Protein 3MX3 (pdb70)

Secondary structure (P-SEA, 3-state):
cccaaaaaaaaaaaacccccccccaaaaaaaccccccccccccccccccccccccccccccccccccccaaaaaaaaaaaaaaaaaacccccccccaaaaaaaccccccccccccccaaaaaaaaaaaaaaacccccccccccccaaaaaaaaaaaaaaaccccccccccccaaaaaaaaaaacccccccccccccccccccccccccccccccccccccaaaaaaacccccccccccaaaaaacccccccccbbbbcccccaaaaaaaaaacccccccccccccccccccccccaaaaaaaaaaaaaaccccccaaaaaaaaaaacccccccccccccccccccccaaaaaaaaacccccccccaaaaaaaaaaaaaaaaccccaaaaaaaaaccccbbbbbcccccccccccccccccccccccaaaaaaaaaaccccccccccccccc/ccaaaaaaaaaaaabbbbccccccaaaaaaccccccccccccccccccccccccccccccccccccccaaaaaaaaaaaaaaaaaacccccccccaaaaaaaccccccccccccccaaaaaaaaaaaaaaacccccccccccccaaaaaaaaaaaaaaaccccccccccccaaaaaaaaaaacccccccccccccccccccccccccccccccccccccaaaaaaccccccccccccaaaaaacccccccccbbbbcccccaaaaaaaaaacccccccccccccccccccccccaaaaaaaaaaaaaaccccccaaaaaaaaaaacccccccccccccccccccccaaaaaaaaacccccccccaaaaaaaaaaaaaaaaccccaaaaaaaaaccccccccccccccccccccccccccccccccaaaaaaaaaaccccccccccccccc

Radius of gyration: 31.18 Å; Cα contacts (8 Å, |Δi|>4): 1545; chains: 2; bounding box: 98×64×68 Å

Structure (mmCIF, N/CA/C/O backbone):
data_3MX3
#
_entry.id   3MX3
#
_cell.length_a   153.350
_cell.length_b   87.876
_cell.length_c   78.253
_cell.angle_alpha   90.000
_cell.angle_beta   116.660
_cell.angle_gamma   90.000
#
_symmetry.space_group_name_H-M   'C 1 2 1'
#
loop_
_entity.id
_entity.type
_entity.pdbx_description
1 polymer 'SusD homolog'
2 non-polymer 'MAGNESIUM ION'
3 non-polymer '4-(2-HYDROXYETHYL)-1-PIPERAZINE ETHANESULFONIC ACID'
4 non-polymer 'CHLORIDE ION'
5 water water
#
loop_
_atom_site.group_PDB
_atom_site.id
_atom_site.type_symbol
_atom_site.label_atom_id
_atom_site.label_alt_id
_atom_site.label_comp_id
_atom_site.label_asym_id
_atom_site.label_entity_id
_atom_site.label_seq_id
_atom_site.pdbx_PDB_ins_code
_atom_site.Cartn_x
_atom_site.Cartn_y
_atom_site.Cartn_z
_atom_site.occupancy
_atom_site.B_iso_or_equiv
_atom_site.auth_seq_id
_atom_site.auth_comp_id
_atom_site.auth_asym_id
_atom_site.auth_atom_id
_atom_site.pdbx_PDB_model_num
ATOM 1 N N . LYS A 1 19 ? 38.456 57.668 27.346 1.00 49.13 35 LYS A N 1
ATOM 2 C CA . LYS A 1 19 ? 37.455 56.697 26.799 1.00 47.72 35 LYS A CA 1
ATOM 3 C C . LYS A 1 19 ? 38.012 55.868 25.616 1.00 45.75 35 LYS A C 1
ATOM 4 O O . LYS A 1 19 ? 38.660 54.812 25.802 1.00 46.04 35 LYS A O 1
ATOM 6 N N . VAL A 1 20 ? 37.760 56.373 24.402 1.00 41.88 36 VAL A N 1
ATOM 7 C CA . VAL A 1 20 ? 37.956 55.627 23.157 1.00 35.61 36 VAL A CA 1
ATOM 8 C C . VAL A 1 20 ? 38.623 56.560 22.124 1.00 31.16 36 VAL A C 1
ATOM 9 O O . VAL A 1 20 ? 38.088 57.596 21.760 1.00 32.22 36 VAL A O 1
ATOM 13 N N . THR A 1 21 ? 39.823 56.195 21.707 1.00 24.99 37 THR A N 1
ATOM 14 C CA . THR A 1 21 ? 40.632 56.975 20.790 1.00 21.57 37 THR A CA 1
ATOM 15 C C . THR A 1 21 ? 40.997 56.009 19.657 1.00 19.59 37 THR A C 1
ATOM 16 O O . THR A 1 21 ? 40.878 54.799 19.828 1.00 14.45 37 THR A O 1
ATOM 20 N N . SER A 1 22 ? 41.480 56.563 18.547 1.00 18.65 38 SER A N 1
ATOM 21 C CA . SER A 1 22 ? 41.918 55.788 17.390 1.00 17.87 38 SER A CA 1
ATOM 22 C C . SER A 1 22 ? 43.044 54.836 17.802 1.00 18.52 38 SER A C 1
ATOM 23 O O . SER A 1 22 ? 43.006 53.627 17.482 1.00 17.02 38 SER A O 1
ATOM 26 N N . SER A 1 23 ? 43.995 55.379 18.561 1.00 16.92 39 SER A N 1
ATOM 27 C CA . SER A 1 23 ? 45.113 54.610 19.104 1.00 16.52 39 SER A CA 1
ATOM 28 C C . SER A 1 23 ? 44.682 53.375 19.885 1.00 18.63 39 SER A C 1
ATOM 29 O O . SER A 1 23 ? 45.169 52.260 19.617 1.00 19.11 39 SER A O 1
ATOM 32 N N . LEU A 1 24 ? 43.799 53.565 20.863 1.00 19.04 40 LEU A N 1
ATOM 33 C CA . LEU A 1 24 ? 43.324 52.445 21.688 1.00 17.32 40 LEU A CA 1
ATOM 34 C C . LEU A 1 24 ? 42.598 51.394 20.850 1.00 16.54 40 LEU A C 1
ATOM 35 O O . LEU A 1 24 ? 42.798 50.193 21.038 1.00 14.60 40 LEU A O 1
ATOM 40 N N . LEU A 1 25 ? 41.779 51.826 19.898 1.00 15.10 41 LEU A N 1
ATOM 41 C CA . LEU A 1 25 ? 41.102 50.867 19.031 1.00 14.55 41 LEU A CA 1
ATOM 42 C C . LEU A 1 25 ? 42.066 50.082 18.147 1.00 16.41 41 LEU A C 1
ATOM 43 O O . LEU A 1 25 ? 41.825 48.903 17.874 1.00 13.81 41 LEU A O 1
ATOM 48 N N . ALA A 1 26 ? 43.116 50.759 17.667 1.00 14.60 42 ALA A N 1
ATOM 49 C CA . ALA A 1 26 ? 44.161 50.149 16.859 1.00 13.63 42 ALA A CA 1
ATOM 50 C C . ALA A 1 26 ? 44.802 48.997 17.634 1.00 13.55 42 ALA A C 1
ATOM 51 O O . ALA A 1 26 ? 44.982 47.876 17.132 1.00 14.17 42 ALA A O 1
ATOM 53 N N . THR A 1 27 ? 45.151 49.269 18.873 1.00 13.62 43 THR A N 1
ATOM 54 C CA . THR A 1 27 ? 45.694 48.226 19.738 1.00 14.05 43 THR A CA 1
ATOM 55 C C . THR A 1 27 ? 44.761 47.043 19.843 1.00 15.65 43 THR A C 1
ATOM 56 O O . THR A 1 27 ? 45.195 45.886 19.699 1.00 15.41 43 THR A O 1
ATOM 60 N N . GLY A 1 28 ? 43.485 47.318 20.087 1.00 16.45 44 GLY A N 1
ATOM 61 C CA . GLY A 1 28 ? 42.509 46.233 20.148 1.00 16.30 44 GLY A CA 1
ATOM 62 C C . GLY A 1 28 ? 42.508 45.346 18.921 1.00 15.23 44 GLY A C 1
ATOM 63 O O . GLY A 1 28 ? 42.554 44.117 19.029 1.00 16.72 44 GLY A O 1
ATOM 64 N N . LEU A 1 29 ? 42.460 45.965 17.745 1.00 14.66 45 LEU A N 1
ATOM 65 C CA . LEU A 1 29 ? 42.360 45.221 16.486 1.00 15.35 45 LEU A CA 1
ATOM 66 C C . LEU A 1 29 ? 43.645 44.415 16.289 1.00 16.08 45 LEU A C 1
ATOM 67 O O . LEU A 1 29 ? 43.619 43.233 15.906 1.00 18.95 45 LEU A O 1
ATOM 72 N N . LEU A 1 30 ? 44.769 45.042 16.590 1.00 15.25 46 LEU A N 1
ATOM 73 C CA . LEU A 1 30 ? 46.047 44.402 16.326 1.00 16.03 46 LEU A CA 1
ATOM 74 C C . LEU A 1 30 ? 46.245 43.205 17.257 1.00 15.35 46 LEU A C 1
ATOM 75 O O . LEU A 1 30 ? 46.658 42.143 16.782 1.00 16.22 46 LEU A O 1
ATOM 80 N N . LEU A 1 31 ? 45.853 43.314 18.524 1.00 16.52 47 LEU A N 1
ATOM 81 C CA . LEU A 1 31 ? 45.969 42.158 19.457 1.00 21.60 47 LEU A CA 1
ATOM 82 C C . LEU A 1 31 ? 45.110 40.973 19.001 1.00 23.31 47 LEU A C 1
ATOM 83 O O . LEU A 1 31 ? 45.477 39.800 19.146 1.00 24.23 47 LEU A O 1
ATOM 88 N N . ASP A 1 32 ? 43.965 41.296 18.431 1.00 25.74 48 ASP A N 1
ATOM 89 C CA . ASP A 1 32 ? 43.050 40.310 17.918 1.00 27.09 48 ASP A CA 1
ATOM 90 C C . ASP A 1 32 ? 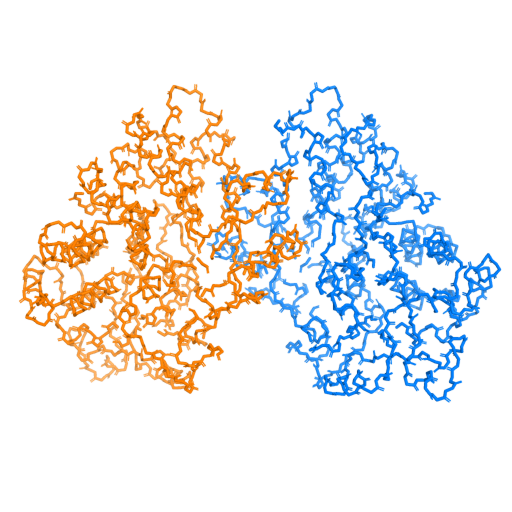43.639 39.416 16.840 1.00 24.63 48 ASP A C 1
ATOM 91 O O . ASP A 1 32 ? 43.401 38.197 16.815 1.00 22.51 48 ASP A O 1
ATOM 96 N N . ILE A 1 33 ? 44.338 40.063 15.906 1.00 21.66 49 ILE A N 1
ATOM 97 C CA . ILE A 1 33 ? 44.967 39.426 14.753 1.00 20.68 49 ILE A CA 1
ATOM 98 C C . ILE A 1 33 ? 46.219 38.654 15.109 1.00 16.34 49 ILE A C 1
ATOM 99 O O . ILE A 1 33 ? 46.614 37.753 14.373 1.00 17.99 49 ILE A O 1
ATOM 104 N N . THR A 1 34 ? 46.873 39.011 16.210 1.00 14.01 50 THR A N 1
ATOM 105 C CA . THR A 1 34 ? 48.161 38.391 16.555 1.00 12.35 50 THR A CA 1
ATOM 106 C C . THR A 1 34 ? 48.158 37.503 17.844 1.00 14.38 50 THR A C 1
ATOM 107 O O . THR A 1 34 ? 49.113 36.768 18.082 1.00 17.29 50 THR A O 1
ATOM 111 N N . SER A 1 35 ? 47.125 37.558 18.678 1.00 13.97 51 SER A N 1
ATOM 112 C CA . SER A 1 35 ? 47.119 36.777 19.911 1.00 14.46 51 SER A CA 1
ATOM 113 C C . SER A 1 35 ? 46.914 35.272 19.653 1.00 14.11 51 SER A C 1
ATOM 114 O O . SER A 1 35 ? 46.368 34.872 18.625 1.00 13.84 51 SER A O 1
ATOM 117 N N . SER A 1 36 ? 47.383 34.451 20.582 1.00 13.35 52 SER A N 1
ATOM 118 C CA . SER A 1 36 ? 47.136 33.004 20.563 1.00 12.49 52 SER A CA 1
ATOM 119 C C . SER A 1 36 ? 46.524 32.563 21.886 1.00 13.21 52 SER A C 1
ATOM 120 O O . SER A 1 36 ? 46.681 33.225 22.878 1.00 14.17 52 SER A O 1
ATOM 123 N N . SER A 1 37 ? 45.829 31.438 21.910 1.00 13.34 53 SER A N 1
ATOM 124 C CA . SER A 1 37 ? 45.283 30.946 23.155 1.00 13.00 53 SER A CA 1
ATOM 125 C C . SER A 1 37 ? 46.335 30.190 23.955 1.00 15.50 53 SER A C 1
ATOM 126 O O . SER A 1 37 ? 47.075 29.387 23.370 1.00 11.92 53 SER A O 1
ATOM 129 N N . ALA A 1 38 ? 46.371 30.412 25.279 1.00 13.09 54 ALA A N 1
ATOM 130 C CA . ALA A 1 38 ? 47.277 29.672 26.177 1.00 16.65 54 ALA A CA 1
ATOM 131 C C . ALA A 1 38 ? 46.654 28.333 26.587 1.00 17.79 54 ALA A C 1
ATOM 132 O O . ALA A 1 38 ? 46.573 27.992 27.750 1.00 18.40 54 ALA A O 1
ATOM 134 N N . SER A 1 39 ? 46.191 27.594 25.605 1.00 20.12 55 SER A N 1
ATOM 135 C CA . SER A 1 39 ? 45.434 26.398 25.805 1.00 18.77 55 SER A CA 1
ATOM 136 C C . SER A 1 39 ? 45.653 25.453 24.635 1.00 19.84 55 SER A C 1
ATOM 137 O O . SER A 1 39 ? 46.293 25.800 23.615 1.00 15.42 55 SER A O 1
ATOM 140 N N . LYS A 1 40 ? 45.078 24.268 24.763 1.00 19.75 56 LYS A N 1
ATOM 141 C CA A LYS A 1 40 ? 45.153 23.205 23.779 0.50 21.76 56 LYS A CA 1
ATOM 142 C CA B LYS A 1 40 ? 45.365 23.274 23.747 0.50 20.98 56 LYS A CA 1
ATOM 143 C C . LYS A 1 40 ? 44.869 23.678 22.358 1.00 19.92 56 LYS A C 1
ATOM 144 O O . LYS A 1 40 ? 45.439 23.196 21.388 1.00 16.99 56 LYS A O 1
ATOM 155 N N . SER A 1 41 ? 43.925 24.612 22.241 1.00 18.80 57 SER A N 1
ATOM 156 C CA . SER A 1 41 ? 43.534 25.122 20.917 1.00 17.59 57 SER A CA 1
ATOM 157 C C . SER A 1 41 ? 44.689 25.670 20.066 1.00 17.01 57 SER A C 1
ATOM 158 O O . SER A 1 41 ? 44.608 25.673 18.848 1.00 16.90 57 SER A O 1
ATOM 161 N N . PHE A 1 42 ? 45.749 26.151 20.714 1.00 14.67 58 PHE A N 1
ATOM 162 C CA . PHE A 1 42 ? 47.010 26.580 20.064 1.00 11.14 58 PHE A CA 1
ATOM 163 C C . PHE A 1 42 ? 47.558 25.544 19.084 1.00 9.57 58 PHE A C 1
ATOM 164 O O . PHE A 1 42 ? 48.116 25.879 18.026 1.00 6.92 58 PHE A O 1
ATOM 172 N N . ILE A 1 43 ? 47.368 24.265 19.410 1.00 11.22 59 ILE A N 1
ATOM 173 C CA . ILE A 1 43 ? 47.930 23.193 18.605 1.00 9.92 59 ILE A CA 1
ATOM 174 C C . ILE A 1 43 ? 46.905 22.440 17.749 1.00 10.55 59 ILE A C 1
ATOM 175 O O . ILE A 1 43 ? 47.267 21.463 17.076 1.00 10.38 59 ILE A O 1
ATOM 180 N N . TYR A 1 44 ? 45.642 22.891 17.756 1.00 8.74 60 TYR A N 1
ATOM 181 C CA . TYR A 1 44 ? 44.621 22.320 16.885 1.00 8.34 60 TYR A CA 1
ATOM 182 C C . TYR A 1 44 ? 45.048 22.321 15.406 1.00 9.93 60 TYR A C 1
ATOM 183 O O . TYR A 1 44 ? 44.847 21.337 14.686 1.00 10.20 60 TYR A O 1
ATOM 192 N N . ASP A 1 45 ? 45.649 23.411 14.952 1.00 9.70 61 ASP A N 1
ATOM 193 C CA . ASP A 1 45 ? 46.095 23.477 13.546 1.00 8.93 61 ASP A CA 1
ATOM 194 C C . ASP A 1 45 ? 47.313 22.584 13.239 1.00 8.22 61 ASP A C 1
ATOM 195 O O . ASP A 1 45 ? 47.416 22.062 12.140 1.00 9.76 61 ASP A O 1
ATOM 200 N N . GLU A 1 46 ? 48.200 22.396 14.217 1.00 9.47 62 GLU A N 1
ATOM 201 C CA . GLU A 1 46 ? 49.293 21.444 14.136 1.00 9.66 62 GLU A CA 1
ATOM 202 C C . GLU A 1 46 ? 48.716 20.050 14.085 1.00 10.19 62 GLU A C 1
ATOM 203 O O . GLU A 1 46 ? 49.194 19.234 13.323 1.00 11.44 62 GLU A O 1
ATOM 209 N N . LEU A 1 47 ? 47.659 19.774 14.865 1.00 10.17 63 LEU A N 1
ATOM 210 C CA . LEU A 1 47 ? 46.998 18.465 14.784 1.00 9.54 63 LEU A CA 1
ATOM 211 C C . LEU A 1 47 ? 46.325 18.230 13.413 1.00 8.26 63 LEU A C 1
ATOM 212 O O . LEU A 1 47 ? 46.411 17.144 12.832 1.00 9.00 63 LEU A O 1
ATOM 217 N N . LEU A 1 48 ? 45.638 19.244 12.905 1.00 9.44 64 LEU A N 1
ATOM 218 C CA . LEU A 1 48 ? 44.995 19.115 11.603 1.00 8.35 64 LEU A CA 1
ATOM 219 C C . LEU A 1 48 ? 46.064 18.823 10.500 1.00 9.74 64 LEU A C 1
ATOM 220 O O . LEU A 1 48 ? 45.910 17.877 9.690 1.00 8.78 64 LEU A O 1
ATOM 225 N N . ALA A 1 49 ? 47.164 19.588 10.517 1.00 7.27 65 ALA A N 1
ATOM 226 C CA . ALA A 1 49 ? 48.251 19.454 9.532 1.00 9.47 65 ALA A CA 1
ATOM 227 C C . ALA A 1 49 ? 49.135 18.183 9.772 1.00 9.60 65 ALA A C 1
ATOM 228 O O . ALA A 1 49 ? 50.097 17.912 9.041 1.00 10.08 65 ALA A O 1
ATOM 230 N N . LYS A 1 50 ? 48.816 17.431 10.822 1.00 9.61 66 LYS A N 1
ATOM 231 C CA . LYS A 1 50 ? 49.525 16.184 11.149 1.00 11.86 66 LYS A CA 1
ATOM 232 C C . LYS A 1 50 ? 50.997 16.377 11.533 1.00 11.36 66 LYS A C 1
ATOM 233 O O . LYS A 1 50 ? 51.836 15.537 11.249 1.00 11.84 66 LYS A O 1
ATOM 239 N N . GLN A 1 51 ? 51.299 17.483 12.206 1.00 10.38 67 GLN A N 1
ATOM 240 C CA . GLN A 1 51 ? 52.668 17.771 12.603 1.00 10.85 67 GLN A CA 1
ATOM 241 C C . GLN A 1 51 ? 52.941 17.235 14.003 1.00 10.77 67 GLN A C 1
ATOM 242 O O . GLN A 1 51 ? 54.085 17.181 14.464 1.00 9.57 67 GLN A O 1
ATOM 261 N N . ALA A 1 53 ? 50.878 14.448 17.193 1.00 12.45 69 ALA A N 1
ATOM 262 C CA . ALA A 1 53 ? 49.738 13.763 17.817 1.00 12.02 69 ALA A CA 1
ATOM 263 C C . ALA A 1 53 ? 49.572 14.298 19.230 1.00 12.05 69 ALA A C 1
ATOM 264 O O . ALA A 1 53 ? 50.425 15.020 19.733 1.00 12.60 69 ALA A O 1
ATOM 266 N N . TRP A 1 54 ? 48.494 13.886 19.885 1.00 13.12 70 TRP A N 1
ATOM 267 C CA . TRP A 1 54 ? 48.119 14.398 21.225 1.00 13.92 70 TRP A CA 1
ATOM 268 C C . TRP A 1 54 ? 47.778 13.213 22.120 1.00 13.48 70 TRP A C 1
ATOM 269 O O . TRP A 1 54 ? 46.867 12.441 21.816 1.00 14.21 70 TRP A O 1
ATOM 280 N N . GLY A 1 55 ? 48.510 13.068 23.215 1.00 15.19 71 GLY A N 1
ATOM 281 C CA . GLY A 1 55 ? 48.489 11.822 23.971 1.00 17.01 71 GLY A CA 1
ATOM 282 C C . GLY A 1 55 ? 47.405 11.794 25.041 1.00 18.81 71 GLY A C 1
ATOM 283 O O . GLY A 1 55 ? 47.176 10.743 25.639 1.00 17.29 71 GLY A O 1
ATOM 284 N N . GLU A 1 56 ? 46.770 12.943 25.299 1.00 17.09 72 GLU A N 1
ATOM 285 C CA . GLU A 1 56 ? 45.801 13.072 26.414 1.00 20.42 72 GLU A CA 1
ATOM 286 C C . GLU A 1 56 ? 44.502 12.353 26.133 1.00 22.71 72 GLU A C 1
ATOM 287 O O . GLU A 1 56 ? 43.915 11.749 27.023 1.00 25.35 72 GLU A O 1
ATOM 293 N N . SER A 1 57 ? 44.061 12.428 24.883 1.00 22.50 73 SER A N 1
ATOM 294 C CA . SER A 1 57 ? 42.739 11.986 24.487 1.00 23.32 73 SER A CA 1
ATOM 295 C C . SER A 1 57 ? 42.638 12.044 22.972 1.00 21.31 73 SER A C 1
ATOM 296 O O . SER A 1 57 ? 43.394 12.791 22.315 1.00 18.76 73 SER A O 1
ATOM 312 N N . GLU A 1 59 ? 41.553 13.467 19.819 1.00 16.23 75 GLU A N 1
ATOM 313 C CA . GLU A 1 59 ? 41.156 14.832 19.454 1.00 14.66 75 GLU A CA 1
ATOM 314 C C . GLU A 1 59 ? 40.578 14.868 18.049 1.00 15.65 75 GLU A C 1
ATOM 315 O O . GLU A 1 59 ? 41.117 14.238 17.111 1.00 14.66 75 GLU A O 1
ATOM 321 N N . ASP A 1 60 ? 39.483 15.609 17.918 1.00 12.71 76 ASP A N 1
ATOM 322 C CA . ASP A 1 60 ? 38.824 15.837 16.645 1.00 14.42 76 ASP A CA 1
ATOM 323 C C . ASP A 1 60 ? 39.765 16.318 15.527 1.00 12.92 76 ASP A C 1
ATOM 324 O O . ASP A 1 60 ? 39.650 15.837 14.392 1.00 10.47 76 ASP A O 1
ATOM 329 N N . TYR A 1 61 ? 40.638 17.288 15.819 1.00 10.49 77 TYR A N 1
ATOM 330 C CA . TYR A 1 61 ? 41.438 17.844 14.764 1.00 13.64 77 TYR A CA 1
ATOM 331 C C . TYR A 1 61 ? 42.560 16.873 14.355 1.00 11.70 77 TYR A C 1
ATOM 332 O O . TYR A 1 61 ? 43.064 16.954 13.237 1.00 14.55 77 TYR A O 1
ATOM 341 N N . GLN A 1 62 ? 42.907 15.937 15.223 1.00 11.23 78 GLN A N 1
ATOM 342 C CA . GLN A 1 62 ? 43.856 14.878 14.848 1.00 13.13 78 GLN A CA 1
ATOM 343 C C . GLN A 1 62 ? 43.203 13.899 13.894 1.00 12.49 78 GLN A C 1
ATOM 344 O O . GLN A 1 62 ? 43.826 13.529 12.902 1.00 11.81 78 GLN A O 1
ATOM 350 N N . TYR A 1 63 ? 41.965 13.468 14.209 1.00 10.63 79 TYR A N 1
ATOM 351 C CA . TYR A 1 63 ? 41.257 12.465 13.394 1.00 10.16 79 TYR A CA 1
ATOM 352 C C . TYR A 1 63 ? 40.233 13.050 12.416 1.00 11.79 79 TYR A C 1
ATOM 353 O O . TYR A 1 63 ? 39.416 12.315 11.838 1.00 9.69 79 TYR A O 1
ATOM 362 N N . ASN A 1 64 ? 40.350 14.358 12.165 1.00 10.49 80 ASN A N 1
ATOM 363 C CA . ASN A 1 64 ? 39.724 15.012 11.004 1.00 10.52 80 ASN A CA 1
ATOM 364 C C . ASN A 1 64 ? 38.222 15.228 11.054 1.00 12.16 80 ASN A C 1
ATOM 365 O O . ASN A 1 64 ? 37.541 15.025 10.044 1.00 14.46 80 ASN A O 1
ATOM 370 N N . VAL A 1 65 ? 37.725 15.634 12.228 1.00 11.56 81 VAL A N 1
ATOM 371 C CA . VAL A 1 65 ? 36.326 15.933 12.449 1.00 9.99 81 VAL A CA 1
ATOM 372 C C . VAL A 1 65 ? 36.171 17.449 12.512 1.00 11.24 81 VAL A C 1
ATOM 373 O O . VAL A 1 65 ? 36.788 18.114 13.336 1.00 10.30 81 VAL A O 1
ATOM 377 N N . PHE A 1 66 ? 35.386 17.989 11.592 1.00 11.48 82 PHE A N 1
ATOM 378 C CA . PHE A 1 66 ? 35.113 19.426 11.493 1.00 12.48 82 PHE A CA 1
ATOM 379 C C . PHE A 1 66 ? 33.642 19.654 11.837 1.00 14.03 82 PHE A C 1
ATOM 380 O O . PHE A 1 66 ? 32.780 18.808 11.548 1.00 12.80 82 PHE A O 1
ATOM 388 N N . GLY A 1 67 ? 33.353 20.828 12.370 1.00 10.77 83 GLY A N 1
ATOM 389 C CA . GLY A 1 67 ? 31.995 21.256 12.621 1.00 11.47 83 GLY A CA 1
ATOM 390 C C . GLY A 1 67 ? 31.850 22.623 11.991 1.00 11.27 83 GLY A C 1
ATOM 391 O O . GLY A 1 67 ? 32.309 22.811 10.887 1.00 8.68 83 GLY A O 1
ATOM 392 N N . ARG A 1 68 ? 31.216 23.560 12.705 1.00 10.18 84 ARG A N 1
ATOM 393 C CA . ARG A 1 68 ? 30.979 24.919 12.230 1.00 10.63 84 ARG A CA 1
ATOM 394 C C . ARG A 1 68 ? 32.068 25.861 12.691 1.00 12.20 84 ARG A C 1
ATOM 395 O O . ARG A 1 68 ? 32.622 25.694 13.773 1.00 14.88 84 ARG A O 1
ATOM 403 N N . SER A 1 69 ? 32.371 26.855 11.867 1.00 11.78 85 SER A N 1
ATOM 404 C CA . SER A 1 69 ? 33.187 27.982 12.260 1.00 9.57 85 SER A CA 1
ATOM 405 C C . SER A 1 69 ? 32.298 29.169 12.623 1.00 12.27 85 SER A C 1
ATOM 406 O O . SER A 1 69 ? 31.073 29.009 12.872 1.00 12.86 85 SER A O 1
ATOM 409 N N . GLY A 1 70 ? 32.899 30.347 12.710 1.00 13.70 86 GLY A N 1
ATOM 410 C CA . GLY A 1 70 ? 32.238 31.484 13.373 1.00 13.45 86 GLY A CA 1
ATOM 411 C C . GLY A 1 70 ? 32.255 32.733 12.489 1.00 13.21 86 GLY A C 1
ATOM 412 O O . GLY A 1 70 ? 33.076 32.840 11.569 1.00 11.70 86 GLY A O 1
ATOM 413 N N . PHE A 1 71 ? 31.360 33.678 12.784 1.00 11.10 87 PHE A N 1
ATOM 414 C CA . PHE A 1 71 ? 31.358 34.993 12.092 1.00 12.18 87 PHE A CA 1
ATOM 415 C C . PHE A 1 71 ? 31.860 36.063 13.037 1.00 11.89 87 PHE A C 1
ATOM 416 O O . PHE A 1 71 ? 31.632 37.239 12.837 1.00 9.44 87 PHE A O 1
ATOM 424 N N . GLY A 1 72 ? 32.595 35.671 14.069 1.00 14.87 88 GLY A N 1
ATOM 425 C CA . GLY A 1 72 ? 33.126 36.661 15.022 1.00 15.06 88 GLY A CA 1
ATOM 426 C C . GLY A 1 72 ? 33.941 37.784 14.402 1.00 16.65 88 GLY A C 1
ATOM 427 O O . GLY A 1 72 ? 33.940 38.919 14.890 1.00 18.26 88 GLY A O 1
ATOM 428 N N . GLY A 1 73 ? 34.660 37.452 13.339 1.00 16.09 89 GLY A N 1
ATOM 429 C CA . GLY A 1 73 ? 35.469 38.404 12.599 1.00 13.63 89 GLY A CA 1
ATOM 430 C C . GLY A 1 73 ? 34.753 39.666 12.186 1.00 15.18 89 GLY A C 1
ATOM 431 O O . GLY A 1 73 ? 35.376 40.726 12.168 1.00 15.24 89 GLY A O 1
ATOM 432 N N . TYR A 1 74 ? 33.454 39.592 11.880 1.00 12.36 90 TYR A N 1
ATOM 433 C CA . TYR A 1 74 ? 32.757 40.781 11.399 1.00 12.53 90 TYR A CA 1
ATOM 434 C C . TYR A 1 74 ? 32.599 41.881 12.457 1.00 13.70 90 TYR A C 1
ATOM 435 O O . TYR A 1 74 ? 32.461 43.030 12.108 1.00 11.37 90 TYR A O 1
ATOM 444 N N . THR A 1 75 ? 32.625 41.502 13.732 1.00 14.86 91 THR A N 1
ATOM 445 C CA . THR A 1 75 ? 32.495 42.453 14.818 1.00 20.48 91 THR A CA 1
ATOM 446 C C . THR A 1 75 ? 33.642 43.516 14.820 1.00 20.58 91 THR A C 1
ATOM 447 O O . THR A 1 75 ? 33.473 44.596 15.355 1.00 26.22 91 THR A O 1
ATOM 451 N N . THR A 1 76 ? 34.755 43.266 14.141 1.00 21.24 92 THR A N 1
ATOM 452 C CA . THR A 1 76 ? 35.875 44.231 14.087 1.00 19.25 92 THR A CA 1
ATOM 453 C C . THR A 1 76 ? 35.553 45.429 13.156 1.00 20.43 92 THR A C 1
ATOM 454 O O . THR A 1 76 ? 36.149 46.494 13.287 1.00 16.55 92 THR A O 1
ATOM 458 N N . LEU A 1 77 ? 34.595 45.254 12.230 1.00 17.87 93 LEU A N 1
ATOM 459 C CA . LEU A 1 77 ? 34.247 46.297 11.273 1.00 16.72 93 LEU A CA 1
ATOM 460 C C . LEU A 1 77 ? 33.761 47.561 11.924 1.00 14.50 93 LEU A C 1
ATOM 461 O O . LEU A 1 77 ? 34.130 48.628 11.494 1.00 12.73 93 LEU A O 1
ATOM 466 N N . ILE A 1 78 ? 32.896 47.447 12.922 1.00 13.70 94 ILE A N 1
ATOM 467 C CA A ILE A 1 78 ? 32.378 48.611 13.622 0.50 15.78 94 ILE A CA 1
ATOM 468 C CA B ILE A 1 78 ? 32.374 48.609 13.601 0.50 14.44 94 ILE A CA 1
ATOM 469 C C . ILE A 1 78 ? 33.499 49.340 14.360 1.00 15.96 94 ILE A C 1
ATOM 470 O O . ILE A 1 78 ? 33.562 50.557 14.355 1.00 13.58 94 ILE A O 1
ATOM 479 N N . ASN A 1 79 ? 34.368 48.576 15.006 1.00 14.02 95 ASN A N 1
ATOM 480 C CA . ASN A 1 79 ? 35.509 49.135 15.687 1.00 13.67 95 ASN A CA 1
ATOM 481 C C . ASN A 1 79 ? 36.493 49.853 14.747 1.00 14.09 95 ASN A C 1
ATOM 482 O O . ASN A 1 79 ? 37.018 50.926 15.111 1.00 13.15 95 ASN A O 1
ATOM 487 N N . ALA A 1 80 ? 36.719 49.284 13.557 1.00 12.04 96 ALA A N 1
ATOM 488 C CA . ALA A 1 80 ? 37.642 49.864 12.568 1.00 13.37 96 ALA A CA 1
ATOM 489 C C . ALA A 1 80 ? 37.064 51.179 12.037 1.00 14.23 96 ALA A C 1
ATOM 490 O O . ALA A 1 80 ? 37.765 52.177 11.894 1.00 14.20 96 ALA A O 1
ATOM 492 N N . GLN A 1 81 ? 35.766 51.203 11.788 1.00 16.27 97 GLN A N 1
ATOM 493 C CA . GLN A 1 81 ? 35.129 52.444 11.385 1.00 18.47 97 GLN A CA 1
ATOM 494 C C . GLN A 1 81 ? 35.218 53.540 12.466 1.00 19.15 97 GLN A C 1
ATOM 495 O O . GLN A 1 81 ? 35.483 54.704 12.149 1.00 15.83 97 GLN A O 1
ATOM 501 N N . LYS A 1 82 ? 34.978 53.180 13.726 1.00 17.96 98 LYS A N 1
ATOM 502 C CA . LYS A 1 82 ? 35.097 54.147 14.840 1.00 18.99 98 LYS A CA 1
ATOM 503 C C . LYS A 1 82 ? 36.503 54.706 14.919 1.00 17.32 98 LYS A C 1
ATOM 504 O O . LYS A 1 82 ? 36.705 55.893 15.206 1.00 14.18 98 LYS A O 1
ATOM 518 N N . VAL A 1 84 ? 38.660 55.116 12.483 1.00 13.57 100 VAL A N 1
ATOM 519 C CA . VAL A 1 84 ? 38.891 56.104 11.448 1.00 16.09 100 VAL A CA 1
ATOM 520 C C . VAL A 1 84 ? 38.136 57.427 11.702 1.00 16.74 100 VAL A C 1
ATOM 521 O O . VAL A 1 84 ? 38.700 58.508 11.541 1.00 16.32 100 VAL A O 1
ATOM 525 N N . GLU A 1 85 ? 36.864 57.327 12.068 1.00 17.72 101 GLU A N 1
ATOM 526 C CA . GLU A 1 85 ? 36.063 58.517 12.422 1.00 22.92 101 GLU A CA 1
ATOM 527 C C . GLU A 1 85 ? 36.669 59.330 13.559 1.00 22.50 101 GLU A C 1
ATOM 528 O O . GLU A 1 85 ? 36.510 60.552 13.571 1.00 20.86 101 GLU A O 1
ATOM 534 N N . SER A 1 86 ? 37.371 58.658 14.475 1.00 17.88 102 SER A N 1
ATOM 535 C CA . SER A 1 86 ? 37.928 59.271 15.671 1.00 20.37 102 SER A CA 1
ATOM 536 C C . SER A 1 86 ? 39.275 59.942 15.551 1.00 20.02 102 SER A C 1
ATOM 537 O O . SER A 1 86 ? 39.763 60.486 16.529 1.00 20.38 102 SER A O 1
ATOM 540 N N . VAL A 1 87 ? 39.885 59.906 14.362 1.00 20.67 103 VAL A N 1
ATOM 541 C CA . VAL A 1 87 ? 41.239 60.410 14.155 1.00 18.17 103 VAL A CA 1
ATOM 542 C C . VAL A 1 87 ? 41.239 61.894 14.426 1.00 22.29 103 VAL A C 1
ATOM 543 O O . VAL A 1 87 ? 40.455 62.614 13.837 1.00 18.98 103 VAL A O 1
ATOM 547 N N . SER A 1 88 ? 42.070 62.352 15.349 1.00 23.80 104 SER A N 1
ATOM 548 C CA . SER A 1 88 ? 41.954 63.744 15.791 1.00 28.81 104 SER A CA 1
ATOM 549 C C . SER A 1 88 ? 42.985 64.671 15.157 1.00 29.19 104 SER A C 1
ATOM 550 O O . SER A 1 88 ? 42.814 65.880 15.201 1.00 31.81 104 SER A O 1
ATOM 553 N N . ASP A 1 89 ? 44.041 64.102 14.569 1.00 30.26 105 ASP A N 1
ATOM 554 C CA . ASP A 1 89 ? 45.066 64.881 13.842 1.00 30.01 105 ASP A CA 1
ATOM 555 C C . ASP A 1 89 ? 44.790 64.854 12.316 1.00 28.51 105 ASP A C 1
ATOM 556 O O . ASP A 1 89 ? 43.670 64.572 11.902 1.00 26.66 105 ASP A O 1
ATOM 561 N N . ASP A 1 90 ? 45.779 65.173 11.482 1.00 26.45 106 ASP A N 1
ATOM 562 C CA . ASP A 1 90 ? 45.593 65.081 10.022 1.00 28.06 106 ASP A CA 1
ATOM 563 C C . ASP A 1 90 ? 46.012 63.723 9.410 1.00 25.82 106 ASP A C 1
ATOM 564 O O . ASP A 1 90 ? 46.029 63.586 8.168 1.00 24.68 106 ASP A O 1
ATOM 569 N N . ASN A 1 91 ? 46.308 62.727 10.267 1.00 20.10 107 ASN A N 1
ATOM 570 C CA . ASN A 1 91 ? 46.874 61.458 9.818 1.00 19.00 107 ASN A CA 1
ATOM 571 C C . ASN A 1 91 ? 45.840 60.337 9.601 1.00 17.46 107 ASN A C 1
ATOM 572 O O . ASN A 1 91 ? 46.106 59.139 9.847 1.00 13.96 107 ASN A O 1
ATOM 577 N N . VAL A 1 92 ? 44.668 60.733 9.116 1.00 16.94 108 VAL A N 1
ATOM 578 C CA . VAL A 1 92 ? 43.571 59.785 8.886 1.00 16.22 108 VAL A CA 1
ATOM 579 C C . VAL A 1 92 ? 43.954 58.597 7.961 1.00 14.99 108 VAL A C 1
ATOM 580 O O . VAL A 1 92 ? 43.514 57.453 8.182 1.00 13.00 108 VAL A O 1
ATOM 584 N N . ASN A 1 93 ? 44.791 58.850 6.963 1.00 12.68 109 ASN A N 1
ATOM 585 C CA . ASN A 1 93 ? 45.221 57.786 6.056 1.00 12.53 109 ASN A CA 1
ATOM 586 C C . ASN A 1 93 ? 45.945 56.589 6.705 1.00 11.42 109 ASN A C 1
ATOM 587 O O . ASN A 1 93 ? 45.804 55.434 6.241 1.00 12.23 109 ASN A O 1
ATOM 592 N N . ALA A 1 94 ? 46.713 56.838 7.764 1.00 8.65 110 ALA A N 1
ATOM 593 C CA . ALA A 1 94 ? 47.380 55.757 8.486 1.00 9.53 110 ALA A CA 1
ATOM 594 C C . ALA A 1 94 ? 46.366 54.789 9.035 1.00 11.81 110 ALA A C 1
ATOM 595 O O . ALA A 1 94 ? 46.438 53.548 8.795 1.00 11.74 110 ALA A O 1
ATOM 597 N N . TYR A 1 95 ? 45.417 55.339 9.784 1.00 10.21 111 TYR A N 1
ATOM 598 C CA . TYR A 1 95 ? 44.450 54.501 10.470 1.00 11.65 111 TYR A CA 1
ATOM 599 C C . TYR A 1 95 ? 43.466 53.923 9.462 1.00 10.78 111 TYR A C 1
ATOM 600 O O . TYR A 1 95 ? 42.992 52.827 9.638 1.00 10.21 111 TYR A O 1
ATOM 609 N N . ASP A 1 96 ? 43.189 54.651 8.376 1.00 8.22 112 ASP A N 1
ATOM 610 C CA . ASP A 1 96 ? 42.268 54.143 7.363 1.00 9.39 112 ASP A CA 1
ATOM 611 C C . ASP A 1 96 ? 42.979 52.980 6.651 1.00 11.25 112 ASP A C 1
ATOM 612 O O . ASP A 1 96 ? 42.357 51.949 6.280 1.00 9.45 112 ASP A O 1
ATOM 617 N N . GLY A 1 97 ? 44.291 53.114 6.474 1.00 11.91 113 GLY A N 1
ATOM 618 C CA . GLY A 1 97 ? 45.066 52.023 5.924 1.00 11.61 113 GLY A CA 1
ATOM 619 C C . GLY A 1 97 ? 44.977 50.786 6.784 1.00 12.91 113 GLY A C 1
ATOM 620 O O . GLY A 1 97 ? 44.723 49.672 6.280 1.00 12.91 113 GLY A O 1
ATOM 621 N N . LEU A 1 98 ? 45.182 50.962 8.087 1.00 12.95 114 LEU A N 1
ATOM 622 C CA . LEU A 1 98 ? 45.028 49.836 9.014 1.00 12.14 114 LEU A CA 1
ATOM 623 C C . LEU A 1 98 ? 43.617 49.220 8.909 1.00 12.22 114 LEU A C 1
ATOM 624 O O . LEU A 1 98 ? 43.492 48.016 8.816 1.00 11.19 114 LEU A O 1
ATOM 629 N N . ALA A 1 99 ? 42.569 50.059 8.905 1.00 11.50 115 ALA A N 1
ATOM 630 C CA . ALA A 1 99 ? 41.164 49.620 8.778 1.00 10.81 115 ALA A CA 1
ATOM 631 C C . ALA A 1 99 ? 40.952 48.673 7.591 1.00 11.22 115 ALA A C 1
ATOM 632 O O . ALA A 1 99 ? 40.310 47.603 7.718 1.00 7.65 115 ALA A O 1
ATOM 634 N N . HIS A 1 100 ? 41.453 49.091 6.430 1.00 9.26 116 HIS A N 1
ATOM 635 C CA . HIS A 1 100 ? 41.321 48.293 5.220 1.00 10.71 116 HIS A CA 1
ATOM 636 C C . HIS A 1 100 ? 42.122 47.018 5.276 1.00 11.34 116 HIS A C 1
ATOM 637 O O . HIS A 1 100 ? 41.668 45.996 4.792 1.00 8.02 116 HIS A O 1
ATOM 644 N N . PHE A 1 101 ? 43.307 47.071 5.880 1.00 13.52 117 PHE A N 1
ATOM 645 C CA . PHE A 1 101 ? 44.123 45.866 6.021 1.00 13.65 117 PHE A CA 1
ATOM 646 C C . PHE A 1 101 ? 43.388 44.839 6.905 1.00 12.52 117 PHE A C 1
ATOM 647 O O . PHE A 1 101 ? 43.314 43.654 6.519 1.00 14.16 117 PHE A O 1
ATOM 655 N N . ILE A 1 102 ? 42.806 45.293 8.032 1.00 12.16 118 ILE A N 1
ATOM 656 C CA . ILE A 1 102 ? 42.211 44.395 9.037 1.00 11.01 118 ILE A CA 1
ATOM 657 C C . ILE A 1 102 ? 40.934 43.779 8.465 1.00 10.40 118 ILE A C 1
ATOM 658 O O . ILE A 1 102 ? 40.676 42.562 8.583 1.00 9.57 118 ILE A O 1
ATOM 663 N N . LYS A 1 103 ? 40.150 44.584 7.784 1.00 12.13 119 LYS A N 1
ATOM 664 C CA . LYS A 1 103 ? 38.938 44.081 7.116 1.00 9.75 119 LYS A CA 1
ATOM 665 C C . LYS A 1 103 ? 39.265 42.943 6.152 1.00 11.26 119 LYS A C 1
ATOM 666 O O . LYS A 1 103 ? 38.714 41.840 6.277 1.00 13.03 119 LYS A O 1
ATOM 672 N N . ALA A 1 104 ? 40.165 43.208 5.198 1.00 11.16 120 ALA A N 1
ATOM 673 C CA . ALA A 1 104 ? 40.604 42.236 4.200 1.00 9.07 120 ALA A CA 1
ATOM 674 C C . ALA A 1 104 ? 41.107 40.962 4.856 1.00 8.43 120 ALA A C 1
ATOM 675 O O . ALA A 1 104 ? 40.786 39.870 4.419 1.00 7.45 120 ALA A O 1
ATOM 677 N N . TYR A 1 105 ? 41.894 41.127 5.917 1.00 8.84 121 TYR A N 1
ATOM 678 C CA . TYR A 1 105 ? 42.549 40.019 6.610 1.00 8.55 121 TYR A CA 1
ATOM 679 C C . TYR A 1 105 ? 41.532 39.142 7.294 1.00 10.75 121 TYR A C 1
ATOM 680 O O . TYR A 1 105 ? 41.576 37.903 7.172 1.00 11.16 121 TYR A O 1
ATOM 689 N N . LYS A 1 106 ? 40.658 39.776 8.076 1.00 9.03 122 LYS A N 1
ATOM 690 C CA . LYS A 1 106 ? 39.632 39.039 8.810 1.00 10.77 122 LYS A CA 1
ATOM 691 C C . LYS A 1 106 ? 38.682 38.346 7.856 1.00 9.97 122 LYS A C 1
ATOM 692 O O . LYS A 1 106 ? 38.366 37.177 8.050 1.00 10.88 122 LYS A O 1
ATOM 698 N N . ILE A 1 107 ? 38.222 39.037 6.812 1.00 9.41 123 ILE A N 1
ATOM 699 C CA . ILE A 1 107 ? 37.258 38.401 5.893 1.00 10.35 123 ILE A CA 1
ATOM 700 C C . ILE A 1 107 ? 37.905 37.333 5.008 1.00 7.56 123 ILE A C 1
ATOM 701 O O . ILE A 1 107 ? 37.306 36.270 4.746 1.00 7.34 123 ILE A O 1
ATOM 706 N N . PHE A 1 108 ? 39.154 37.586 4.622 1.00 9.18 124 PHE A N 1
ATOM 707 C CA . PHE A 1 108 ? 39.929 36.597 3.939 1.00 8.16 124 PHE A CA 1
ATOM 708 C C . PHE A 1 108 ? 39.909 35.288 4.710 1.00 9.16 124 PHE A C 1
ATOM 709 O O . PHE A 1 108 ? 39.566 34.253 4.144 1.00 9.32 124 PHE A O 1
ATOM 717 N N . TYR A 1 109 ? 40.257 35.328 5.994 1.00 10.25 125 TYR A N 1
ATOM 718 C CA . TYR A 1 109 ? 40.352 34.074 6.783 1.00 10.30 125 TYR A CA 1
ATOM 719 C C . TYR A 1 109 ? 38.965 33.413 6.987 1.00 11.74 125 TYR A C 1
ATOM 720 O O . TYR A 1 109 ? 38.863 32.178 6.946 1.00 10.72 125 TYR A O 1
ATOM 737 N N . SER A 1 111 ? 36.450 33.523 4.815 1.00 10.01 127 SER A N 1
ATOM 738 C CA . SER A 1 111 ? 36.099 32.946 3.541 1.00 9.92 127 SER A CA 1
ATOM 739 C C . SER A 1 111 ? 36.947 31.695 3.274 1.00 9.13 127 SER A C 1
ATOM 740 O O . SER A 1 111 ? 36.453 30.731 2.688 1.00 12.20 127 SER A O 1
ATOM 751 N N . GLU A 1 113 ? 37.775 29.720 5.508 1.00 9.37 129 GLU A N 1
ATOM 752 C CA . GLU A 1 113 ? 37.199 28.653 6.363 1.00 11.97 129 GLU A CA 1
ATOM 753 C C . GLU A 1 113 ? 35.935 28.052 5.741 1.00 13.03 129 GLU A C 1
ATOM 754 O O . GLU A 1 113 ? 35.718 26.846 5.808 1.00 11.39 129 GLU A O 1
ATOM 768 N N . GLY A 1 115 ? 33.729 29.773 2.729 1.00 11.05 131 GLY A N 1
ATOM 769 C CA . GLY A 1 115 ? 33.310 29.962 1.327 1.00 10.98 131 GLY A CA 1
ATOM 770 C C . GLY A 1 115 ? 32.722 31.331 1.087 1.00 9.36 131 GLY A C 1
ATOM 771 O O . GLY A 1 115 ? 33.299 32.343 1.517 1.00 9.52 131 GLY A O 1
ATOM 772 N N . ASP A 1 116 ? 31.596 31.392 0.374 1.00 11.69 132 ASP A N 1
ATOM 773 C CA . ASP A 1 116 ? 30.866 32.657 0.205 1.00 10.53 132 ASP A CA 1
ATOM 774 C C . ASP A 1 116 ? 30.493 33.228 1.575 1.00 10.72 132 ASP A C 1
ATOM 775 O O . ASP A 1 116 ? 30.240 32.484 2.520 1.00 11.30 132 ASP A O 1
ATOM 780 N N . LEU A 1 117 ? 30.450 34.550 1.650 1.00 9.75 133 LEU A N 1
ATOM 781 C CA . LEU A 1 117 ? 29.952 35.265 2.811 1.00 11.10 133 LEU A CA 1
ATOM 782 C C . LEU A 1 117 ? 29.776 36.746 2.467 1.00 9.71 133 LEU A C 1
ATOM 783 O O . LEU A 1 117 ? 30.195 37.177 1.391 1.00 12.46 133 LEU A O 1
ATOM 788 N N . PRO A 1 118 ? 29.151 37.511 3.361 1.00 9.01 134 PRO A N 1
ATOM 789 C CA . PRO A 1 118 ? 28.951 38.935 3.115 1.00 11.69 134 PRO A CA 1
ATOM 790 C C . PRO A 1 118 ? 30.239 39.739 3.029 1.00 11.82 134 PRO A C 1
ATOM 791 O O . PRO A 1 118 ? 31.190 39.469 3.762 1.00 10.77 134 PRO A O 1
ATOM 795 N N . TYR A 1 119 ? 30.247 40.724 2.137 1.00 13.59 135 TYR A N 1
ATOM 796 C CA . TYR A 1 119 ? 31.332 41.655 2.042 1.00 12.95 135 TYR A CA 1
ATOM 797 C C . TYR A 1 119 ? 30.762 43.071 1.891 1.00 13.64 135 TYR A C 1
ATOM 798 O O . TYR A 1 119 ? 30.894 43.878 2.795 1.00 10.92 135 TYR A O 1
ATOM 807 N N . GLU A 1 120 ? 30.128 43.334 0.755 1.00 14.38 136 GLU A N 1
ATOM 808 C CA . GLU A 1 120 ? 29.489 44.621 0.449 1.00 16.63 136 GLU A CA 1
ATOM 809 C C . GLU A 1 120 ? 28.563 45.106 1.564 1.00 15.16 136 GLU A C 1
ATOM 810 O O . GLU A 1 120 ? 28.563 46.259 1.927 1.00 15.17 136 GLU A O 1
ATOM 816 N N . GLU A 1 121 ? 27.760 44.205 2.093 1.00 12.66 137 GLU A N 1
ATOM 817 C CA . GLU A 1 121 ? 26.748 44.572 3.087 1.00 13.33 137 GLU A CA 1
ATOM 818 C C . GLU A 1 121 ? 27.135 44.219 4.512 1.00 14.80 137 GLU A C 1
ATOM 819 O O . GLU A 1 121 ? 26.308 44.325 5.404 1.00 13.41 137 GLU A O 1
ATOM 825 N N . ALA A 1 122 ? 28.387 43.818 4.733 1.00 15.75 138 ALA A N 1
ATOM 826 C CA . ALA A 1 122 ? 28.810 43.332 6.039 1.00 16.09 138 ALA A CA 1
ATOM 827 C C . ALA A 1 122 ? 28.637 44.384 7.142 1.00 15.15 138 ALA A C 1
ATOM 828 O O . ALA A 1 122 ? 28.088 44.098 8.212 1.00 15.38 138 ALA A O 1
ATOM 830 N N . LEU A 1 123 ? 29.126 45.595 6.920 1.00 15.74 139 LEU A N 1
ATOM 831 C CA . LEU A 1 123 ? 29.003 46.604 7.987 1.00 18.59 139 LEU A CA 1
ATOM 832 C C . LEU A 1 123 ? 27.504 46.889 8.291 1.00 17.81 139 LEU A C 1
ATOM 833 O O . LEU A 1 123 ? 27.071 46.905 9.453 1.00 15.11 139 LEU A O 1
ATOM 838 N N . GLN A 1 124 ? 26.718 47.050 7.236 1.00 16.64 140 GLN A N 1
ATOM 839 C CA . GLN A 1 124 ? 25.292 47.255 7.394 1.00 17.82 140 GLN A CA 1
ATOM 840 C C . GLN A 1 124 ? 24.644 46.136 8.214 1.00 15.23 140 GLN A C 1
ATOM 841 O O . GLN A 1 124 ? 23.808 46.394 9.089 1.00 12.58 140 GLN A O 1
ATOM 847 N N . GLY A 1 125 ? 25.031 44.894 7.921 1.00 12.85 141 GLY A N 1
ATOM 848 C CA . GLY A 1 125 ? 24.548 43.753 8.669 1.00 15.01 141 GLY A CA 1
ATOM 849 C C . GLY A 1 125 ? 24.944 43.840 10.127 1.00 14.52 141 GLY A C 1
ATOM 850 O O . GLY A 1 125 ? 24.146 43.582 10.987 1.00 15.45 141 GLY A O 1
ATOM 851 N N . GLU A 1 126 ? 26.182 44.206 10.419 1.00 15.33 142 GLU A N 1
ATOM 852 C CA . GLU A 1 126 ? 26.593 44.295 11.828 1.00 18.43 142 GLU A CA 1
ATOM 853 C C . GLU A 1 126 ? 25.806 45.328 12.616 1.00 17.05 142 GLU A C 1
ATOM 854 O O . GLU A 1 126 ? 25.477 45.114 13.788 1.00 20.26 142 GLU A O 1
ATOM 860 N N . LEU A 1 127 ? 25.508 46.431 11.962 1.00 18.12 143 LEU A N 1
ATOM 861 C CA . LEU A 1 127 ? 24.756 47.520 12.555 1.00 19.31 143 LEU A CA 1
ATOM 862 C C . LEU A 1 127 ? 23.259 47.195 12.668 1.00 19.60 143 LEU A C 1
ATOM 863 O O . LEU A 1 127 ? 22.507 47.969 13.246 1.00 17.81 143 LEU A O 1
ATOM 868 N N . GLY A 1 128 ? 22.827 46.063 12.108 1.00 19.96 144 GLY A N 1
ATOM 869 C CA . GLY A 1 128 ? 21.418 45.659 12.169 1.00 17.70 144 GLY A CA 1
ATOM 870 C C . GLY A 1 128 ? 20.520 46.309 11.124 1.00 18.14 144 GLY A C 1
ATOM 871 O O . GLY A 1 128 ? 19.294 46.173 11.202 1.00 20.78 144 GLY A O 1
ATOM 872 N N . LEU A 1 129 ? 21.103 47.018 10.160 1.00 16.10 145 LEU A N 1
ATOM 873 C CA . LEU A 1 129 ? 20.339 47.706 9.108 1.00 17.17 145 LEU A CA 1
ATOM 874 C C . LEU A 1 129 ? 19.800 46.770 8.005 1.00 16.42 145 LEU A C 1
ATOM 875 O O . LEU A 1 129 ? 18.847 47.115 7.321 1.00 19.58 145 LEU A O 1
ATOM 880 N N . VAL A 1 130 ? 20.436 45.619 7.813 1.00 15.07 146 VAL A N 1
ATOM 881 C CA . VAL A 1 130 ? 20.010 44.625 6.836 1.00 15.38 146 VAL A CA 1
ATOM 882 C C . VAL A 1 130 ? 20.325 43.238 7.352 1.00 15.64 146 VAL A C 1
ATOM 883 O O . VAL A 1 130 ? 21.149 43.044 8.235 1.00 16.35 146 VAL A O 1
ATOM 887 N N . ARG A 1 131 ? 19.666 42.276 6.758 1.00 17.37 147 ARG A N 1
ATOM 888 C CA . ARG A 1 131 ? 20.161 40.910 6.709 1.00 18.80 147 ARG A CA 1
ATOM 889 C C . ARG A 1 131 ? 21.091 40.824 5.485 1.00 16.37 147 ARG A C 1
ATOM 890 O O . ARG A 1 131 ? 20.636 41.032 4.362 1.00 20.21 147 ARG A O 1
ATOM 898 N N . PRO A 1 132 ? 22.390 40.603 5.703 1.00 11.89 148 PRO A N 1
ATOM 899 C CA . PRO A 1 132 ? 23.358 40.892 4.616 1.00 11.27 148 PRO A CA 1
ATOM 900 C C . PRO A 1 132 ? 23.444 39.782 3.588 1.00 12.21 148 PRO A C 1
ATOM 901 O O . PRO A 1 132 ? 23.525 38.602 3.966 1.00 9.53 148 PRO A O 1
ATOM 905 N N . LYS A 1 133 ? 23.408 40.156 2.314 1.00 10.45 149 LYS A N 1
ATOM 906 C CA . LYS A 1 133 ? 23.590 39.180 1.248 1.00 13.89 149 LYS A CA 1
ATOM 907 C C . LYS A 1 133 ? 25.008 38.636 1.284 1.00 13.03 149 LYS A C 1
ATOM 908 O O . LYS A 1 133 ? 25.943 39.329 1.735 1.00 10.82 149 LYS A O 1
ATOM 914 N N . TYR A 1 134 ? 25.149 37.371 0.853 1.00 13.37 150 TYR A N 1
ATOM 915 C CA . TY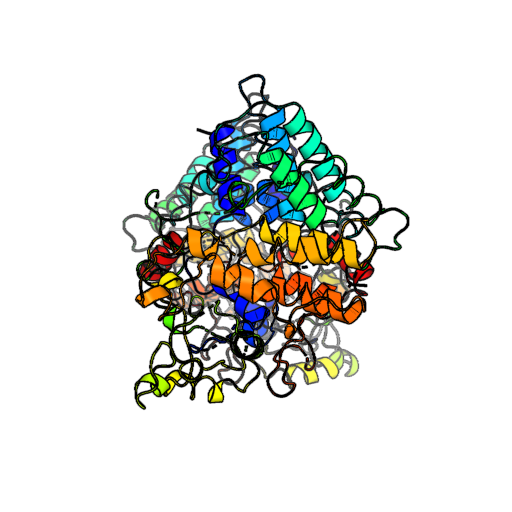R A 1 134 ? 26.434 36.706 0.741 1.00 12.02 150 TYR A CA 1
ATOM 916 C C . TYR A 1 134 ? 26.973 37.034 -0.640 1.00 12.79 150 TYR A C 1
ATOM 917 O O . TYR A 1 134 ? 26.284 36.805 -1.631 1.00 13.28 150 TYR A O 1
ATOM 926 N N . ASN A 1 135 ? 28.183 37.599 -0.710 1.00 11.87 151 ASN A N 1
ATOM 927 C CA . ASN A 1 135 ? 28.901 37.693 -1.987 1.00 11.46 151 ASN A CA 1
ATOM 928 C C . ASN A 1 135 ? 29.430 36.294 -2.362 1.00 9.10 151 ASN A C 1
ATOM 929 O O . ASN A 1 135 ? 29.686 35.435 -1.487 1.00 10.95 151 ASN A O 1
ATOM 934 N N . THR A 1 136 ? 29.563 36.048 -3.656 1.00 9.25 152 THR A N 1
ATOM 935 C CA . THR A 1 136 ? 30.217 34.825 -4.122 1.00 10.31 152 THR A CA 1
ATOM 936 C C . THR A 1 136 ? 31.694 34.921 -3.683 1.00 9.24 152 THR A C 1
ATOM 937 O O . THR A 1 136 ? 32.239 36.023 -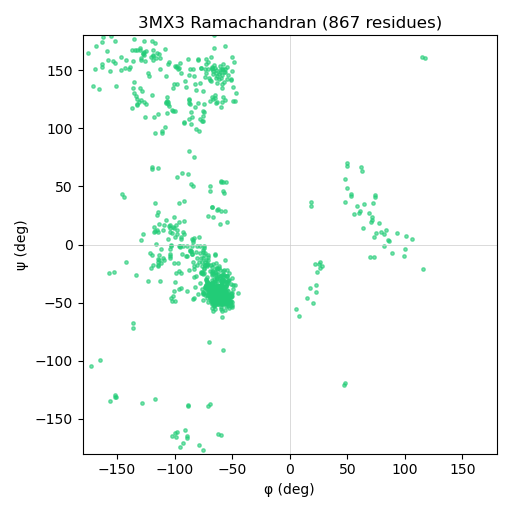3.488 1.00 7.92 152 THR A O 1
ATOM 941 N N . GLN A 1 137 ? 32.349 33.791 -3.524 1.00 9.53 153 GLN A N 1
ATOM 942 C CA . GLN A 1 137 ? 33.739 33.808 -3.063 1.00 9.56 153 GLN A CA 1
ATOM 943 C C . GLN A 1 137 ? 34.672 34.534 -4.073 1.00 9.89 153 GLN A C 1
ATOM 944 O O . GLN A 1 137 ? 35.658 35.178 -3.676 1.00 9.87 153 GLN A O 1
ATOM 950 N N . LYS A 1 138 ? 34.356 34.454 -5.358 1.00 9.43 154 LYS A N 1
ATOM 951 C CA . LYS A 1 138 ? 35.151 35.162 -6.349 1.00 10.81 154 LYS A CA 1
ATOM 952 C C . LYS A 1 138 ? 35.031 36.653 -6.073 1.00 9.54 154 LYS A C 1
ATOM 953 O O . LYS A 1 138 ? 36.039 37.331 -6.017 1.00 9.87 154 LYS A O 1
ATOM 959 N N . GLU A 1 139 ? 33.800 37.145 -5.894 1.00 11.27 155 GLU A N 1
ATOM 960 C CA . GLU A 1 139 ? 33.564 38.548 -5.518 1.00 10.63 155 GLU A CA 1
ATOM 961 C C . GLU A 1 139 ? 34.306 38.928 -4.240 1.00 10.06 155 GLU A C 1
ATOM 962 O O . GLU A 1 139 ? 34.943 39.961 -4.196 1.00 10.42 155 GLU A O 1
ATOM 968 N N . VAL A 1 140 ? 34.217 38.090 -3.213 1.00 8.45 156 VAL A N 1
ATOM 969 C CA . VAL A 1 140 ? 34.931 38.300 -1.942 1.00 8.64 156 VAL A CA 1
ATOM 970 C C . VAL A 1 140 ? 36.441 38.473 -2.179 1.00 8.59 156 VAL A C 1
ATOM 971 O O . VAL A 1 140 ? 37.078 39.428 -1.701 1.00 8.69 156 VAL A O 1
ATOM 983 N N . ASN A 1 142 ? 38.059 39.279 -4.961 1.00 12.26 158 ASN A N 1
ATOM 984 C CA A ASN A 1 142 ? 38.263 40.539 -5.688 0.50 13.80 158 ASN A CA 1
ATOM 985 C CA B ASN A 1 142 ? 38.309 40.540 -5.660 0.50 12.23 158 ASN A CA 1
ATOM 986 C C . ASN A 1 142 ? 38.187 41.766 -4.746 1.00 11.63 158 ASN A C 1
ATOM 987 O O . ASN A 1 142 ? 39.025 42.682 -4.812 1.00 12.44 158 ASN A O 1
ATOM 996 N N . PHE A 1 143 ? 37.163 41.798 -3.896 1.00 10.00 159 PHE A N 1
ATOM 997 C CA . PHE A 1 143 ? 37.000 42.909 -2.948 1.00 10.31 159 PHE A CA 1
ATOM 998 C C . PHE A 1 143 ? 38.161 42.962 -1.956 1.00 10.60 159 PHE A C 1
ATOM 999 O O . PHE A 1 143 ? 38.555 44.038 -1.530 1.00 9.64 159 PHE A O 1
ATOM 1007 N N . ILE A 1 144 ? 38.659 41.798 -1.545 1.00 10.35 160 ILE A N 1
ATOM 1008 C CA . ILE A 1 144 ? 39.774 41.729 -0.597 1.00 10.25 160 ILE A CA 1
ATOM 1009 C C . ILE A 1 144 ? 41.001 42.375 -1.256 1.00 10.36 160 ILE A C 1
ATOM 1010 O O . ILE A 1 144 ? 41.660 43.233 -0.674 1.00 10.25 160 ILE A O 1
ATOM 1015 N N . LEU A 1 145 ? 41.259 41.988 -2.499 1.00 10.72 161 LEU A N 1
ATOM 1016 C CA . LEU A 1 145 ? 42.381 42.513 -3.237 1.00 10.38 161 LEU A CA 1
ATOM 1017 C C . LEU A 1 145 ? 42.250 44.026 -3.492 1.00 11.22 161 LEU A C 1
ATOM 1018 O O . LEU A 1 145 ? 43.239 44.729 -3.389 1.00 8.83 161 LEU A O 1
ATOM 1023 N N . SER A 1 146 ? 41.042 44.519 -3.804 1.00 13.45 162 SER A N 1
ATOM 1024 C CA . SER A 1 146 ? 40.819 45.969 -3.973 1.00 13.24 162 SER A CA 1
ATOM 1025 C C . SER A 1 146 ? 41.008 46.679 -2.621 1.00 13.79 162 SER A C 1
ATOM 1026 O O . SER A 1 146 ? 41.515 47.803 -2.572 1.00 13.91 162 SER A O 1
ATOM 1029 N N . ASP A 1 147 ? 40.617 46.034 -1.521 1.00 12.29 163 ASP A N 1
ATOM 1030 C CA . ASP A 1 147 ? 40.771 46.675 -0.207 1.00 12.43 163 ASP A CA 1
ATOM 1031 C C . ASP A 1 147 ? 42.249 46.737 0.160 1.00 12.37 163 ASP A C 1
ATOM 1032 O O . ASP A 1 147 ? 42.700 47.694 0.768 1.00 13.40 163 ASP A O 1
ATOM 1037 N N . LEU A 1 148 ? 43.024 45.740 -0.267 1.00 13.02 164 LEU A N 1
ATOM 1038 C CA . LEU A 1 148 ? 44.463 45.775 -0.011 1.00 10.41 164 LEU A CA 1
ATOM 1039 C C . LEU A 1 148 ? 45.206 46.822 -0.845 1.00 10.54 164 LEU A C 1
ATOM 1040 O O . LEU A 1 148 ? 46.144 47.429 -0.359 1.00 11.14 164 LEU A O 1
ATOM 1045 N N . GLU A 1 149 ? 44.799 47.029 -2.094 1.00 10.74 165 GLU A N 1
ATOM 1046 C CA . GLU A 1 149 ? 45.358 48.079 -2.918 1.00 11.97 165 GLU A CA 1
ATOM 1047 C C . GLU A 1 149 ? 45.091 49.450 -2.296 1.00 12.77 165 GLU A C 1
ATOM 1048 O O . GLU A 1 149 ? 45.957 50.342 -2.295 1.00 13.02 165 GLU A O 1
ATOM 1054 N N . THR A 1 150 ? 43.877 49.627 -1.797 1.00 9.10 166 THR A N 1
ATOM 1055 C CA . THR A 1 150 ? 43.530 50.842 -1.076 1.00 11.18 166 THR A CA 1
ATOM 1056 C C . THR A 1 150 ? 44.370 51.000 0.166 1.00 10.27 166 THR A C 1
ATOM 1057 O O . THR A 1 150 ? 44.894 52.094 0.419 1.00 11.87 166 THR A O 1
ATOM 1061 N N . ALA A 1 151 ? 44.535 49.916 0.917 1.00 9.14 167 ALA A N 1
ATOM 1062 C CA . ALA A 1 151 ? 45.371 49.940 2.132 1.00 7.94 167 ALA A CA 1
ATOM 1063 C C . ALA A 1 151 ? 46.789 50.349 1.781 1.00 8.51 167 ALA A C 1
ATOM 1064 O O . ALA A 1 151 ? 47.380 51.183 2.464 1.00 9.60 167 ALA A O 1
ATOM 1066 N N . TYR A 1 152 ? 47.346 49.774 0.707 1.00 9.31 168 TYR A N 1
ATOM 1067 C CA . TYR A 1 152 ? 48.720 50.106 0.308 1.00 8.39 168 TYR A CA 1
ATOM 1068 C C . TYR A 1 152 ? 48.858 51.603 -0.079 1.00 10.66 168 TYR A C 1
ATOM 1069 O O . TYR A 1 152 ? 49.847 52.251 0.289 1.00 11.91 168 TYR A O 1
ATOM 1078 N N . GLU A 1 153 ? 47.866 52.130 -0.797 1.00 9.48 169 GLU A N 1
ATOM 1079 C CA . GLU A 1 153 ? 47.876 53.526 -1.247 1.00 12.58 169 GLU A CA 1
ATOM 1080 C C . GLU A 1 153 ? 47.703 54.467 -0.056 1.00 13.27 169 GLU A C 1
ATOM 1081 O O . GLU A 1 153 ? 48.356 55.509 0.020 1.00 14.47 169 GLU A O 1
ATOM 1087 N N . LEU A 1 154 ? 46.816 54.100 0.870 1.00 13.10 170 LEU A N 1
ATOM 1088 C CA . LEU A 1 154 ? 46.635 54.859 2.119 1.00 13.04 170 LEU A CA 1
ATOM 1089 C C . LEU A 1 154 ? 47.915 54.953 2.946 1.00 13.68 170 LEU A C 1
ATOM 1090 O O . LEU A 1 154 ? 48.369 56.060 3.264 1.00 11.74 170 LEU A O 1
ATOM 1095 N N . PHE A 1 155 ? 48.483 53.806 3.311 1.00 12.22 171 PHE A N 1
ATOM 1096 C CA . PHE A 1 155 ? 49.770 53.807 4.036 1.00 13.29 171 PHE A CA 1
ATOM 1097 C C . PHE A 1 155 ? 50.850 54.657 3.282 1.00 16.10 171 PHE A C 1
ATOM 1098 O O . PHE A 1 155 ? 51.573 55.489 3.894 1.00 15.48 171 PHE A O 1
ATOM 1106 N N . SER A 1 156 ? 50.922 54.476 1.954 1.00 16.11 172 SER A N 1
ATOM 1107 C CA . SER A 1 156 ? 51.878 55.209 1.109 1.00 16.36 172 SER A CA 1
ATOM 1108 C C . SER A 1 156 ? 51.731 56.726 1.198 1.00 18.16 172 SER A C 1
ATOM 1109 O O . SER A 1 156 ? 52.675 57.458 0.940 1.00 17.41 172 SER A O 1
ATOM 1112 N N . THR A 1 157 ? 50.546 57.205 1.544 1.00 18.01 173 THR A N 1
ATOM 1113 C CA . THR A 1 157 ? 50.354 58.636 1.655 1.00 19.44 173 THR A CA 1
ATOM 1114 C C . THR A 1 157 ? 50.067 58.970 3.109 1.00 18.72 173 THR A C 1
ATOM 1115 O O . THR A 1 157 ? 49.456 59.985 3.406 1.00 23.09 173 THR A O 1
ATOM 1119 N N . ALA A 1 158 ? 50.575 58.157 4.027 1.00 16.22 174 ALA A N 1
ATOM 1120 C CA . ALA A 1 158 ? 50.391 58.423 5.464 1.00 15.88 174 ALA A CA 1
ATOM 1121 C C . ALA A 1 158 ? 51.717 58.613 6.226 1.00 16.22 174 ALA A C 1
ATOM 1122 O O . ALA A 1 158 ? 52.796 58.501 5.660 1.00 17.01 174 ALA A O 1
ATOM 1124 N N . LYS A 1 159 ? 51.615 58.951 7.503 1.00 17.15 175 LYS A N 1
ATOM 1125 C CA . LYS A 1 159 ? 52.767 59.167 8.390 1.00 19.12 175 LYS A CA 1
ATOM 1126 C C . LYS A 1 159 ? 52.686 58.141 9.532 1.00 15.89 175 LYS A C 1
ATOM 1127 O O . LYS A 1 159 ? 51.618 57.605 9.796 1.00 11.42 175 LYS A O 1
ATOM 1133 N N . ASP A 1 160 ? 53.787 57.929 10.258 1.00 16.73 176 ASP A N 1
ATOM 1134 C CA . ASP A 1 160 ? 53.828 56.914 11.323 1.00 16.13 176 ASP A CA 1
ATOM 1135 C C . ASP A 1 160 ? 52.751 57.245 12.340 1.00 14.55 176 ASP A C 1
ATOM 1136 O O . ASP A 1 160 ? 52.445 58.384 12.553 1.00 13.61 176 ASP A O 1
ATOM 1141 N N . PHE A 1 161 ? 52.160 56.231 12.935 1.00 15.08 177 PHE A N 1
ATOM 1142 C CA . PHE A 1 161 ? 51.048 56.399 13.841 1.00 15.06 177 PHE A CA 1
ATOM 1143 C C . PHE A 1 161 ? 51.209 55.667 15.192 1.00 16.28 177 PHE A C 1
ATOM 1144 O O . PHE A 1 161 ? 52.099 54.814 15.367 1.00 11.18 177 PHE A O 1
ATOM 1152 N N . ASP A 1 162 ? 50.324 56.014 16.133 1.00 16.81 178 ASP A N 1
ATOM 1153 C CA . ASP A 1 162 ? 50.341 55.417 17.463 1.00 18.71 178 ASP A CA 1
ATOM 1154 C C . ASP A 1 162 ? 49.359 54.312 17.632 1.00 15.81 178 ASP A C 1
ATOM 1155 O O . ASP A 1 162 ? 48.312 54.295 17.003 1.00 17.59 178 ASP A O 1
ATOM 1160 N N . GLY A 1 163 ? 49.673 53.411 18.550 1.00 15.30 179 GLY A N 1
ATOM 1161 C CA . GLY A 1 163 ? 48.734 52.394 18.954 1.00 14.50 179 GLY A CA 1
ATOM 1162 C C . GLY A 1 163 ? 49.034 51.012 18.428 1.00 13.36 179 GLY A C 1
ATOM 1163 O O . GLY A 1 163 ? 48.266 50.103 18.674 1.00 13.48 179 GLY A O 1
ATOM 1164 N N . ASP A 1 164 ? 50.166 50.868 17.743 1.00 15.02 180 ASP A N 1
ATOM 1165 C CA . ASP A 1 164 ? 50.570 49.630 17.107 1.00 14.11 180 ASP A CA 1
ATOM 1166 C C . ASP A 1 164 ? 51.779 49.009 17.820 1.00 15.56 180 ASP A C 1
ATOM 1167 O O . ASP A 1 164 ? 52.935 49.326 17.485 1.00 14.36 180 ASP A O 1
ATOM 1172 N N . PRO A 1 165 ? 51.521 48.063 18.745 1.00 14.38 181 PRO A N 1
ATOM 1173 C CA . PRO A 1 165 ? 52.596 47.329 19.396 1.00 17.09 181 PRO A CA 1
ATOM 1174 C C . PRO A 1 165 ? 53.248 46.196 18.562 1.00 15.46 181 PRO A C 1
ATOM 1175 O O . PRO A 1 165 ? 54.141 45.530 19.063 1.00 14.59 181 PRO A O 1
ATOM 1179 N N . ILE A 1 166 ? 52.792 45.946 17.349 1.00 13.80 182 ILE A N 1
ATOM 1180 C CA . ILE A 1 166 ? 53.297 44.788 16.577 1.00 14.51 182 ILE A CA 1
ATOM 1181 C C . ILE A 1 166 ? 54.347 45.268 15.592 1.00 14.23 182 ILE A C 1
ATOM 1182 O O . ILE A 1 166 ? 55.437 44.697 15.514 1.00 15.06 182 ILE A O 1
ATOM 1187 N N . LEU A 1 167 ? 54.032 46.321 14.849 1.00 13.75 183 LEU A N 1
ATOM 1188 C CA . LEU A 1 167 ? 54.980 46.908 13.890 1.00 13.51 183 LEU A CA 1
ATOM 1189 C C . LEU A 1 167 ? 55.335 48.369 14.231 1.00 13.42 183 LEU A C 1
ATOM 1190 O O . LEU A 1 167 ? 55.887 49.073 13.395 1.00 12.93 183 LEU A O 1
ATOM 1195 N N . GLY A 1 168 ? 55.022 48.825 15.449 1.00 13.38 184 GLY A N 1
ATOM 1196 C CA . GLY A 1 168 ? 55.403 50.201 15.902 1.00 14.74 184 GLY A CA 1
ATOM 1197 C C . GLY A 1 168 ? 54.797 51.396 15.165 1.00 14.91 184 GLY A C 1
ATOM 1198 O O . GLY A 1 168 ? 55.256 52.522 15.308 1.00 17.18 184 GLY A O 1
ATOM 1199 N N . GLY A 1 169 ? 53.764 51.180 14.365 1.00 15.82 185 GLY A N 1
ATOM 1200 C CA . GLY A 1 169 ? 53.151 52.272 13.617 1.00 14.15 185 GLY A CA 1
ATOM 1201 C C . GLY A 1 169 ? 53.997 52.811 12.473 1.00 14.19 185 GLY A C 1
ATOM 1202 O O . GLY A 1 169 ? 53.812 53.949 12.019 1.00 14.68 185 GLY A O 1
ATOM 1203 N N . SER A 1 170 ? 54.899 51.982 11.982 1.00 14.92 186 SER A N 1
ATOM 1204 C CA . SER A 1 170 ? 55.859 52.371 10.958 1.00 13.47 186 SER A CA 1
ATOM 1205 C C . SER A 1 170 ? 55.249 52.162 9.598 1.00 14.09 186 SER A C 1
ATOM 1206 O O . SER A 1 170 ? 54.864 51.039 9.258 1.00 12.44 186 SER A O 1
ATOM 1209 N N . ILE A 1 171 ? 55.165 53.236 8.808 1.00 14.60 187 ILE A N 1
ATOM 1210 C CA . ILE A 1 171 ? 54.536 53.171 7.493 1.00 12.68 187 ILE A CA 1
ATOM 1211 C C . ILE A 1 171 ? 55.285 52.208 6.547 1.00 12.95 187 ILE A C 1
ATOM 1212 O O . ILE A 1 171 ? 54.679 51.421 5.792 1.00 12.49 187 ILE A O 1
ATOM 1217 N N . SER A 1 172 ? 56.607 52.266 6.595 1.00 13.27 188 SER A N 1
ATOM 1218 C CA A SER A 1 172 ? 57.438 51.392 5.787 0.50 12.85 188 SER A CA 1
ATOM 1219 C CA B SER A 1 172 ? 57.437 51.391 5.786 0.50 12.29 188 SER A CA 1
ATOM 1220 C C . SER A 1 172 ? 57.091 49.938 6.116 1.00 11.12 188 SER A C 1
ATOM 1221 O O . SER A 1 172 ? 56.911 49.124 5.210 1.00 12.09 188 SER A O 1
ATOM 1226 N N . LYS A 1 173 ? 56.950 49.636 7.406 1.00 10.68 189 LYS A N 1
ATOM 1227 C CA . LYS A 1 173 ? 56.632 48.254 7.849 1.00 11.01 189 LYS A CA 1
ATOM 1228 C C . LYS A 1 173 ? 55.216 47.840 7.417 1.00 12.08 189 LYS A C 1
ATOM 1229 O O . LYS A 1 173 ? 54.999 46.691 7.024 1.00 10.17 189 LYS A O 1
ATOM 1235 N N . TRP A 1 174 ? 54.274 48.785 7.468 1.00 11.65 190 TRP A N 1
ATOM 1236 C CA . TRP A 1 174 ? 52.877 48.508 7.068 1.00 10.83 190 TRP A CA 1
ATOM 1237 C C . TRP A 1 174 ? 52.707 48.344 5.566 1.00 9.35 190 TRP A C 1
ATOM 1238 O O . TRP A 1 174 ? 51.905 47.540 5.113 1.00 9.71 190 TRP A O 1
ATOM 1249 N N . LYS A 1 175 ? 53.520 49.055 4.800 1.00 10.69 191 LYS A N 1
ATOM 1250 C CA . LYS A 1 175 ? 53.568 48.868 3.372 1.00 9.30 191 LYS A CA 1
ATOM 1251 C C . LYS A 1 175 ? 54.064 47.474 3.034 1.00 10.24 191 LYS A C 1
ATOM 1252 O O . LYS A 1 175 ? 53.548 46.873 2.104 1.00 9.22 191 LYS A O 1
ATOM 1258 N N . LYS A 1 176 ? 55.063 46.986 3.773 1.00 9.37 192 LYS A N 1
ATOM 1259 C CA . LYS A 1 176 ? 55.581 45.624 3.587 1.00 10.89 192 LYS A CA 1
ATOM 1260 C C . LYS A 1 176 ? 54.576 44.556 4.027 1.00 10.48 192 LYS A C 1
ATOM 1261 O O . LYS A 1 176 ? 54.444 43.529 3.375 1.00 9.34 192 LYS A O 1
ATOM 1267 N N . ALA A 1 177 ? 53.899 44.792 5.154 1.00 10.28 193 ALA A N 1
ATOM 1268 C CA . ALA A 1 177 ? 52.901 43.848 5.616 1.00 9.37 193 ALA A CA 1
ATOM 1269 C C . ALA A 1 177 ? 51.761 43.719 4.602 1.00 9.04 193 ALA A C 1
ATOM 1270 O O . ALA A 1 177 ? 51.256 42.601 4.365 1.00 8.26 193 ALA A O 1
ATOM 1272 N N . THR A 1 178 ? 51.346 44.853 4.020 1.00 9.13 194 THR A N 1
ATOM 1273 C CA . THR A 1 178 ? 50.268 44.877 3.031 1.00 9.29 194 THR A CA 1
ATOM 1274 C C . THR A 1 178 ? 50.694 44.144 1.785 1.00 10.32 194 THR A C 1
ATOM 1275 O O . THR A 1 178 ? 49.975 43.252 1.327 1.00 12.17 194 THR A O 1
ATOM 1279 N N . THR A 1 179 ? 51.888 44.458 1.256 1.00 10.10 195 THR A N 1
ATOM 1280 C CA . THR A 1 179 ? 52.447 43.684 0.135 1.00 9.65 195 THR A CA 1
ATOM 1281 C C . THR A 1 179 ? 52.503 42.162 0.400 1.00 9.82 195 THR A C 1
ATOM 1282 O O . THR A 1 179 ? 52.124 41.329 -0.458 1.00 9.53 195 THR A O 1
ATOM 1286 N N . ALA A 1 180 ? 53.028 41.817 1.568 1.00 11.19 196 ALA A N 1
ATOM 1287 C CA . ALA A 1 180 ? 53.171 40.422 1.970 1.00 9.18 196 ALA A CA 1
ATOM 1288 C C . ALA A 1 180 ? 51.819 39.717 1.943 1.00 9.25 196 ALA A C 1
ATOM 1289 O O . ALA A 1 180 ? 51.690 38.625 1.348 1.00 9.89 196 ALA A O 1
ATOM 1291 N N . PHE A 1 181 ? 50.810 40.332 2.568 1.00 6.19 197 PHE A N 1
ATOM 1292 C CA . PHE A 1 181 ? 49.499 39.732 2.576 1.00 7.97 197 PHE A CA 1
ATOM 1293 C C . PHE A 1 181 ? 48.916 39.656 1.168 1.00 9.64 197 PHE A C 1
ATOM 1294 O O . PHE A 1 181 ? 48.357 38.617 0.807 1.00 8.17 197 PHE A O 1
ATOM 1302 N N . GLN A 1 182 ? 49.085 40.705 0.365 1.00 10.32 198 GLN A N 1
ATOM 1303 C CA . GLN A 1 182 ? 48.628 40.663 -1.032 1.00 9.45 198 GLN A CA 1
ATOM 1304 C C . GLN A 1 182 ? 49.169 39.430 -1.756 1.00 9.96 198 GLN A C 1
ATOM 1305 O O . GLN A 1 182 ? 48.416 38.748 -2.449 1.00 7.80 198 GLN A O 1
ATOM 1311 N N . LEU A 1 183 ? 50.472 39.175 -1.641 1.00 8.63 199 LEU A N 1
ATOM 1312 C CA . LEU A 1 183 ? 51.067 38.038 -2.334 1.00 8.58 199 LEU A CA 1
ATOM 1313 C C . LEU A 1 183 ? 50.593 36.695 -1.747 1.00 8.60 199 LEU A C 1
ATOM 1314 O O . LEU A 1 183 ? 50.416 35.716 -2.459 1.00 8.92 199 LEU A O 1
ATOM 1319 N N . LYS A 1 184 ? 50.358 36.646 -0.447 1.00 8.78 200 LYS A N 1
ATOM 1320 C CA . LYS A 1 184 ? 49.799 35.422 0.165 1.00 11.35 200 LYS A CA 1
ATOM 1321 C C . LYS A 1 184 ? 48.385 35.123 -0.329 1.00 10.27 200 LYS A C 1
ATOM 1322 O O . LYS A 1 184 ? 48.052 33.971 -0.670 1.00 9.53 200 LYS A O 1
ATOM 1328 N N . VAL A 1 185 ? 47.558 36.163 -0.383 1.00 9.10 201 VAL A N 1
ATOM 1329 C CA . VAL A 1 185 ? 46.199 35.992 -0.874 1.00 8.84 201 VAL A CA 1
ATOM 1330 C C . VAL A 1 185 ? 46.248 35.520 -2.358 1.00 10.79 201 VAL A C 1
ATOM 1331 O O . VAL A 1 185 ? 45.539 34.567 -2.747 1.00 9.60 201 VAL A O 1
ATOM 1335 N N . LEU A 1 186 ? 47.084 36.177 -3.170 1.00 7.83 202 LEU A N 1
ATOM 1336 C CA . LEU A 1 186 ? 47.188 35.800 -4.583 1.00 8.59 202 LEU A CA 1
ATOM 1337 C C . LEU A 1 186 ? 47.698 34.366 -4.759 1.00 8.38 202 LEU A C 1
ATOM 1338 O O . LEU A 1 186 ? 47.208 33.644 -5.644 1.00 10.76 202 LEU A O 1
ATOM 1351 N N . HIS A 1 188 ? 47.206 31.910 -2.694 1.00 9.17 204 HIS A N 1
ATOM 1352 C CA . HIS A 1 188 ? 46.078 31.063 -2.309 1.00 7.37 204 HIS A CA 1
ATOM 1353 C C . HIS A 1 188 ? 45.027 30.963 -3.427 1.00 11.25 204 HIS A C 1
ATOM 1354 O O . HIS A 1 188 ? 44.183 30.067 -3.381 1.00 11.12 204 HIS A O 1
ATOM 1361 N N . LEU A 1 189 ? 45.088 31.884 -4.405 1.00 11.81 205 LEU A N 1
ATOM 1362 C CA . LEU A 1 189 ? 44.286 31.814 -5.623 1.00 12.09 205 LEU A CA 1
ATOM 1363 C C . LEU A 1 189 ? 44.966 31.091 -6.794 1.00 12.32 205 LEU A C 1
ATOM 1364 O O . LEU A 1 189 ? 44.560 31.295 -7.964 1.00 14.07 205 LEU A O 1
ATOM 1369 N N . SER A 1 190 ? 45.983 30.263 -6.514 1.00 11.04 206 SER A N 1
ATOM 1370 C CA . SER A 1 190 ? 46.718 29.562 -7.581 1.00 12.81 206 SER A CA 1
ATOM 1371 C C . SER A 1 190 ? 45.863 28.630 -8.431 1.00 14.74 206 SER A C 1
ATOM 1372 O O . SER A 1 190 ? 46.090 28.504 -9.637 1.00 14.72 206 SER A O 1
ATOM 1375 N N . LYS A 1 191 ? 44.895 27.955 -7.821 1.00 14.65 207 LYS A N 1
ATOM 1376 C CA . LYS A 1 191 ? 44.001 27.108 -8.619 1.00 16.25 207 LYS A CA 1
ATOM 1377 C C . LYS A 1 191 ? 43.145 27.906 -9.602 1.00 17.06 207 LYS A C 1
ATOM 1378 O O . LYS A 1 191 ? 42.505 27.311 -10.445 1.00 19.58 207 LYS A O 1
ATOM 1384 N N . LYS A 1 192 ? 43.154 29.232 -9.505 1.00 17.51 208 LYS A N 1
ATOM 1385 C CA . LYS A 1 192 ? 42.289 30.102 -10.310 1.00 18.89 208 LYS A CA 1
ATOM 1386 C C . LYS A 1 192 ? 43.121 30.958 -11.225 1.00 20.74 208 LYS A C 1
ATOM 1387 O O . LYS A 1 192 ? 42.719 32.061 -11.627 1.00 22.60 208 LYS A O 1
ATOM 1393 N N . GLU A 1 193 ? 44.307 30.478 -11.544 1.00 23.36 209 GLU A N 1
ATOM 1394 C CA . GLU A 1 193 ? 45.160 31.208 -12.470 1.00 29.59 209 GLU A CA 1
ATOM 1395 C C . GLU A 1 193 ? 44.481 31.540 -13.839 1.00 32.19 209 GLU A C 1
ATOM 1396 O O . GLU A 1 193 ? 44.754 32.612 -14.397 1.00 34.71 209 GL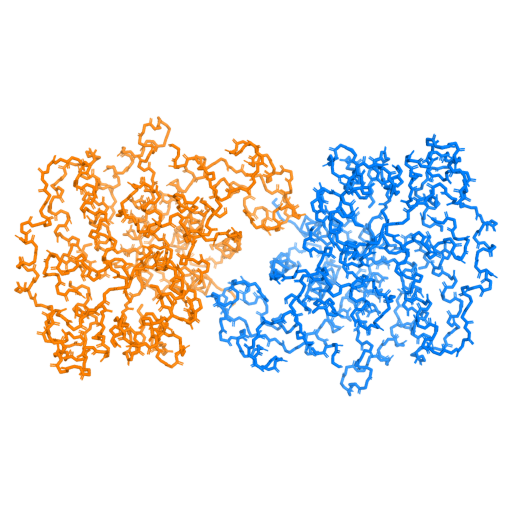U A O 1
ATOM 1402 N N . SER A 1 194 ? 43.583 30.678 -14.352 1.00 33.12 210 SER A N 1
ATOM 1403 C CA . SER A 1 194 ? 42.837 30.968 -15.630 1.00 33.13 210 SER A CA 1
ATOM 1404 C C . SER A 1 194 ? 41.688 31.990 -15.525 1.00 32.90 210 SER A C 1
ATOM 1405 O O . SER A 1 194 ? 41.297 32.634 -16.513 1.00 32.97 210 SER A O 1
ATOM 1408 N N . ASP A 1 195 ? 41.137 32.164 -14.340 1.00 32.28 211 ASP A N 1
ATOM 1409 C CA . ASP A 1 195 ? 40.042 33.094 -14.224 1.00 32.54 211 ASP A CA 1
ATOM 1410 C C . ASP A 1 195 ? 40.401 34.396 -14.956 1.00 33.49 211 ASP A C 1
ATOM 1411 O O . ASP A 1 195 ? 41.485 34.958 -14.786 1.00 31.26 211 ASP A O 1
ATOM 1416 N N . ALA A 1 196 ? 39.450 34.818 -15.798 1.00 35.48 212 ALA A N 1
ATOM 1417 C CA . ALA A 1 196 ? 39.572 35.936 -16.732 1.00 34.83 212 ALA A CA 1
ATOM 1418 C C . ALA A 1 196 ? 39.693 37.273 -16.010 1.00 35.82 212 ALA A C 1
ATOM 1419 O O . ALA A 1 196 ? 40.493 38.127 -16.379 1.00 39.92 212 ALA A O 1
ATOM 1421 N N . ASP A 1 197 ? 38.930 37.399 -14.937 1.00 35.97 213 ASP A N 1
ATOM 1422 C CA . ASP A 1 197 ? 38.715 38.654 -14.225 1.00 36.57 213 ASP A CA 1
ATOM 1423 C C . ASP A 1 197 ? 39.604 38.864 -13.012 1.00 35.47 213 ASP A C 1
ATOM 1424 O O . ASP A 1 197 ? 39.761 40.011 -12.539 1.00 34.80 213 ASP A O 1
ATOM 1429 N N . LEU A 1 198 ? 40.123 37.758 -12.458 1.00 32.89 214 LEU A N 1
ATOM 1430 C CA . LEU A 1 198 ? 40.828 37.817 -11.178 1.00 30.31 214 LEU A CA 1
ATOM 1431 C C . LEU A 1 198 ? 42.272 38.235 -11.447 1.00 26.68 214 LEU A C 1
ATOM 1432 O O . LEU A 1 198 ? 42.915 38.837 -10.578 1.00 28.22 214 LEU A O 1
ATOM 1437 N N . LYS A 1 199 ? 42.764 37.907 -12.639 1.00 26.20 215 LYS A N 1
ATOM 1438 C CA . LYS A 1 199 ? 44.137 38.277 -13.083 1.00 24.58 215 LYS A CA 1
ATOM 1439 C C . LYS A 1 199 ? 45.205 37.956 -12.009 1.00 21.45 215 LYS A C 1
ATOM 1440 O O . LYS A 1 199 ? 45.937 38.856 -11.562 1.00 19.32 215 LYS A O 1
ATOM 1446 N N . VAL A 1 200 ? 45.261 36.686 -11.579 1.00 18.26 216 VAL A N 1
ATOM 1447 C CA . VAL A 1 200 ? 46.066 36.313 -10.417 1.00 15.93 216 VAL A CA 1
ATOM 1448 C C . VAL A 1 200 ? 47.559 36.493 -10.735 1.00 17.49 216 VAL A C 1
ATOM 1449 O O . VAL A 1 200 ? 48.260 37.267 -10.072 1.00 18.66 216 VAL A O 1
ATOM 1453 N N . LYS A 1 201 ? 48.033 35.820 -11.774 1.00 18.18 217 LYS A N 1
ATOM 1454 C CA . LYS A 1 201 ? 49.453 35.884 -12.150 1.00 18.50 217 LYS A CA 1
ATOM 1455 C C . LYS A 1 201 ? 49.897 37.332 -12.394 1.00 20.40 217 LYS A C 1
ATOM 1456 O O . LYS A 1 201 ? 50.946 37.798 -11.908 1.00 20.25 217 LYS A O 1
ATOM 1462 N N . GLU A 1 202 ? 49.077 38.048 -13.143 1.00 18.36 218 GLU A N 1
ATOM 1463 C CA . GLU A 1 202 ? 49.375 39.416 -13.527 1.00 19.05 218 GLU A CA 1
ATOM 1464 C C . GLU A 1 202 ? 49.441 40.338 -12.319 1.00 18.10 218 GLU A C 1
ATOM 1465 O O . GLU A 1 202 ? 50.304 41.206 -12.219 1.00 18.22 218 GLU A O 1
ATOM 1471 N N . ARG A 1 203 ? 48.528 40.199 -11.388 1.00 18.25 219 ARG A N 1
ATOM 1472 C CA A ARG A 1 203 ? 48.583 41.054 -10.212 0.50 18.57 219 ARG A CA 1
ATOM 1473 C CA B ARG A 1 203 ? 48.565 41.046 -10.194 0.50 18.54 219 ARG A CA 1
ATOM 1474 C C . ARG A 1 203 ? 49.718 40.649 -9.275 1.00 17.30 219 ARG A C 1
ATOM 1475 O O . ARG A 1 203 ? 50.306 41.491 -8.608 1.00 13.48 219 ARG A O 1
ATOM 1490 N N . PHE A 1 204 ? 50.043 39.359 -9.238 1.00 14.04 220 PHE A N 1
ATOM 1491 C CA . PHE A 1 204 ? 51.149 38.915 -8.368 1.00 14.45 220 PHE A CA 1
ATOM 1492 C C . PHE A 1 204 ? 52.495 39.519 -8.875 1.00 15.35 220 PHE A C 1
ATOM 1493 O O . PHE A 1 204 ? 53.265 40.091 -8.105 1.00 17.35 220 PHE A O 1
ATOM 1501 N N . ALA A 1 205 ? 52.757 39.402 -10.170 1.00 15.08 221 ALA A N 1
ATOM 1502 C CA . ALA A 1 205 ? 53.944 40.006 -10.756 1.00 15.57 221 ALA A CA 1
ATOM 1503 C C . ALA A 1 205 ? 53.959 41.516 -10.560 1.00 14.86 221 ALA A C 1
ATOM 1504 O O . ALA A 1 205 ? 55.017 42.081 -10.248 1.00 14.34 221 ALA A O 1
ATOM 1506 N N . ARG A 1 206 ? 52.818 42.190 -10.698 1.00 15.33 222 ARG A N 1
ATOM 1507 C CA . ARG A 1 206 ? 52.814 43.658 -10.652 1.00 17.92 222 ARG A CA 1
ATOM 1508 C C . ARG A 1 206 ? 53.173 44.118 -9.238 1.00 19.20 222 ARG A C 1
ATOM 1509 O O . ARG A 1 206 ? 53.983 45.046 -9.084 1.00 19.24 222 ARG A O 1
ATOM 1512 N N . ILE A 1 207 ? 52.626 43.433 -8.222 1.00 18.43 223 ILE A N 1
ATOM 1513 C CA A ILE A 1 207 ? 52.936 43.735 -6.821 0.50 17.57 223 ILE A CA 1
ATOM 1514 C CA B ILE A 1 207 ? 52.950 43.756 -6.823 0.50 19.18 223 ILE A CA 1
ATOM 1515 C C . ILE A 1 207 ? 54.410 43.436 -6.475 1.00 17.85 223 ILE A C 1
ATOM 1516 O O . ILE A 1 207 ? 55.070 44.200 -5.749 1.00 18.29 223 ILE A O 1
ATOM 1525 N N . VAL A 1 208 ? 54.935 42.333 -6.986 1.00 16.28 224 VAL A N 1
ATOM 1526 C CA . VAL A 1 208 ? 56.367 42.023 -6.778 1.00 17.33 224 VAL A CA 1
ATOM 1527 C C . VAL A 1 208 ? 57.257 43.136 -7.370 1.00 17.82 224 VAL A C 1
ATOM 1528 O O . VAL A 1 208 ? 58.266 43.521 -6.773 1.00 18.22 224 VAL A O 1
ATOM 1532 N N . ALA A 1 209 ? 56.868 43.682 -8.523 1.00 17.80 225 ALA A N 1
ATOM 1533 C CA . ALA A 1 209 ? 57.655 44.749 -9.166 1.00 20.05 225 ALA A CA 1
ATOM 1534 C C . ALA A 1 209 ? 57.436 46.123 -8.503 1.00 22.67 225 ALA A C 1
ATOM 1535 O O . ALA A 1 209 ? 58.370 46.929 -8.443 1.00 26.21 225 ALA A O 1
ATOM 1537 N N . SER A 1 210 ? 56.225 46.374 -7.994 1.00 22.31 226 SER A N 1
ATOM 1538 C CA . SER A 1 210 ? 55.809 47.732 -7.596 1.00 23.41 226 SER A CA 1
ATOM 1539 C C . SER A 1 210 ? 55.562 47.953 -6.096 1.00 20.70 226 SER A C 1
ATOM 1540 O O . SER A 1 210 ? 55.498 49.110 -5.656 1.00 19.26 226 SER A O 1
ATOM 1543 N N . GLY A 1 211 ? 55.392 46.866 -5.331 1.00 16.19 227 GLY A N 1
ATOM 1544 C CA . GLY A 1 211 ? 55.112 46.966 -3.902 1.00 14.98 227 GLY A CA 1
ATOM 1545 C C . GLY A 1 211 ? 56.376 46.954 -3.065 1.00 13.86 227 GLY A C 1
ATOM 1546 O O . GLY A 1 211 ? 57.455 47.207 -3.576 1.00 14.49 227 GLY A O 1
ATOM 1547 N N . SER A 1 212 ? 56.244 46.621 -1.783 1.00 10.46 228 SER A N 1
ATOM 1548 C CA . SER A 1 212 ? 57.357 46.691 -0.850 1.00 12.82 228 SER A CA 1
ATOM 1549 C C . SER A 1 212 ? 57.693 45.319 -0.318 1.00 12.61 228 SER A C 1
ATOM 1550 O O . SER A 1 212 ? 57.076 44.878 0.635 1.00 12.01 228 SER A O 1
ATOM 1553 N N . LEU A 1 213 ? 58.667 44.652 -0.921 1.00 11.85 229 LEU A N 1
ATOM 1554 C CA . LEU A 1 213 ? 59.086 43.351 -0.439 1.00 13.15 229 LEU A CA 1
ATOM 1555 C C . LEU A 1 213 ? 59.795 43.464 0.904 1.00 13.29 229 LEU A C 1
ATOM 1556 O O . LEU A 1 213 ? 60.413 44.480 1.224 1.00 11.27 229 LEU A O 1
ATOM 1569 N N . GLU A 1 215 ? 62.581 42.705 3.656 1.00 14.03 231 GLU A N 1
ATOM 1570 C CA . GLU A 1 215 ? 64.025 42.704 3.500 1.00 14.87 231 GLU A CA 1
ATOM 1571 C C . GLU A 1 215 ? 64.729 41.786 4.466 1.00 14.27 231 GLU A C 1
ATOM 1572 O O . GLU A 1 215 ? 65.835 41.380 4.184 1.00 13.24 231 GLU A O 1
ATOM 1578 N N . SER A 1 216 ? 64.106 41.484 5.600 1.00 15.46 232 SER A N 1
ATOM 1579 C CA . SER A 1 216 ? 64.650 40.529 6.568 1.00 13.97 232 SER A CA 1
ATOM 1580 C C . SER A 1 216 ? 63.610 40.035 7.579 1.00 14.29 232 SER A C 1
ATOM 1581 O O . SER A 1 216 ? 62.497 40.561 7.625 1.00 14.10 232 SER A O 1
ATOM 1584 N N . ASN A 1 217 ? 64.009 39.067 8.430 1.00 12.77 233 ASN A N 1
ATOM 1585 C CA . ASN A 1 217 ? 63.203 38.633 9.561 1.00 11.37 233 ASN A CA 1
ATOM 1586 C C . ASN A 1 217 ? 62.743 39.822 10.491 1.00 12.54 233 ASN A C 1
ATOM 1587 O O . ASN A 1 217 ? 61.732 39.705 11.200 1.00 8.41 233 ASN A O 1
ATOM 1592 N N . GLU A 1 218 ? 63.470 40.942 10.492 1.00 13.72 234 GLU A N 1
ATOM 1593 C CA . GLU A 1 218 ? 63.057 42.158 11.238 1.00 16.28 234 GLU A CA 1
ATOM 1594 C C . GLU A 1 218 ? 61.716 42.745 10.765 1.00 15.38 234 GLU A C 1
ATOM 1595 O O . GLU A 1 218 ? 61.080 43.490 11.505 1.00 15.00 234 GLU A O 1
ATOM 1601 N N . ASP A 1 219 ? 61.291 42.414 9.551 1.00 12.62 235 ASP A N 1
ATOM 1602 C CA . ASP A 1 219 ? 60.051 42.948 9.005 1.00 12.91 235 ASP A CA 1
ATOM 1603 C C . ASP A 1 219 ? 58.823 42.132 9.381 1.00 12.36 235 ASP A C 1
ATOM 1604 O O . ASP A 1 219 ? 57.705 42.540 9.042 1.00 12.87 235 ASP A O 1
ATOM 1609 N N . ASN A 1 220 ? 59.011 40.997 10.069 1.00 12.71 236 ASN A N 1
ATOM 1610 C CA . ASN A 1 220 ? 57.882 40.081 10.368 1.00 11.21 236 ASN A CA 1
ATOM 1611 C C . ASN A 1 220 ? 56.794 40.787 11.160 1.00 11.93 236 ASN A C 1
ATOM 1612 O O . ASN A 1 220 ? 57.090 41.558 12.097 1.00 12.51 236 ASN A O 1
ATOM 1617 N N . LEU A 1 221 ? 55.557 40.562 10.737 1.00 11.03 237 LEU A N 1
ATOM 1618 C CA . LEU A 1 221 ? 54.362 40.839 11.539 1.00 11.66 237 LEU A CA 1
ATOM 1619 C C . LEU A 1 221 ? 54.132 39.605 12.409 1.00 11.33 237 LEU A C 1
ATOM 1620 O O . LEU A 1 221 ? 53.675 38.541 11.924 1.00 10.14 237 LEU A O 1
ATOM 1625 N N . GLN A 1 222 ? 54.486 39.748 13.680 1.00 10.15 238 GLN A N 1
ATOM 1626 C CA . GLN A 1 222 ? 54.523 38.639 14.610 1.00 13.08 238 GLN A CA 1
ATOM 1627 C C . GLN A 1 222 ? 54.270 39.147 16.011 1.00 13.82 238 GLN A C 1
ATOM 1628 O O . GLN A 1 222 ? 54.342 40.352 16.267 1.00 15.22 238 GLN A O 1
ATOM 1647 N N . LYS A 1 224 ? 55.932 38.764 19.670 1.00 14.32 240 LYS A N 1
ATOM 1648 C CA . LYS A 1 224 ? 57.136 38.382 20.408 1.00 18.39 240 LYS A CA 1
ATOM 1649 C C . LYS A 1 224 ? 56.750 38.311 21.848 1.00 20.54 240 LYS A C 1
ATOM 1650 O O . LYS A 1 224 ? 55.881 39.042 22.270 1.00 24.77 240 LYS A O 1
ATOM 1656 N N . TYR A 1 225 ? 57.404 37.468 22.625 1.00 21.34 241 TYR A N 1
ATOM 1657 C CA . TYR A 1 225 ? 57.037 37.318 24.019 1.00 21.73 241 TYR A CA 1
ATOM 1658 C C . TYR A 1 225 ? 58.156 37.745 24.969 1.00 24.50 241 TYR A C 1
ATOM 1659 O O . TYR A 1 225 ? 59.327 37.846 24.567 1.00 24.04 241 TYR A O 1
ATOM 1668 N N . ALA A 1 226 ? 57.734 38.012 26.211 1.00 28.04 242 ALA A N 1
ATOM 1669 C CA . ALA A 1 226 ? 58.576 38.354 27.350 1.00 30.97 242 ALA A CA 1
ATOM 1670 C C . ALA A 1 226 ? 59.336 39.642 27.102 1.00 33.58 242 ALA A C 1
ATOM 1671 O O . ALA A 1 226 ? 60.433 39.628 26.551 1.00 38.81 242 ALA A O 1
ATOM 1673 N N . ALA A 1 229 ? 56.462 42.383 26.999 1.00 48.53 245 ALA A N 1
ATOM 1674 C CA . ALA A 1 229 ? 56.736 43.088 28.245 1.00 49.80 245 ALA A CA 1
ATOM 1675 C C . ALA A 1 229 ? 56.676 42.120 29.413 1.00 50.30 245 ALA A C 1
ATOM 1676 O O . ALA A 1 229 ? 57.694 41.535 29.762 1.00 52.27 245 ALA A O 1
ATOM 1678 N N . ASN A 1 230 ? 55.493 41.965 30.016 1.00 49.97 246 ASN A N 1
ATOM 1679 C CA . ASN A 1 230 ? 55.261 40.979 31.088 1.00 49.61 246 ASN A CA 1
ATOM 1680 C C . ASN A 1 230 ? 54.260 39.892 30.601 1.00 48.22 246 ASN A C 1
ATOM 1681 O O . ASN A 1 230 ? 53.133 39.799 31.097 1.00 49.16 246 ASN A O 1
ATOM 1683 N N . THR A 1 231 ? 54.682 39.095 29.609 1.00 44.86 247 THR A N 1
ATOM 1684 C CA . THR A 1 231 ? 53.811 38.112 28.910 1.00 41.07 247 THR A CA 1
ATOM 1685 C C . THR A 1 231 ? 54.644 36.926 28.406 1.00 36.68 247 THR A C 1
ATOM 1686 O O . THR A 1 231 ? 55.721 37.142 27.852 1.00 37.85 247 THR A O 1
ATOM 1690 N N . VAL A 1 232 ? 54.164 35.691 28.572 1.00 29.53 248 VAL A N 1
ATOM 1691 C CA . VAL A 1 232 ? 54.973 34.540 28.189 1.00 24.49 248 VAL A CA 1
ATOM 1692 C C . VAL A 1 232 ? 54.372 33.802 27.005 1.00 20.45 248 VAL A C 1
ATOM 1693 O O . VAL A 1 232 ? 53.209 33.956 26.687 1.00 18.16 248 VAL A O 1
ATOM 1697 N N . TYR A 1 233 ? 55.202 33.015 26.338 1.00 16.67 249 TYR A N 1
ATOM 1698 C CA . TYR A 1 233 ? 54.789 32.217 25.181 1.00 14.80 249 TYR A CA 1
ATOM 1699 C C . TYR A 1 233 ? 53.579 31.335 25.577 1.00 14.29 249 TYR A C 1
ATOM 1700 O O . TYR A 1 233 ? 53.503 30.841 26.719 1.00 12.86 249 TYR A O 1
ATOM 1709 N N . PRO A 1 234 ? 52.609 31.151 24.658 1.00 13.99 250 PRO A N 1
ATOM 1710 C CA . PRO A 1 234 ? 51.384 30.481 25.073 1.00 13.78 250 PRO A CA 1
ATOM 1711 C C . PRO A 1 234 ? 51.549 29.116 25.771 1.00 13.39 250 PRO A C 1
ATOM 1712 O O . PRO A 1 234 ? 50.724 28.779 26.608 1.00 14.75 250 PRO A O 1
ATOM 1716 N N . PHE A 1 235 ? 52.584 28.363 25.436 1.00 12.70 251 PHE A N 1
ATOM 1717 C CA . PHE A 1 235 ? 52.816 27.023 26.031 1.00 13.58 251 PHE A CA 1
ATOM 1718 C C . PHE A 1 235 ? 53.916 26.978 27.093 1.00 13.90 251 PHE A C 1
ATOM 1719 O O . PHE A 1 235 ? 54.381 25.907 27.480 1.00 14.05 251 PHE A O 1
ATOM 1727 N N . HIS A 1 236 ? 54.297 28.127 27.613 1.00 14.70 252 HIS A N 1
ATOM 1728 C CA . HIS A 1 236 ? 55.122 28.118 28.820 1.00 17.53 252 HIS A CA 1
ATOM 1729 C C . HIS A 1 236 ? 54.424 27.378 29.967 1.00 19.41 252 HIS A C 1
ATOM 1730 O O . HIS A 1 236 ? 53.176 27.335 30.039 1.00 16.69 252 HIS A O 1
ATOM 1737 N N . ASN A 1 237 ? 55.229 26.786 30.853 1.00 21.35 253 ASN A N 1
ATOM 1738 C CA A ASN A 1 237 ? 54.789 26.139 32.110 0.60 23.80 253 ASN A CA 1
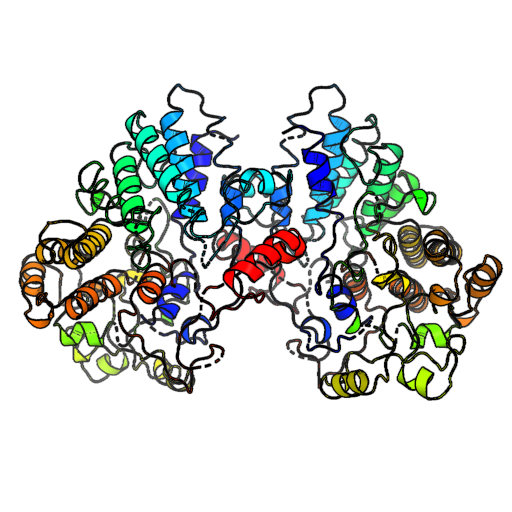ATOM 1739 C CA B ASN A 1 237 ? 54.642 26.054 31.975 0.40 21.32 253 ASN A CA 1
ATOM 1740 C C . ASN A 1 237 ? 53.793 26.921 32.929 1.00 23.95 253 ASN A C 1
ATOM 1741 O O . ASN A 1 237 ? 52.922 26.385 33.576 1.00 22.31 253 ASN A O 1
ATOM 1750 N N . THR A 1 238 ? 54.015 28.228 32.985 1.00 25.75 254 THR A N 1
ATOM 1751 C CA . THR A 1 238 ? 53.161 29.084 33.797 1.00 27.47 254 THR A CA 1
ATOM 1752 C C . THR A 1 238 ? 51.766 29.288 33.157 1.00 29.78 254 THR A C 1
ATOM 1753 O O . THR A 1 238 ? 50.839 29.663 33.860 1.00 30.85 254 THR A O 1
ATOM 1757 N N . ASN A 1 239 ? 51.613 29.003 31.850 1.00 30.66 255 ASN A N 1
ATOM 1758 C CA . ASN A 1 239 ? 50.335 29.190 31.110 1.00 30.96 255 ASN A CA 1
ATOM 1759 C C . ASN A 1 239 ? 49.509 27.931 30.914 1.00 31.04 255 ASN A C 1
ATOM 1760 O O . ASN A 1 239 ? 48.295 28.006 30.811 1.00 33.37 255 ASN A O 1
ATOM 1765 N N . THR A 1 240 ? 50.155 26.788 30.777 1.00 33.16 256 THR A N 1
ATOM 1766 C CA . THR A 1 240 ? 49.435 25.534 30.609 1.00 34.84 256 THR A CA 1
ATOM 1767 C C . THR A 1 240 ? 50.175 24.393 31.264 1.00 37.53 256 THR A C 1
ATOM 1768 O O . THR A 1 240 ? 51.403 24.385 31.338 1.00 37.85 256 THR A O 1
ATOM 1772 N N . LYS A 1 241 ? 49.398 23.415 31.710 1.00 41.60 257 LYS A N 1
ATOM 1773 C CA . LYS A 1 241 ? 49.921 22.160 32.219 1.00 43.45 257 LYS A CA 1
ATOM 1774 C C . LYS A 1 241 ? 49.926 21.078 31.106 1.00 43.88 257 LYS A C 1
ATOM 1775 O O . LYS A 1 241 ? 50.404 19.968 31.330 1.00 46.73 257 LYS A O 1
ATOM 1777 N N . HIS A 1 242 ? 49.452 21.422 29.901 1.00 42.43 258 HIS A N 1
ATOM 1778 C CA . HIS A 1 242 ? 49.128 20.429 28.852 1.00 41.57 258 HIS A CA 1
ATOM 1779 C C . HIS A 1 242 ? 50.100 20.268 27.670 1.00 36.53 258 HIS A C 1
ATOM 1780 O O . HIS A 1 242 ? 49.867 19.405 26.826 1.00 34.14 258 HIS A O 1
ATOM 1787 N N . ALA A 1 243 ? 51.155 21.084 27.597 1.00 31.35 259 ALA A N 1
ATOM 1788 C CA . ALA A 1 243 ? 52.144 20.979 26.515 1.00 27.74 259 ALA A CA 1
ATOM 1789 C C . ALA A 1 243 ? 52.845 19.615 26.497 1.00 23.73 259 ALA A C 1
ATOM 1790 O O . ALA A 1 243 ? 53.255 19.163 25.450 1.00 19.10 259 ALA A O 1
ATOM 1792 N N . GLY A 1 244 ? 52.930 18.970 27.667 1.00 22.12 260 GLY A N 1
ATOM 1793 C CA . GLY A 1 244 ? 53.481 17.613 27.840 1.00 20.39 260 GLY A CA 1
ATOM 1794 C C . GLY A 1 244 ? 52.829 16.501 27.029 1.00 20.93 260 GLY A C 1
ATOM 1795 O O . GLY A 1 244 ? 53.443 15.425 26.804 1.00 20.78 260 GLY A O 1
ATOM 1796 N N . TYR A 1 245 ? 51.585 16.723 26.601 1.00 18.83 261 TYR A N 1
ATOM 1797 C CA . TYR A 1 245 ? 50.859 15.708 25.793 1.00 18.63 261 TYR A CA 1
ATOM 1798 C C . TYR A 1 245 ? 51.251 15.709 24.308 1.00 15.30 261 TYR A C 1
ATOM 1799 O O . TYR A 1 245 ? 50.922 14.771 23.566 1.00 14.60 261 TYR A O 1
ATOM 1808 N N . ALA A 1 246 ? 51.988 16.735 23.891 1.00 15.15 262 ALA A N 1
ATOM 1809 C CA . ALA A 1 246 ? 52.451 16.874 22.476 1.00 14.49 262 ALA A CA 1
ATOM 1810 C C . ALA A 1 246 ? 53.426 15.792 22.090 1.00 13.38 262 ALA A C 1
ATOM 1811 O O . ALA A 1 246 ? 54.394 15.563 22.788 1.00 14.54 262 ALA A O 1
ATOM 1821 N N . LEU A 1 248 ? 55.539 14.775 18.744 1.00 10.43 264 LEU A N 1
ATOM 1822 C CA . LEU A 1 248 ? 55.927 15.233 17.412 1.00 12.07 264 LEU A CA 1
ATOM 1823 C C . LEU A 1 248 ? 55.778 14.094 16.363 1.00 13.39 264 LEU A C 1
ATOM 1824 O O . LEU A 1 248 ? 56.015 12.888 16.644 1.00 12.84 264 LEU A O 1
ATOM 1829 N N . SER A 1 249 ? 55.289 14.505 15.186 1.00 10.56 265 SER A N 1
ATOM 1830 C CA . SER A 1 249 ? 54.883 13.610 14.171 1.00 10.47 265 SER A CA 1
ATOM 1831 C C . SER A 1 249 ? 56.026 13.050 13.374 1.00 10.38 265 SER A C 1
ATOM 1832 O O . SER A 1 249 ? 57.103 13.648 13.280 1.00 10.76 265 SER A O 1
ATOM 1835 N N . THR A 1 250 ? 55.757 11.913 12.745 1.00 10.54 266 THR A N 1
ATOM 1836 C CA . THR A 1 250 ? 56.635 11.373 11.728 1.00 11.66 266 THR A CA 1
ATOM 1837 C C . THR A 1 250 ? 56.844 12.358 10.595 1.00 11.95 266 THR A C 1
ATOM 1838 O O . THR A 1 250 ? 57.920 12.354 9.986 1.00 13.04 266 THR A O 1
ATOM 1850 N N . LEU A 1 252 ? 57.402 15.371 10.813 1.00 11.97 268 LEU A N 1
ATOM 1851 C CA . LEU A 1 252 ? 58.577 16.191 11.135 1.00 12.20 268 LEU A CA 1
ATOM 1852 C C . LEU A 1 252 ? 59.833 15.338 11.296 1.00 12.01 268 LEU A C 1
ATOM 1853 O O . LEU A 1 252 ? 60.837 15.539 10.595 1.00 11.08 268 LEU A O 1
ATOM 1858 N N . ILE A 1 253 ? 59.769 14.354 12.188 1.00 13.72 269 ILE A N 1
ATOM 1859 C CA . ILE A 1 253 ? 60.979 13.609 12.558 1.00 12.95 269 ILE A CA 1
ATOM 1860 C C . ILE A 1 253 ? 61.563 12.788 11.384 1.00 13.95 269 ILE A C 1
ATOM 1861 O O . ILE A 1 253 ? 62.794 12.771 11.157 1.00 13.67 269 ILE A O 1
ATOM 1866 N N . ASP A 1 254 ? 60.725 12.096 10.633 1.00 14.97 270 ASP A N 1
ATOM 1867 C CA . ASP A 1 254 ? 61.244 11.308 9.512 1.00 15.87 270 ASP A CA 1
ATOM 1868 C C . ASP A 1 254 ? 61.778 12.178 8.363 1.00 16.18 270 ASP A C 1
ATOM 1869 O O . ASP A 1 254 ? 62.808 11.844 7.742 1.00 17.21 270 ASP A O 1
ATOM 1874 N N . LYS A 1 255 ? 61.118 13.298 8.080 1.00 14.00 271 LYS A N 1
ATOM 1875 C CA . LYS A 1 255 ? 61.624 14.227 7.037 1.00 13.73 271 LYS A CA 1
ATOM 1876 C C . LYS A 1 255 ? 62.967 14.853 7.406 1.00 14.06 271 LYS A C 1
ATOM 1877 O O . LYS A 1 255 ? 63.842 15.040 6.563 1.00 15.22 271 LYS A O 1
ATOM 1883 N N . PHE A 1 256 ? 63.115 15.169 8.684 1.00 13.48 272 PHE A N 1
ATOM 1884 C CA . PHE A 1 256 ? 64.338 15.736 9.210 1.00 12.53 272 PHE A CA 1
ATOM 1885 C C . PHE A 1 256 ? 65.483 14.736 9.115 1.00 11.81 272 PHE A C 1
ATOM 1886 O O . PHE A 1 256 ? 66.543 15.059 8.593 1.00 10.93 272 PHE A O 1
ATOM 1894 N N . LYS A 1 257 ? 65.278 13.523 9.616 1.00 13.21 273 LYS A N 1
ATOM 1895 C CA . LYS A 1 257 ? 66.297 12.490 9.533 1.00 14.51 273 LYS A CA 1
ATOM 1896 C C . LYS A 1 257 ? 66.738 12.179 8.094 1.00 15.16 273 LYS A C 1
ATOM 1897 O O . LYS A 1 257 ? 67.922 12.004 7.824 1.00 14.47 273 LYS A O 1
ATOM 1903 N N . ALA A 1 258 ? 65.786 12.188 7.166 1.00 15.85 274 ALA A N 1
ATOM 1904 C CA . ALA A 1 258 ? 66.033 11.845 5.768 1.00 14.31 274 ALA A CA 1
ATOM 1905 C C . ALA A 1 258 ? 66.899 12.879 5.095 1.00 14.99 274 ALA A C 1
ATOM 1906 O O . ALA A 1 258 ? 67.589 12.544 4.167 1.00 14.28 274 ALA A O 1
ATOM 1908 N N . THR A 1 259 ? 66.886 14.125 5.577 1.00 14.35 275 THR A N 1
ATOM 1909 C CA . THR A 1 259 ? 67.664 15.228 4.983 1.00 12.09 275 THR A CA 1
ATOM 1910 C C . THR A 1 259 ? 68.782 15.794 5.895 1.00 11.12 275 THR A C 1
ATOM 1911 O O . THR A 1 259 ? 69.394 16.828 5.599 1.00 12.91 275 THR A O 1
ATOM 1915 N N . GLY A 1 260 ? 69.067 15.108 6.989 1.00 12.58 276 GLY A N 1
ATOM 1916 C CA . GLY A 1 260 ? 70.064 15.575 7.946 1.00 11.24 276 GLY A CA 1
ATOM 1917 C C . GLY A 1 260 ? 69.776 17.000 8.390 1.00 12.21 276 GLY A C 1
ATOM 1918 O O . GLY A 1 260 ? 70.699 17.805 8.536 1.00 10.61 276 GLY A O 1
ATOM 1919 N N . ASP A 1 261 ? 68.497 17.290 8.628 1.00 9.40 277 ASP A N 1
ATOM 1920 C CA . ASP A 1 261 ? 68.034 18.615 9.025 1.00 10.35 277 ASP A CA 1
ATOM 1921 C C . ASP A 1 261 ? 68.083 18.796 10.531 1.00 10.86 277 ASP A C 1
ATOM 1922 O O . ASP A 1 261 ? 67.268 18.220 11.276 1.00 12.13 277 ASP A O 1
ATOM 1927 N N . ILE A 1 262 ? 69.034 19.607 10.993 1.00 11.09 278 ILE A N 1
ATOM 1928 C CA . ILE A 1 262 ? 69.290 19.726 12.434 1.00 12.69 278 ILE A CA 1
ATOM 1929 C C . ILE A 1 262 ? 68.212 20.545 13.176 1.00 12.31 278 ILE A C 1
ATOM 1930 O O . ILE A 1 262 ? 68.271 20.696 14.398 1.00 10.82 278 ILE A O 1
ATOM 1935 N N . ARG A 1 263 ? 67.232 21.086 12.443 1.00 13.51 279 ARG A N 1
ATOM 1936 C CA . ARG A 1 263 ? 66.075 21.684 13.103 1.00 11.28 279 ARG A CA 1
ATOM 1937 C C . ARG A 1 263 ? 65.330 20.669 13.974 1.00 10.99 279 ARG A C 1
ATOM 1938 O O . ARG A 1 263 ? 64.694 21.068 14.942 1.00 10.25 279 ARG A O 1
ATOM 1954 N N . PHE A 1 265 ? 66.498 18.935 16.221 1.00 12.23 281 PHE A N 1
ATOM 1955 C CA . PHE A 1 265 ? 67.052 19.030 17.567 1.00 12.60 281 PHE A CA 1
ATOM 1956 C C . PHE A 1 265 ? 66.542 20.252 18.333 1.00 11.99 281 PHE A C 1
ATOM 1957 O O . PHE A 1 265 ? 66.603 20.261 19.568 1.00 11.18 281 PHE A O 1
ATOM 1965 N N . TYR A 1 266 ? 66.030 21.250 17.600 1.00 9.88 282 TYR A N 1
ATOM 1966 C CA . TYR A 1 266 ? 65.405 22.472 18.168 1.00 10.60 282 TYR A CA 1
ATOM 1967 C C . TYR A 1 266 ? 63.889 22.383 18.301 1.00 10.41 282 TYR A C 1
ATOM 1968 O O . TYR A 1 266 ? 63.290 23.099 19.101 1.00 8.92 282 TYR A O 1
ATOM 1977 N N . TYR A 1 267 ? 63.274 21.534 17.488 1.00 11.45 283 TYR A N 1
ATOM 1978 C CA . TYR A 1 267 ? 61.801 21.305 17.567 1.00 11.82 283 TYR A CA 1
ATOM 1979 C C . TYR A 1 267 ? 61.432 20.311 18.665 1.00 9.00 283 TYR A C 1
ATOM 1980 O O . TYR A 1 267 ? 60.418 20.461 19.341 1.00 8.94 283 TYR A O 1
ATOM 1989 N N . ALA A 1 268 ? 62.286 19.318 18.833 1.00 8.47 284 ALA A N 1
ATOM 1990 C CA . ALA A 1 268 ? 62.012 18.127 19.635 1.00 11.32 284 ALA A CA 1
ATOM 1991 C C . ALA A 1 268 ? 62.927 17.997 20.856 1.00 13.46 284 ALA A C 1
ATOM 1992 O O . ALA A 1 268 ? 63.948 18.696 20.956 1.00 13.31 284 ALA A O 1
ATOM 1994 N N . LYS A 1 269 ? 62.529 17.129 21.796 1.00 13.27 285 LYS A N 1
ATOM 1995 C CA . LYS A 1 269 ? 63.440 16.610 22.817 1.00 14.74 285 LYS A CA 1
ATOM 1996 C C . LYS A 1 269 ? 63.477 15.068 22.672 1.00 14.65 285 LYS A C 1
ATOM 1997 O O . LYS A 1 269 ? 62.614 14.475 21.999 1.00 14.95 285 LYS A O 1
ATOM 2003 N N . PRO A 1 270 ? 64.516 14.423 23.226 1.00 15.47 286 PRO A N 1
ATOM 2004 C CA . PRO A 1 270 ? 64.666 12.979 23.015 1.00 15.69 286 PRO A CA 1
ATOM 2005 C C . PRO A 1 270 ? 63.537 12.207 23.643 1.00 14.26 286 PRO A C 1
ATOM 2006 O O . PRO A 1 270 ? 62.928 12.679 24.604 1.00 12.07 286 PRO A O 1
ATOM 2010 N N . ALA A 1 271 ? 63.252 11.053 23.063 1.00 11.39 287 ALA A N 1
ATOM 2011 C CA . ALA A 1 271 ? 62.300 10.092 23.621 1.00 12.52 287 ALA A CA 1
ATOM 2012 C C . ALA A 1 271 ? 62.874 9.593 24.926 1.00 13.46 287 ALA A C 1
ATOM 2013 O O . ALA A 1 271 ? 64.036 9.190 24.966 1.00 14.16 287 ALA A O 1
ATOM 2015 N N . LYS A 1 272 ? 62.105 9.641 26.001 1.00 14.97 288 LYS A N 1
ATOM 2016 C CA . LYS A 1 272 ? 62.652 9.248 27.290 1.00 18.22 288 LYS A CA 1
ATOM 2017 C C . LYS A 1 272 ? 63.003 7.759 27.281 1.00 18.51 288 LYS A C 1
ATOM 2018 O O . LYS A 1 272 ? 63.946 7.347 27.965 1.00 14.59 288 LYS A O 1
ATOM 2024 N N . ALA A 1 273 ? 62.254 6.947 26.522 1.00 16.04 289 ALA A N 1
ATOM 2025 C CA . ALA A 1 273 ? 62.558 5.509 26.453 1.00 18.53 289 ALA A CA 1
ATOM 2026 C C . ALA A 1 273 ? 63.890 5.277 25.750 1.00 17.96 289 ALA A C 1
ATOM 2027 O O . ALA A 1 273 ? 64.581 4.320 26.089 1.00 17.69 289 ALA A O 1
ATOM 2029 N N . LYS A 1 274 ? 64.261 6.156 24.808 1.00 17.08 290 LYS A N 1
ATOM 2030 C CA . LYS A 1 274 ? 65.588 6.074 24.184 1.00 16.81 290 LYS A CA 1
ATOM 2031 C C . LYS A 1 274 ? 66.690 6.475 25.160 1.00 16.24 290 LYS A C 1
ATOM 2032 O O . LYS A 1 274 ? 67.675 5.755 25.283 1.00 14.24 290 LYS A O 1
ATOM 2038 N N . LEU A 1 275 ? 66.535 7.616 25.836 1.00 16.01 291 LEU A N 1
ATOM 2039 C CA . LEU A 1 275 ? 67.495 8.020 26.892 1.00 17.51 291 LEU A CA 1
ATOM 2040 C C . LEU A 1 275 ? 67.736 6.876 27.931 1.00 19.06 291 LEU A C 1
ATOM 2041 O O . LEU A 1 275 ? 68.875 6.598 28.347 1.00 19.39 291 LEU A O 1
ATOM 2046 N N . ASN A 1 276 ? 66.670 6.193 28.323 1.00 19.64 292 ASN A N 1
ATOM 2047 C CA . ASN A 1 276 ? 66.777 5.080 29.276 1.00 22.33 292 ASN A CA 1
ATOM 2048 C C . ASN A 1 276 ? 67.566 3.865 28.785 1.00 22.53 292 ASN A C 1
ATOM 2049 O O . ASN A 1 276 ? 68.038 3.102 29.608 1.00 21.42 292 ASN A O 1
ATOM 2054 N N . GLU A 1 277 ? 67.679 3.665 27.465 1.00 21.72 293 GLU A N 1
ATOM 2055 C CA A GLU A 1 277 ? 68.524 2.579 26.954 0.60 21.95 293 GLU A CA 1
ATOM 2056 C CA B GLU A 1 277 ? 68.509 2.616 26.851 0.40 21.25 293 GLU A CA 1
ATOM 2057 C C . GLU A 1 277 ? 69.966 3.055 26.749 1.00 21.02 293 GLU A C 1
ATOM 2058 O O . GLU A 1 277 ? 70.831 2.276 26.310 1.00 20.31 293 GLU A O 1
ATOM 2069 N N . GLY A 1 278 ? 70.238 4.314 27.082 1.00 18.18 294 GLY A N 1
ATOM 2070 C CA . GLY A 1 278 ? 71.583 4.879 26.910 1.00 19.15 294 GLY A CA 1
ATOM 2071 C C . GLY A 1 278 ? 71.855 5.607 25.585 1.00 19.30 294 GLY A C 1
ATOM 2072 O O . GLY A 1 278 ? 73.001 5.955 25.286 1.00 17.25 294 GLY A O 1
ATOM 2073 N N . VAL A 1 279 ? 70.811 5.842 24.786 1.00 19.33 295 VAL A N 1
ATOM 2074 C CA . VAL A 1 279 ? 70.954 6.618 23.561 1.00 17.67 295 VAL A CA 1
ATOM 2075 C C . VAL A 1 279 ? 71.066 8.086 24.004 1.00 17.88 295 VAL A C 1
ATOM 2076 O O . VAL A 1 279 ? 70.297 8.527 24.846 1.00 17.01 295 VAL A O 1
ATOM 2080 N N . THR A 1 280 ? 72.050 8.815 23.477 1.00 17.80 296 THR A N 1
ATOM 2081 C CA . THR A 1 280 ? 72.358 10.169 23.959 1.00 17.00 296 THR A CA 1
ATOM 2082 C C . THR A 1 280 ? 71.532 11.216 23.217 1.00 17.10 296 THR A C 1
ATOM 2083 O O . THR A 1 280 ? 71.050 10.936 22.104 1.00 13.80 296 THR A O 1
ATOM 2087 N N . ALA A 1 281 ? 71.384 12.414 23.809 1.00 15.21 297 ALA A N 1
ATOM 2088 C CA . ALA A 1 281 ? 70.519 13.470 23.233 1.00 16.69 297 ALA A CA 1
ATOM 2089 C C . ALA A 1 281 ? 71.038 13.983 21.904 1.00 15.72 297 ALA A C 1
ATOM 2090 O O . ALA A 1 281 ? 70.252 14.407 21.066 1.00 17.29 297 ALA A O 1
ATOM 2092 N N . ASP A 1 282 ? 72.357 13.950 21.712 1.00 14.10 298 ASP A N 1
ATOM 2093 C CA . ASP A 1 282 ? 72.939 14.345 20.427 1.00 14.48 298 ASP A CA 1
ATOM 2094 C C . ASP A 1 282 ? 72.746 13.332 19.281 1.00 14.32 298 ASP A C 1
ATOM 2095 O O . ASP A 1 282 ? 73.101 13.630 18.152 1.00 12.74 298 ASP A O 1
ATOM 2100 N N . SER A 1 283 ? 72.210 12.143 19.552 1.00 14.56 299 SER A N 1
ATOM 2101 C CA A SER A 1 283 ? 72.075 11.123 18.515 0.50 14.92 299 SER A CA 1
ATOM 2102 C CA B SER A 1 283 ? 72.080 11.123 18.521 0.50 14.32 299 SER A CA 1
ATOM 2103 C C . SER A 1 283 ? 70.763 11.244 17.772 1.00 16.13 299 SER A C 1
ATOM 2104 O O . SER A 1 283 ? 69.731 11.467 18.372 1.00 17.42 299 SER A O 1
ATOM 2109 N N . TRP A 1 284 ? 70.787 11.074 16.453 1.00 18.55 300 TRP A N 1
ATOM 2110 C CA . TRP A 1 284 ? 69.536 11.096 15.684 1.00 18.11 300 TRP A CA 1
ATOM 2111 C C . TRP A 1 284 ? 68.554 10.018 16.164 1.00 17.00 300 TRP A C 1
ATOM 2112 O O . TRP A 1 284 ? 67.370 10.251 16.113 1.00 16.82 300 TRP A O 1
ATOM 2123 N N . ASP A 1 285 ? 69.054 8.860 16.644 1.00 18.88 301 ASP A N 1
ATOM 2124 C CA . ASP A 1 285 ? 68.226 7.701 17.068 1.00 20.26 301 ASP A CA 1
ATOM 2125 C C . ASP A 1 285 ? 67.448 7.905 18.393 1.00 18.41 301 ASP A C 1
ATOM 2126 O O . ASP A 1 285 ? 66.515 7.144 18.687 1.00 17.79 301 ASP A O 1
ATOM 2131 N N . ALA A 1 286 ? 67.833 8.904 19.183 1.00 15.89 302 ALA A N 1
ATOM 2132 C CA . ALA A 1 286 ? 67.118 9.257 20.418 1.00 15.33 302 ALA A CA 1
ATOM 2133 C C . ALA A 1 286 ? 65.716 9.849 20.173 1.00 14.96 302 ALA A C 1
ATOM 2134 O O . ALA A 1 286 ? 64.895 9.868 21.090 1.00 17.31 302 ALA A O 1
ATOM 2136 N N . TYR A 1 287 ? 65.451 10.309 18.942 1.00 13.76 303 TYR A N 1
ATOM 2137 C CA . TYR A 1 287 ? 64.199 10.978 18.570 1.00 12.95 303 TYR A CA 1
ATOM 2138 C C . TYR A 1 287 ? 63.226 10.030 17.811 1.00 12.99 303 TYR A C 1
ATOM 2139 O O . TYR A 1 287 ? 63.645 9.315 16.899 1.00 15.42 303 TYR A O 1
ATOM 2148 N N . ILE A 1 288 ? 61.943 10.046 18.194 1.00 12.24 304 ILE A N 1
ATOM 2149 C CA . ILE A 1 288 ? 60.904 9.131 17.687 1.00 11.65 304 ILE A CA 1
ATOM 2150 C C . ILE A 1 288 ? 59.733 9.989 17.180 1.00 11.12 304 ILE A C 1
ATOM 2151 O O . ILE A 1 288 ? 59.203 10.790 17.915 1.00 11.43 304 ILE A O 1
ATOM 2156 N N . GLY A 1 289 ? 59.362 9.841 15.916 1.00 10.11 305 GLY A N 1
ATOM 2157 C CA . GLY A 1 289 ? 58.131 10.442 15.402 1.00 12.32 305 GLY A CA 1
ATOM 2158 C C . GLY A 1 289 ? 56.913 9.574 15.703 1.00 14.03 305 GLY A C 1
ATOM 2159 O O . GLY A 1 289 ? 57.024 8.361 15.742 1.00 15.24 305 GLY A O 1
ATOM 2160 N N . THR A 1 290 ? 55.765 10.205 15.966 1.00 14.76 306 THR A N 1
ATOM 2161 C CA . THR A 1 290 ? 54.501 9.502 16.211 1.00 13.05 306 THR A CA 1
ATOM 2162 C C . THR A 1 290 ? 53.615 9.710 14.991 1.00 14.03 306 THR A C 1
ATOM 2163 O O . THR A 1 290 ? 53.364 10.856 14.631 1.00 14.10 306 THR A O 1
ATOM 2167 N N . ASP A 1 291 ? 53.178 8.618 14.355 1.00 13.15 307 ASP A N 1
ATOM 2168 C CA . ASP A 1 291 ? 52.237 8.683 13.232 1.00 14.43 307 ASP A CA 1
ATOM 2169 C C . ASP A 1 291 ? 50.817 8.973 13.750 1.00 14.72 307 ASP A C 1
ATOM 2170 O O . ASP A 1 291 ? 50.199 8.107 14.357 1.00 15.20 307 ASP A O 1
ATOM 2175 N N . PRO A 1 292 ? 50.276 10.179 13.482 1.00 14.24 308 PRO A N 1
ATOM 2176 C CA . PRO A 1 292 ? 49.023 10.529 14.144 1.00 12.22 308 PRO A CA 1
ATOM 2177 C C . PRO A 1 292 ? 47.798 9.827 13.564 1.00 13.56 308 PRO A C 1
ATOM 2178 O O . PRO A 1 292 ? 46.692 9.999 14.108 1.00 13.95 308 PRO A O 1
ATOM 2182 N N . SER A 1 293 ? 47.994 9.061 12.485 1.00 10.76 309 SER A N 1
ATOM 2183 C CA . SER A 1 293 ? 46.930 8.267 11.842 1.00 12.09 309 SER A CA 1
ATOM 2184 C C . SER A 1 293 ? 46.709 6.879 12.489 1.00 13.71 309 SER A C 1
ATOM 2185 O O . SER A 1 293 ? 45.748 6.183 12.185 1.00 14.92 309 SER A O 1
ATOM 2188 N N . LEU A 1 294 ? 47.577 6.501 13.402 1.00 15.16 310 LEU A N 1
ATOM 2189 C CA . LEU A 1 294 ? 47.458 5.237 14.112 1.00 15.76 310 LEU A CA 1
ATOM 2190 C C . LEU A 1 294 ? 46.215 5.270 15.037 1.00 17.26 310 LEU A C 1
ATOM 2191 O O . LEU A 1 294 ? 45.786 6.345 15.479 1.00 16.69 310 LEU A O 1
ATOM 2196 N N . PRO A 1 295 ? 45.613 4.098 15.302 1.00 17.11 311 PRO A N 1
ATOM 2197 C CA . PRO A 1 295 ? 44.544 4.011 16.307 1.00 18.00 311 PRO A CA 1
ATOM 2198 C C . PRO A 1 295 ? 44.927 4.678 17.630 1.00 17.13 311 PRO A C 1
ATOM 2199 O O . PRO A 1 295 ? 46.059 4.507 18.101 1.00 17.74 311 PRO A O 1
ATOM 2203 N N . PHE A 1 296 ? 44.017 5.456 18.223 1.00 18.25 312 PHE A N 1
ATOM 2204 C CA . PHE A 1 296 ? 44.356 6.221 19.427 1.00 17.06 312 PHE A CA 1
ATOM 2205 C C . PHE A 1 296 ? 44.900 5.341 20.554 1.00 19.40 312 PHE A C 1
ATOM 2206 O O . PHE A 1 296 ? 45.764 5.792 21.314 1.00 19.17 312 PHE A O 1
ATOM 2214 N N . GLU A 1 297 ? 44.439 4.092 20.664 1.00 19.66 313 GLU A N 1
ATOM 2215 C CA . GLU A 1 297 ? 44.926 3.240 21.758 1.00 21.71 313 GLU A CA 1
ATOM 2216 C C . GLU A 1 297 ? 46.399 2.914 21.585 1.00 21.04 313 GLU A C 1
ATOM 2217 O O . GLU A 1 297 ? 47.119 2.787 22.569 1.00 22.97 313 GLU A O 1
ATOM 2223 N N . GLN A 1 298 ? 46.859 2.809 20.342 1.00 20.50 314 GLN A N 1
ATOM 2224 C CA . GLN A 1 298 ? 48.298 2.615 20.089 1.00 21.14 314 GLN A CA 1
ATOM 2225 C C . GLN A 1 298 ? 49.112 3.864 20.437 1.00 19.64 314 GLN A C 1
ATOM 2226 O O . GLN A 1 298 ? 50.198 3.767 21.045 1.00 19.19 314 GLN A O 1
ATOM 2232 N N . ILE A 1 299 ? 48.566 5.026 20.090 1.00 17.21 315 ILE A N 1
ATOM 2233 C CA . ILE A 1 299 ? 49.167 6.311 20.443 1.00 18.69 315 ILE A CA 1
ATOM 2234 C C . ILE A 1 299 ? 49.282 6.446 21.956 1.00 18.81 315 ILE A C 1
ATOM 2235 O O . ILE A 1 299 ? 50.281 6.960 22.458 1.00 20.79 315 ILE A O 1
ATOM 2240 N N . GLU A 1 300 ? 48.205 6.076 22.658 1.00 19.02 316 GLU A N 1
ATOM 2241 C CA A GLU A 1 300 ? 48.164 6.170 24.100 0.60 21.02 316 GLU A CA 1
ATOM 2242 C CA B GLU A 1 300 ? 48.162 6.113 24.135 0.40 19.55 316 GLU A CA 1
ATOM 2243 C C . GLU A 1 300 ? 49.228 5.221 24.721 1.00 19.46 316 GLU A C 1
ATOM 2244 O O . GLU A 1 300 ? 49.898 5.601 25.679 1.00 19.15 316 GLU A O 1
ATOM 2255 N N . LYS A 1 301 ? 49.390 4.024 24.156 1.00 19.42 317 LYS A N 1
ATOM 2256 C CA A LYS A 1 301 ? 50.408 3.078 24.625 0.60 20.48 317 LYS A CA 1
ATOM 2257 C CA B LYS A 1 301 ? 50.419 3.099 24.657 0.40 19.33 317 LYS A CA 1
ATOM 2258 C C . LYS A 1 301 ? 51.830 3.631 24.393 1.00 19.31 317 LYS A C 1
ATOM 2259 O O . LYS A 1 301 ? 52.739 3.450 25.215 1.00 19.29 317 LYS A O 1
ATOM 2270 N N . ALA A 1 302 ? 52.030 4.288 23.260 1.00 18.15 318 ALA A N 1
ATOM 2271 C CA . ALA A 1 302 ? 53.342 4.896 22.969 1.00 17.12 318 ALA A CA 1
ATOM 2272 C C . ALA A 1 302 ? 53.593 6.058 23.958 1.00 17.68 318 ALA A C 1
ATOM 2273 O O . ALA A 1 302 ? 54.706 6.253 24.420 1.00 19.98 318 ALA A O 1
ATOM 2275 N N . TYR A 1 303 ? 52.556 6.814 24.299 1.00 15.19 319 TYR A N 1
ATOM 2276 C CA . TYR A 1 303 ? 52.714 7.923 25.225 1.00 17.27 319 TYR A CA 1
ATOM 2277 C C . TYR A 1 303 ? 53.040 7.427 26.667 1.00 21.16 319 TYR A C 1
ATOM 2278 O O . TYR A 1 303 ? 53.948 7.956 27.316 1.00 21.00 319 TYR A O 1
ATOM 2287 N N . ALA A 1 304 ? 52.324 6.402 27.129 1.00 19.79 320 ALA A N 1
ATOM 2288 C CA . ALA A 1 304 ? 52.508 5.850 28.475 1.00 22.70 320 ALA A CA 1
ATOM 2289 C C . ALA A 1 304 ? 53.898 5.256 28.704 1.00 22.76 320 ALA A C 1
ATOM 2290 O O . ALA A 1 304 ? 54.444 5.397 29.782 1.00 23.52 320 ALA A O 1
ATOM 2292 N N . THR A 1 305 ? 54.467 4.633 27.671 1.00 22.48 321 THR A N 1
ATOM 2293 C CA . THR A 1 305 ? 55.781 3.998 27.731 1.00 22.32 321 THR A CA 1
ATOM 2294 C C . THR A 1 305 ? 56.925 4.924 27.247 1.00 22.27 321 THR A C 1
ATOM 2295 O O . THR A 1 305 ? 58.082 4.490 27.117 1.00 24.36 321 THR A O 1
ATOM 2299 N N . GLU A 1 306 ? 56.569 6.183 26.979 1.00 22.10 322 GLU A N 1
ATOM 2300 C CA . GLU A 1 306 ? 57.478 7.274 26.569 1.00 22.23 322 GLU A CA 1
ATOM 2301 C C . GLU A 1 306 ? 58.280 7.033 25.300 1.00 20.44 322 GLU A C 1
ATOM 2302 O O . GLU A 1 306 ? 59.400 7.528 25.163 1.00 18.43 322 GLU A O 1
ATOM 2308 N N . GLN A 1 307 ? 57.669 6.298 24.370 1.00 16.86 323 GLN A N 1
ATOM 2309 C CA . GLN A 1 307 ? 58.235 6.040 23.068 1.00 17.68 323 GLN A CA 1
ATOM 2310 C C . GLN A 1 307 ? 57.747 7.065 22.053 1.00 14.07 323 GLN A C 1
ATOM 2311 O O . GLN A 1 307 ? 57.082 6.741 21.078 1.00 13.59 323 GLN A O 1
ATOM 2317 N N . TYR A 1 308 ? 58.080 8.313 22.336 1.00 13.66 324 TYR A N 1
ATOM 2318 C CA . TYR A 1 308 ? 57.671 9.469 21.566 1.00 13.69 324 TYR A CA 1
ATOM 2319 C C . TYR A 1 308 ? 58.611 10.612 21.971 1.00 14.25 324 TYR A C 1
ATOM 2320 O O . TYR A 1 308 ? 59.221 10.601 23.081 1.00 15.49 324 TYR A O 1
ATOM 2329 N N . SER A 1 309 ? 58.751 11.573 21.069 1.00 13.07 325 SER A N 1
ATOM 2330 C CA . SER A 1 309 ? 59.484 12.802 21.314 1.00 12.25 325 SER A CA 1
ATOM 2331 C C . SER A 1 309 ? 58.503 13.964 21.483 1.00 13.51 325 SER A C 1
ATOM 2332 O O . SER A 1 309 ? 57.675 14.235 20.593 1.00 12.54 325 SER A O 1
ATOM 2335 N N . GLY A 1 310 ? 58.597 14.643 22.614 1.00 12.23 326 GLY A N 1
ATOM 2336 C CA . GLY A 1 310 ? 57.748 15.807 22.908 1.00 12.96 326 GLY A CA 1
ATOM 2337 C C . GLY A 1 310 ? 58.429 17.085 22.476 1.00 13.05 326 GLY A C 1
ATOM 2338 O O . GLY A 1 310 ? 59.464 17.031 21.808 1.00 11.83 326 GLY A O 1
ATOM 2339 N N . PHE A 1 311 ? 57.853 18.225 22.855 1.00 10.96 327 PHE A N 1
ATOM 2340 C CA . PHE A 1 311 ? 58.402 19.528 22.546 1.00 12.54 327 PHE A CA 1
ATOM 2341 C C . PHE A 1 311 ? 59.783 19.724 23.113 1.00 13.93 327 PHE A C 1
ATOM 2342 O O . PHE A 1 311 ? 60.052 19.287 24.242 1.00 13.32 327 PHE A O 1
ATOM 2350 N N . ASN A 1 312 ? 60.628 20.422 22.343 1.00 10.99 328 ASN A N 1
ATOM 2351 C CA . ASN A 1 312 ? 61.870 20.980 22.850 1.00 11.82 328 ASN A CA 1
ATOM 2352 C C . ASN A 1 312 ? 61.520 21.913 24.002 1.00 10.21 328 ASN A C 1
ATOM 2353 O O . ASN A 1 312 ? 60.426 22.458 24.035 1.00 13.07 328 ASN A O 1
ATOM 2358 N N . ALA A 1 313 ? 62.473 22.128 24.901 1.00 10.03 329 ALA A N 1
ATOM 2359 C CA . ALA A 1 313 ? 62.290 22.979 26.068 1.00 11.43 329 ALA A CA 1
ATOM 2360 C C . ALA A 1 313 ? 62.096 24.453 25.721 1.00 13.12 329 ALA A C 1
ATOM 2361 O O . ALA A 1 313 ? 61.545 25.204 26.539 1.00 13.63 329 ALA A O 1
ATOM 2363 N N . ARG A 1 314 ? 62.544 24.896 24.551 1.00 10.73 330 ARG A N 1
ATOM 2364 C CA . ARG A 1 314 ? 62.337 26.306 24.202 1.00 12.50 330 ARG A CA 1
ATOM 2365 C C . ARG A 1 314 ? 60.852 26.687 24.101 1.00 11.95 330 ARG A C 1
ATOM 2366 O O . ARG A 1 314 ? 60.513 27.852 24.234 1.00 14.49 330 ARG A O 1
ATOM 2374 N N . TYR A 1 315 ? 59.975 25.718 23.809 1.00 13.95 331 TYR A N 1
ATOM 2375 C CA . TYR A 1 315 ? 58.542 25.999 23.681 1.00 12.10 331 TYR A CA 1
ATOM 2376 C C . TYR A 1 315 ? 57.853 26.014 25.041 1.00 12.99 331 TYR A C 1
ATOM 2377 O O . TYR A 1 315 ? 56.769 26.562 25.180 1.00 12.99 331 TYR A O 1
ATOM 2386 N N . THR A 1 316 ? 58.455 25.375 26.040 1.00 14.51 332 THR A N 1
ATOM 2387 C CA . THR A 1 316 ? 57.733 25.051 27.289 1.00 15.94 332 THR A CA 1
ATOM 2388 C C . THR A 1 316 ? 58.382 25.599 28.570 1.00 18.94 332 THR A C 1
ATOM 2389 O O . THR A 1 316 ? 57.672 25.921 29.552 1.00 17.06 332 THR A O 1
ATOM 2393 N N . ASP A 1 317 ? 59.707 25.713 28.583 1.00 19.96 333 ASP A N 1
ATOM 2394 C CA . ASP A 1 317 ? 60.405 26.200 29.787 1.00 23.83 333 ASP A CA 1
ATOM 2395 C C . ASP A 1 317 ? 61.121 27.506 29.583 1.00 22.66 333 ASP A C 1
ATOM 2396 O O . ASP A 1 317 ? 61.696 28.018 30.533 1.00 27.91 333 ASP A O 1
ATOM 2401 N N . TYR A 1 318 ? 61.047 28.071 28.379 1.00 20.68 334 TYR A N 1
ATOM 2402 C CA . TYR A 1 318 ? 61.757 29.314 28.052 1.00 19.76 334 TYR A CA 1
ATOM 2403 C C . TYR A 1 318 ? 60.719 30.406 27.788 1.00 20.92 334 TYR A C 1
ATOM 2404 O O . TYR A 1 318 ? 59.976 30.329 26.795 1.00 19.46 334 TYR A O 1
ATOM 2413 N N . PRO A 1 319 ? 60.652 31.414 28.687 1.00 23.20 335 PRO A N 1
ATOM 2414 C CA . PRO A 1 319 ? 59.523 32.361 28.738 1.00 22.49 335 PRO A CA 1
ATOM 2415 C C . PRO A 1 319 ? 59.195 33.045 27.425 1.00 21.14 335 PRO A C 1
ATOM 2416 O O . PRO A 1 319 ? 58.011 33.152 27.098 1.00 20.27 335 PRO A O 1
ATOM 2420 N N . SER A 1 320 ? 60.213 33.507 26.692 1.00 18.54 336 SER A N 1
ATOM 2421 C CA . SER A 1 320 ? 59.974 34.147 25.383 1.00 20.05 336 SER A CA 1
ATOM 2422 C C . SER A 1 320 ? 59.635 33.153 24.222 1.00 17.05 336 SER A C 1
ATOM 2423 O O . SER A 1 320 ? 59.228 33.575 23.131 1.00 18.49 336 SER A O 1
ATOM 2426 N N . GLY A 1 321 ? 59.826 31.852 24.454 1.00 14.17 337 GLY A N 1
ATOM 2427 C CA . GLY A 1 321 ? 59.564 30.835 23.440 1.00 12.39 337 GLY A CA 1
ATOM 2428 C C . GLY A 1 321 ? 60.194 31.229 22.120 1.00 12.25 337 GLY A C 1
ATOM 2429 O O . GLY A 1 321 ? 61.415 31.357 22.032 1.00 12.10 337 GLY A O 1
ATOM 2430 N N . GLU A 1 322 ? 59.347 31.395 21.093 1.00 13.65 338 GLU A N 1
ATOM 2431 C CA . GLU A 1 322 ? 59.711 32.047 19.815 1.00 11.03 338 GLU A CA 1
ATOM 2432 C C . GLU A 1 322 ? 58.542 32.930 19.390 1.00 11.46 338 GLU A C 1
ATOM 2433 O O . GLU A 1 322 ? 57.395 32.664 19.770 1.00 11.37 338 GLU A O 1
ATOM 2439 N N . PRO A 1 323 ? 58.813 34.001 18.625 1.00 11.06 339 PRO A N 1
ATOM 2440 C CA . PRO A 1 323 ? 57.705 34.756 18.044 1.00 12.67 339 PRO A CA 1
ATOM 2441 C C . PRO A 1 323 ? 56.736 33.881 17.247 1.00 11.87 339 PRO A C 1
ATOM 2442 O O . PRO A 1 323 ? 57.152 32.893 16.606 1.00 12.34 339 PRO A O 1
ATOM 2446 N N . VAL A 1 324 ? 55.454 34.258 17.304 1.00 11.62 340 VAL A N 1
ATOM 2447 C CA . VAL A 1 324 ? 54.376 33.623 16.514 1.00 9.70 340 VAL A CA 1
ATOM 2448 C C . VAL A 1 324 ? 54.106 34.573 15.368 1.00 9.67 340 VAL A C 1
ATOM 2449 O O . VAL A 1 324 ? 53.610 35.712 15.552 1.00 9.88 340 VAL A O 1
ATOM 2453 N N . VAL A 1 325 ? 54.392 34.072 14.176 1.00 10.61 341 VAL A N 1
ATOM 2454 C CA . VAL A 1 325 ? 54.400 34.895 12.968 1.00 10.36 341 VAL A CA 1
ATOM 2455 C C . VAL A 1 325 ? 53.101 34.700 12.179 1.00 10.79 341 VAL A C 1
ATOM 2456 O O . VAL A 1 325 ? 52.611 33.554 12.011 1.00 9.69 341 VAL A O 1
ATOM 2460 N N . ARG A 1 326 ? 52.574 35.832 11.687 1.00 9.10 342 ARG A N 1
ATOM 2461 C CA . ARG A 1 326 ? 51.457 35.851 10.755 1.00 8.10 342 ARG A CA 1
ATOM 2462 C C . ARG A 1 326 ? 51.942 36.092 9.343 1.00 9.35 342 ARG A C 1
ATOM 2463 O O . ARG A 1 326 ? 51.473 35.455 8.390 1.00 6.80 342 ARG A O 1
ATOM 2471 N N . LEU A 1 327 ? 52.847 37.054 9.204 1.00 8.34 343 LEU A N 1
ATOM 2472 C CA . LEU A 1 327 ? 53.411 37.388 7.909 1.00 10.75 343 LEU A CA 1
ATOM 2473 C C . LEU A 1 327 ? 54.903 37.481 8.104 1.00 12.09 343 LEU A C 1
ATOM 2474 O O . LEU A 1 327 ? 55.356 38.312 8.884 1.00 13.94 343 LEU A O 1
ATOM 2479 N N . GLY A 1 328 ? 55.661 36.660 7.379 1.00 11.20 344 GLY A N 1
ATOM 2480 C CA . GLY A 1 328 ? 57.117 36.641 7.567 1.00 12.54 344 GLY A CA 1
ATOM 2481 C C . GLY A 1 328 ? 57.993 36.688 6.327 1.00 11.05 344 GLY A C 1
ATOM 2482 O O . GLY A 1 328 ? 57.506 36.508 5.217 1.00 12.47 344 GLY A O 1
ATOM 2483 N N . TYR A 1 329 ? 59.287 36.942 6.568 1.00 12.55 345 TYR A N 1
ATOM 2484 C CA . TYR A 1 329 ? 60.333 36.991 5.559 1.00 10.34 345 TYR A CA 1
ATOM 2485 C C . TYR A 1 329 ? 60.595 35.604 4.923 1.00 7.89 345 TYR A C 1
ATOM 2486 O O . TYR A 1 329 ? 60.580 35.469 3.704 1.00 6.65 345 TYR A O 1
ATOM 2495 N N . ALA A 1 330 ? 60.768 34.565 5.733 1.00 8.29 346 ALA A N 1
ATOM 2496 C CA . ALA A 1 330 ? 60.894 33.190 5.230 1.00 7.83 346 ALA A CA 1
ATOM 2497 C C . ALA A 1 330 ? 59.663 32.804 4.410 1.00 10.41 346 ALA A C 1
ATOM 2498 O O . ALA A 1 330 ? 59.739 32.303 3.302 1.00 9.54 346 ALA A O 1
ATOM 2500 N N . GLU A 1 331 ? 58.512 33.025 5.000 1.00 8.28 347 GLU A N 1
ATOM 2501 C CA . GLU A 1 331 ? 57.270 32.703 4.338 1.00 9.99 347 GLU A CA 1
ATOM 2502 C C . GLU A 1 331 ? 57.194 33.340 2.952 1.00 7.93 347 GLU A C 1
ATOM 2503 O O . GLU A 1 331 ? 56.869 32.684 1.977 1.00 8.94 347 GLU A O 1
ATOM 2509 N N . GLN A 1 332 ? 57.478 34.631 2.874 1.00 9.22 348 GLN A N 1
ATOM 2510 C CA . GLN A 1 332 ? 57.329 35.371 1.621 1.00 8.04 348 GLN A CA 1
ATOM 2511 C C . GLN A 1 332 ? 58.220 34.798 0.556 1.00 11.16 348 GLN A C 1
ATOM 2512 O O . GLN A 1 332 ? 57.852 34.715 -0.648 1.00 9.11 348 GLN A O 1
ATOM 2518 N N . ASN A 1 333 ? 59.406 34.408 0.999 1.00 9.89 349 ASN A N 1
ATOM 2519 C CA . ASN A 1 333 ? 60.346 33.766 0.115 1.00 11.81 349 ASN A CA 1
ATOM 2520 C C . ASN A 1 333 ? 59.929 32.356 -0.342 1.00 11.77 349 ASN A C 1
ATOM 2521 O O . ASN A 1 333 ? 60.172 32.009 -1.517 1.00 10.48 349 ASN A O 1
ATOM 2526 N N . PHE A 1 334 ? 59.227 31.572 0.494 1.00 11.45 350 PHE A N 1
ATOM 2527 C CA . PHE A 1 334 ? 58.623 30.313 -0.038 1.00 11.49 350 PHE A CA 1
ATOM 2528 C C . PHE A 1 334 ? 57.492 30.614 -1.054 1.00 11.05 350 PHE A C 1
ATOM 2529 O O . PHE A 1 334 ? 57.327 29.870 -2.031 1.00 10.84 350 PHE A O 1
ATOM 2537 N N . ILE A 1 335 ? 56.715 31.679 -0.824 1.00 10.75 351 ILE A N 1
ATOM 2538 C CA . ILE A 1 335 ? 55.674 32.141 -1.773 1.00 9.52 351 ILE A CA 1
ATOM 2539 C C . ILE A 1 335 ? 56.356 32.555 -3.120 1.00 11.40 351 ILE A C 1
ATOM 2540 O O . ILE A 1 335 ? 55.957 32.101 -4.203 1.00 9.75 351 ILE A O 1
ATOM 2545 N N . LEU A 1 336 ? 57.394 33.413 -3.051 1.00 10.96 352 LEU A N 1
ATOM 2546 C CA . LEU A 1 336 ? 58.161 33.810 -4.259 1.00 10.56 352 LEU A CA 1
ATOM 2547 C C . LEU A 1 336 ? 58.742 32.573 -4.976 1.00 11.36 352 LEU A C 1
ATOM 2548 O O . LEU A 1 336 ? 58.707 32.472 -6.227 1.00 9.87 352 LEU A O 1
ATOM 2553 N N . ALA A 1 337 ? 59.242 31.598 -4.211 1.00 9.96 353 ALA A N 1
ATOM 2554 C CA . ALA A 1 337 ? 59.814 30.391 -4.840 1.00 8.31 353 ALA A CA 1
ATOM 2555 C C . ALA A 1 337 ? 58.771 29.654 -5.670 1.00 10.63 353 ALA A C 1
ATOM 2556 O O . ALA A 1 337 ? 59.008 29.266 -6.836 1.00 11.87 353 ALA A O 1
ATOM 2558 N N . GLU A 1 338 ? 57.609 29.444 -5.073 1.00 12.11 354 GLU A N 1
ATOM 2559 C CA . GLU A 1 338 ? 56.509 28.763 -5.770 1.00 14.15 354 GLU A CA 1
ATOM 2560 C C . GLU A 1 338 ? 55.988 29.538 -7.029 1.00 13.14 354 GLU A C 1
ATOM 2561 O O . GLU A 1 338 ? 55.645 28.936 -8.057 1.00 11.81 354 GLU A O 1
ATOM 2567 N N . ALA A 1 339 ? 55.958 30.859 -6.928 1.00 9.07 355 ALA A N 1
ATOM 2568 C CA . ALA A 1 339 ? 55.552 31.749 -8.016 1.00 10.47 355 ALA A CA 1
ATOM 2569 C C . ALA A 1 339 ? 56.517 31.635 -9.172 1.00 12.97 355 ALA A C 1
ATOM 2570 O O . ALA A 1 339 ? 56.089 31.653 -10.344 1.00 13.41 355 ALA A O 1
ATOM 2572 N N . ALA A 1 340 ? 57.807 31.484 -8.827 1.00 13.38 356 ALA A N 1
ATOM 2573 C CA . ALA A 1 340 ? 58.887 31.354 -9.818 1.00 14.74 356 ALA A CA 1
ATOM 2574 C C . ALA A 1 340 ? 58.734 29.998 -10.540 1.00 15.27 356 ALA A C 1
ATOM 2575 O O . ALA A 1 340 ? 58.694 29.971 -11.749 1.00 16.69 356 ALA A O 1
ATOM 2577 N N . VAL A 1 341 ? 58.546 28.909 -9.792 1.00 14.53 357 VAL A N 1
ATOM 2578 C CA . VAL A 1 341 ? 58.363 27.591 -10.400 1.00 14.47 357 VAL A CA 1
ATOM 2579 C C . VAL A 1 341 ? 57.120 27.561 -11.274 1.00 15.34 357 VAL A C 1
ATOM 2580 O O . VAL A 1 341 ? 57.096 26.878 -12.308 1.00 13.50 357 VAL A O 1
ATOM 2584 N N . ARG A 1 342 ? 56.083 28.273 -10.845 1.00 14.23 358 ARG A N 1
ATOM 2585 C CA . ARG A 1 342 ? 54.815 28.319 -11.592 1.00 16.00 358 ARG A CA 1
ATOM 2586 C C . ARG A 1 342 ? 54.935 29.231 -12.799 1.00 15.47 358 ARG A C 1
ATOM 2587 O O . ARG A 1 342 ? 54.044 29.227 -13.645 1.00 14.92 358 ARG A O 1
ATOM 2595 N N . GLY A 1 343 ? 56.021 30.006 -12.876 1.00 15.11 359 GLY A N 1
ATOM 2596 C CA . GLY A 1 343 ? 56.255 30.885 -14.009 1.00 17.13 359 GLY A CA 1
ATOM 2597 C C . GLY A 1 343 ? 55.544 32.229 -13.898 1.00 17.81 359 GLY A C 1
ATOM 2598 O O . GLY A 1 343 ? 55.503 32.989 -14.866 1.00 14.02 359 GLY A O 1
ATOM 2599 N N . TRP A 1 344 ? 55.029 32.546 -12.707 1.00 18.06 360 TRP A N 1
ATOM 2600 C CA . TRP A 1 344 ? 54.349 33.851 -12.466 1.00 17.48 360 TRP A CA 1
ATOM 2601 C C . TRP A 1 344 ? 55.315 35.028 -12.499 1.00 15.09 360 TRP A C 1
ATOM 2602 O O . TRP A 1 344 ? 54.955 36.133 -12.913 1.00 14.38 360 TRP A O 1
ATOM 2613 N N . ILE A 1 345 ? 56.518 34.788 -11.988 1.00 16.95 361 ILE A N 1
ATOM 2614 C CA . ILE A 1 345 ? 57.591 35.797 -11.947 1.00 17.52 361 ILE A CA 1
ATOM 2615 C C . ILE A 1 345 ? 58.872 35.177 -12.536 1.00 19.37 361 ILE A C 1
ATOM 2616 O O . ILE A 1 345 ? 59.008 33.963 -12.588 1.00 20.32 361 ILE A O 1
ATOM 2621 N N . SER A 1 346 ? 59.800 36.010 -12.979 1.00 21.15 362 SER A N 1
ATOM 2622 C CA . SER A 1 346 ? 60.963 35.542 -13.733 1.00 22.87 362 SER A CA 1
ATOM 2623 C C . SER A 1 346 ? 62.190 35.168 -12.894 1.00 22.23 362 SER A C 1
ATOM 2624 O O . SER A 1 346 ? 63.129 34.595 -13.433 1.00 22.13 362 SER A O 1
ATOM 2627 N N . GLY A 1 347 ? 62.193 35.466 -11.598 1.00 22.19 363 GLY A N 1
ATOM 2628 C CA . GLY A 1 347 ? 63.381 35.221 -10.758 1.00 20.01 363 GLY A CA 1
ATOM 2629 C C . GLY A 1 347 ? 63.721 33.755 -10.588 1.00 19.64 363 GLY A C 1
ATOM 2630 O O . GLY A 1 347 ? 62.929 32.857 -10.947 1.00 20.22 363 GLY A O 1
ATOM 2631 N N . ASP A 1 348 ? 64.901 33.501 -10.041 1.00 18.94 364 ASP A N 1
ATOM 2632 C CA . ASP A 1 348 ? 65.344 32.126 -9.822 1.00 21.16 364 ASP A CA 1
ATOM 2633 C C . ASP A 1 348 ? 64.637 31.477 -8.627 1.00 17.97 364 ASP A C 1
ATOM 2634 O O . ASP A 1 348 ? 64.828 31.884 -7.488 1.00 18.36 364 ASP A O 1
ATOM 2639 N N . ALA A 1 349 ? 63.843 30.450 -8.902 1.00 15.92 365 ALA A N 1
ATOM 2640 C CA . ALA A 1 349 ? 63.166 29.708 -7.848 1.00 14.70 365 ALA A CA 1
ATOM 2641 C C . ALA A 1 349 ? 64.125 29.262 -6.768 1.00 13.61 365 ALA A C 1
ATOM 2642 O O . ALA A 1 349 ? 63.831 29.420 -5.584 1.00 14.73 365 ALA A O 1
ATOM 2644 N N . SER A 1 350 ? 65.249 28.660 -7.153 1.00 14.13 366 SER A N 1
ATOM 2645 C CA . SER A 1 350 ? 66.157 28.068 -6.151 1.00 17.15 366 SER A CA 1
ATOM 2646 C C . SER A 1 350 ? 66.696 29.110 -5.169 1.00 16.02 366 SER A C 1
ATOM 2647 O O . SER A 1 350 ? 66.884 28.820 -3.993 1.00 15.57 366 SER A O 1
ATOM 2650 N N . ALA A 1 351 ? 66.960 30.313 -5.662 1.00 15.15 367 ALA A N 1
ATOM 2651 C CA . ALA A 1 351 ? 67.496 31.398 -4.816 1.00 13.28 367 ALA A CA 1
ATOM 2652 C C . ALA A 1 351 ? 66.450 31.857 -3.786 1.00 14.15 367 ALA A C 1
ATOM 2653 O O . ALA A 1 351 ? 66.783 32.076 -2.615 1.00 11.53 367 ALA A O 1
ATOM 2655 N N . TYR A 1 352 ? 65.180 31.953 -4.192 1.00 13.19 368 TYR A N 1
ATOM 2656 C CA . TYR A 1 352 ? 64.097 32.294 -3.223 1.00 12.44 368 TYR A CA 1
ATOM 2657 C C . TYR A 1 352 ? 63.953 31.213 -2.163 1.00 12.51 368 TYR A C 1
ATOM 2658 O O . TYR A 1 352 ? 63.882 31.499 -0.979 1.00 11.93 368 TYR A O 1
ATOM 2667 N N . TYR A 1 353 ? 63.936 29.963 -2.623 1.00 12.12 369 TYR A N 1
ATOM 2668 C CA . TYR A 1 353 ? 63.843 28.790 -1.767 1.00 11.86 369 TYR A CA 1
ATOM 2669 C C . TYR A 1 353 ? 64.923 28.775 -0.714 1.00 11.31 369 TYR A C 1
ATOM 2670 O O . TYR A 1 353 ? 64.627 28.624 0.452 1.00 11.14 369 TYR A O 1
ATOM 2679 N N . LYS A 1 354 ? 66.172 28.957 -1.123 1.00 8.38 370 LYS A N 1
ATOM 2680 C CA . LYS A 1 354 ? 67.287 28.966 -0.165 1.00 9.10 370 LYS A CA 1
ATOM 2681 C C . LYS A 1 354 ? 67.304 30.201 0.783 1.00 10.40 370 LYS A C 1
ATOM 2682 O O . LYS A 1 354 ? 67.723 30.093 1.955 1.00 9.86 370 LYS A O 1
ATOM 2688 N N . LYS A 1 355 ? 66.867 31.354 0.296 1.00 9.70 371 LYS A N 1
ATOM 2689 C CA A LYS A 1 355 ? 66.635 32.511 1.147 0.60 12.35 371 LYS A CA 1
ATOM 2690 C CA B LYS A 1 355 ? 66.674 32.493 1.159 0.40 11.55 371 LYS A CA 1
ATOM 2691 C C . LYS A 1 355 ? 65.614 32.155 2.217 1.00 10.78 371 LYS A C 1
ATOM 2692 O O . LYS A 1 355 ? 65.748 32.525 3.352 1.00 10.04 371 LYS A O 1
ATOM 2703 N N . ALA A 1 356 ? 64.563 31.440 1.822 1.00 12.43 372 ALA A N 1
ATOM 2704 C CA . ALA A 1 356 ? 63.493 31.069 2.760 1.00 11.64 372 ALA A CA 1
ATOM 2705 C C . ALA A 1 356 ? 64.008 30.131 3.834 1.00 11.15 372 ALA A C 1
ATOM 2706 O O . ALA A 1 356 ? 63.759 30.360 5.042 1.00 13.04 372 ALA A O 1
ATOM 2708 N N . ILE A 1 357 ? 64.732 29.092 3.415 1.00 11.20 373 ILE A N 1
ATOM 2709 C CA . ILE A 1 357 ? 65.264 28.106 4.376 1.00 10.76 373 ILE A CA 1
ATOM 2710 C C . ILE A 1 357 ? 66.268 28.747 5.336 1.00 12.46 373 ILE A C 1
ATOM 2711 O O . ILE A 1 357 ? 66.262 28.486 6.583 1.00 8.16 373 ILE A O 1
ATOM 2716 N N . ARG A 1 358 ? 67.124 29.587 4.762 1.00 12.05 374 ARG A N 1
ATOM 2717 C CA . ARG A 1 358 ? 68.109 30.296 5.541 1.00 12.96 374 ARG A CA 1
ATOM 2718 C C . ARG A 1 358 ? 67.402 31.191 6.542 1.00 11.94 374 ARG A C 1
ATOM 2719 O O . ARG A 1 358 ? 67.802 31.221 7.692 1.00 13.73 374 ARG A O 1
ATOM 2727 N N . ALA A 1 359 ? 66.362 31.905 6.104 1.00 11.73 375 ALA A N 1
ATOM 2728 C CA . ALA A 1 359 ? 65.689 32.889 6.961 1.00 13.31 375 ALA A CA 1
ATOM 2729 C C . ALA A 1 359 ? 65.078 32.199 8.190 1.00 11.93 375 ALA A C 1
ATOM 2730 O O . ALA A 1 359 ? 65.118 32.748 9.303 1.00 12.61 375 ALA A O 1
ATOM 2732 N N . HIS A 1 360 ? 64.547 30.991 7.993 1.00 10.01 376 HIS A N 1
ATOM 2733 C CA . HIS A 1 360 ? 63.922 30.233 9.091 1.00 10.11 376 HIS A CA 1
ATOM 2734 C C . HIS A 1 360 ? 64.970 29.724 10.096 1.00 12.08 376 HIS A C 1
ATOM 2735 O O . HIS A 1 360 ? 64.755 29.751 11.315 1.00 11.61 376 HIS A O 1
ATOM 2750 N N . GLU A 1 362 ? 67.923 31.097 10.585 1.00 10.78 378 GLU A N 1
ATOM 2751 C CA . GLU A 1 362 ? 68.388 32.296 11.310 1.00 13.25 378 GLU A CA 1
ATOM 2752 C C . GLU A 1 362 ? 67.346 32.806 12.310 1.00 13.83 378 GLU A C 1
ATOM 2753 O O . GLU A 1 362 ? 67.707 33.262 13.411 1.00 11.69 378 GLU A O 1
ATOM 2759 N N . PHE A 1 363 ? 66.065 32.722 11.946 1.00 11.95 379 PHE A N 1
ATOM 2760 C CA . PHE A 1 363 ? 64.977 33.026 12.892 1.00 10.90 379 PHE A CA 1
ATOM 2761 C C . PHE A 1 363 ? 65.079 32.182 14.185 1.00 10.35 379 PHE A C 1
ATOM 2762 O O . PHE A 1 363 ? 65.032 32.720 15.285 1.00 9.99 379 PHE A O 1
ATOM 2770 N N . ILE A 1 364 ? 65.183 30.861 14.045 1.00 11.50 380 ILE A N 1
ATOM 2771 C CA . ILE A 1 364 ? 65.422 29.970 15.215 1.00 10.69 380 ILE A CA 1
ATOM 2772 C C . ILE A 1 364 ? 66.637 30.398 16.045 1.00 11.00 380 ILE A C 1
ATOM 2773 O O . ILE A 1 364 ? 66.520 30.698 17.236 1.00 15.40 380 ILE A O 1
ATOM 2778 N N . ALA A 1 365 ? 67.784 30.535 15.386 1.00 12.93 381 ALA A N 1
ATOM 2779 C CA . ALA A 1 365 ? 69.057 30.960 16.025 1.00 12.84 381 ALA A CA 1
ATOM 2780 C C . ALA A 1 365 ? 68.953 32.301 16.758 1.00 13.11 381 ALA A C 1
ATOM 2781 O O . ALA A 1 365 ? 69.435 32.464 17.882 1.00 13.83 381 ALA A O 1
ATOM 2783 N N . SER A 1 366 ? 68.305 33.254 16.129 1.00 12.86 382 SER A N 1
ATOM 2784 C CA . SER A 1 366 ? 68.085 34.566 16.736 1.00 14.89 382 SER A CA 1
ATOM 2785 C C . SER A 1 366 ? 67.220 34.518 17.973 1.00 14.33 382 SER A C 1
ATOM 2786 O O . SER A 1 366 ? 67.324 35.392 18.820 1.00 17.20 382 SER A O 1
ATOM 2789 N N . ASN A 1 367 ? 66.330 33.549 18.062 1.00 14.86 383 ASN A N 1
ATOM 2790 C CA . ASN A 1 367 ? 65.382 33.522 19.163 1.00 14.69 383 ASN A CA 1
ATOM 2791 C C . ASN A 1 367 ? 65.534 32.366 20.151 1.00 14.96 383 ASN A C 1
ATOM 2792 O O . ASN A 1 367 ? 64.609 32.098 20.928 1.00 14.35 383 ASN A O 1
ATOM 2797 N N . THR A 1 368 ? 66.701 31.713 20.141 1.00 14.76 384 THR A N 1
ATOM 2798 C CA . THR A 1 368 ? 67.001 30.563 21.011 1.00 13.74 384 THR A CA 1
ATOM 2799 C C . THR A 1 368 ? 68.405 30.741 21.615 1.00 15.64 384 THR A C 1
ATOM 2800 O O . THR A 1 368 ? 69.360 31.052 20.884 1.00 13.07 384 THR A O 1
ATOM 2804 N N . PRO A 1 369 ? 68.545 30.584 22.953 1.00 15.63 385 PRO A N 1
ATOM 2805 C CA . PRO A 1 369 ? 69.880 30.586 23.537 1.00 16.14 385 PRO A CA 1
ATOM 2806 C C . PRO A 1 369 ? 70.762 29.474 23.011 1.00 18.84 385 PRO A C 1
ATOM 2807 O O . PRO A 1 369 ? 70.269 28.389 22.667 1.00 16.95 385 PRO A O 1
ATOM 2811 N N . ASP A 1 370 ? 72.069 29.742 22.984 1.00 21.13 386 ASP A N 1
ATOM 2812 C CA . ASP A 1 370 ? 73.064 28.775 22.578 1.00 22.35 386 ASP A CA 1
ATOM 2813 C C . ASP A 1 370 ? 73.386 27.890 23.789 1.00 21.15 386 ASP A C 1
ATOM 2814 O O . ASP A 1 370 ? 74.420 28.042 24.412 1.00 22.56 386 ASP A O 1
ATOM 2819 N N . GLU A 1 371 ? 72.488 26.983 24.114 1.00 18.97 387 GLU A N 1
ATOM 2820 C CA . GLU A 1 371 ? 72.629 26.110 25.275 1.00 19.41 387 GLU A CA 1
ATOM 2821 C C . GLU A 1 371 ? 72.172 24.724 24.885 1.00 19.05 387 GLU A C 1
ATOM 2822 O O . GLU A 1 371 ? 71.303 24.585 24.042 1.00 15.42 387 GLU A O 1
ATOM 2828 N N . GLU A 1 372 ? 72.740 23.707 25.530 1.00 19.58 388 GLU A N 1
ATOM 2829 C CA . GLU A 1 372 ? 72.535 22.301 25.131 1.00 21.07 388 GLU A CA 1
ATOM 2830 C C . GLU A 1 372 ? 71.079 21.872 25.338 1.00 19.57 388 GLU A C 1
ATOM 2831 O O . GLU A 1 372 ? 70.548 21.060 24.588 1.00 18.61 388 GLU A O 1
ATOM 2837 N N . VAL A 1 373 ? 70.448 22.426 26.363 1.00 17.95 389 VAL A N 1
ATOM 2838 C CA . VAL A 1 373 ? 69.047 22.147 26.649 1.00 17.76 389 VAL A CA 1
ATOM 2839 C C . VAL A 1 373 ? 68.112 22.424 25.447 1.00 18.24 389 VAL A C 1
ATOM 2840 O O . VAL A 1 373 ? 67.057 21.782 25.326 1.00 19.29 389 VAL A O 1
ATOM 2844 N N . TYR A 1 374 ? 68.520 23.350 24.562 1.00 17.07 390 TYR A N 1
ATOM 2845 C CA . TYR A 1 374 ? 67.779 23.727 23.353 1.00 15.12 390 TYR A CA 1
ATOM 2846 C C . TYR A 1 374 ? 68.291 23.100 22.027 1.00 15.03 390 TYR A C 1
ATOM 2847 O O . TYR A 1 374 ? 67.495 22.674 21.205 1.00 14.13 390 TYR A O 1
ATOM 2856 N N . HIS A 1 375 ? 69.604 23.010 21.840 1.00 15.20 391 HIS A N 1
ATOM 2857 C CA . HIS A 1 375 ? 70.135 22.511 20.571 1.00 15.47 391 HIS A CA 1
ATOM 2858 C C . HIS A 1 375 ? 70.670 21.069 20.627 1.00 13.94 391 HIS A C 1
ATOM 2859 O O . HIS A 1 375 ? 70.993 20.491 19.596 1.00 14.22 391 HIS A O 1
ATOM 2866 N N . HIS A 1 376 ? 70.779 20.512 21.830 1.00 14.18 392 HIS A N 1
ATOM 2867 C CA . HIS A 1 376 ? 71.120 19.083 22.029 1.00 14.89 392 HIS A CA 1
ATOM 2868 C C . HIS A 1 376 ? 72.408 18.636 21.371 1.00 14.66 392 HIS A C 1
ATOM 2869 O O . HIS A 1 376 ? 72.633 17.451 21.101 1.00 13.78 392 HIS A O 1
ATOM 2876 N N . GLY A 1 377 ? 73.282 19.608 21.196 1.00 15.46 393 GLY A N 1
ATOM 2877 C CA . GLY A 1 377 ? 74.547 19.394 20.585 1.00 14.66 393 GLY A CA 1
ATOM 2878 C C . GLY A 1 377 ? 74.647 19.796 19.149 1.00 15.60 393 GLY A C 1
ATOM 2879 O O . GLY A 1 377 ? 75.726 19.684 18.629 1.00 17.44 393 GLY A O 1
ATOM 2880 N N . HIS A 1 378 ? 73.555 20.243 18.507 1.00 11.61 394 HIS A N 1
ATOM 2881 C CA . HIS A 1 378 ? 73.606 20.677 17.103 1.00 13.50 394 HIS A CA 1
ATOM 2882 C C . HIS A 1 378 ? 73.204 22.156 16.922 1.00 13.85 394 HIS A C 1
ATOM 2883 O O . HIS A 1 378 ? 72.172 22.473 16.333 1.00 14.82 394 HIS A O 1
ATOM 2890 N N . PRO A 1 379 ? 74.026 23.093 17.441 1.00 14.59 395 PRO A N 1
ATOM 2891 C CA . PRO A 1 379 ? 73.697 24.499 17.240 1.00 13.11 395 PRO A CA 1
ATOM 2892 C C . PRO A 1 379 ? 73.561 24.915 15.777 1.00 14.78 395 PRO A C 1
ATOM 2893 O O . PRO A 1 379 ? 74.342 24.481 14.921 1.00 14.87 395 PRO A O 1
ATOM 2897 N N . ILE A 1 380 ? 72.564 25.753 15.509 1.00 14.42 396 ILE A N 1
ATOM 2898 C CA . ILE A 1 380 ? 72.454 26.415 14.216 1.00 14.96 396 ILE A CA 1
ATOM 2899 C C . ILE A 1 380 ? 73.496 27.532 14.149 1.00 13.43 396 ILE A C 1
ATOM 2900 O O . ILE A 1 380 ? 73.380 28.568 14.810 1.00 12.13 396 ILE A O 1
ATOM 2905 N N . THR A 1 381 ? 74.528 27.250 13.364 1.00 16.11 397 THR A N 1
ATOM 2906 C CA . THR A 1 381 ? 75.629 28.150 13.032 1.00 14.47 397 THR A CA 1
ATOM 2907 C C . THR A 1 381 ? 75.555 28.476 11.540 1.00 13.59 397 THR A C 1
ATOM 2908 O O . THR A 1 381 ? 74.900 27.786 10.751 1.00 10.81 397 THR A O 1
ATOM 2912 N N . GLU A 1 382 ? 76.264 29.506 11.147 1.00 14.47 398 GLU A N 1
ATOM 2913 C CA . GLU A 1 382 ? 76.386 29.870 9.736 1.00 15.53 398 GLU A CA 1
ATOM 2914 C C . GLU A 1 382 ? 76.914 28.668 8.924 1.00 15.98 398 GLU A C 1
ATOM 2915 O O . GLU A 1 382 ? 76.436 28.391 7.811 1.00 10.34 398 GLU A O 1
ATOM 2921 N N . GLU A 1 383 ? 77.886 27.936 9.467 1.00 15.84 399 GLU A N 1
ATOM 2922 C CA . GLU A 1 383 ? 78.412 26.806 8.694 1.00 18.74 399 GLU A CA 1
ATOM 2923 C C . GLU A 1 383 ? 77.364 25.694 8.536 1.00 15.63 399 GLU A C 1
ATOM 2924 O O . GLU A 1 383 ? 77.325 25.058 7.485 1.00 14.18 399 GLU A O 1
ATOM 2930 N N . ALA A 1 384 ? 76.531 25.453 9.553 1.00 14.57 400 ALA A N 1
ATOM 2931 C CA . ALA A 1 384 ? 75.456 24.458 9.456 1.00 13.70 400 ALA A CA 1
ATOM 2932 C C . ALA A 1 384 ? 74.415 24.875 8.425 1.00 12.77 400 ALA A C 1
ATOM 2933 O O . ALA A 1 384 ? 73.893 24.011 7.710 1.00 11.41 400 ALA A O 1
ATOM 2935 N N . ILE A 1 385 ? 74.125 26.182 8.349 1.00 13.07 401 ILE A N 1
ATOM 2936 C CA . ILE A 1 385 ? 73.146 26.729 7.394 1.00 12.04 401 ILE A CA 1
ATOM 2937 C C . ILE A 1 385 ? 73.692 26.557 5.985 1.00 14.39 401 ILE A C 1
ATOM 2938 O O . ILE A 1 385 ? 73.071 25.935 5.142 1.00 14.98 401 ILE A O 1
ATOM 2943 N N . ALA A 1 386 ? 74.896 27.060 5.749 1.00 13.16 402 ALA A N 1
ATOM 2944 C CA . ALA A 1 386 ? 75.497 26.978 4.436 1.00 11.93 402 ALA A CA 1
ATOM 2945 C C . ALA A 1 386 ? 75.563 25.512 3.956 1.00 12.81 402 ALA A C 1
ATOM 2946 O O . ALA A 1 386 ? 75.263 25.207 2.804 1.00 12.83 402 ALA A O 1
ATOM 2948 N N . ALA A 1 387 ? 75.877 24.594 4.861 1.00 11.86 403 ALA A N 1
ATOM 2949 C CA . ALA A 1 387 ? 75.993 23.178 4.489 1.00 12.02 403 ALA A CA 1
ATOM 2950 C C . ALA A 1 387 ? 74.631 22.577 4.094 1.00 12.80 403 ALA A C 1
ATOM 2951 O O . ALA A 1 387 ? 74.465 21.918 3.033 1.00 13.43 403 ALA A O 1
ATOM 2953 N N . PHE A 1 388 ? 73.629 22.853 4.921 1.00 13.45 404 PHE A N 1
ATOM 2954 C CA . PHE A 1 388 ? 72.293 22.316 4.694 1.00 13.24 404 PHE A CA 1
ATOM 2955 C C . PHE A 1 388 ? 71.669 22.805 3.372 1.00 13.72 404 PHE A C 1
ATOM 2956 O O . PHE A 1 388 ? 71.005 22.035 2.690 1.00 12.34 404 PHE A O 1
ATOM 2964 N N . LEU A 1 389 ? 71.917 24.062 2.997 1.00 12.75 405 LEU A N 1
ATOM 2965 C CA . LEU A 1 389 ? 71.321 24.657 1.800 1.00 10.20 405 LEU A CA 1
ATOM 2966 C C . LEU A 1 389 ? 71.784 23.954 0.545 1.00 12.60 405 LEU A C 1
ATOM 2967 O O . LEU A 1 389 ? 71.091 24.010 -0.479 1.00 13.64 405 LEU A O 1
ATOM 2972 N N . GLU A 1 390 ? 72.955 23.313 0.612 1.00 11.76 406 GLU A N 1
ATOM 2973 C CA . GLU A 1 390 ? 73.504 22.569 -0.530 1.00 13.68 406 GLU A CA 1
ATOM 2974 C C . GLU A 1 390 ? 73.410 21.051 -0.415 1.00 16.08 406 GLU A C 1
ATOM 2975 O O . GLU A 1 390 ? 74.026 20.355 -1.199 1.00 18.52 406 GLU A O 1
ATOM 2981 N N . THR A 1 391 ? 72.578 20.558 0.506 1.00 17.07 407 THR A N 1
ATOM 2982 C CA . THR A 1 391 ? 72.225 19.132 0.644 1.00 20.20 407 THR A CA 1
ATOM 2983 C C . THR A 1 391 ? 71.598 18.667 -0.657 1.00 20.03 407 THR A C 1
ATOM 2984 O O . THR A 1 391 ? 70.594 19.233 -1.069 1.00 21.38 407 THR A O 1
ATOM 2988 N N . PRO A 1 392 ? 72.152 17.625 -1.308 1.00 20.26 408 PRO A N 1
ATOM 2989 C CA . PRO A 1 392 ? 71.541 17.223 -2.601 1.00 20.66 408 PRO A CA 1
ATOM 2990 C C . PRO A 1 392 ? 70.054 16.843 -2.529 1.00 18.31 408 PRO A C 1
ATOM 2991 O O . PRO A 1 392 ? 69.282 17.167 -3.451 1.00 18.81 408 PRO A O 1
ATOM 2995 N N . ALA A 1 393 ? 69.646 16.218 -1.424 1.00 17.66 409 ALA A N 1
ATOM 2996 C CA . ALA A 1 393 ? 68.283 15.726 -1.279 1.00 17.94 409 ALA A CA 1
ATOM 2997 C C . ALA A 1 393 ? 67.205 16.844 -1.381 1.00 18.81 409 ALA A C 1
ATOM 2998 O O . ALA A 1 393 ? 66.107 16.588 -1.903 1.00 20.31 409 ALA A O 1
ATOM 3000 N N . ILE A 1 394 ? 67.524 18.075 -0.957 1.00 17.89 410 ILE A N 1
ATOM 3001 C CA . ILE A 1 394 ? 66.556 19.220 -0.989 1.00 15.37 410 ILE A CA 1
ATOM 3002 C C . ILE A 1 394 ? 66.677 20.112 -2.237 1.00 14.32 410 ILE A C 1
ATOM 3003 O O . ILE A 1 394 ? 65.921 21.070 -2.358 1.00 14.17 410 ILE A O 1
ATOM 3008 N N . GLN A 1 395 ? 67.614 19.834 -3.154 1.00 12.44 411 GLN A N 1
ATOM 3009 C CA . GLN A 1 395 ? 67.754 20.711 -4.277 1.00 13.18 411 GLN A CA 1
ATOM 3010 C C . GLN A 1 395 ? 66.551 20.567 -5.206 1.00 14.47 411 GLN A C 1
ATOM 3011 O O . GLN A 1 395 ? 65.998 19.463 -5.400 1.00 13.72 411 GLN A O 1
ATOM 3017 N N . LEU A 1 396 ? 66.156 21.699 -5.764 1.00 14.29 412 LEU A N 1
ATOM 3018 C CA . LEU A 1 396 ? 65.140 21.754 -6.802 1.00 17.33 412 LEU A CA 1
ATOM 3019 C C . LEU A 1 396 ? 65.707 21.128 -8.069 1.00 20.93 412 LEU A C 1
ATOM 3020 O O . LEU A 1 396 ? 66.889 21.299 -8.347 1.00 22.26 412 LEU A O 1
ATOM 3025 N N . SER A 1 397 ? 64.870 20.386 -8.803 1.00 22.55 413 SER A N 1
ATOM 3026 C CA . SER A 1 397 ? 65.302 19.621 -9.981 1.00 22.86 413 SER A CA 1
ATOM 3027 C C . SER A 1 397 ? 64.884 20.289 -11.285 1.00 23.87 413 SER A C 1
ATOM 3028 O O . SER A 1 397 ? 65.351 19.915 -12.348 1.00 25.15 413 SER A O 1
ATOM 3031 N N . GLY A 1 398 ? 64.014 21.284 -11.212 1.00 23.54 414 GLY A N 1
ATOM 3032 C CA . GLY A 1 398 ? 63.433 21.876 -12.411 1.00 23.25 414 GLY A CA 1
ATOM 3033 C C . GLY A 1 398 ? 62.257 21.097 -12.970 1.00 23.28 414 GLY A C 1
ATOM 3034 O O . GLY A 1 398 ? 61.695 21.512 -13.968 1.00 25.32 414 GLY A O 1
ATOM 3035 N N . GLU A 1 399 ? 61.878 19.968 -12.358 1.00 23.20 415 GLU A N 1
ATOM 3036 C CA . GLU A 1 399 ? 60.582 19.319 -12.682 1.00 24.10 415 GLU A CA 1
ATOM 3037 C C . GLU A 1 399 ? 59.490 19.950 -11.793 1.00 23.15 415 GLU A C 1
ATOM 3038 O O . GLU A 1 399 ? 59.583 19.920 -10.561 1.00 19.47 415 GLU A O 1
ATOM 3044 N N . LYS A 1 400 ? 58.473 20.534 -12.415 1.00 23.30 416 LYS A N 1
ATOM 3045 C CA . LYS A 1 400 ? 57.513 21.390 -11.695 1.00 25.26 416 LYS A CA 1
ATOM 3046 C C . LYS A 1 400 ? 56.841 20.767 -10.459 1.00 24.39 416 LYS A C 1
ATOM 3047 O O . LYS A 1 400 ? 56.878 21.359 -9.378 1.00 22.64 416 LYS A O 1
ATOM 3053 N N . GLU A 1 401 ? 56.267 19.576 -10.596 1.00 22.40 417 GLU A N 1
ATOM 3054 C CA . GLU A 1 401 ? 55.513 19.013 -9.476 1.00 24.70 417 GLU A CA 1
ATOM 3055 C C . GLU A 1 401 ? 56.443 18.607 -8.362 1.00 22.49 417 GLU A C 1
ATOM 3056 O O . GLU A 1 401 ? 56.100 18.768 -7.196 1.00 24.03 417 GLU A O 1
ATOM 3062 N N . GLU A 1 402 ? 57.625 18.097 -8.704 1.00 22.09 418 GLU A N 1
ATOM 3063 C CA . GLU A 1 402 ? 58.612 17.792 -7.679 1.00 22.78 418 GLU A CA 1
ATOM 3064 C C . GLU A 1 402 ? 59.091 19.060 -6.934 1.00 18.21 418 GLU A C 1
ATOM 3065 O O . GLU A 1 402 ? 59.368 19.009 -5.746 1.00 16.44 418 GLU A O 1
ATOM 3071 N N . ASP A 1 403 ? 59.199 20.179 -7.641 1.00 17.27 419 ASP A N 1
ATOM 3072 C CA . ASP A 1 403 ? 59.694 21.446 -7.056 1.00 17.03 419 ASP A CA 1
ATOM 3073 C C . ASP A 1 403 ? 58.636 22.114 -6.162 1.00 16.99 419 ASP A C 1
ATOM 3074 O O . ASP A 1 403 ? 58.928 22.622 -5.069 1.00 15.21 419 ASP A O 1
ATOM 3079 N N . ILE A 1 404 ? 57.390 22.104 -6.621 1.00 18.76 420 ILE A N 1
ATOM 3080 C CA . ILE A 1 404 ? 56.296 22.589 -5.777 1.00 15.79 420 ILE A CA 1
ATOM 3081 C C . ILE A 1 404 ? 56.239 21.736 -4.516 1.00 14.05 420 ILE A C 1
ATOM 3082 O O . ILE A 1 404 ? 56.068 22.268 -3.467 1.00 12.58 420 ILE A O 1
ATOM 3087 N N . GLU A 1 405 ? 56.380 20.409 -4.624 1.00 15.81 421 GLU A N 1
ATOM 3088 C CA . GLU A 1 405 ? 56.370 19.542 -3.434 1.00 14.84 421 GLU A CA 1
ATOM 3089 C C . GLU A 1 405 ? 57.481 19.889 -2.426 1.00 14.68 421 GLU A C 1
ATOM 3090 O O . GLU A 1 405 ? 57.266 19.931 -1.210 1.00 12.02 421 GLU A O 1
ATOM 3096 N N . LYS A 1 406 ? 58.687 20.117 -2.943 1.00 14.74 422 LYS A N 1
ATOM 3097 C CA . LYS A 1 406 ? 59.815 20.507 -2.101 1.00 15.01 422 LYS A CA 1
ATOM 3098 C C . LYS A 1 406 ? 59.594 21.863 -1.405 1.00 12.56 422 LYS A C 1
ATOM 3099 O O . LYS A 1 406 ? 59.919 22.007 -0.260 1.00 11.50 422 LYS A O 1
ATOM 3105 N N . ILE A 1 407 ? 59.103 22.852 -2.132 1.00 12.49 423 ILE A N 1
ATOM 3106 C CA . ILE A 1 407 ? 58.870 24.199 -1.577 1.00 9.81 423 ILE A CA 1
ATOM 3107 C C . ILE A 1 407 ? 57.774 24.097 -0.502 1.00 9.52 423 ILE A C 1
ATOM 3108 O O . ILE A 1 407 ? 57.975 24.531 0.623 1.00 10.74 423 ILE A O 1
ATOM 3113 N N . LEU A 1 408 ? 56.648 23.452 -0.832 1.00 11.33 424 LEU A N 1
ATOM 3114 C CA A LEU A 1 408 ? 55.581 23.275 0.157 0.50 11.38 424 LEU A CA 1
ATOM 3115 C CA B LEU A 1 408 ? 55.556 23.231 0.126 0.50 10.56 424 LEU A CA 1
ATOM 3116 C C . LEU A 1 408 ? 56.001 22.432 1.357 1.00 12.25 424 LEU A C 1
ATOM 3117 O O . LEU A 1 408 ? 55.553 22.695 2.438 1.00 10.37 424 LEU A O 1
ATOM 3126 N N . THR A 1 409 ? 56.912 21.461 1.186 1.00 12.44 425 THR A N 1
ATOM 3127 C CA . THR A 1 409 ? 57.354 20.638 2.327 1.00 10.28 425 THR A CA 1
ATOM 3128 C C . THR A 1 409 ? 58.295 21.394 3.241 1.00 10.54 425 THR A C 1
ATOM 3129 O O . THR A 1 409 ? 58.149 21.360 4.463 1.00 7.98 425 THR A O 1
ATOM 3133 N N . GLN A 1 410 ? 59.227 22.134 2.652 1.00 10.70 426 GLN A N 1
ATOM 3134 C CA . GLN A 1 410 ? 60.093 22.991 3.455 1.00 11.56 426 GLN A CA 1
ATOM 3135 C C . GLN A 1 410 ? 59.289 24.077 4.169 1.00 9.65 426 GLN A C 1
ATOM 3136 O O . GLN A 1 410 ? 59.570 24.377 5.318 1.00 10.51 426 GLN A O 1
ATOM 3142 N N . ARG A 1 411 ? 58.319 24.654 3.479 1.00 9.15 427 ARG A N 1
ATOM 3143 C CA . ARG A 1 411 ? 57.376 25.609 4.077 1.00 11.96 427 ARG A CA 1
ATOM 3144 C C . ARG A 1 411 ? 56.594 24.978 5.213 1.00 10.43 427 ARG A C 1
ATOM 3145 O O . ARG A 1 411 ? 56.493 25.574 6.263 1.00 10.71 427 ARG A O 1
ATOM 3153 N N . TYR A 1 412 ? 56.071 23.764 5.011 1.00 8.58 428 TYR A N 1
ATOM 3154 C CA . TYR A 1 412 ? 55.402 23.004 6.099 1.00 9.02 428 TYR A CA 1
ATOM 3155 C C . TYR A 1 412 ? 56.272 22.880 7.343 1.00 9.37 428 TYR A C 1
ATOM 3156 O O . TYR A 1 412 ? 55.808 23.124 8.478 1.00 9.77 428 TYR A O 1
ATOM 3165 N N . LEU A 1 413 ? 57.532 22.497 7.153 1.00 9.70 429 LEU A N 1
ATOM 3166 C CA . LEU A 1 413 ? 58.407 22.245 8.290 1.00 10.71 429 LEU A CA 1
ATOM 3167 C C . LEU A 1 413 ? 58.741 23.572 8.969 1.00 11.49 429 LEU A C 1
ATOM 3168 O O . LEU A 1 413 ? 58.783 23.637 10.202 1.00 10.32 429 LEU A O 1
ATOM 3173 N N . ALA A 1 414 ? 58.963 24.620 8.166 1.00 9.25 430 ALA A N 1
ATOM 3174 C CA . ALA A 1 414 ? 59.307 25.935 8.705 1.00 10.74 430 ALA A CA 1
ATOM 3175 C C . ALA A 1 414 ? 58.130 26.654 9.413 1.00 12.15 430 ALA A C 1
ATOM 3176 O O . ALA A 1 414 ? 58.337 27.688 10.043 1.00 11.71 430 ALA A O 1
ATOM 3178 N N . SER A 1 415 ? 56.921 26.109 9.290 1.00 11.52 431 SER A N 1
ATOM 3179 C CA A SER A 1 415 ? 55.713 26.743 9.804 0.50 11.80 431 SER A CA 1
ATOM 3180 C CA B SER A 1 415 ? 55.706 26.737 9.806 0.50 11.75 431 SER A CA 1
ATOM 3181 C C . SER A 1 415 ? 55.094 25.955 10.976 1.00 13.83 431 SER A C 1
ATOM 3182 O O . SER A 1 415 ? 53.992 26.239 11.382 1.00 13.52 431 SER A O 1
ATOM 3187 N N . PHE A 1 416 ? 55.808 24.952 11.503 1.00 12.66 432 PHE A N 1
ATOM 3188 C CA . PHE A 1 416 ? 55.418 24.309 12.781 1.00 12.04 432 PHE A CA 1
ATOM 3189 C C . PHE A 1 416 ? 55.298 25.360 13.881 1.00 9.09 432 PHE A C 1
ATOM 3190 O O . PHE A 1 416 ? 56.203 26.112 14.092 1.00 7.83 432 PHE A O 1
ATOM 3206 N N . GLN A 1 418 ? 53.540 28.002 13.766 1.00 8.51 434 GLN A N 1
ATOM 3207 C CA . GLN A 1 418 ? 53.484 29.301 13.084 1.00 8.20 434 GLN A CA 1
ATOM 3208 C C . GLN A 1 418 ? 52.251 29.417 12.197 1.00 9.24 434 GLN A C 1
ATOM 3209 O O . GLN A 1 418 ? 51.646 28.413 11.825 1.00 8.93 434 GLN A O 1
ATOM 3215 N N . HIS A 1 419 ? 51.884 30.659 11.846 1.00 11.30 435 HIS A N 1
ATOM 3216 C CA . HIS A 1 419 ? 50.903 30.918 10.792 1.00 10.84 435 HIS A CA 1
ATOM 3217 C C . HIS A 1 419 ? 49.630 30.093 10.967 1.00 11.77 435 HIS A C 1
ATOM 3218 O O . HIS A 1 419 ? 49.319 29.205 10.133 1.00 6.75 435 HIS A O 1
ATOM 3225 N N . PRO A 1 420 ? 48.859 30.403 12.030 1.00 11.04 436 PRO A N 1
ATOM 3226 C CA . PRO A 1 420 ? 47.748 29.514 12.384 1.00 10.36 436 PRO A CA 1
ATOM 3227 C C . PRO A 1 420 ? 46.844 29.100 11.191 1.00 10.47 436 PRO A C 1
ATOM 3228 O O . PRO A 1 420 ? 46.316 29.964 10.492 1.00 10.46 436 PRO A O 1
ATOM 3232 N N . TYR A 1 421 ? 46.719 27.778 10.981 1.00 7.52 437 TYR A N 1
ATOM 3233 C CA . TYR A 1 421 ? 45.898 27.137 9.906 1.00 9.30 437 TYR A CA 1
ATOM 3234 C C . TYR A 1 421 ? 46.371 27.280 8.462 1.00 10.28 437 TYR A C 1
ATOM 3235 O O . TYR A 1 421 ? 45.826 26.620 7.579 1.00 11.35 437 TYR A O 1
ATOM 3244 N N . ASP A 1 422 ? 47.355 28.130 8.214 1.00 10.86 438 ASP A N 1
ATOM 3245 C CA . ASP A 1 422 ? 47.921 28.307 6.882 1.00 12.32 438 ASP A CA 1
ATOM 3246 C C . ASP A 1 422 ? 48.520 27.026 6.251 1.00 9.76 438 ASP A C 1
ATOM 3247 O O . ASP A 1 422 ? 48.376 26.808 5.055 1.00 8.36 438 ASP A O 1
ATOM 3252 N N . VAL A 1 423 ? 49.152 26.173 7.055 1.00 11.08 439 VAL A N 1
ATOM 3253 C CA . VAL A 1 423 ? 49.729 24.919 6.547 1.00 9.86 439 VAL A CA 1
ATOM 3254 C C . VAL A 1 423 ? 48.609 24.035 5.950 1.00 11.46 439 VAL A C 1
ATOM 3255 O O . VAL A 1 423 ? 48.705 23.484 4.817 1.00 6.15 439 VAL A O 1
ATOM 3259 N N . TYR A 1 424 ? 47.537 23.923 6.720 1.00 9.93 440 TYR A N 1
ATOM 3260 C CA . TYR A 1 424 ? 46.360 23.209 6.272 1.00 10.89 440 TYR A CA 1
ATOM 3261 C C . TYR A 1 424 ? 45.809 23.893 5.009 1.00 8.25 440 TYR A C 1
ATOM 3262 O O . TYR A 1 424 ? 45.461 23.226 4.069 1.00 4.77 440 TYR A O 1
ATOM 3271 N N . TYR A 1 425 ? 45.773 25.221 4.946 1.00 7.53 441 TYR A N 1
ATOM 3272 C CA . TYR A 1 425 ? 45.260 25.853 3.707 1.00 6.65 441 TYR A CA 1
ATOM 3273 C C . TYR A 1 425 ? 46.130 25.551 2.485 1.00 6.81 441 TYR A C 1
ATOM 3274 O O . TYR A 1 425 ? 45.621 25.304 1.393 1.00 8.19 441 TYR A O 1
ATOM 3283 N N . ASP A 1 426 ? 47.446 25.578 2.656 1.00 8.61 442 ASP A N 1
ATOM 3284 C CA . ASP A 1 426 ? 48.357 25.212 1.549 1.00 8.97 442 ASP A CA 1
ATOM 3285 C C . ASP A 1 426 ? 48.209 23.721 1.140 1.00 8.99 442 ASP A C 1
ATOM 3286 O O . ASP A 1 426 ? 48.329 23.365 -0.059 1.00 8.80 442 ASP A O 1
ATOM 3291 N N . TYR A 1 427 ? 47.910 22.867 2.116 1.00 8.09 443 TYR A N 1
ATOM 3292 C CA . TYR A 1 427 ? 47.627 21.469 1.843 1.00 8.29 443 TYR A CA 1
ATOM 3293 C C . TYR A 1 427 ? 46.361 21.355 0.963 1.00 10.85 443 TYR A C 1
ATOM 3294 O O . TYR A 1 427 ? 46.325 20.637 -0.032 1.00 9.51 443 TYR A O 1
ATOM 3303 N N . ARG A 1 428 ? 45.299 22.070 1.320 1.00 12.47 444 ARG A N 1
ATOM 3304 C CA . ARG A 1 428 ? 44.098 22.009 0.482 1.00 11.61 444 ARG A CA 1
ATOM 3305 C C . ARG A 1 428 ? 44.444 22.385 -0.955 1.00 12.78 444 ARG A C 1
ATOM 3306 O O . ARG A 1 428 ? 44.062 21.690 -1.879 1.00 10.52 444 ARG A O 1
ATOM 3314 N N . ARG A 1 429 ? 45.155 23.510 -1.095 1.00 10.74 445 ARG A N 1
ATOM 3315 C CA . ARG A 1 429 ? 45.450 24.133 -2.369 1.00 8.59 445 ARG A CA 1
ATOM 3316 C C . ARG A 1 429 ? 46.332 23.297 -3.288 1.00 9.77 445 ARG A C 1
ATOM 3317 O O . ARG A 1 429 ? 46.119 23.295 -4.510 1.00 10.39 445 ARG A O 1
ATOM 3325 N N . THR A 1 430 ? 47.305 22.585 -2.719 1.00 8.91 446 THR A N 1
ATOM 3326 C CA . THR A 1 430 ? 48.345 21.906 -3.515 1.00 10.94 446 THR A CA 1
ATOM 3327 C C . THR A 1 430 ? 48.396 20.401 -3.315 1.00 11.06 446 THR A C 1
ATOM 3328 O O . THR A 1 430 ? 49.028 19.704 -4.099 1.00 13.04 446 THR A O 1
ATOM 3332 N N . GLY A 1 431 ? 47.843 19.916 -2.207 1.00 11.03 447 GLY A N 1
ATOM 3333 C CA . GLY A 1 431 ? 47.953 18.486 -1.855 1.00 15.21 447 GLY A CA 1
ATOM 3334 C C . GLY A 1 431 ? 49.286 18.069 -1.238 1.00 14.42 447 GLY A C 1
ATOM 3335 O O . GLY A 1 431 ? 49.569 16.859 -1.111 1.00 16.11 447 GLY A O 1
ATOM 3336 N N . TYR A 1 432 ? 50.107 19.057 -0.885 1.00 13.14 448 TYR A N 1
ATOM 3337 C CA . TYR A 1 432 ? 51.420 18.826 -0.295 1.00 12.06 448 TYR A CA 1
ATOM 3338 C C . TYR A 1 432 ? 51.589 19.499 1.056 1.00 11.48 448 TYR A C 1
ATOM 3339 O O . TYR A 1 432 ? 51.018 20.582 1.316 1.00 10.43 448 TYR A O 1
ATOM 3348 N N . PRO A 1 433 ? 52.388 18.871 1.946 1.00 13.42 449 PRO A N 1
ATOM 3349 C CA . PRO A 1 433 ? 52.966 17.532 1.721 1.00 12.31 449 PRO A CA 1
ATOM 3350 C C . PRO A 1 433 ? 51.854 16.509 1.851 1.00 10.97 449 PRO A C 1
ATOM 3351 O O . PRO A 1 433 ? 50.809 16.819 2.412 1.00 9.67 449 PRO A O 1
ATOM 3355 N N . VAL A 1 434 ? 52.053 15.323 1.302 1.00 13.96 450 VAL A N 1
ATOM 3356 C CA . VAL A 1 434 ? 51.089 14.247 1.448 1.00 12.23 450 VAL A CA 1
ATOM 3357 C C . VAL A 1 434 ? 51.042 13.866 2.931 1.00 14.03 450 VAL A C 1
ATOM 3358 O O . VAL A 1 434 ? 52.084 13.594 3.537 1.00 13.66 450 VAL A O 1
ATOM 3362 N N . LEU A 1 435 ? 49.835 13.875 3.493 1.00 14.73 451 LEU A N 1
ATOM 3363 C CA . LEU A 1 435 ? 49.585 13.616 4.927 1.00 16.29 451 LEU A CA 1
ATOM 3364 C C . LEU A 1 435 ? 49.203 12.173 5.245 1.00 14.69 451 LEU A C 1
ATOM 3365 O O . LEU A 1 435 ? 48.618 11.492 4.413 1.00 16.50 451 LEU A O 1
ATOM 3370 N N . PRO A 1 436 ? 49.517 11.710 6.463 1.00 14.58 452 PRO A N 1
ATOM 3371 C CA . PRO A 1 436 ? 49.132 10.361 6.853 1.00 14.13 452 PRO A CA 1
ATOM 3372 C C . PRO A 1 436 ? 47.622 10.259 7.146 1.00 13.55 452 PRO A C 1
ATOM 3373 O O . PRO A 1 436 ? 47.098 10.914 8.053 1.00 8.65 452 PRO A O 1
ATOM 3377 N N . ILE A 1 437 ? 46.963 9.392 6.390 1.00 11.78 453 ILE A N 1
ATOM 3378 C CA . ILE A 1 437 ? 45.513 9.204 6.465 1.00 15.11 453 ILE A CA 1
ATOM 3379 C C . ILE A 1 437 ? 45.263 7.703 6.511 1.00 13.94 453 ILE A C 1
ATOM 3380 O O . ILE A 1 437 ? 45.791 6.960 5.705 1.00 13.97 453 ILE A O 1
ATOM 3385 N N . ASN A 1 438 ? 44.500 7.275 7.488 1.00 14.87 454 ASN A N 1
ATOM 3386 C CA . ASN A 1 438 ? 44.210 5.871 7.690 1.00 16.68 454 ASN A CA 1
ATOM 3387 C C . ASN A 1 438 ? 42.686 5.685 7.732 1.00 16.44 454 ASN A C 1
ATOM 3388 O O . ASN A 1 438 ? 42.021 6.121 8.660 1.00 13.67 454 ASN A O 1
ATOM 3393 N N . PRO A 1 439 ? 42.132 5.070 6.697 1.00 19.33 455 PRO A N 1
ATOM 3394 C CA . PRO A 1 439 ? 40.713 4.768 6.561 1.00 22.04 455 PRO A CA 1
ATOM 3395 C C . PRO A 1 439 ? 40.071 4.176 7.841 1.00 23.23 455 PRO A C 1
ATOM 3396 O O . PRO A 1 439 ? 38.952 4.564 8.215 1.00 24.68 455 PRO A O 1
ATOM 3400 N N . ALA A 1 440 ? 40.777 3.265 8.517 1.00 21.68 456 ALA A N 1
ATOM 3401 C CA . ALA A 1 440 ? 40.237 2.631 9.723 1.00 20.25 456 ALA A CA 1
ATOM 3402 C C . ALA A 1 440 ? 40.206 3.540 10.929 1.00 21.59 456 ALA A C 1
ATOM 3403 O O . ALA A 1 440 ? 39.529 3.214 11.905 1.00 26.50 456 ALA A O 1
ATOM 3405 N N . THR A 1 441 ? 40.918 4.670 10.905 1.00 18.39 457 THR A N 1
ATOM 3406 C CA . THR A 1 441 ? 40.871 5.614 12.032 1.00 17.26 457 THR A CA 1
ATOM 3407 C C . THR A 1 441 ? 40.333 7.009 11.682 1.00 17.93 457 THR A C 1
ATOM 3408 O O . THR A 1 441 ? 39.969 7.785 12.587 1.00 15.10 457 THR A O 1
ATOM 3412 N N . ASN A 1 442 ? 40.306 7.344 10.388 1.00 16.91 458 ASN A N 1
ATOM 3413 C CA . ASN A 1 442 ? 39.892 8.695 9.978 1.00 15.50 458 ASN A CA 1
ATOM 3414 C C . ASN A 1 442 ? 38.415 8.882 10.385 1.00 14.98 458 ASN A C 1
ATOM 3415 O O . ASN A 1 442 ? 37.539 8.086 10.020 1.00 16.43 458 ASN A O 1
ATOM 3420 N N . ARG A 1 443 ? 38.141 9.901 11.200 1.00 15.53 459 ARG A N 1
ATOM 3421 C CA A ARG A 1 443 ? 36.778 10.120 11.688 0.50 16.41 459 ARG A CA 1
ATOM 3422 C CA B ARG A 1 443 ? 36.781 10.134 11.699 0.50 16.27 459 ARG A CA 1
ATOM 3423 C C . ARG A 1 443 ? 35.961 11.111 10.833 1.00 15.65 459 ARG A C 1
ATOM 3424 O O . ARG A 1 443 ? 34.857 11.423 11.152 1.00 14.75 459 ARG A O 1
ATOM 3439 N N . ASN A 1 444 ? 36.514 11.573 9.722 1.00 15.95 460 ASN A N 1
ATOM 3440 C CA . ASN A 1 444 ? 35.750 12.340 8.744 1.00 15.01 460 ASN A CA 1
ATOM 3441 C C . ASN A 1 444 ? 34.726 11.383 8.106 1.00 17.21 460 ASN A C 1
ATOM 3442 O O . ASN A 1 444 ? 34.963 10.180 8.047 1.00 16.28 460 ASN A O 1
ATOM 3447 N N . THR A 1 445 ? 33.601 11.899 7.631 1.00 17.69 461 THR A N 1
ATOM 3448 C CA . THR A 1 445 ? 32.587 11.048 6.957 1.00 19.17 461 THR A CA 1
ATOM 3449 C C . THR A 1 445 ? 33.024 10.498 5.603 1.00 19.35 461 THR A C 1
ATOM 3450 O O . THR A 1 445 ? 32.399 9.579 5.076 1.00 23.14 461 THR A O 1
ATOM 3462 N N . ASN A 1 447 ? 36.331 8.617 4.558 1.00 14.54 463 ASN A N 1
ATOM 3463 C CA . ASN A 1 447 ? 37.499 7.909 5.113 1.00 14.73 463 ASN A CA 1
ATOM 3464 C C . ASN A 1 447 ? 38.836 8.235 4.596 1.00 13.53 463 ASN A C 1
ATOM 3465 O O . ASN A 1 447 ? 39.824 7.964 5.279 1.00 13.96 463 ASN A O 1
ATOM 3470 N N . ASP A 1 448 ? 38.865 8.702 3.354 1.00 14.60 464 ASP A N 1
ATOM 3471 C CA . ASP A 1 448 ? 40.088 8.797 2.586 1.00 15.85 464 ASP A CA 1
ATOM 3472 C C . ASP A 1 448 ? 40.681 10.187 2.574 1.00 14.32 464 ASP A C 1
ATOM 3473 O O . ASP A 1 448 ? 41.638 10.418 1.851 1.00 13.58 464 ASP A O 1
ATOM 3478 N N . ARG A 1 449 ? 40.128 11.114 3.345 1.00 13.00 465 ARG A N 1
ATOM 3479 C CA . ARG A 1 449 ? 40.557 12.511 3.211 1.00 13.96 465 ARG A CA 1
ATOM 3480 C C . ARG A 1 449 ? 40.256 13.351 4.426 1.00 12.34 465 ARG A C 1
ATOM 3481 O O . ARG A 1 449 ? 39.478 12.964 5.294 1.00 14.64 465 ARG A O 1
ATOM 3489 N N . LEU A 1 450 ? 40.872 14.520 4.446 1.00 11.83 466 LEU A N 1
ATOM 3490 C CA . LEU A 1 450 ? 40.517 15.565 5.403 1.00 12.16 466 LEU A CA 1
ATOM 3491 C C . LEU A 1 450 ? 39.322 16.340 4.850 1.00 11.61 466 LEU A C 1
ATOM 3492 O O . LEU A 1 450 ? 39.165 16.453 3.638 1.00 9.80 466 LEU A O 1
ATOM 3497 N N . PRO A 1 451 ? 38.489 16.901 5.745 1.00 15.07 467 PRO A N 1
ATOM 3498 C CA . PRO A 1 451 ? 37.518 17.875 5.328 1.00 14.81 467 PRO A CA 1
ATOM 3499 C C . PRO A 1 451 ? 38.157 19.077 4.687 1.00 12.56 467 PRO A C 1
ATOM 3500 O O . PRO A 1 451 ? 39.313 19.427 4.997 1.00 8.54 467 PRO A O 1
ATOM 3512 N N . ARG A 1 453 ? 36.351 22.198 4.228 1.00 8.42 469 ARG A N 1
ATOM 3513 C CA . ARG A 1 453 ? 35.848 23.472 4.774 1.00 10.70 469 ARG A CA 1
ATOM 3514 C C . ARG A 1 453 ? 35.096 23.233 6.072 1.00 10.81 469 ARG A C 1
ATOM 3515 O O . ARG A 1 453 ? 34.661 22.098 6.355 1.00 10.76 469 ARG A O 1
ATOM 3523 N N . TRP A 1 454 ? 34.930 24.304 6.845 1.00 8.21 470 TRP A N 1
ATOM 3524 C CA . TRP A 1 454 ? 33.993 24.287 7.963 1.00 8.37 470 TRP A CA 1
ATOM 3525 C C . TRP A 1 454 ? 32.599 24.708 7.530 1.00 8.75 470 TRP A C 1
ATOM 3526 O O . TRP A 1 454 ? 32.407 25.397 6.518 1.00 8.51 470 TRP A O 1
ATOM 3545 N N . TYR A 1 456 ? 28.982 26.869 8.215 1.00 9.31 472 TYR A N 1
ATOM 3546 C CA . TYR A 1 456 ? 28.642 28.197 8.684 1.00 10.23 472 TYR A CA 1
ATOM 3547 C C . TYR A 1 456 ? 28.118 28.185 10.117 1.00 10.27 472 TYR A C 1
ATOM 3548 O O . TYR A 1 456 ? 27.612 27.173 10.574 1.00 9.79 472 TYR A O 1
ATOM 3557 N N . PRO A 1 457 ? 28.217 29.331 10.817 1.00 10.26 473 PRO A N 1
ATOM 3558 C CA . PRO A 1 457 ? 27.702 29.414 12.182 1.00 11.34 473 PRO A CA 1
ATOM 3559 C C . PRO A 1 457 ? 26.184 29.218 12.215 1.00 13.36 473 PRO A C 1
ATOM 3560 O O . PRO A 1 457 ? 25.472 29.567 11.265 1.00 10.22 473 PRO A O 1
ATOM 3564 N N . LYS A 1 458 ? 25.683 28.633 13.294 1.00 12.51 474 LYS A N 1
ATOM 3565 C CA . LYS A 1 458 ? 24.238 28.451 13.400 1.00 11.89 474 LYS A CA 1
ATOM 3566 C C . LYS A 1 458 ? 23.493 29.785 13.351 1.00 12.02 474 LYS A C 1
ATOM 3567 O O . LYS A 1 458 ? 22.397 29.855 12.821 1.00 11.54 474 LYS A O 1
ATOM 3573 N N . SER A 1 459 ? 24.082 30.840 13.907 1.00 10.85 475 SER A N 1
ATOM 3574 C CA . SER A 1 459 ? 23.443 32.147 13.892 1.00 12.40 475 SER A CA 1
ATOM 3575 C C . SER A 1 459 ? 23.023 32.626 12.475 1.00 13.21 475 SER A C 1
ATOM 3576 O O . SER A 1 459 ? 22.051 33.341 12.314 1.00 13.39 475 SER A O 1
ATOM 3579 N N . GLU A 1 460 ? 23.735 32.231 11.442 1.00 12.17 476 GLU A N 1
ATOM 3580 C CA . GLU A 1 460 ? 23.301 32.560 10.080 1.00 12.16 476 GLU A CA 1
ATOM 3581 C C . GLU A 1 460 ? 21.997 31.919 9.605 1.00 12.36 476 GLU A C 1
ATOM 3582 O O . GLU A 1 460 ? 21.246 32.547 8.862 1.00 10.77 476 GLU A O 1
ATOM 3588 N N . SER A 1 461 ? 21.720 30.667 9.988 1.00 13.65 477 SER A N 1
ATOM 3589 C CA . SER A 1 461 ? 20.411 30.115 9.678 1.00 14.55 477 SER A CA 1
ATOM 3590 C C . SER A 1 461 ? 19.374 30.597 10.687 1.00 15.05 477 SER A C 1
ATOM 3591 O O . SER A 1 461 ? 18.182 30.594 10.368 1.00 15.54 477 SER A O 1
ATOM 3594 N N . ASP A 1 462 ? 19.801 31.102 11.857 1.00 15.92 478 ASP A N 1
ATOM 3595 C CA . ASP A 1 462 ? 18.845 31.742 12.794 1.00 15.31 478 ASP A CA 1
ATOM 3596 C C . ASP A 1 462 ? 18.417 33.110 12.301 1.00 14.72 478 ASP A C 1
ATOM 3597 O O . ASP A 1 462 ? 17.272 33.468 12.469 1.00 15.58 478 ASP A O 1
ATOM 3602 N N . TYR A 1 463 ? 19.318 33.919 11.776 1.00 12.72 479 TYR A N 1
ATOM 3603 C CA . TYR A 1 463 ? 18.947 35.325 11.465 1.00 15.48 479 TYR A CA 1
ATOM 3604 C C . TYR A 1 463 ? 19.098 35.776 10.025 1.00 13.74 479 TYR A C 1
ATOM 3605 O O . TYR A 1 463 ? 18.734 36.899 9.691 1.00 13.71 479 TYR A O 1
ATOM 3614 N N . ASN A 1 464 ? 19.678 34.950 9.164 1.00 13.03 480 ASN A N 1
ATOM 3615 C CA . ASN A 1 464 ? 19.931 35.363 7.781 1.00 11.02 480 ASN A CA 1
ATOM 3616 C C . ASN A 1 464 ? 19.724 34.147 6.865 1.00 11.41 480 ASN A C 1
ATOM 3617 O O . ASN A 1 464 ? 20.500 33.905 5.966 1.00 9.34 480 ASN A O 1
ATOM 3622 N N . LEU A 1 465 ? 18.684 33.372 7.147 1.00 10.68 481 LEU A N 1
ATOM 3623 C CA . LEU A 1 465 ? 18.468 32.084 6.493 1.00 13.99 481 LEU A CA 1
ATOM 3624 C C . LEU A 1 465 ? 18.403 32.143 4.968 1.00 15.18 481 LEU A C 1
ATOM 3625 O O . LEU A 1 465 ? 18.962 31.266 4.275 1.00 11.66 481 LEU A O 1
ATOM 3630 N N . GLU A 1 466 ? 17.670 33.134 4.459 1.00 14.96 482 GLU A N 1
ATOM 3631 C CA . GLU A 1 466 ? 17.386 33.220 3.041 1.00 17.12 482 GLU A CA 1
ATOM 3632 C C . GLU A 1 466 ? 18.697 33.453 2.259 1.00 15.58 482 GLU A C 1
ATOM 3633 O O . GLU A 1 466 ? 18.979 32.795 1.236 1.00 13.31 482 GLU A O 1
ATOM 3639 N N . HIS A 1 467 ? 19.506 34.377 2.750 1.00 13.65 483 HIS A N 1
ATOM 3640 C CA . HIS A 1 467 ? 20.754 34.701 2.083 1.00 13.17 483 HIS A CA 1
ATOM 3641 C C . HIS A 1 467 ? 21.754 33.559 2.180 1.00 13.82 483 HIS A C 1
ATOM 3642 O O . HIS A 1 467 ? 22.430 33.225 1.210 1.00 11.60 483 HIS A O 1
ATOM 3649 N N . GLN A 1 468 ? 21.789 32.917 3.339 1.00 14.05 484 GLN A N 1
ATOM 3650 C CA . GLN A 1 468 ? 22.650 31.766 3.517 1.00 13.42 484 GLN A CA 1
ATOM 3651 C C . GLN A 1 468 ? 22.249 30.613 2.594 1.00 13.66 484 GLN A C 1
ATOM 3652 O O . GLN A 1 468 ? 23.105 29.987 1.980 1.00 12.24 484 GLN A O 1
ATOM 3658 N N . ASN A 1 469 ? 20.955 30.350 2.500 1.00 12.78 485 ASN A N 1
ATOM 3659 C CA . ASN A 1 469 ? 20.468 29.283 1.643 1.00 14.43 485 ASN A CA 1
ATOM 3660 C C . ASN A 1 469 ? 20.731 29.569 0.196 1.00 12.82 485 ASN A C 1
ATOM 3661 O O . ASN A 1 469 ? 21.098 28.648 -0.512 1.00 13.06 485 ASN A O 1
ATOM 3666 N N . GLU A 1 470 ? 20.600 30.827 -0.250 1.00 13.42 486 GLU A N 1
ATOM 3667 C CA . GLU A 1 470 ? 20.990 31.183 -1.632 1.00 14.47 486 GLU A CA 1
ATOM 3668 C C . GLU A 1 470 ? 22.423 30.789 -1.885 1.00 11.87 486 GLU A C 1
ATOM 3669 O O . GLU A 1 470 ? 22.749 30.267 -2.936 1.00 10.55 486 GLU A O 1
ATOM 3675 N N . ALA A 1 471 ? 23.282 31.052 -0.907 1.00 10.55 487 ALA A N 1
ATOM 3676 C CA . ALA A 1 471 ? 24.696 30.783 -1.065 1.00 8.80 487 ALA A CA 1
ATOM 3677 C C . ALA A 1 471 ? 24.974 29.274 -1.017 1.00 11.36 487 ALA A C 1
ATOM 3678 O O . ALA A 1 471 ? 25.879 28.808 -1.723 1.00 11.62 487 ALA A O 1
ATOM 3680 N N . LEU A 1 472 ? 24.233 28.527 -0.189 1.00 10.22 488 LEU A N 1
ATOM 3681 C CA . LEU A 1 472 ? 24.420 27.080 -0.088 1.00 11.50 488 LEU A CA 1
ATOM 3682 C C . LEU A 1 472 ? 23.938 26.384 -1.346 1.00 12.84 488 LEU A C 1
ATOM 3683 O O . LEU A 1 472 ? 24.522 25.409 -1.763 1.00 14.83 488 LEU A O 1
ATOM 3688 N N . GLU A 1 473 ? 22.899 26.905 -1.974 1.00 14.19 489 GLU A N 1
ATOM 3689 C CA . GLU A 1 473 ? 22.406 26.330 -3.224 1.00 17.74 489 GLU A CA 1
ATOM 3690 C C . GLU A 1 473 ? 23.380 26.582 -4.363 1.00 16.80 489 GLU A C 1
ATOM 3691 O O . GLU A 1 473 ? 23.684 25.679 -5.132 1.00 17.52 489 GLU A O 1
ATOM 3697 N N . ARG A 1 474 ? 23.901 27.809 -4.424 1.00 15.82 490 ARG A N 1
ATOM 3698 C CA . ARG A 1 474 ? 24.868 28.223 -5.447 1.00 17.07 490 ARG A CA 1
ATOM 3699 C C . ARG A 1 474 ? 26.174 27.447 -5.360 1.00 14.10 490 ARG A C 1
ATOM 3700 O O . ARG A 1 474 ? 26.689 26.946 -6.350 1.00 13.71 490 ARG A O 1
ATOM 3708 N N . GLN A 1 475 ? 26.719 27.315 -4.158 1.00 14.61 491 GLN A N 1
ATOM 3709 C CA . GLN A 1 475 ? 28.020 26.673 -3.989 1.00 11.13 491 GLN A CA 1
ATOM 3710 C C . GLN A 1 475 ? 27.961 25.126 -4.011 1.00 13.53 491 GLN A C 1
ATOM 3711 O O . GLN A 1 475 ? 28.851 24.463 -4.569 1.00 11.74 491 GLN A O 1
ATOM 3717 N N . PHE A 1 476 ? 26.962 24.565 -3.335 1.00 12.85 492 PHE A N 1
ATOM 3718 C CA . PHE A 1 476 ? 27.016 23.168 -2.917 1.00 16.14 492 PHE A CA 1
ATOM 3719 C C . PHE A 1 476 ? 25.799 22.348 -3.283 1.00 19.32 492 PHE A C 1
ATOM 3720 O O . PHE A 1 476 ? 25.716 21.167 -2.917 1.00 22.39 492 PHE A O 1
ATOM 3728 N N . GLY A 1 477 ? 24.862 22.952 -4.000 1.00 21.29 493 GLY A N 1
ATOM 3729 C CA . GLY A 1 477 ? 23.587 22.301 -4.243 1.00 22.81 493 GLY A CA 1
ATOM 3730 C C . GLY A 1 477 ? 22.712 22.220 -3.004 1.00 21.94 493 GLY A C 1
ATOM 3731 O O . GLY A 1 477 ? 21.816 21.416 -2.959 1.00 22.59 493 GLY A O 1
ATOM 3732 N N . GLY A 1 478 ? 22.953 23.064 -1.998 1.00 20.86 494 GLY A N 1
ATOM 3733 C CA . GLY A 1 478 ? 21.984 23.243 -0.935 1.00 19.60 494 GLY A CA 1
ATOM 3734 C C . GLY A 1 478 ? 22.401 22.808 0.456 1.00 21.94 494 GLY A C 1
ATOM 3735 O O . GLY A 1 478 ? 21.813 23.295 1.431 1.00 24.76 494 GLY A O 1
ATOM 3736 N N . VAL A 1 479 ? 23.396 21.925 0.572 1.00 19.81 495 VAL A N 1
ATOM 3737 C CA A VAL A 1 479 ? 23.795 21.405 1.887 0.50 18.62 495 VAL A CA 1
ATOM 3738 C CA B VAL A 1 479 ? 23.815 21.373 1.867 0.50 19.16 495 VAL A CA 1
ATOM 3739 C C . VAL A 1 479 ? 25.121 22.021 2.322 1.00 17.38 495 VAL A C 1
ATOM 3740 O O . VAL A 1 479 ? 26.061 22.152 1.519 1.00 17.36 495 VAL A O 1
ATOM 3747 N N . ASP A 1 480 ? 25.165 22.458 3.584 1.00 14.99 496 ASP A N 1
ATOM 3748 C CA . ASP A 1 480 ? 26.383 22.943 4.257 1.00 12.54 496 ASP A CA 1
ATOM 3749 C C . ASP A 1 480 ? 27.211 21.722 4.695 1.00 11.34 496 ASP A C 1
ATOM 3750 O O . ASP A 1 480 ? 26.965 21.109 5.729 1.00 12.84 496 ASP A O 1
ATOM 3755 N N . ASP A 1 481 ? 28.194 21.367 3.889 1.00 14.11 497 ASP A N 1
ATOM 3756 C CA . ASP A 1 481 ? 28.922 20.090 4.014 1.00 14.74 497 ASP A CA 1
ATOM 3757 C C . ASP A 1 481 ? 30.427 20.363 4.011 1.00 13.61 497 ASP A C 1
ATOM 3758 O O . ASP A 1 481 ? 30.932 21.146 3.175 1.00 11.06 497 ASP A O 1
ATOM 3763 N N . VAL A 1 482 ? 31.116 19.701 4.947 1.00 7.61 498 VAL A N 1
ATOM 3764 C CA . VAL A 1 482 ? 32.551 19.834 5.163 1.00 9.83 498 VAL A CA 1
ATOM 3765 C C . VAL A 1 482 ? 33.428 19.181 4.071 1.00 12.92 498 VAL A C 1
ATOM 3766 O O . VAL A 1 482 ? 34.605 19.522 3.960 1.00 13.44 498 VAL A O 1
ATOM 3770 N N . ASN A 1 483 ? 32.861 18.261 3.282 1.00 11.39 499 ASN A N 1
ATOM 3771 C CA . ASN A 1 483 ? 33.575 17.669 2.160 1.00 15.06 499 ASN A CA 1
ATOM 3772 C C . ASN A 1 483 ? 33.247 18.309 0.809 1.00 14.92 499 ASN A C 1
ATOM 3773 O O . ASN A 1 483 ? 33.693 17.810 -0.222 1.00 14.97 499 ASN A O 1
ATOM 3778 N N . LYS A 1 484 ? 32.518 19.415 0.800 1.00 12.40 500 LYS A N 1
ATOM 3779 C CA . LYS A 1 484 ? 32.335 20.130 -0.441 1.00 12.48 500 LYS A CA 1
ATOM 3780 C C . LYS A 1 484 ? 33.476 21.118 -0.691 1.00 13.05 500 LYS A C 1
ATOM 3781 O O . LYS A 1 484 ? 34.108 21.632 0.245 1.00 13.22 500 LYS A O 1
ATOM 3787 N N . LEU A 1 485 ? 33.741 21.353 -1.970 1.00 14.18 501 LEU A N 1
ATOM 3788 C CA . LEU A 1 485 ? 34.794 22.242 -2.398 1.00 14.92 501 LEU A CA 1
ATOM 3789 C C . LEU A 1 485 ? 34.258 23.631 -2.682 1.00 13.89 501 LEU A C 1
ATOM 3790 O O . LEU A 1 485 ? 33.447 23.830 -3.585 1.00 14.76 501 LEU A O 1
ATOM 3803 N N . TRP A 1 487 ? 34.762 27.545 -4.063 1.00 10.15 503 TRP A N 1
ATOM 3804 C CA . TRP A 1 487 ? 35.190 28.014 -5.396 1.00 12.73 503 TRP A CA 1
ATOM 3805 C C . TRP A 1 487 ? 36.731 28.065 -5.650 1.00 12.19 503 TRP A C 1
ATOM 3806 O O . TRP A 1 487 ? 37.194 27.639 -6.683 1.00 12.85 503 TRP A O 1
ATOM 3817 N N . ILE A 1 488 ? 37.503 28.608 -4.723 1.00 14.01 504 ILE A N 1
ATOM 3818 C CA . ILE A 1 488 ? 38.957 28.718 -4.907 1.00 12.26 504 ILE A CA 1
ATOM 3819 C C . ILE A 1 488 ? 39.663 27.372 -4.926 1.00 13.70 504 ILE A C 1
ATOM 3820 O O . ILE A 1 488 ? 40.809 27.302 -5.361 1.00 12.49 504 ILE A O 1
ATOM 3825 N N . LEU A 1 489 ? 38.996 26.323 -4.442 1.00 14.52 505 LEU A N 1
ATOM 3826 C CA . LEU A 1 489 ? 39.526 24.963 -4.516 1.00 14.47 505 LEU A CA 1
ATOM 3827 C C . LEU A 1 489 ? 39.070 24.160 -5.718 1.00 16.61 505 LEU A C 1
ATOM 3828 O O . LEU A 1 489 ? 39.573 23.062 -5.942 1.00 16.95 505 LEU A O 1
ATOM 3833 N N . GLN A 1 490 ? 38.130 24.688 -6.492 1.00 18.57 506 GLN A N 1
ATOM 3834 C CA . GLN A 1 490 ? 37.640 23.997 -7.700 1.00 21.53 506 GLN A CA 1
ATOM 3835 C C . GLN A 1 490 ? 38.594 24.159 -8.874 1.00 23.21 506 GLN A C 1
ATOM 3836 O O . GLN A 1 490 ? 39.192 25.218 -9.096 1.00 24.53 506 GLN A O 1
ATOM 3843 C C . LYS B 1 19 ? 22.282 55.560 8.072 1.00 42.00 35 LYS B C 1
ATOM 3844 O O . LYS B 1 19 ? 21.724 54.471 7.882 1.00 43.14 35 LYS B O 1
ATOM 3845 N N . VAL B 1 20 ? 22.887 55.885 9.218 1.00 41.07 36 VAL B N 1
ATOM 3846 C CA . VAL B 1 20 ? 22.460 55.345 10.537 1.00 37.55 36 VAL B CA 1
ATOM 3847 C C . VAL B 1 20 ? 21.722 56.384 11.390 1.00 33.44 36 VAL B C 1
ATOM 3848 O O . VAL B 1 20 ? 22.279 57.429 11.697 1.00 35.20 36 VAL B O 1
ATOM 3852 N N . THR B 1 21 ? 20.477 56.089 11.773 1.00 28.02 37 THR B N 1
ATOM 3853 C CA . THR B 1 21 ? 19.687 56.980 12.628 1.00 22.86 37 THR B CA 1
ATOM 3854 C C . THR B 1 21 ? 19.159 56.210 13.849 1.00 21.72 37 THR B C 1
ATOM 3855 O O . THR B 1 21 ? 19.123 54.979 13.859 1.00 19.75 37 THR B O 1
ATOM 3859 N N . SER B 1 22 ? 18.731 56.940 14.874 1.00 18.76 38 SER B N 1
ATOM 3860 C CA . SER B 1 22 ? 18.190 56.301 16.063 1.00 19.40 38 SER B CA 1
ATOM 3861 C C . SER B 1 22 ? 17.085 55.305 15.685 1.00 17.14 38 SER B C 1
ATOM 3862 O O . SER B 1 22 ? 17.092 54.143 16.084 1.00 16.48 38 SER B O 1
ATOM 3865 N N . SER B 1 23 ? 16.163 55.786 14.862 1.00 17.10 39 SER B N 1
ATOM 3866 C CA A SER B 1 23 ? 15.028 55.009 14.428 0.70 17.22 39 SER B CA 1
ATOM 3867 C CA B SER B 1 23 ? 15.014 54.988 14.458 0.30 15.61 39 SER B CA 1
ATOM 3868 C C . SER B 1 23 ? 15.425 53.709 13.724 1.00 16.33 39 SER B C 1
ATOM 3869 O O . SER B 1 23 ? 14.860 52.642 13.966 1.00 13.41 39 SER B O 1
ATOM 3874 N N . LEU B 1 24 ? 16.381 53.807 12.813 1.00 16.70 40 LEU B N 1
ATOM 3875 C CA . LEU B 1 24 ? 16.800 52.613 12.064 1.00 17.43 40 LEU B CA 1
ATOM 3876 C C . LEU B 1 24 ? 17.504 51.600 12.977 1.00 16.21 40 LEU B C 1
ATOM 3877 O O . LEU B 1 24 ? 17.328 50.397 12.834 1.00 16.89 40 LEU B O 1
ATOM 3882 N N . LEU B 1 25 ? 18.319 52.088 13.906 1.00 16.92 41 LEU B N 1
ATOM 3883 C CA . LEU B 1 25 ? 19.021 51.194 14.838 1.00 15.68 41 LEU B CA 1
ATOM 3884 C C . LEU B 1 25 ? 17.991 50.482 15.722 1.00 15.84 41 LEU B C 1
ATOM 3885 O O . LEU B 1 25 ? 18.065 49.270 15.900 1.00 15.85 41 LEU B O 1
ATOM 3890 N N . ALA B 1 26 ? 17.005 51.231 16.232 1.00 14.70 42 ALA B N 1
ATOM 3891 C CA . ALA B 1 26 ? 15.895 50.651 16.969 1.00 14.23 42 ALA B CA 1
ATOM 3892 C C . ALA B 1 26 ? 15.241 49.469 16.213 1.00 14.23 42 ALA B C 1
ATOM 3893 O O . ALA B 1 26 ? 15.053 48.410 16.793 1.00 12.11 42 ALA B O 1
ATOM 3895 N N . THR B 1 27 ? 14.868 49.669 14.936 1.00 14.34 43 THR B N 1
ATOM 3896 C CA . THR B 1 27 ? 14.241 48.597 14.143 1.00 13.45 43 THR B CA 1
ATOM 3897 C C . THR B 1 27 ? 15.112 47.327 14.150 1.00 14.24 43 THR B C 1
ATOM 3898 O O . THR B 1 27 ? 14.607 46.247 14.409 1.00 13.87 43 THR B O 1
ATOM 3902 N N . GLY B 1 28 ? 16.416 47.469 13.931 1.00 14.80 44 GLY B N 1
ATOM 3903 C CA . GLY B 1 28 ? 17.327 46.326 13.969 1.00 14.34 44 GLY B CA 1
ATOM 3904 C C . GLY B 1 28 ? 17.374 45.627 15.308 1.00 13.37 44 GLY B C 1
ATOM 3905 O O . GLY B 1 28 ? 17.349 44.404 15.377 1.00 13.63 44 GLY B O 1
ATOM 3906 N N . LEU B 1 29 ? 17.428 46.377 16.394 1.00 14.28 45 LEU B N 1
ATOM 3907 C CA . LEU B 1 29 ? 17.448 45.722 17.702 1.00 16.57 45 LEU B CA 1
ATOM 3908 C C . LEU B 1 29 ? 16.131 44.969 17.946 1.00 15.66 45 LEU B C 1
ATOM 3909 O O . LEU B 1 29 ? 16.121 43.895 18.527 1.00 17.48 45 LEU B O 1
ATOM 3914 N N . LEU B 1 30 ? 15.018 45.555 17.519 1.00 14.27 46 LEU B N 1
ATOM 3915 C CA . LEU B 1 30 ? 13.722 44.942 17.759 1.00 15.06 46 LEU B CA 1
ATOM 3916 C C . LEU B 1 30 ? 13.461 43.680 16.883 1.00 17.05 46 LEU B C 1
ATOM 3917 O O . LEU B 1 30 ? 12.835 42.720 17.342 1.00 18.48 46 LEU B O 1
ATOM 3922 N N . LEU B 1 31 ? 13.953 43.669 15.651 1.00 17.73 47 LEU B N 1
ATOM 3923 C CA . LEU B 1 31 ? 13.817 42.476 14.794 1.00 22.41 47 LEU B CA 1
ATOM 3924 C C . LEU B 1 31 ? 14.689 41.353 15.340 1.00 21.30 47 LEU B C 1
ATOM 3925 O O . LEU B 1 31 ? 14.309 40.216 15.279 1.00 23.12 47 LEU B O 1
ATOM 3930 N N . ASP B 1 32 ? 15.831 41.708 15.909 1.00 22.67 48 ASP B N 1
ATOM 3931 C CA A ASP B 1 32 ? 16.759 40.743 16.477 0.70 24.65 48 ASP B CA 1
ATOM 3932 C CA B ASP B 1 32 ? 16.757 40.730 16.468 0.30 22.25 48 ASP B CA 1
ATOM 3933 C C . ASP B 1 32 ? 16.085 39.948 17.604 1.00 22.90 48 ASP B C 1
ATOM 3934 O O . ASP B 1 32 ? 16.161 38.718 17.644 1.00 25.67 48 ASP B O 1
ATOM 3943 N N . ILE B 1 33 ? 15.428 40.690 18.495 1.00 19.87 49 ILE B N 1
ATOM 3944 C CA A ILE B 1 33 ? 14.685 40.174 19.644 0.60 19.53 49 ILE B CA 1
ATOM 3945 C CA B ILE B 1 33 ? 14.711 40.158 19.650 0.40 18.09 49 ILE B CA 1
ATOM 3946 C C . ILE B 1 33 ? 13.414 39.423 19.240 1.00 16.97 49 ILE B C 1
ATOM 3947 O O . ILE B 1 33 ? 12.972 38.528 19.944 1.00 20.27 49 ILE B O 1
ATOM 3956 N N . THR B 1 34 ? 12.818 39.772 18.097 1.00 14.08 50 THR B N 1
ATOM 3957 C CA . THR B 1 34 ? 11.506 39.204 17.718 1.00 12.68 50 THR B CA 1
ATOM 3958 C C . THR B 1 34 ? 11.400 38.212 16.535 1.00 12.88 50 THR B C 1
ATOM 3959 O O . THR B 1 34 ? 10.363 37.582 16.354 1.00 16.29 50 THR B O 1
ATOM 3963 N N . SER B 1 35 ? 12.436 38.053 15.737 1.00 13.15 51 SER B N 1
ATOM 3964 C CA . SER B 1 35 ? 12.341 37.174 14.576 1.00 14.26 51 SER B CA 1
ATOM 3965 C C . SER B 1 35 ? 12.486 35.698 14.933 1.00 13.05 51 SER B C 1
ATOM 3966 O O . SER B 1 35 ? 13.031 35.355 15.974 1.00 12.70 51 SER B O 1
ATOM 3969 N N . SER B 1 36 ? 12.009 34.842 14.044 1.00 11.30 52 SER B N 1
ATOM 3970 C CA . SER B 1 36 ? 12.223 33.421 14.153 1.00 13.20 52 SER B CA 1
ATOM 3971 C C . SER B 1 36 ? 12.805 32.945 12.844 1.00 14.56 52 SER B C 1
ATOM 3972 O O . SER B 1 36 ? 12.696 33.639 11.835 1.00 18.60 52 SER B O 1
ATOM 3975 N N . SER B 1 37 ? 13.375 31.743 12.864 1.00 12.84 53 SER B N 1
ATOM 3976 C CA . SER B 1 37 ? 13.943 31.101 11.688 1.00 12.26 53 SER B CA 1
ATOM 3977 C C . SER B 1 37 ? 12.918 30.261 10.976 1.00 14.34 53 SER B C 1
ATOM 3978 O O . SER B 1 37 ? 12.179 29.478 11.632 1.00 12.59 53 SER B O 1
ATOM 3981 N N . ALA B 1 38 ? 12.886 30.388 9.651 1.00 12.16 54 ALA B N 1
ATOM 3982 C CA . ALA B 1 38 ? 11.948 29.620 8.826 1.00 16.51 54 ALA B CA 1
ATOM 3983 C C . ALA B 1 38 ? 12.538 28.251 8.502 1.00 18.59 54 ALA B C 1
ATOM 3984 O O . ALA B 1 38 ? 12.631 27.850 7.358 1.00 21.69 54 ALA B O 1
ATOM 3986 N N . SER B 1 39 ? 12.965 27.559 9.533 1.00 21.27 55 SER B N 1
ATOM 3987 C CA . SER B 1 39 ? 13.734 26.337 9.399 1.00 21.78 55 SER B CA 1
ATOM 3988 C C . SER B 1 39 ? 13.527 25.523 10.655 1.00 20.58 55 SER B C 1
ATOM 3989 O O . SER B 1 39 ? 12.886 25.974 11.584 1.00 16.34 55 SER B O 1
ATOM 3992 N N . LYS B 1 40 ? 14.166 24.361 10.674 1.00 22.11 56 LYS B N 1
ATOM 3993 C CA A LYS B 1 40 ? 14.043 23.328 11.700 0.50 22.97 56 LYS B CA 1
ATOM 3994 C CA B LYS B 1 40 ? 13.893 23.377 11.710 0.50 22.15 56 LYS B CA 1
ATOM 3995 C C . LYS B 1 40 ? 14.271 23.874 13.107 1.00 21.42 56 LYS B C 1
ATOM 3996 O O . LYS B 1 40 ? 13.661 23.442 14.073 1.00 21.17 56 LYS B O 1
ATOM 4007 N N . SER B 1 41 ? 15.184 24.835 13.221 1.00 19.30 57 SER B N 1
ATOM 4008 C CA . SER B 1 41 ? 15.545 25.393 14.537 1.00 19.73 57 SER B CA 1
ATOM 4009 C C . SER B 1 41 ? 14.422 26.132 15.322 1.00 17.04 57 SER B C 1
ATOM 4010 O O . SER B 1 41 ? 14.508 26.308 16.540 1.00 17.93 57 SER B O 1
ATOM 4013 N N . PHE B 1 42 ? 13.394 26.581 14.616 1.00 14.72 58 PHE B N 1
ATOM 4014 C CA . PHE B 1 42 ? 12.130 27.079 15.192 1.00 10.73 58 PHE B CA 1
ATOM 4015 C C . PHE B 1 42 ? 11.572 26.082 16.227 1.00 10.24 58 PHE B C 1
ATOM 4016 O O . PHE B 1 42 ? 11.008 26.481 17.216 1.00 12.55 58 PHE B O 1
ATOM 4024 N N . ILE B 1 43 ? 11.697 24.791 15.955 1.00 10.22 59 ILE B N 1
ATOM 4025 C CA . ILE B 1 43 ? 11.149 23.773 16.817 1.00 12.23 59 ILE B CA 1
ATOM 4026 C C . ILE B 1 43 ? 12.190 23.032 17.714 1.00 10.75 59 ILE B C 1
ATOM 4027 O O . ILE B 1 43 ? 11.846 22.068 18.396 1.00 11.72 59 ILE B O 1
ATOM 4032 N N . TYR B 1 44 ? 13.423 23.515 17.793 1.00 8.20 60 TYR B N 1
ATOM 4033 C CA . TYR B 1 44 ? 14.430 22.848 18.651 1.00 7.18 60 TYR B CA 1
ATOM 4034 C C . TYR B 1 44 ? 13.931 22.938 20.096 1.00 8.83 60 TYR B C 1
ATOM 4035 O O . TYR B 1 44 ? 14.054 21.972 20.878 1.00 10.89 60 TYR B O 1
ATOM 4044 N N . ASP B 1 45 ? 13.365 24.098 20.453 1.00 10.40 61 ASP B N 1
ATOM 4045 C CA . ASP B 1 45 ? 12.890 24.338 21.825 1.00 10.59 61 ASP B CA 1
ATOM 4046 C C . ASP B 1 45 ? 11.618 23.546 22.137 1.00 10.54 61 ASP B C 1
ATOM 4047 O O . ASP B 1 45 ? 11.416 23.143 23.269 1.00 12.91 61 ASP B O 1
ATOM 4052 N N . GLU B 1 46 ? 10.789 23.281 21.126 1.00 9.40 62 GLU B N 1
ATOM 4053 C CA . GLU B 1 46 ? 9.682 22.353 21.274 1.00 11.71 62 GLU B CA 1
ATOM 4054 C C . GLU B 1 46 ? 10.191 20.928 21.503 1.00 11.83 62 GLU B C 1
ATOM 4055 O O . GLU B 1 46 ? 9.637 20.206 22.321 1.00 12.81 62 GLU B O 1
ATOM 4061 N N . LEU B 1 47 ? 11.242 20.538 20.784 1.00 11.19 63 LEU B N 1
ATOM 4062 C CA . LEU B 1 47 ? 11.857 19.215 20.952 1.00 11.32 63 LEU B CA 1
ATOM 4063 C C . LEU B 1 47 ? 12.499 19.094 22.352 1.00 10.22 63 LEU B C 1
ATOM 4064 O O . LEU B 1 47 ? 12.357 18.076 23.070 1.00 8.99 63 LEU B O 1
ATOM 4069 N N . LEU B 1 48 ? 13.209 20.131 22.735 1.00 9.54 64 LEU B N 1
ATOM 4070 C CA . LEU B 1 48 ? 13.812 20.176 24.061 1.00 9.83 64 LEU B CA 1
ATOM 4071 C C . LEU B 1 48 ? 12.764 19.961 25.163 1.00 10.25 64 LEU B C 1
ATOM 4072 O O . LEU B 1 48 ? 12.911 19.080 26.033 1.00 11.07 64 LEU B O 1
ATOM 4077 N N . ALA B 1 49 ? 11.691 20.737 25.086 1.00 9.74 65 ALA B N 1
ATOM 4078 C CA . ALA B 1 49 ? 10.620 20.699 26.080 1.00 10.41 65 ALA B CA 1
ATOM 4079 C C . ALA B 1 49 ? 9.641 19.514 25.902 1.00 10.84 65 ALA B C 1
ATOM 4080 O O . ALA B 1 49 ? 8.624 19.416 26.612 1.00 10.89 65 ALA B O 1
ATOM 4082 N N . LYS B 1 50 ? 9.980 18.618 24.970 1.00 9.51 66 LYS B N 1
ATOM 4083 C CA . LYS B 1 50 ? 9.273 17.387 24.692 1.00 11.22 66 LYS B CA 1
ATOM 4084 C C . LYS B 1 50 ? 7.810 17.554 24.227 1.00 12.21 66 LYS B C 1
ATOM 4085 O O . LYS B 1 50 ? 6.984 16.691 24.459 1.00 12.56 66 LYS B O 1
ATOM 4091 N N . GLN B 1 51 ? 7.513 18.665 23.576 1.00 10.41 67 GLN B N 1
ATOM 4092 C CA . GLN B 1 51 ? 6.173 18.967 23.078 1.00 12.05 67 GLN B CA 1
ATOM 4093 C C . GLN B 1 51 ? 5.937 18.306 21.742 1.00 12.04 67 GLN B C 1
ATOM 4094 O O . GLN B 1 51 ? 4.816 18.243 21.269 1.00 15.18 67 GLN B O 1
ATOM 4113 N N . ALA B 1 53 ? 8.030 15.283 18.743 1.00 12.86 69 ALA B N 1
ATOM 4114 C CA . ALA B 1 53 ? 9.121 14.500 18.196 1.00 11.86 69 ALA B CA 1
ATOM 4115 C C . ALA B 1 53 ? 9.270 14.866 16.708 1.00 13.87 69 ALA B C 1
ATOM 4116 O O . ALA B 1 53 ? 8.388 15.508 16.114 1.00 13.53 69 ALA B O 1
ATOM 4118 N N . TRP B 1 54 ? 10.387 14.454 16.121 1.00 12.52 70 TRP B N 1
ATOM 4119 C CA . TRP B 1 54 ? 10.748 14.812 14.742 1.00 14.37 70 TRP B CA 1
ATOM 4120 C C . TRP B 1 54 ? 10.997 13.545 13.937 1.00 15.12 70 TRP B C 1
ATOM 4121 O O . TRP B 1 54 ? 11.874 12.786 14.297 1.00 15.95 70 TRP B O 1
ATOM 4132 N N . GLY B 1 55 ? 10.252 13.318 12.856 1.00 16.55 71 GLY B N 1
ATOM 4133 C CA . GLY B 1 55 ? 10.317 12.048 12.139 1.00 18.69 71 GLY B CA 1
ATOM 4134 C C . GLY B 1 55 ? 11.440 11.901 11.104 1.00 20.93 71 GLY B C 1
ATOM 4135 O O . GLY B 1 55 ? 11.738 10.785 10.666 1.00 20.07 71 GLY B O 1
ATOM 4136 N N . GLU B 1 56 ? 12.057 13.017 10.718 1.00 21.34 72 GLU B N 1
ATOM 4137 C CA . GLU B 1 56 ? 13.113 13.036 9.693 1.00 23.48 72 GLU B CA 1
ATOM 4138 C C . GLU B 1 56 ? 14.352 12.249 10.124 1.00 24.96 72 GLU B C 1
ATOM 4139 O O . GLU B 1 56 ? 14.880 11.412 9.366 1.00 26.81 72 GLU B O 1
ATOM 4145 N N . SER B 1 57 ? 14.801 12.520 11.341 1.00 21.60 73 SER B N 1
ATOM 4146 C CA . SER B 1 57 ? 16.106 12.065 11.817 1.00 23.05 73 SER B CA 1
ATOM 4147 C C . SER B 1 57 ? 16.199 12.201 13.326 1.00 20.55 73 SER B C 1
ATOM 4148 O O . SER B 1 57 ? 15.399 12.910 13.917 1.00 19.13 73 SER B O 1
ATOM 4164 N N . GLU B 1 59 ? 17.178 13.809 16.391 1.00 15.02 75 GLU B N 1
ATOM 4165 C CA . GLU B 1 59 ? 17.581 15.180 16.652 1.00 14.63 75 GLU B CA 1
ATOM 4166 C C . GLU B 1 59 ? 18.228 15.326 18.019 1.00 14.77 75 GLU B C 1
ATOM 4167 O O . GLU B 1 59 ? 17.686 14.849 19.037 1.00 14.54 75 GLU B O 1
ATOM 4173 N N . ASP B 1 60 ? 19.353 16.036 18.051 1.00 13.02 76 ASP B N 1
ATOM 4174 C CA . ASP B 1 60 ? 20.029 16.310 19.320 1.00 14.13 76 ASP B CA 1
ATOM 4175 C C . ASP B 1 60 ? 19.073 16.876 20.372 1.00 11.79 76 ASP B C 1
ATOM 4176 O O . ASP B 1 60 ? 19.129 16.478 21.520 1.00 9.87 76 ASP B O 1
ATOM 4181 N N . TYR B 1 61 ? 18.184 17.788 20.001 1.00 11.80 77 TYR B N 1
ATOM 4182 C CA . TYR B 1 61 ? 17.329 18.422 21.024 1.00 11.71 77 TYR B CA 1
ATOM 4183 C C . TYR B 1 61 ? 16.178 17.495 21.488 1.00 11.53 77 TYR B C 1
ATOM 4184 O O . TYR B 1 61 ? 15.677 17.628 22.611 1.00 13.38 77 TYR B O 1
ATOM 4193 N N . GLN B 1 62 ? 15.791 16.532 20.658 1.00 7.24 78 GLN B N 1
ATOM 4194 C CA . GLN B 1 62 ? 14.840 15.528 21.094 1.00 10.50 78 GLN B CA 1
ATOM 4195 C C . GLN B 1 62 ? 15.486 14.613 22.122 1.00 8.99 78 GLN B C 1
ATOM 4196 O O . GLN B 1 62 ? 14.858 14.280 23.128 1.00 10.94 78 GLN B O 1
ATOM 4202 N N . TYR B 1 63 ? 16.727 14.226 21.882 1.00 8.46 79 TYR B N 1
ATOM 4203 C CA . TYR B 1 63 ? 17.389 13.270 22.776 1.00 12.60 79 TYR B CA 1
ATOM 4204 C C . TYR B 1 63 ? 18.384 13.864 23.781 1.00 9.71 79 TYR B C 1
ATOM 4205 O O . TYR B 1 63 ? 19.207 13.143 24.374 1.00 6.57 79 TYR B O 1
ATOM 4214 N N . ASN B 1 64 ? 18.317 15.190 23.954 1.00 10.91 80 ASN B N 1
ATOM 4215 C CA . ASN B 1 64 ? 18.970 15.901 25.072 1.00 10.09 80 ASN B CA 1
ATOM 4216 C C . ASN B 1 64 ? 20.500 16.077 25.040 1.00 12.46 80 ASN B C 1
ATOM 4217 O O . ASN B 1 64 ? 21.186 15.991 26.081 1.00 13.23 80 ASN B O 1
ATOM 4222 N N . VAL B 1 65 ? 20.994 16.422 23.857 1.00 9.76 81 VAL B N 1
ATOM 4223 C CA . VAL B 1 65 ? 22.398 16.607 23.573 1.00 11.04 81 VAL B CA 1
ATOM 4224 C C . VAL B 1 65 ? 22.649 18.118 23.429 1.00 11.52 81 VAL B C 1
ATOM 4225 O O . VAL B 1 65 ? 22.098 18.748 22.530 1.00 10.41 81 VAL B O 1
ATOM 4229 N N . PHE B 1 66 ? 23.414 18.705 24.356 1.00 13.01 82 PHE B N 1
ATOM 4230 C CA . PHE B 1 66 ? 23.781 20.154 24.286 1.00 13.23 82 PHE B CA 1
ATOM 4231 C C . PHE B 1 66 ? 25.240 20.289 23.913 1.00 14.00 82 PHE B C 1
ATOM 4232 O O . PHE B 1 66 ? 26.063 19.494 24.353 1.00 13.14 82 PHE B O 1
ATOM 4240 N N . GLY B 1 67 ? 25.548 21.331 23.150 1.00 11.42 83 GLY B N 1
ATOM 4241 C CA . GLY B 1 67 ? 26.900 21.785 22.960 1.00 12.15 83 GLY B CA 1
ATOM 4242 C C . GLY B 1 67 ? 27.064 23.201 23.510 1.00 12.38 83 GLY B C 1
ATOM 4243 O O . GLY B 1 67 ? 26.632 23.505 24.617 1.00 12.89 83 GLY B O 1
ATOM 4244 N N . ARG B 1 68 ? 27.691 24.060 22.721 1.00 10.23 84 ARG B N 1
ATOM 4245 C CA . ARG B 1 68 ? 28.028 25.398 23.140 1.00 11.93 84 ARG B CA 1
ATOM 4246 C C . ARG B 1 68 ? 26.950 26.355 22.626 1.00 11.47 84 ARG B C 1
ATOM 4247 O O . ARG B 1 68 ? 26.323 26.098 21.592 1.00 13.55 84 ARG B O 1
ATOM 4255 N N . SER B 1 69 ? 26.746 27.439 23.357 1.00 10.70 85 SER B N 1
ATOM 4256 C CA . SER B 1 69 ? 25.925 28.548 22.886 1.00 10.06 85 SER B CA 1
ATOM 4257 C C . SER B 1 69 ? 26.832 29.675 22.406 1.00 10.83 85 SER B C 1
ATOM 4258 O O . SER B 1 69 ? 28.008 29.452 22.172 1.00 9.55 85 SER B O 1
ATOM 4261 N N . GLY B 1 70 ? 26.298 30.880 22.232 1.00 14.45 86 GLY B N 1
ATOM 4262 C CA . GLY B 1 70 ? 27.107 31.970 21.707 1.00 13.59 86 GLY B CA 1
ATOM 4263 C C . GLY B 1 70 ? 27.052 33.260 22.495 1.00 14.13 86 GLY B C 1
ATOM 4264 O O . GLY B 1 70 ? 26.177 33.461 23.375 1.00 12.53 86 GLY B O 1
ATOM 4265 N N . PHE B 1 71 ? 27.967 34.153 22.130 1.00 11.17 87 PHE B N 1
ATOM 4266 C CA . PHE B 1 71 ? 28.043 35.503 22.693 1.00 12.39 87 PHE B CA 1
ATOM 4267 C C . PHE B 1 71 ? 27.635 36.565 21.699 1.00 13.00 87 PHE B C 1
ATOM 4268 O O . PHE B 1 71 ? 27.861 37.796 21.944 1.00 9.10 87 PHE B O 1
ATOM 4276 N N . GLY B 1 72 ? 26.959 36.111 20.634 1.00 13.89 88 GLY B N 1
ATOM 4277 C CA . GLY B 1 72 ? 26.382 37.008 19.607 1.00 16.38 88 GLY B CA 1
ATOM 4278 C C . GLY B 1 72 ? 25.579 38.189 20.138 1.00 15.31 88 GLY B C 1
ATOM 4279 O O . GLY B 1 72 ? 25.637 39.278 19.587 1.00 17.43 88 GLY B O 1
ATOM 4280 N N . GLY B 1 73 ? 24.873 37.980 21.238 1.00 14.82 89 GLY B N 1
ATOM 4281 C CA . GLY B 1 73 ? 24.040 39.000 21.854 1.00 14.03 89 GLY B CA 1
ATOM 4282 C C . GLY B 1 73 ? 24.743 40.268 22.292 1.00 14.45 89 GLY B C 1
ATOM 4283 O O . GLY B 1 73 ? 24.116 41.329 22.360 1.00 15.39 89 GLY B O 1
ATOM 4284 N N . TYR B 1 74 ? 26.040 40.180 22.601 1.00 14.07 90 TYR B N 1
ATOM 4285 C CA . TYR B 1 74 ? 26.804 41.378 23.001 1.00 11.86 90 TYR B CA 1
ATOM 4286 C C . TYR B 1 74 ? 27.026 42.364 21.871 1.00 14.25 90 TYR B C 1
ATOM 4287 O O . TYR B 1 74 ? 27.322 43.524 22.124 1.00 11.41 90 TYR B O 1
ATOM 4296 N N . THR B 1 75 ? 26.956 41.893 20.629 1.00 14.73 91 THR B N 1
ATOM 4297 C CA . THR B 1 75 ? 27.134 42.770 19.492 1.00 20.88 91 THR B CA 1
ATOM 4298 C C . THR B 1 75 ? 26.044 43.890 19.479 1.00 20.85 91 THR B C 1
ATOM 4299 O O . THR B 1 75 ? 26.270 44.943 18.941 1.00 25.61 91 THR B O 1
ATOM 4303 N N . THR B 1 76 ? 24.911 43.686 20.144 1.00 21.16 92 THR B N 1
ATOM 4304 C CA . THR B 1 76 ? 23.867 44.717 20.236 1.00 22.15 92 THR B CA 1
ATOM 4305 C C . THR B 1 76 ? 24.280 45.958 21.069 1.00 21.06 92 THR B C 1
ATOM 4306 O O . THR B 1 76 ? 23.711 47.041 20.885 1.00 17.72 92 THR B O 1
ATOM 4310 N N . LEU B 1 77 ? 25.266 45.806 21.963 1.00 18.92 93 LEU B N 1
ATOM 4311 C CA . LEU B 1 77 ? 25.620 46.872 22.880 1.00 16.97 93 LEU B CA 1
ATOM 4312 C C . LEU B 1 77 ? 26.100 48.093 22.177 1.00 16.92 93 LEU B C 1
ATOM 4313 O O . LEU B 1 77 ? 25.695 49.187 22.542 1.00 13.38 93 LEU B O 1
ATOM 4318 N N . ILE B 1 78 ? 26.979 47.923 21.191 1.00 15.15 94 ILE B N 1
ATOM 4319 C CA A ILE B 1 78 ? 27.504 49.062 20.436 0.50 17.90 94 ILE B CA 1
ATOM 4320 C CA B ILE B 1 78 ? 27.505 49.058 20.447 0.50 16.62 94 ILE B CA 1
ATOM 4321 C C . ILE B 1 78 ? 26.374 49.742 19.661 1.00 16.79 94 ILE B C 1
ATOM 4322 O O . ILE B 1 78 ? 26.276 50.978 19.634 1.00 16.68 94 ILE B O 1
ATOM 4331 N N . ASN B 1 79 ? 25.531 48.935 19.024 1.00 15.25 95 ASN B N 1
ATOM 4332 C CA . ASN B 1 79 ? 24.424 49.470 18.227 1.00 16.23 95 ASN B CA 1
ATOM 4333 C C . ASN B 1 79 ? 23.447 50.288 19.080 1.00 15.40 95 ASN B C 1
ATOM 4334 O O . ASN B 1 79 ? 23.009 51.358 18.652 1.00 15.56 95 ASN B O 1
ATOM 4339 N N . ALA B 1 80 ? 23.171 49.795 20.299 1.00 13.48 96 ALA B N 1
ATOM 4340 C CA . ALA B 1 80 ? 22.301 50.495 21.274 1.00 14.61 96 ALA B CA 1
ATOM 4341 C C . ALA B 1 80 ? 22.922 51.801 21.750 1.00 15.55 96 ALA B C 1
ATOM 4342 O O . ALA B 1 80 ? 22.221 52.821 21.926 1.00 15.98 96 ALA B O 1
ATOM 4344 N N . GLN B 1 81 ? 24.240 51.812 21.912 1.00 16.40 97 GLN B N 1
ATOM 4345 C CA . GLN B 1 81 ? 24.907 53.048 22.303 1.00 19.14 97 GLN B CA 1
ATOM 4346 C C . GLN B 1 81 ? 24.847 54.046 21.146 1.00 18.77 97 GLN B C 1
ATOM 4347 O O . GLN B 1 81 ? 24.502 55.182 21.357 1.00 18.14 97 GLN B O 1
ATOM 4353 N N . LYS B 1 82 ? 25.137 53.599 19.920 1.00 18.73 98 LYS B N 1
ATOM 4354 C CA . LYS B 1 82 ? 25.042 54.481 18.749 1.00 22.62 98 LYS B CA 1
ATOM 4355 C C . LYS B 1 82 ? 23.651 55.086 18.626 1.00 20.55 98 LYS B C 1
ATOM 4356 O O . LYS B 1 82 ? 23.498 56.236 18.200 1.00 19.27 98 LYS B O 1
ATOM 4370 N N . VAL B 1 84 ? 21.399 55.770 21.106 1.00 16.99 100 VAL B N 1
ATOM 4371 C CA . VAL B 1 84 ? 21.235 56.820 22.077 1.00 16.56 100 VAL B CA 1
ATOM 4372 C C . VAL B 1 84 ? 22.007 58.070 21.638 1.00 18.59 100 VAL B C 1
ATOM 4373 O O . VAL B 1 84 ? 21.438 59.155 21.612 1.00 19.95 100 VAL B O 1
ATOM 4377 N N . GLU B 1 85 ? 23.282 57.912 21.280 1.00 20.03 101 GLU B N 1
ATOM 4378 C CA . GLU B 1 85 ? 24.127 59.046 20.896 1.00 24.16 101 GLU B CA 1
ATOM 4379 C C . GLU B 1 85 ? 23.601 59.811 19.668 1.00 23.19 101 GLU B C 1
ATOM 4380 O O . GLU B 1 85 ? 23.836 60.992 19.531 1.00 22.65 101 GLU B O 1
ATOM 4386 N N . SER B 1 86 ? 22.886 59.137 18.778 1.00 22.12 102 SER B N 1
ATOM 4387 C CA . SER B 1 86 ? 22.370 59.753 17.571 1.00 21.70 102 SER B CA 1
ATOM 4388 C C . SER B 1 86 ? 21.050 60.480 17.738 1.00 21.92 102 SER B C 1
ATOM 4389 O O . SER B 1 86 ? 20.500 60.949 16.744 1.00 19.71 102 SER B O 1
ATOM 4392 N N . VAL B 1 87 ? 20.512 60.563 18.962 1.00 20.79 103 VAL B N 1
ATOM 4393 C CA . VAL B 1 87 ? 19.209 61.203 19.156 1.00 20.81 103 VAL B CA 1
ATOM 4394 C C . VAL B 1 87 ? 19.391 62.679 18.903 1.00 24.09 103 VAL B C 1
ATOM 4395 O O . VAL B 1 87 ? 20.232 63.306 19.522 1.00 25.18 103 VAL B O 1
ATOM 4399 N N . SER B 1 88 ? 18.626 63.239 17.973 1.00 27.76 104 SER B N 1
ATOM 4400 C CA . SER B 1 88 ? 18.810 64.633 17.595 1.00 30.93 104 SER B CA 1
ATOM 4401 C C . SER B 1 88 ? 17.631 65.507 18.015 1.00 31.75 104 SER B C 1
ATOM 4402 O O . SER B 1 88 ? 17.662 66.705 17.819 1.00 32.11 104 SER B O 1
ATOM 4405 N N . ASP B 1 89 ? 16.579 64.917 18.574 1.00 32.79 105 ASP B N 1
ATOM 4406 C CA . ASP B 1 89 ? 15.527 65.726 19.209 1.00 32.39 105 ASP B CA 1
ATOM 4407 C C . ASP B 1 89 ? 15.717 65.754 20.743 1.00 31.38 105 ASP B C 1
ATOM 4408 O O . ASP B 1 89 ? 16.815 65.468 21.256 1.00 29.64 105 ASP B O 1
ATOM 4413 N N . ASP B 1 90 ? 14.673 66.118 21.478 1.00 30.16 106 ASP B N 1
ATOM 4414 C CA . ASP B 1 90 ? 14.742 66.123 22.931 1.00 30.76 106 ASP B CA 1
ATOM 4415 C C . ASP B 1 90 ? 14.209 64.818 23.579 1.00 27.76 106 ASP B C 1
ATOM 4416 O O . ASP B 1 90 ? 14.141 64.726 24.814 1.00 27.20 106 ASP B O 1
ATOM 4421 N N . ASN B 1 91 ? 13.858 63.823 22.754 1.00 24.27 107 ASN B N 1
ATOM 4422 C CA . ASN B 1 91 ? 13.330 62.527 23.224 1.00 20.44 107 ASN B CA 1
ATOM 4423 C C . ASN B 1 91 ? 14.389 61.434 23.456 1.00 19.44 107 ASN B C 1
ATOM 4424 O O . ASN B 1 91 ? 14.123 60.238 23.226 1.00 13.79 107 ASN B O 1
ATOM 4429 N N . VAL B 1 92 ? 15.561 61.799 23.960 1.00 17.73 108 VAL B N 1
ATOM 4430 C CA . VAL B 1 92 ? 16.600 60.766 24.182 1.00 17.56 108 VAL B CA 1
ATOM 4431 C C . VAL B 1 92 ? 16.133 59.667 25.135 1.00 16.22 108 VAL B C 1
ATOM 4432 O O . VAL B 1 92 ? 16.543 58.488 24.991 1.00 16.10 108 VAL B O 1
ATOM 4436 N N . ASN B 1 93 ? 15.251 60.011 26.069 1.00 12.75 109 ASN B N 1
ATOM 4437 C CA . ASN B 1 93 ? 14.850 59.031 27.097 1.00 13.89 109 ASN B CA 1
ATOM 4438 C C . ASN B 1 93 ? 14.115 57.782 26.533 1.00 10.32 109 ASN B C 1
ATOM 4439 O O . ASN B 1 93 ? 14.179 56.705 27.124 1.00 12.42 109 ASN B O 1
ATOM 4444 N N . ALA B 1 94 ? 13.425 57.945 25.407 1.00 10.84 110 ALA B N 1
ATOM 4445 C CA . ALA B 1 94 ? 12.708 56.858 24.727 1.00 9.94 110 ALA B CA 1
ATOM 4446 C C . ALA B 1 94 ? 13.696 55.802 24.266 1.00 9.58 110 ALA B C 1
ATOM 4447 O O . ALA B 1 94 ? 13.558 54.599 24.542 1.00 11.53 110 ALA B O 1
ATOM 4449 N N . TYR B 1 95 ? 14.729 56.273 23.602 1.00 11.19 111 TYR B N 1
ATOM 4450 C CA . TYR B 1 95 ? 15.753 55.403 23.036 1.00 9.72 111 TYR B CA 1
ATOM 4451 C C . TYR B 1 95 ? 16.670 54.817 24.101 1.00 11.27 111 TYR B C 1
ATOM 4452 O O . TYR B 1 95 ? 17.054 53.648 24.023 1.00 10.32 111 TYR B O 1
ATOM 4461 N N . ASP B 1 96 ? 16.976 55.610 25.118 1.00 9.98 112 ASP B N 1
ATOM 4462 C CA . ASP B 1 96 ? 17.785 55.145 26.240 1.00 9.74 112 ASP B CA 1
ATOM 4463 C C . ASP B 1 96 ? 17.024 54.030 26.986 1.00 11.27 112 ASP B C 1
ATOM 4464 O O . ASP B 1 96 ? 17.596 53.003 27.347 1.00 13.02 112 ASP B O 1
ATOM 4469 N N . GLY B 1 97 ? 15.734 54.245 27.229 1.00 10.73 113 GLY B N 1
ATOM 4470 C CA . GLY B 1 97 ? 14.851 53.204 27.783 1.00 10.21 113 GLY B CA 1
ATOM 4471 C C . GLY B 1 97 ? 14.920 51.925 26.938 1.00 11.46 113 GLY B C 1
ATOM 4472 O O . GLY B 1 97 ? 15.071 50.778 27.472 1.00 8.25 113 GLY B O 1
ATOM 4473 N N . LEU B 1 98 ? 14.832 52.079 25.631 1.00 9.46 114 LEU B N 1
ATOM 4474 C CA . LEU B 1 98 ? 14.892 50.902 24.770 1.00 10.31 114 LEU B CA 1
ATOM 4475 C C . LEU B 1 98 ? 16.264 50.243 24.875 1.00 10.08 114 LEU B C 1
ATOM 4476 O O . LEU B 1 98 ? 16.350 49.024 24.913 1.00 4.81 114 LEU B O 1
ATOM 4481 N N . ALA B 1 99 ? 17.322 51.061 24.888 1.00 8.23 115 ALA B N 1
ATOM 4482 C CA . ALA B 1 99 ? 18.705 50.573 25.018 1.00 10.02 115 ALA B CA 1
ATOM 4483 C C . ALA B 1 99 ? 18.886 49.721 26.287 1.00 10.35 115 ALA B C 1
ATOM 4484 O O . ALA B 1 99 ? 19.481 48.619 26.246 1.00 7.22 115 ALA B O 1
ATOM 4486 N N . HIS B 1 100 ? 18.323 50.220 27.400 1.00 8.78 116 HIS B N 1
ATOM 4487 C CA . HIS B 1 100 ? 18.422 49.532 28.683 1.00 10.53 116 HIS B CA 1
ATOM 4488 C C . HIS B 1 100 ? 17.611 48.257 28.707 1.00 9.49 116 HIS B C 1
ATOM 4489 O O . HIS B 1 100 ? 18.046 47.255 29.258 1.00 11.59 116 HIS B O 1
ATOM 4496 N N . PHE B 1 101 ? 16.426 48.289 28.097 1.00 12.16 117 PHE B N 1
ATOM 4497 C CA . PHE B 1 101 ? 15.568 47.130 28.016 1.00 11.51 117 PHE B CA 1
ATOM 4498 C C . PHE B 1 101 ? 16.252 46.039 27.156 1.00 12.62 117 PHE B C 1
ATOM 4499 O O . PHE B 1 101 ? 16.297 44.876 27.568 1.00 9.04 117 PHE B O 1
ATOM 4507 N N . ILE B 1 102 ? 16.793 46.432 25.990 1.00 11.45 118 ILE B N 1
ATOM 4508 C CA . ILE B 1 102 ? 17.433 45.453 25.097 1.00 13.29 118 ILE B CA 1
ATOM 4509 C C . ILE B 1 102 ? 18.686 44.842 25.689 1.00 11.10 118 ILE B C 1
ATOM 4510 O O . ILE B 1 102 ? 18.894 43.643 25.591 1.00 7.32 118 ILE B O 1
ATOM 4515 N N . LYS B 1 103 ? 19.492 45.664 26.346 1.00 10.44 119 LYS B N 1
ATOM 4516 C CA . LYS B 1 103 ? 20.693 45.193 26.995 1.00 10.07 119 LYS B CA 1
ATOM 4517 C C . LYS B 1 103 ? 20.334 44.148 28.030 1.00 10.21 119 LYS B C 1
ATOM 4518 O O . LYS B 1 103 ? 20.895 43.049 28.022 1.00 9.03 119 LYS B O 1
ATOM 4524 N N . ALA B 1 104 ? 19.372 44.477 28.903 1.00 9.48 120 ALA B N 1
ATOM 4525 C CA . ALA B 1 104 ? 18.956 43.565 29.976 1.00 8.67 120 ALA B CA 1
ATOM 4526 C C . ALA B 1 104 ? 18.399 42.249 29.396 1.00 7.71 120 ALA B C 1
ATOM 4527 O O . ALA B 1 104 ? 18.703 41.154 29.876 1.00 8.57 120 ALA B O 1
ATOM 4529 N N . TYR B 1 105 ? 17.632 42.380 28.319 1.00 6.81 121 TYR B N 1
ATOM 4530 C CA . TYR B 1 105 ? 16.947 41.270 27.692 1.00 7.60 121 TYR B CA 1
ATOM 4531 C C . TYR B 1 105 ? 17.987 40.331 27.073 1.00 9.07 121 TYR B C 1
ATOM 4532 O O . TYR B 1 105 ? 17.975 39.131 27.353 1.00 8.67 121 TYR B O 1
ATOM 4541 N N . LYS B 1 106 ? 18.919 40.897 26.287 1.00 8.69 122 LYS B N 1
ATOM 4542 C CA . LYS B 1 106 ? 19.956 40.093 25.617 1.00 9.80 122 LYS B CA 1
ATOM 4543 C C . LYS B 1 106 ? 20.850 39.343 26.618 1.00 10.90 122 LYS B C 1
ATOM 4544 O O . LYS B 1 106 ? 21.072 38.129 26.492 1.00 6.41 122 LYS B O 1
ATOM 4550 N N . ILE B 1 107 ? 21.305 40.051 27.631 1.00 9.75 123 ILE B N 1
ATOM 4551 C CA . ILE B 1 107 ? 22.174 39.430 28.634 1.00 11.01 123 ILE B CA 1
ATOM 4552 C C . ILE B 1 107 ? 21.468 38.451 29.563 1.00 8.52 123 ILE B C 1
ATOM 4553 O O . ILE B 1 107 ? 22.049 37.389 29.898 1.00 9.36 123 ILE B O 1
ATOM 4558 N N . PHE B 1 108 ? 20.220 38.732 29.942 1.00 8.02 124 PHE B N 1
ATOM 4559 C CA . PHE B 1 108 ? 19.438 37.757 30.676 1.00 7.87 124 PHE B CA 1
ATOM 4560 C C . PHE B 1 108 ? 19.471 36.400 29.978 1.00 8.49 124 PHE B C 1
ATOM 4561 O O . PHE B 1 108 ? 19.799 35.371 30.576 1.00 8.30 124 PHE B O 1
ATOM 4569 N N . TYR B 1 109 ? 19.120 36.388 28.718 1.00 9.34 125 TYR B N 1
ATOM 4570 C CA . TYR B 1 109 ? 19.013 35.104 28.001 1.00 9.60 125 TYR B CA 1
ATOM 4571 C C . TYR B 1 109 ? 20.397 34.415 27.823 1.00 10.00 125 TYR B C 1
ATOM 4572 O O . TYR B 1 109 ? 20.494 33.213 28.012 1.00 8.20 125 TYR B O 1
ATOM 4589 N N . SER B 1 111 ? 22.869 34.691 29.997 1.00 9.92 127 SER B N 1
ATOM 4590 C CA . SER B 1 111 ? 23.148 34.157 31.328 1.00 10.08 127 SER B CA 1
ATOM 4591 C C . SER B 1 111 ? 22.287 32.925 31.645 1.00 9.61 127 SER B C 1
ATOM 4592 O O . SER B 1 111 ? 22.771 31.976 32.250 1.00 11.21 127 SER B O 1
ATOM 4603 N N . GLU B 1 113 ? 21.313 30.783 29.544 1.00 8.43 129 GLU B N 1
ATOM 4604 C CA . GLU B 1 113 ? 21.933 29.710 28.735 1.00 8.45 129 GLU B CA 1
ATOM 4605 C C . GLU B 1 113 ? 23.180 29.126 29.390 1.00 10.88 129 GLU B C 1
ATOM 4606 O O . GLU B 1 113 ? 23.346 27.918 29.410 1.00 8.17 129 GLU B O 1
ATOM 4620 N N . GLY B 1 115 ? 25.391 30.881 32.387 1.00 10.61 131 GLY B N 1
ATOM 4621 C CA . GLY B 1 115 ? 25.774 31.213 33.772 1.00 8.92 131 GLY B CA 1
ATOM 4622 C C . GLY B 1 115 ? 26.450 32.566 33.891 1.00 9.60 131 GLY B C 1
ATOM 4623 O O . GLY B 1 115 ? 25.952 33.557 33.347 1.00 9.27 131 GLY B O 1
ATOM 4624 N N . ASP B 1 116 ? 27.592 32.613 34.588 1.00 10.48 132 ASP B N 1
ATOM 4625 C CA . ASP B 1 116 ? 28.332 33.849 34.725 1.00 9.97 132 ASP B CA 1
ATOM 4626 C C . ASP B 1 116 ? 28.766 34.362 33.350 1.00 10.59 132 ASP B C 1
ATOM 4627 O O . ASP B 1 116 ? 28.987 33.599 32.411 1.00 12.42 132 ASP B O 1
ATOM 4632 N N . LEU B 1 117 ? 28.954 35.667 33.236 1.00 11.31 133 LEU B N 1
ATOM 4633 C CA . LEU B 1 117 ? 29.399 36.261 31.983 1.00 11.13 133 LEU B CA 1
ATOM 4634 C C . LEU B 1 117 ? 29.640 37.736 32.209 1.00 10.37 133 LEU B C 1
ATOM 4635 O O . LEU B 1 117 ? 29.268 38.269 33.244 1.00 10.35 133 LEU B O 1
ATOM 4640 N N . PRO B 1 118 ? 30.345 38.384 31.282 1.00 9.82 134 PRO B N 1
ATOM 4641 C CA . PRO B 1 118 ? 30.579 39.831 31.408 1.00 11.64 134 PRO B CA 1
ATOM 4642 C C . PRO B 1 118 ? 29.315 40.675 31.412 1.00 10.96 134 PRO B C 1
ATOM 4643 O O . PRO B 1 118 ? 28.348 40.401 30.686 1.00 9.37 134 PRO B O 1
ATOM 4647 N N . TYR B 1 119 ? 29.350 41.719 32.229 1.00 14.35 135 TYR B N 1
ATOM 4648 C CA . TYR B 1 119 ? 28.290 42.694 32.282 1.00 12.58 135 TYR B CA 1
ATOM 4649 C C . TYR B 1 119 ? 28.952 44.066 32.323 1.00 15.82 135 TYR B C 1
ATOM 4650 O O . TYR B 1 119 ? 28.937 44.773 31.296 1.00 14.29 135 TYR B O 1
ATOM 4659 N N . GLU B 1 120 ? 29.568 44.418 33.466 1.00 16.43 136 GLU B N 1
ATOM 4660 C CA . GLU B 1 120 ? 30.221 45.736 33.647 1.00 18.22 136 GLU B CA 1
ATOM 4661 C C . GLU B 1 120 ? 31.191 46.087 32.524 1.00 17.12 136 GLU B C 1
ATOM 4662 O O . GLU B 1 120 ? 31.209 47.202 32.048 1.00 19.21 136 GLU B O 1
ATOM 4668 N N . GLU B 1 121 ? 32.018 45.134 32.123 1.00 14.01 137 GLU B N 1
ATOM 4669 C CA . GLU B 1 121 ? 33.029 45.373 31.084 1.00 15.33 137 GLU B CA 1
ATOM 4670 C C . GLU B 1 121 ? 32.622 44.906 29.685 1.00 14.42 137 GLU B C 1
ATOM 4671 O O . GLU B 1 121 ? 33.455 44.850 28.782 1.00 16.06 137 GLU B O 1
ATOM 4677 N N . ALA B 1 122 ? 31.345 44.585 29.489 1.00 16.00 138 ALA B N 1
ATOM 4678 C CA . ALA B 1 122 ? 30.908 44.003 28.221 1.00 15.06 138 ALA B CA 1
ATOM 4679 C C . ALA B 1 122 ? 31.100 44.953 27.048 1.00 15.37 138 ALA B C 1
ATOM 4680 O O . ALA B 1 122 ? 31.677 44.550 26.057 1.00 15.54 138 ALA B O 1
ATOM 4682 N N . LEU B 1 123 ? 30.653 46.203 27.151 1.00 16.28 139 LEU B N 1
ATOM 4683 C CA . LEU B 1 123 ? 30.839 47.169 26.025 1.00 17.54 139 LEU B CA 1
ATOM 4684 C C . LEU B 1 123 ? 32.341 47.390 25.702 1.00 17.70 139 LEU B C 1
ATOM 4685 O O . LEU B 1 123 ? 32.751 47.312 24.553 1.00 16.14 139 LEU B O 1
ATOM 4690 N N . GLN B 1 124 ? 33.153 47.617 26.737 1.00 17.72 140 GLN B N 1
ATOM 4691 C CA . GLN B 1 124 ? 34.600 47.756 26.563 1.00 16.90 140 GLN B CA 1
ATOM 4692 C C . GLN B 1 124 ? 35.209 46.547 25.829 1.00 14.43 140 GLN B C 1
ATOM 4693 O O . GLN B 1 124 ? 36.120 46.684 25.004 1.00 13.05 140 GLN B O 1
ATOM 4699 N N . GLY B 1 125 ? 34.707 45.365 26.159 1.00 11.43 141 GLY B N 1
ATOM 4700 C CA . GLY B 1 125 ? 35.153 44.138 25.533 1.00 12.75 141 GLY B CA 1
ATOM 4701 C C . GLY B 1 125 ? 34.808 44.154 24.069 1.00 12.94 141 GLY B C 1
ATOM 4702 O O . GLY B 1 125 ? 35.624 43.770 23.225 1.00 10.43 141 GLY B O 1
ATOM 4703 N N . GLU B 1 126 ? 33.610 44.618 23.744 1.00 14.00 142 GLU B N 1
ATOM 4704 C CA . GLU B 1 126 ? 33.192 44.576 22.340 1.00 17.55 142 GLU B CA 1
ATOM 4705 C C . GLU B 1 126 ? 34.032 45.530 21.472 1.00 16.93 142 GLU B C 1
ATOM 4706 O O . GLU B 1 126 ? 34.293 45.244 20.306 1.00 17.72 142 GLU B O 1
ATOM 4712 N N . LEU B 1 127 ? 34.436 46.659 22.057 1.00 18.78 143 LEU B N 1
ATOM 4713 C CA . LEU B 1 127 ? 35.237 47.681 21.377 1.00 17.87 143 LEU B CA 1
ATOM 4714 C C . LEU B 1 127 ? 36.713 47.258 21.295 1.00 19.63 143 LEU B C 1
ATOM 4715 O O . LEU B 1 127 ? 37.531 47.933 20.691 1.00 16.82 143 LEU B O 1
ATOM 4720 N N . GLY B 1 128 ? 37.053 46.162 21.965 1.00 20.76 144 GLY B N 1
ATOM 4721 C CA . GLY B 1 128 ? 38.422 45.660 21.992 1.00 20.24 144 GLY B CA 1
ATOM 4722 C C . GLY B 1 128 ? 39.368 46.411 22.914 1.00 20.57 144 GLY B C 1
ATOM 4723 O O . GLY B 1 128 ? 40.583 46.308 22.743 1.00 21.07 144 GLY B O 1
ATOM 4724 N N . LEU B 1 129 ? 38.821 47.166 23.871 1.00 19.72 145 LEU B N 1
ATOM 4725 C CA . LEU B 1 129 ? 39.611 47.924 24.856 1.00 20.00 145 LEU B CA 1
ATOM 4726 C C . LEU B 1 129 ? 40.081 47.100 26.077 1.00 19.32 145 LEU B C 1
ATOM 4727 O O . LEU B 1 129 ? 40.982 47.524 26.788 1.00 20.12 145 LEU B O 1
ATOM 4732 N N . VAL B 1 130 ? 39.449 45.954 26.321 1.00 17.33 146 VAL B N 1
ATOM 4733 C CA . VAL B 1 130 ? 39.776 45.058 27.435 1.00 16.51 146 VAL B CA 1
ATOM 4734 C C . VAL B 1 130 ? 39.373 43.641 27.075 1.00 16.79 146 VAL B C 1
ATOM 4735 O O . VAL B 1 130 ? 38.489 43.416 26.241 1.00 14.08 146 VAL B O 1
ATOM 4739 N N . ARG B 1 131 ? 40.012 42.695 27.755 1.00 18.13 147 ARG B N 1
ATOM 4740 C CA . ARG B 1 131 ? 39.511 41.339 27.875 1.00 18.39 147 ARG B CA 1
ATOM 4741 C C . ARG B 1 131 ? 38.552 41.325 29.025 1.00 15.67 147 ARG B C 1
ATOM 4742 O O . ARG B 1 131 ? 38.990 41.440 30.168 1.00 15.69 147 ARG B O 1
ATOM 4750 N N . PRO B 1 132 ? 37.243 41.177 28.748 1.00 13.97 148 PRO B N 1
ATOM 4751 C CA . PRO B 1 132 ? 36.328 41.548 29.841 1.00 13.19 148 PRO B CA 1
ATOM 4752 C C . PRO B 1 132 ? 36.213 40.493 30.925 1.00 12.88 148 PRO B C 1
ATOM 4753 O O . PRO B 1 132 ? 36.105 39.304 30.595 1.00 13.58 148 PRO B O 1
ATOM 4757 N N . LYS B 1 133 ? 36.177 40.925 32.191 1.00 12.67 149 LYS B N 1
ATOM 4758 C CA . LYS B 1 133 ? 35.973 40.011 33.304 1.00 14.58 149 LYS B CA 1
ATOM 4759 C C . LYS B 1 133 ? 34.555 39.489 33.330 1.00 11.98 149 LYS B C 1
ATOM 4760 O O . LYS B 1 133 ? 33.630 40.142 32.820 1.00 12.20 149 LYS B O 1
ATOM 4766 N N . TYR B 1 134 ? 34.393 38.280 33.859 1.00 10.94 150 TYR B N 1
ATOM 4767 C CA . TYR B 1 134 ? 33.071 37.687 34.017 1.00 11.47 150 TYR B CA 1
ATOM 4768 C C . TYR B 1 134 ? 32.496 38.128 35.365 1.00 13.70 150 TYR B C 1
ATOM 4769 O O . TYR B 1 134 ? 33.125 37.954 36.408 1.00 11.74 150 TYR B O 1
ATOM 4778 N N . ASN B 1 135 ? 31.309 38.718 35.350 1.00 14.19 151 ASN B N 1
ATOM 4779 C CA . ASN B 1 135 ? 30.587 38.962 36.594 1.00 12.38 151 ASN B CA 1
ATOM 4780 C C . ASN B 1 135 ? 29.968 37.648 37.057 1.00 12.46 151 ASN B C 1
ATOM 4781 O O . ASN B 1 135 ? 29.637 36.771 36.224 1.00 13.30 151 ASN B O 1
ATOM 4786 N N . THR B 1 136 ? 29.791 37.510 38.371 1.00 12.38 152 THR B N 1
ATOM 4787 C CA . THR B 1 136 ? 29.081 36.329 38.919 1.00 12.69 152 THR B CA 1
ATOM 4788 C C . THR B 1 136 ? 27.630 36.413 38.486 1.00 9.62 152 THR B C 1
ATOM 4789 O O . THR B 1 136 ? 27.134 37.510 38.269 1.00 10.26 152 THR B O 1
ATOM 4793 N N . GLN B 1 137 ? 26.959 35.277 38.331 1.00 9.65 153 GLN B N 1
ATOM 4794 C CA . GLN B 1 137 ? 25.562 35.293 37.899 1.00 10.64 153 GLN B CA 1
ATOM 4795 C C . GLN B 1 137 ? 24.707 36.106 38.857 1.00 12.26 153 GLN B C 1
ATOM 4796 O O . GLN B 1 137 ? 23.777 36.808 38.414 1.00 9.57 153 GLN B O 1
ATOM 4802 N N . LYS B 1 138 ? 24.986 35.999 40.154 1.00 10.07 154 LYS B N 1
ATOM 4803 C CA . LYS B 1 138 ? 24.284 36.843 41.102 1.00 11.46 154 LYS B CA 1
ATOM 4804 C C . LYS B 1 138 ? 24.420 38.335 40.721 1.00 8.64 154 LYS B C 1
ATOM 4805 O O . LYS B 1 138 ? 23.437 39.033 40.625 1.00 10.52 154 LYS B O 1
ATOM 4811 N N . GLU B 1 139 ? 25.622 38.784 40.420 1.00 9.58 155 GLU B N 1
ATOM 4812 C CA . GLU B 1 139 ? 25.864 40.183 40.012 1.00 9.68 155 GLU B CA 1
ATOM 4813 C C . GLU B 1 139 ? 25.151 40.556 38.736 1.00 8.98 155 GLU B C 1
ATOM 4814 O O . GLU B 1 139 ? 24.636 41.645 38.625 1.00 8.88 155 GLU B O 1
ATOM 4820 N N . VAL B 1 140 ? 25.158 39.639 37.772 1.00 9.03 156 VAL B N 1
ATOM 4821 C CA . VAL B 1 140 ? 24.532 39.818 36.473 1.00 7.73 156 VAL B CA 1
ATOM 4822 C C . VAL B 1 140 ? 23.041 40.054 36.655 1.00 9.01 156 VAL B C 1
ATOM 4823 O O . VAL B 1 140 ? 22.459 41.013 36.104 1.00 7.94 156 VAL B O 1
ATOM 4835 N N . ASN B 1 142 ? 21.467 40.969 39.449 1.00 8.65 158 ASN B N 1
ATOM 4836 C CA . ASN B 1 142 ? 21.291 42.293 40.071 1.00 9.88 158 ASN B CA 1
ATOM 4837 C C . ASN B 1 142 ? 21.438 43.466 39.056 1.00 8.99 158 ASN B C 1
ATOM 4838 O O . ASN B 1 142 ? 20.652 44.410 39.106 1.00 10.75 158 ASN B O 1
ATOM 4843 N N . PHE B 1 143 ? 22.411 43.396 38.130 1.00 6.90 159 PHE B N 1
ATOM 4844 C CA . PHE B 1 143 ? 22.583 44.443 37.140 1.00 9.88 159 PHE B CA 1
ATOM 4845 C C . PHE B 1 143 ? 21.404 44.496 36.145 1.00 9.61 159 PHE B C 1
ATOM 4846 O O . PHE B 1 143 ? 20.995 45.579 35.720 1.00 10.64 159 PHE B O 1
ATOM 4854 N N . ILE B 1 144 ? 20.875 43.330 35.793 1.00 8.39 160 ILE B N 1
ATOM 4855 C CA . ILE B 1 144 ? 19.716 43.217 34.883 1.00 9.20 160 ILE B CA 1
ATOM 4856 C C . ILE B 1 144 ? 18.498 43.906 35.500 1.00 7.84 160 ILE B C 1
ATOM 4857 O O . ILE B 1 144 ? 17.871 44.783 34.884 1.00 11.00 160 ILE B O 1
ATOM 4862 N N . LEU B 1 145 ? 18.208 43.550 36.750 1.00 9.33 161 LEU B N 1
ATOM 4863 C CA . LEU B 1 145 ? 17.097 44.149 37.467 1.00 10.49 161 LEU B CA 1
ATOM 4864 C C . LEU B 1 145 ? 17.291 45.680 37.601 1.00 11.24 161 LEU B C 1
ATOM 4865 O O . LEU B 1 145 ? 16.330 46.455 37.464 1.00 11.79 161 LEU B O 1
ATOM 4870 N N . SER B 1 146 ? 18.518 46.123 37.863 1.00 11.59 162 SER B N 1
ATOM 4871 C CA . SER B 1 146 ? 18.807 47.572 37.926 1.00 11.73 162 SER B CA 1
ATOM 4872 C C . SER B 1 146 ? 18.564 48.221 36.554 1.00 12.24 162 SER B C 1
ATOM 4873 O O . SER B 1 146 ? 18.013 49.308 36.459 1.00 11.81 162 SER B O 1
ATOM 4876 N N . ASP B 1 147 ? 18.951 47.541 35.483 1.00 11.04 163 ASP B N 1
ATOM 4877 C CA . ASP B 1 147 ? 18.859 48.178 34.150 1.00 13.13 163 ASP B CA 1
ATOM 4878 C C . ASP B 1 147 ? 17.383 48.279 33.732 1.00 11.00 163 ASP B C 1
ATOM 4879 O O . ASP B 1 147 ? 17.008 49.224 33.049 1.00 12.89 163 ASP B O 1
ATOM 4884 N N . LEU B 1 148 ? 16.563 47.327 34.178 1.00 10.60 164 LEU B N 1
ATOM 4885 C CA . LEU B 1 148 ? 15.127 47.353 33.923 1.00 7.50 164 LEU B CA 1
ATOM 4886 C C . LEU B 1 148 ? 14.413 48.438 34.722 1.00 9.55 164 LEU B C 1
ATOM 4887 O O . LEU B 1 148 ? 13.501 49.078 34.210 1.00 9.30 164 LEU B O 1
ATOM 4892 N N . GLU B 1 149 ? 14.807 48.639 35.970 1.00 10.28 165 GLU B N 1
ATOM 4893 C CA . GLU B 1 149 ? 14.338 49.780 36.752 1.00 10.63 165 GLU B CA 1
ATOM 4894 C C . GLU B 1 149 ? 14.623 51.064 36.007 1.00 11.16 165 GLU B C 1
ATOM 4895 O O . GLU B 1 149 ? 13.755 51.927 35.938 1.00 11.15 165 GLU B O 1
ATOM 4901 N N . THR B 1 150 ? 15.847 51.196 35.481 1.00 8.51 166 THR B N 1
ATOM 4902 C CA . THR B 1 150 ? 16.243 52.416 34.800 1.00 10.81 166 THR B CA 1
ATOM 4903 C C . THR B 1 150 ? 15.385 52.559 33.537 1.00 10.62 166 THR B C 1
ATOM 4904 O O . THR B 1 150 ? 14.885 53.653 33.239 1.00 10.28 166 THR B O 1
ATOM 4908 N N . ALA B 1 151 ? 15.177 51.438 32.840 1.00 9.06 167 ALA B N 1
ATOM 4909 C CA . ALA B 1 151 ? 14.327 51.386 31.611 1.00 8.60 167 ALA B CA 1
ATOM 4910 C C . ALA B 1 151 ? 12.933 51.872 31.920 1.00 8.92 167 ALA B C 1
ATOM 4911 O O . ALA B 1 151 ? 12.349 52.735 31.220 1.00 5.32 167 ALA B O 1
ATOM 4913 N N . TYR B 1 152 ? 12.376 51.309 32.991 1.00 10.52 168 TYR B N 1
ATOM 4914 C CA . TYR B 1 152 ? 11.060 51.742 33.424 1.00 10.12 168 TYR B CA 1
ATOM 4915 C C . TYR B 1 152 ? 10.968 53.272 33.694 1.00 12.93 168 TYR B C 1
ATOM 4916 O O . TYR B 1 152 ? 10.030 53.925 33.224 1.00 10.41 168 TYR B O 1
ATOM 4925 N N . GLU B 1 153 ? 11.929 53.852 34.410 1.00 11.87 169 GLU B N 1
ATOM 4926 C CA A GLU B 1 153 ? 11.861 55.289 34.724 0.50 12.54 169 GLU B CA 1
ATOM 4927 C CA B GLU B 1 153 ? 11.891 55.293 34.717 0.50 12.18 169 GLU B CA 1
ATOM 4928 C C . GLU B 1 153 ? 12.074 56.138 33.457 1.00 12.89 169 GLU B C 1
ATOM 4929 O O . GLU B 1 153 ? 11.432 57.175 33.273 1.00 12.07 169 GLU B O 1
ATOM 4940 N N . LEU B 1 154 ? 12.969 55.682 32.584 1.00 12.04 170 LEU B N 1
ATOM 4941 C CA . LEU B 1 154 ? 13.203 56.320 31.306 1.00 12.92 170 LEU B CA 1
ATOM 4942 C C . LEU B 1 154 ? 11.945 56.381 30.402 1.00 12.87 170 LEU B C 1
ATOM 4943 O O . LEU B 1 154 ? 11.536 57.461 29.961 1.00 13.71 170 LEU B O 1
ATOM 4948 N N . PHE B 1 155 ? 11.347 55.227 30.136 1.00 11.97 171 PHE B N 1
ATOM 4949 C CA . PHE B 1 155 ? 10.096 55.188 29.369 1.00 12.18 171 PHE B CA 1
ATOM 4950 C C . PHE B 1 155 ? 9.017 56.053 30.036 1.00 15.97 171 PHE B C 1
ATOM 4951 O O . PHE B 1 155 ? 8.334 56.842 29.384 1.00 17.74 171 PHE B O 1
ATOM 4959 N N . SER B 1 156 ? 8.901 55.940 31.350 1.00 16.61 172 SER B N 1
ATOM 4960 C CA . SER B 1 156 ? 7.852 56.633 32.073 1.00 18.18 172 SER B CA 1
ATOM 4961 C C . SER B 1 156 ? 7.932 58.116 31.834 1.00 17.72 172 SER B C 1
ATOM 4962 O O . SER B 1 156 ? 6.926 58.772 31.953 1.00 18.34 172 SER B O 1
ATOM 4965 N N . THR B 1 157 ? 9.117 58.634 31.562 1.00 17.23 173 THR B N 1
ATOM 4966 C CA . THR B 1 157 ? 9.288 60.074 31.400 1.00 19.01 173 THR B CA 1
ATOM 4967 C C . THR B 1 157 ? 9.741 60.429 29.982 1.00 18.24 173 THR B C 1
ATOM 4968 O O . THR B 1 157 ? 10.477 61.395 29.770 1.00 20.47 173 THR B O 1
ATOM 4972 N N . ALA B 1 158 ? 9.233 59.682 29.019 1.00 14.38 174 ALA B N 1
ATOM 4973 C CA . ALA B 1 158 ? 9.541 59.913 27.609 1.00 14.93 174 ALA B CA 1
ATOM 4974 C C . ALA B 1 158 ? 8.249 60.070 26.764 1.00 13.75 174 ALA B C 1
ATOM 4975 O O . ALA B 1 158 ? 7.130 59.959 27.260 1.00 12.47 174 ALA B O 1
ATOM 4977 N N . LYS B 1 159 ? 8.449 60.382 25.493 1.00 13.97 175 LYS B N 1
ATOM 4978 C CA A LYS B 1 159 ? 7.357 60.533 24.537 0.50 14.33 175 LYS B CA 1
ATOM 4979 C CA B LYS B 1 159 ? 7.365 60.550 24.524 0.50 13.87 175 LYS B CA 1
ATOM 4980 C C . LYS B 1 159 ? 7.464 59.415 23.515 1.00 13.73 175 LYS B C 1
ATOM 4981 O O . LYS B 1 159 ? 8.500 58.748 23.415 1.00 12.70 175 LYS B O 1
ATOM 4992 N N . ASP B 1 160 ? 6.396 59.179 22.772 1.00 14.51 176 ASP B N 1
ATOM 4993 C CA . ASP B 1 160 ? 6.389 58.094 21.773 1.00 13.71 176 ASP B CA 1
ATOM 4994 C C . ASP B 1 160 ? 7.514 58.295 20.726 1.00 14.77 176 ASP B C 1
ATOM 4995 O O . ASP B 1 160 ? 7.910 59.430 20.419 1.00 17.50 176 ASP B O 1
ATOM 5000 N N . PHE B 1 161 ? 8.019 57.208 20.171 1.00 13.56 177 PHE B N 1
ATOM 5001 C CA . PHE B 1 161 ? 9.154 57.258 19.267 1.00 13.74 177 PHE B CA 1
ATOM 5002 C C . PHE B 1 161 ? 8.959 56.405 18.029 1.00 13.58 177 PHE B C 1
ATOM 5003 O O . PHE B 1 161 ? 8.058 55.578 17.941 1.00 13.55 177 PHE B O 1
ATOM 5011 N N . ASP B 1 162 ? 9.845 56.642 17.072 1.00 16.92 178 ASP B N 1
ATOM 5012 C CA . ASP B 1 162 ? 9.824 56.032 15.764 1.00 17.09 178 ASP B CA 1
ATOM 5013 C C . ASP B 1 162 ? 10.788 54.862 15.694 1.00 14.97 178 ASP B C 1
ATOM 5014 O O . ASP B 1 162 ? 11.810 54.817 16.400 1.00 13.15 178 ASP B O 1
ATOM 5019 N N . GLY B 1 163 ? 10.469 53.922 14.809 1.00 16.60 179 GLY B N 1
ATOM 5020 C CA . GLY B 1 163 ? 11.380 52.821 14.447 1.00 13.20 179 GLY B CA 1
ATOM 5021 C C . GLY B 1 163 ? 11.050 51.525 15.120 1.00 15.19 179 GLY B C 1
ATOM 5022 O O . GLY B 1 163 ? 11.832 50.582 15.043 1.00 15.05 179 GLY B O 1
ATOM 5023 N N . ASP B 1 164 ? 9.918 51.487 15.827 1.00 15.38 180 ASP B N 1
ATOM 5024 C CA . ASP B 1 164 ? 9.483 50.289 16.529 1.00 13.02 180 ASP B CA 1
ATOM 5025 C C . ASP B 1 164 ? 8.266 49.650 15.828 1.00 14.11 180 ASP B C 1
ATOM 5026 O O . ASP B 1 164 ? 7.104 50.069 16.046 1.00 14.29 180 ASP B O 1
ATOM 5031 N N . PRO B 1 165 ? 8.503 48.588 15.061 1.00 13.25 181 PRO B N 1
ATOM 5032 C CA . PRO B 1 165 ? 7.400 47.921 14.393 1.00 15.37 181 PRO B CA 1
ATOM 5033 C C . PRO B 1 165 ? 6.666 46.904 15.265 1.00 16.53 181 PRO B C 1
ATOM 5034 O O . PRO B 1 165 ? 5.713 46.269 14.793 1.00 18.02 181 PRO B O 1
ATOM 5038 N N . ILE B 1 166 ? 7.058 46.756 16.523 1.00 14.13 182 ILE B N 1
ATOM 5039 C CA . ILE B 1 166 ? 6.455 45.706 17.378 1.00 15.17 182 ILE B CA 1
ATOM 5040 C C . ILE B 1 166 ? 5.431 46.314 18.339 1.00 13.29 182 ILE B C 1
ATOM 5041 O O . ILE B 1 166 ? 4.322 45.807 18.462 1.00 12.99 182 ILE B O 1
ATOM 5046 N N . LEU B 1 167 ? 5.806 47.382 19.022 1.00 12.83 183 LEU B N 1
ATOM 5047 C CA . LEU B 1 167 ? 4.900 48.068 19.951 1.00 13.20 183 LEU B CA 1
ATOM 5048 C C . LEU B 1 167 ? 4.546 49.496 19.539 1.00 13.18 183 LEU B C 1
ATOM 5049 O O . LEU B 1 167 ? 3.957 50.258 20.306 1.00 14.81 183 LEU B O 1
ATOM 5054 N N . GLY B 1 168 ? 4.872 49.861 18.315 1.00 15.04 184 GLY B N 1
ATOM 5055 C CA . GLY B 1 168 ? 4.445 51.155 17.780 1.00 14.63 184 GLY B CA 1
ATOM 5056 C C . GLY B 1 168 ? 5.183 52.333 18.363 1.00 14.47 184 GLY B C 1
ATOM 5057 O O . GLY B 1 168 ? 4.843 53.477 18.107 1.00 14.73 184 GLY B O 1
ATOM 5058 N N . GLY B 1 169 ? 6.201 52.076 19.167 1.00 14.94 185 GLY B N 1
ATOM 5059 C CA . GLY B 1 169 ? 6.900 53.167 19.838 1.00 14.07 185 GLY B CA 1
ATOM 5060 C C . GLY B 1 169 ? 6.052 53.801 20.909 1.00 14.04 185 GLY B C 1
ATOM 5061 O O . GLY B 1 169 ? 6.309 54.925 21.325 1.00 16.44 185 GLY B O 1
ATOM 5062 N N . SER B 1 170 ? 5.033 53.075 21.353 1.00 16.68 186 SER B N 1
ATOM 5063 C CA . SER B 1 170 ? 4.069 53.597 22.345 1.00 14.87 186 SER B CA 1
ATOM 5064 C C . SER B 1 170 ? 4.617 53.463 23.764 1.00 13.84 186 SER B C 1
ATOM 5065 O O . SER B 1 170 ? 4.840 52.341 24.251 1.00 14.55 186 SER B O 1
ATOM 5068 N N . ILE B 1 171 ? 4.793 54.591 24.441 1.00 14.69 187 ILE B N 1
ATOM 5069 C CA . ILE B 1 171 ? 5.334 54.602 25.803 1.00 13.64 187 ILE B CA 1
ATOM 5070 C C . ILE B 1 171 ? 4.507 53.743 26.738 1.00 13.23 187 ILE B C 1
ATOM 5071 O O . ILE B 1 171 ? 5.067 52.985 27.523 1.00 13.32 187 ILE B O 1
ATOM 5076 N N . SER B 1 172 ? 3.182 53.823 26.635 1.00 13.23 188 SER B N 1
ATOM 5077 C CA . SER B 1 172 ? 2.313 53.031 27.502 1.00 14.12 188 SER B CA 1
ATOM 5078 C C . SER B 1 172 ? 2.579 51.527 27.331 1.00 12.48 188 SER B C 1
ATOM 5079 O O . SER B 1 172 ? 2.591 50.759 28.298 1.00 10.77 188 SER B O 1
ATOM 5082 N N . LYS B 1 173 ? 2.846 51.125 26.085 1.00 11.41 189 LYS B N 1
ATOM 5083 C CA . LYS B 1 173 ? 3.175 49.716 25.794 1.00 9.82 189 LYS B CA 1
ATOM 5084 C C . LYS B 1 173 ? 4.545 49.348 26.288 1.00 11.32 189 LYS B C 1
ATOM 5085 O O . LYS B 1 173 ? 4.738 48.234 26.792 1.00 9.57 189 LYS B O 1
ATOM 5091 N N . TRP B 1 174 ? 5.501 50.284 26.183 1.00 11.77 190 TRP B N 1
ATOM 5092 C CA . TRP B 1 174 ? 6.882 50.011 26.648 1.00 10.06 190 TRP B CA 1
ATOM 5093 C C . TRP B 1 174 ? 6.998 49.939 28.148 1.00 9.11 190 TRP B C 1
ATOM 5094 O O . TRP B 1 174 ? 7.791 49.128 28.676 1.00 9.59 190 TRP B O 1
ATOM 5105 N N . LYS B 1 175 ? 6.212 50.747 28.856 1.00 10.15 191 LYS B N 1
ATOM 5106 C CA . LYS B 1 175 ? 6.171 50.638 30.316 1.00 9.13 191 LYS B CA 1
ATOM 5107 C C . LYS B 1 175 ? 5.661 49.258 30.728 1.00 8.78 191 LYS B C 1
ATOM 5108 O O . LYS B 1 175 ? 6.211 48.641 31.648 1.00 7.12 191 LYS B O 1
ATOM 5114 N N . LYS B 1 176 ? 4.623 48.775 30.029 1.00 9.91 192 LYS B N 1
ATOM 5115 C CA . LYS B 1 176 ? 4.097 47.420 30.218 1.00 9.93 192 LYS B CA 1
ATOM 5116 C C . LYS B 1 176 ? 5.086 46.311 29.891 1.00 9.37 192 LYS B C 1
ATOM 5117 O O . LYS B 1 176 ? 5.194 45.343 30.685 1.00 11.45 192 LYS B O 1
ATOM 5123 N N . ALA B 1 177 ? 5.753 46.399 28.723 1.00 9.26 193 ALA B N 1
ATOM 5124 C CA . ALA B 1 177 ? 6.800 45.415 28.355 1.00 8.23 193 ALA B CA 1
ATOM 5125 C C . ALA B 1 177 ? 7.896 45.356 29.423 1.00 8.65 193 ALA B C 1
ATOM 5126 O O . ALA B 1 177 ? 8.385 44.278 29.740 1.00 5.79 193 ALA B O 1
ATOM 5128 N N . THR B 1 178 ? 8.286 46.514 29.984 1.00 9.80 194 THR B N 1
ATOM 5129 C CA . THR B 1 178 ? 9.389 46.567 30.945 1.00 7.16 194 THR B CA 1
ATOM 5130 C C . THR B 1 178 ? 8.928 45.847 32.212 1.00 7.54 194 THR B C 1
ATOM 5131 O O . THR B 1 178 ? 9.587 44.917 32.685 1.00 9.42 194 THR B O 1
ATOM 5135 N N . THR B 1 179 ? 7.741 46.197 32.689 1.00 10.28 195 THR B N 1
ATOM 5136 C CA . THR B 1 179 ? 7.142 45.554 33.874 1.00 10.00 195 THR B CA 1
ATOM 5137 C C . THR B 1 179 ? 7.027 44.052 33.699 1.00 9.09 195 THR B C 1
ATOM 5138 O O . THR B 1 179 ? 7.425 43.290 34.580 1.00 13.31 195 THR B O 1
ATOM 5142 N N . ALA B 1 180 ? 6.489 43.621 32.551 1.00 9.49 196 ALA B N 1
ATOM 5143 C CA . ALA B 1 180 ? 6.301 42.209 32.274 1.00 7.07 196 ALA B CA 1
ATOM 5144 C C . ALA B 1 180 ? 7.612 41.446 32.317 1.00 7.60 196 ALA B C 1
ATOM 5145 O O . ALA B 1 180 ? 7.678 40.313 32.810 1.00 7.54 196 ALA B O 1
ATOM 5147 N N . PHE B 1 181 ? 8.656 42.057 31.774 1.00 7.86 197 PHE B N 1
ATOM 5148 C CA . PHE B 1 181 ? 9.937 41.382 31.712 1.00 7.41 197 PHE B CA 1
ATOM 5149 C C . PHE B 1 181 ? 10.550 41.328 33.115 1.00 7.09 197 PHE B C 1
ATOM 5150 O O . PHE B 1 181 ? 11.140 40.291 33.493 1.00 6.67 197 PHE B O 1
ATOM 5158 N N . GLN B 1 182 ? 10.363 42.406 33.896 1.00 7.00 198 GLN B N 1
ATOM 5159 C CA . GLN B 1 182 ? 10.806 42.432 35.280 1.00 7.46 198 GLN B CA 1
ATOM 5160 C C . GLN B 1 182 ? 10.177 41.287 36.079 1.00 9.05 198 GLN B C 1
ATOM 5161 O O . GLN B 1 182 ? 10.878 40.618 36.812 1.00 7.02 198 GLN B O 1
ATOM 5167 N N . LEU B 1 183 ? 8.879 41.032 35.898 1.00 10.08 199 LEU B N 1
ATOM 5168 C CA . LEU B 1 183 ? 8.186 39.961 36.627 1.00 7.62 199 LEU B CA 1
ATOM 5169 C C . LEU B 1 183 ? 8.669 38.592 36.192 1.00 9.35 199 LEU B C 1
ATOM 5170 O O . LEU B 1 183 ? 8.849 37.686 37.021 1.00 8.63 199 LEU B O 1
ATOM 5175 N N . LYS B 1 184 ? 8.968 38.463 34.900 1.00 9.17 200 LYS B N 1
ATOM 5176 C CA . LYS B 1 184 ? 9.476 37.219 34.353 1.00 10.39 200 LYS B CA 1
ATOM 5177 C C . LYS B 1 184 ? 10.862 36.893 34.922 1.00 9.62 200 LYS B C 1
ATOM 5178 O O . LYS B 1 184 ? 11.087 35.828 35.525 1.00 10.38 200 LYS B O 1
ATOM 5184 N N . VAL B 1 185 ? 11.754 37.846 34.806 1.00 8.53 201 VAL B N 1
ATOM 5185 C CA . VAL B 1 185 ? 13.091 37.724 35.417 1.00 9.09 201 VAL B CA 1
ATOM 5186 C C . VAL B 1 185 ? 13.014 37.352 36.893 1.00 7.16 201 VAL B C 1
ATOM 5187 O O . VAL B 1 185 ? 13.680 36.404 37.333 1.00 10.63 201 VAL B O 1
ATOM 5191 N N . LEU B 1 186 ? 12.208 38.080 37.661 1.00 8.92 202 LEU B N 1
ATOM 5192 C CA . LEU B 1 186 ? 12.093 37.814 39.106 1.00 6.56 202 LEU B CA 1
ATOM 5193 C C . LEU B 1 186 ? 11.534 36.430 39.375 1.00 8.15 202 LEU B C 1
ATOM 5194 O O . LEU B 1 186 ? 12.006 35.754 40.307 1.00 9.16 202 LEU B O 1
ATOM 5207 N N . HIS B 1 188 ? 11.948 33.871 37.404 1.00 8.69 204 HIS B N 1
ATOM 5208 C CA . HIS B 1 188 ? 13.080 33.011 37.075 1.00 8.74 204 HIS B CA 1
ATOM 5209 C C . HIS B 1 188 ? 14.131 32.908 38.177 1.00 8.37 204 HIS B C 1
ATOM 5210 O O . HIS B 1 188 ? 14.908 31.958 38.192 1.00 9.07 204 HIS B O 1
ATOM 5217 N N . LEU B 1 189 ? 14.056 33.825 39.145 1.00 9.83 205 LEU B N 1
ATOM 5218 C CA . LEU B 1 189 ? 14.893 33.813 40.347 1.00 10.80 205 LEU B CA 1
ATOM 5219 C C . LEU B 1 189 ? 14.196 33.154 41.573 1.00 10.02 205 LEU B C 1
ATOM 5220 O O . LEU B 1 189 ? 14.653 33.327 42.698 1.00 12.35 205 LEU B O 1
ATOM 5225 N N . SER B 1 190 ? 13.151 32.342 41.352 1.00 10.81 206 SER B N 1
ATOM 5226 C CA . SER B 1 190 ? 12.349 31.786 42.483 1.00 13.00 206 SER B CA 1
ATOM 5227 C C . SER B 1 190 ? 13.169 30.958 43.446 1.00 11.85 206 SER B C 1
ATOM 5228 O O . SER B 1 190 ? 12.927 30.984 44.643 1.00 14.10 206 SER B O 1
ATOM 5231 N N . LYS B 1 191 ? 14.144 30.228 42.921 1.00 11.29 207 LYS B N 1
ATOM 5232 C CA . LYS B 1 191 ? 14.971 29.369 43.745 1.00 15.20 207 LYS B CA 1
ATOM 5233 C C . LYS B 1 191 ? 15.886 30.217 44.612 1.00 14.44 207 LYS B C 1
ATOM 5234 O O . LYS B 1 191 ? 16.415 29.736 45.588 1.00 13.51 207 LYS B O 1
ATOM 5240 N N . LYS B 1 192 ? 16.034 31.488 44.259 1.00 14.34 208 LYS B N 1
ATOM 5241 C CA . LYS B 1 192 ? 16.839 32.430 45.027 1.00 17.47 208 LYS B CA 1
ATOM 5242 C C . LYS B 1 192 ? 15.987 33.336 45.914 1.00 18.64 208 LYS B C 1
ATOM 5243 O O . LYS B 1 192 ? 16.429 34.422 46.296 1.00 17.80 208 LYS B O 1
ATOM 5249 N N . GLU B 1 193 ? 14.776 32.889 46.260 1.00 21.33 209 GLU B N 1
ATOM 5250 C CA . GLU B 1 193 ? 13.885 33.682 47.122 1.00 25.94 209 GLU B CA 1
ATOM 5251 C C . GLU B 1 193 ? 14.529 34.049 48.491 1.00 28.38 209 GLU B C 1
ATOM 5252 O O . GLU B 1 193 ? 14.241 35.116 49.036 1.00 29.28 209 GLU B O 1
ATOM 5258 N N . SER B 1 194 ? 15.397 33.177 49.016 1.00 27.98 210 SER B N 1
ATOM 5259 C CA . SER B 1 194 ? 16.093 33.411 50.296 1.00 30.09 210 SER B CA 1
ATOM 5260 C C . SER B 1 194 ? 17.284 34.350 50.259 1.00 29.15 210 SER B C 1
ATOM 5261 O O . SER B 1 194 ? 17.749 34.791 51.299 1.00 29.17 210 SER B O 1
ATOM 5264 N N . ASP B 1 195 ? 17.791 34.646 49.070 1.00 26.02 211 ASP B N 1
ATOM 5265 C CA . ASP B 1 195 ? 18.923 35.515 48.958 1.00 26.08 211 ASP B CA 1
ATOM 5266 C C . ASP B 1 195 ? 18.619 36.902 49.551 1.00 26.04 211 ASP B C 1
ATOM 5267 O O . ASP B 1 195 ? 17.742 37.612 49.078 1.00 23.31 211 ASP B O 1
ATOM 5272 N N . ALA B 1 196 ? 19.371 37.270 50.592 1.00 27.99 212 ALA B N 1
ATOM 5273 C CA . ALA B 1 196 ? 19.198 38.548 51.292 1.00 29.53 212 ALA B CA 1
ATOM 5274 C C . ALA B 1 196 ? 19.479 39.767 50.419 1.00 30.63 212 ALA B C 1
ATOM 5275 O O . ALA B 1 196 ? 18.944 40.840 50.693 1.00 33.38 212 ALA B O 1
ATOM 5277 N N . ASP B 1 197 ? 20.314 39.620 49.386 1.00 30.00 213 ASP B N 1
ATOM 5278 C CA . ASP B 1 197 ? 20.707 40.753 48.526 1.00 30.57 213 ASP B CA 1
ATOM 5279 C C . ASP B 1 197 ? 19.783 40.996 47.325 1.00 29.31 213 ASP B C 1
ATOM 5280 O O . ASP B 1 197 ? 19.522 42.149 46.986 1.00 29.98 213 ASP B O 1
ATOM 5285 N N . LEU B 1 198 ? 19.307 39.932 46.670 1.00 25.80 214 LEU B N 1
ATOM 5286 C CA . LEU B 1 198 ? 18.484 40.107 45.475 1.00 23.96 214 LEU B CA 1
ATOM 5287 C C . LEU B 1 198 ? 17.048 40.568 45.797 1.00 20.69 214 LEU B C 1
ATOM 5288 O O . LEU B 1 198 ? 16.384 41.196 44.964 1.00 19.93 214 LEU B O 1
ATOM 5293 N N . LYS B 1 199 ? 16.587 40.246 47.001 1.00 20.45 215 LYS B N 1
ATOM 5294 C CA . LYS B 1 199 ? 15.300 40.698 47.514 1.00 19.65 215 LYS B CA 1
ATOM 5295 C C . LYS B 1 199 ? 14.209 40.431 46.489 1.00 16.15 215 LYS B C 1
ATOM 5296 O O . LYS B 1 199 ? 13.427 41.335 46.178 1.00 13.41 215 LYS B O 1
ATOM 5302 N N . VAL B 1 200 ? 14.188 39.196 45.964 1.00 13.17 216 VAL B N 1
ATOM 5303 C CA . VAL B 1 200 ? 13.352 38.824 44.838 1.00 14.04 216 VAL B CA 1
ATOM 5304 C C . VAL B 1 200 ? 11.857 39.035 45.159 1.00 15.60 216 VAL B C 1
ATOM 5305 O O . VAL B 1 200 ? 11.123 39.661 44.404 1.00 13.99 216 VAL B O 1
ATOM 5309 N N . LYS B 1 201 ? 11.416 38.497 46.286 1.00 15.10 217 LYS B N 1
ATOM 5310 C CA . LYS B 1 201 ? 10.002 38.588 46.668 1.00 16.63 217 LYS B CA 1
ATOM 5311 C C . LYS B 1 201 ? 9.519 40.036 46.870 1.00 16.38 217 LYS B C 1
ATOM 5312 O O . LYS B 1 201 ? 8.430 40.395 46.440 1.00 15.38 217 LYS B O 1
ATOM 5318 N N . GLU B 1 202 ? 10.320 40.848 47.549 1.00 15.34 218 GLU B N 1
ATOM 5319 C CA . GLU B 1 202 ? 9.966 42.241 47.813 1.00 16.11 218 GLU B CA 1
ATOM 5320 C C . GLU B 1 202 ? 9.914 43.068 46.528 1.00 15.82 218 GLU B C 1
ATOM 5321 O O . GLU B 1 202 ? 8.981 43.869 46.317 1.00 12.99 218 GLU B O 1
ATOM 5327 N N . ARG B 1 203 ? 10.926 42.883 45.680 1.00 14.63 219 ARG B N 1
ATOM 5328 C CA . ARG B 1 203 ? 10.989 43.518 44.380 1.00 15.25 219 ARG B CA 1
ATOM 5329 C C . ARG B 1 203 ? 9.802 43.153 43.498 1.00 13.73 219 ARG B C 1
ATOM 5330 O O . ARG B 1 203 ? 9.212 44.020 42.869 1.00 11.85 219 ARG B O 1
ATOM 5338 N N . PHE B 1 204 ? 9.461 41.871 43.451 1.00 11.58 220 PHE B N 1
ATOM 5339 C CA . PHE B 1 204 ? 8.304 41.429 42.662 1.00 10.99 220 PHE B CA 1
ATOM 5340 C C . PHE B 1 204 ? 7.004 42.083 43.128 1.00 10.72 220 PHE B C 1
ATOM 5341 O O . PHE B 1 204 ? 6.198 42.566 42.324 1.00 12.41 220 PHE B O 1
ATOM 5349 N N . ALA B 1 205 ? 6.789 42.075 44.436 1.00 12.35 221 ALA B N 1
ATOM 5350 C CA . ALA B 1 205 ? 5.582 42.646 45.012 1.00 12.96 221 ALA B CA 1
ATOM 5351 C C . ALA B 1 205 ? 5.493 44.181 44.743 1.00 14.09 221 ALA B C 1
ATOM 5352 O O . ALA B 1 205 ? 4.418 44.697 44.421 1.00 11.80 221 ALA B O 1
ATOM 5354 N N . ARG B 1 206 ? 6.630 44.886 44.813 1.00 12.76 222 ARG B N 1
ATOM 5355 C CA . ARG B 1 206 ? 6.675 46.338 44.556 1.00 15.77 222 ARG B CA 1
ATOM 5356 C C . ARG B 1 206 ? 6.383 46.673 43.105 1.00 14.96 222 ARG B C 1
ATOM 5357 O O . ARG B 1 206 ? 5.744 47.690 42.816 1.00 18.03 222 ARG B O 1
ATOM 5360 N N . ILE B 1 207 ? 6.872 45.831 42.205 1.00 15.49 223 ILE B N 1
ATOM 5361 C CA . ILE B 1 207 ? 6.577 45.985 40.775 1.00 12.37 223 ILE B CA 1
ATOM 5362 C C . ILE B 1 207 ? 5.106 45.759 40.488 1.00 13.73 223 ILE B C 1
ATOM 5363 O O . ILE B 1 207 ? 4.498 46.552 39.736 1.00 14.53 223 ILE B O 1
ATOM 5368 N N . VAL B 1 208 ? 4.511 44.721 41.077 1.00 10.64 224 VAL B N 1
ATOM 5369 C CA . VAL B 1 208 ? 3.065 44.528 40.931 1.00 11.73 224 VAL B CA 1
ATOM 5370 C C . VAL B 1 208 ? 2.276 45.756 41.498 1.00 14.05 224 VAL B C 1
ATOM 5371 O O . VAL B 1 208 ? 1.262 46.144 40.944 1.00 16.37 224 VAL B O 1
ATOM 5375 N N . ALA B 1 209 ? 2.776 46.386 42.562 1.00 14.14 225 ALA B N 1
ATOM 5376 C CA . ALA B 1 209 ? 2.155 47.581 43.141 1.00 17.81 225 ALA B CA 1
ATOM 5377 C C . ALA B 1 209 ? 2.405 48.882 42.338 1.00 18.57 225 ALA B C 1
ATOM 5378 O O . ALA B 1 209 ? 1.544 49.745 42.258 1.00 23.40 225 ALA B O 1
ATOM 5380 N N . SER B 1 210 ? 3.602 49.031 41.802 1.00 18.47 226 SER B N 1
ATOM 5381 C CA . SER B 1 210 ? 4.033 50.290 41.267 1.00 20.53 226 SER B CA 1
ATOM 5382 C C . SER B 1 210 ? 4.192 50.295 39.748 1.00 18.76 226 SER B C 1
ATOM 5383 O O . SER B 1 210 ? 4.275 51.370 39.157 1.00 17.85 226 SER B O 1
ATOM 5386 N N . GLY B 1 211 ? 4.253 49.129 39.103 1.00 14.44 227 GLY B N 1
ATOM 5387 C CA . GLY B 1 211 ? 4.541 49.079 37.658 1.00 13.33 227 GLY B CA 1
ATOM 5388 C C . GLY B 1 211 ? 3.324 49.155 36.740 1.00 12.64 227 GLY B C 1
ATOM 5389 O O . GLY B 1 211 ? 2.216 49.513 37.158 1.00 11.93 227 GLY B O 1
ATOM 5390 N N . SER B 1 212 ? 3.518 48.804 35.472 1.00 9.46 228 SER B N 1
ATOM 5391 C CA . SER B 1 212 ? 2.387 48.815 34.527 1.00 12.46 228 SER B CA 1
ATOM 5392 C C . SER B 1 212 ? 1.994 47.394 34.099 1.00 9.57 228 SER B C 1
ATOM 5393 O O . SER B 1 212 ? 2.638 46.814 33.215 1.00 9.10 228 SER B O 1
ATOM 5396 N N . LEU B 1 213 ? 0.972 46.834 34.734 1.00 8.18 229 LEU B N 1
ATOM 5397 C CA . LEU B 1 213 ? 0.491 45.501 34.381 1.00 10.57 229 LEU B CA 1
ATOM 5398 C C . LEU B 1 213 ? -0.211 45.553 33.028 1.00 12.35 229 LEU B C 1
ATOM 5399 O O . LEU B 1 213 ? -0.823 46.566 32.649 1.00 10.39 229 LEU B O 1
ATOM 5412 N N . GLU B 1 215 ? -3.090 44.637 30.364 1.00 10.63 231 GLU B N 1
ATOM 5413 C CA . GLU B 1 215 ? -4.536 44.713 30.465 1.00 13.59 231 GLU B CA 1
ATOM 5414 C C . GLU B 1 215 ? -5.269 43.805 29.508 1.00 12.67 231 GLU B C 1
ATOM 5415 O O . GLU B 1 215 ? -6.407 43.464 29.765 1.00 9.18 231 GLU B O 1
ATOM 5421 N N . SER B 1 216 ? -4.652 43.440 28.391 1.00 12.64 232 SER B N 1
ATOM 5422 C CA . SER B 1 216 ? -5.220 42.390 27.545 1.00 12.07 232 SER B CA 1
ATOM 5423 C C . SER B 1 216 ? -4.166 41.870 26.624 1.00 12.64 232 SER B C 1
ATOM 5424 O O . SER B 1 216 ? -3.066 42.406 26.599 1.00 12.86 232 SER B O 1
ATOM 5427 N N . ASN B 1 217 ? -4.536 40.874 25.805 1.00 13.95 233 ASN B N 1
ATOM 5428 C CA . ASN B 1 217 ? -3.681 40.395 24.740 1.00 13.81 233 ASN B CA 1
ATOM 5429 C C . ASN B 1 217 ? -3.199 41.481 23.755 1.00 12.31 233 ASN B C 1
ATOM 5430 O O . ASN B 1 217 ? -2.205 41.288 23.064 1.00 9.30 233 ASN B O 1
ATOM 5435 N N . GLU B 1 218 ? -3.908 42.588 23.668 1.00 11.86 234 GLU B N 1
ATOM 5436 C CA . GLU B 1 218 ? -3.474 43.731 22.829 1.00 16.31 234 GLU B CA 1
ATOM 5437 C C . GLU B 1 218 ? -2.162 44.381 23.283 1.00 14.64 234 GLU B C 1
ATOM 5438 O O . GLU B 1 218 ? -1.564 45.174 22.537 1.00 15.53 234 GLU B O 1
ATOM 5444 N N . ASP B 1 219 ? -1.747 44.097 24.517 1.00 10.23 235 ASP B N 1
ATOM 5445 C CA . ASP B 1 219 ? -0.457 44.550 25.041 1.00 11.71 235 ASP B CA 1
ATOM 5446 C C . ASP B 1 219 ? 0.751 43.640 24.737 1.00 13.00 235 ASP B C 1
ATOM 5447 O O . ASP B 1 219 ? 1.867 43.996 25.085 1.00 14.94 235 ASP B O 1
ATOM 5452 N N . ASN B 1 220 ? 0.541 42.463 24.138 1.00 12.15 236 ASN B N 1
ATOM 5453 C CA . ASN B 1 220 ? 1.642 41.528 23.902 1.00 12.18 236 ASN B CA 1
ATOM 5454 C C . ASN B 1 220 ? 2.750 42.129 23.051 1.00 13.60 236 ASN B C 1
ATOM 5455 O O . ASN B 1 220 ? 2.498 42.811 22.050 1.00 15.58 236 ASN B O 1
ATOM 5460 N N . LEU B 1 221 ? 3.979 41.844 23.452 1.00 12.76 237 LEU B N 1
ATOM 5461 C CA . LEU B 1 221 ? 5.155 42.091 22.629 1.00 12.78 237 LEU B CA 1
ATOM 5462 C C . LEU B 1 221 ? 5.383 40.790 21.864 1.00 13.47 237 LEU B C 1
ATOM 5463 O O . LEU B 1 221 ? 5.833 39.777 22.432 1.00 9.60 237 LEU B O 1
ATOM 5468 N N . GLN B 1 222 ? 5.019 40.847 20.580 1.00 11.84 238 GLN B N 1
ATOM 5469 C CA . GLN B 1 222 ? 4.979 39.686 19.702 1.00 12.44 238 GLN B CA 1
ATOM 5470 C C . GLN B 1 222 ? 5.228 40.120 18.243 1.00 13.44 238 GLN B C 1
ATOM 5471 O O . GLN B 1 222 ? 5.188 41.322 17.888 1.00 13.89 238 GLN B O 1
ATOM 5490 N N . LYS B 1 224 ? 3.569 39.623 14.691 1.00 14.86 240 LYS B N 1
ATOM 5491 C CA . LYS B 1 224 ? 2.435 39.233 13.822 1.00 19.92 240 LYS B CA 1
ATOM 5492 C C . LYS B 1 224 ? 2.923 39.033 12.431 1.00 20.04 240 LYS B C 1
ATOM 5493 O O . LYS B 1 224 ? 3.905 39.628 12.026 1.00 24.29 240 LYS B O 1
ATOM 5499 N N . TYR B 1 225 ? 2.242 38.194 11.672 1.00 22.44 241 TYR B N 1
ATOM 5500 C CA . TYR B 1 225 ? 2.670 37.908 10.324 1.00 23.29 241 TYR B CA 1
ATOM 5501 C C . TYR B 1 225 ? 1.616 38.305 9.300 1.00 24.72 241 TYR B C 1
ATOM 5502 O O . TYR B 1 225 ? 0.459 38.456 9.638 1.00 26.00 241 TYR B O 1
ATOM 5511 N N . ALA B 1 226 ? 2.075 38.495 8.064 1.00 28.08 242 ALA B N 1
ATOM 5512 C CA . ALA B 1 226 ? 1.251 38.704 6.872 1.00 30.94 242 ALA B CA 1
ATOM 5513 C C . ALA B 1 226 ? 0.422 40.000 6.979 1.00 33.05 242 ALA B C 1
ATOM 5514 O O . ALA B 1 226 ? -0.788 39.979 7.188 1.00 37.20 242 ALA B O 1
ATOM 5516 N N . ALA B 1 229 ? 3.290 42.765 7.117 1.00 49.55 245 ALA B N 1
ATOM 5517 C CA . ALA B 1 229 ? 2.718 43.137 5.836 1.00 50.61 245 ALA B CA 1
ATOM 5518 C C . ALA B 1 229 ? 3.037 42.073 4.793 1.00 51.08 245 ALA B C 1
ATOM 5519 O O . ALA B 1 229 ? 2.218 41.183 4.560 1.00 53.11 245 ALA B O 1
ATOM 5521 N N . ASN B 1 230 ? 4.219 42.149 4.177 1.00 50.42 246 ASN B N 1
ATOM 5522 C CA . ASN B 1 230 ? 4.643 41.175 3.154 1.00 49.71 246 ASN B CA 1
ATOM 5523 C C . ASN B 1 230 ? 5.574 40.067 3.737 1.00 48.04 246 ASN B C 1
ATOM 5524 O O . ASN B 1 230 ? 6.706 39.875 3.288 1.00 47.37 246 ASN B O 1
ATOM 5526 N N . THR B 1 231 ? 5.066 39.343 4.736 1.00 44.45 247 THR B N 1
ATOM 5527 C CA . THR B 1 231 ? 5.757 38.187 5.330 1.00 40.61 247 THR B CA 1
ATOM 5528 C C . THR B 1 231 ? 4.806 36.986 5.543 1.00 37.35 247 THR B C 1
ATOM 5529 O O . THR B 1 231 ? 3.612 37.055 5.272 1.00 39.94 247 THR B O 1
ATOM 5533 N N . VAL B 1 232 ? 5.340 35.870 6.005 1.00 30.73 248 VAL B N 1
ATOM 5534 C CA . VAL B 1 232 ? 4.499 34.760 6.384 1.00 27.15 248 VAL B CA 1
ATOM 5535 C C . VAL B 1 232 ? 5.082 34.091 7.635 1.00 22.13 248 VAL B C 1
ATOM 5536 O O . VAL B 1 232 ? 6.237 34.249 7.943 1.00 21.94 248 VAL B O 1
ATOM 5540 N N . TYR B 1 233 ? 4.237 33.362 8.346 1.00 19.20 249 TYR B N 1
ATOM 5541 C CA . TYR B 1 233 ? 4.598 32.567 9.514 1.00 16.07 249 TYR B CA 1
ATOM 5542 C C . TYR B 1 233 ? 5.791 31.657 9.195 1.00 15.28 249 TYR B C 1
ATOM 5543 O O . TYR B 1 233 ? 5.913 31.144 8.077 1.00 14.75 249 TYR B O 1
ATOM 5552 N N . PRO B 1 234 ? 6.701 31.469 10.164 1.00 14.94 250 PRO B N 1
ATOM 5553 C CA . PRO B 1 234 ? 7.917 30.760 9.796 1.00 15.07 250 PRO B CA 1
ATOM 5554 C C . PRO B 1 234 ? 7.697 29.367 9.220 1.00 16.18 250 PRO B C 1
ATOM 5555 O O . PRO B 1 234 ? 8.501 28.897 8.376 1.00 16.99 250 PRO B O 1
ATOM 5559 N N . PHE B 1 235 ? 6.633 28.694 9.639 1.00 14.39 251 PHE B N 1
ATOM 5560 C CA . PHE B 1 235 ? 6.438 27.323 9.180 1.00 14.18 251 PHE B CA 1
ATOM 5561 C C . PHE B 1 235 ? 5.422 27.192 8.057 1.00 15.99 251 PHE B C 1
ATOM 5562 O O . PHE B 1 235 ? 5.015 26.064 7.705 1.00 14.29 251 PHE B O 1
ATOM 5570 N N . HIS B 1 236 ? 5.084 28.327 7.450 1.00 15.62 252 HIS B N 1
ATOM 5571 C CA . HIS B 1 236 ? 4.226 28.334 6.293 1.00 18.08 252 HIS B CA 1
ATOM 5572 C C . HIS B 1 236 ? 4.869 27.539 5.144 1.00 20.80 252 HIS B C 1
ATOM 5573 O O . HIS B 1 236 ? 6.101 27.491 4.993 1.00 21.37 252 HIS B O 1
ATOM 5580 N N . ASN B 1 237 ? 4.050 26.915 4.315 1.00 22.90 253 ASN B N 1
ATOM 5581 C CA . ASN B 1 237 ? 4.606 26.004 3.331 1.00 25.55 253 ASN B CA 1
ATOM 5582 C C . ASN B 1 237 ? 5.445 26.731 2.258 1.00 27.23 253 ASN B C 1
ATOM 5583 O O . ASN B 1 237 ? 6.266 26.092 1.582 1.00 25.27 253 ASN B O 1
ATOM 5588 N N . THR B 1 238 ? 5.256 28.050 2.094 1.00 27.65 254 THR B N 1
ATOM 5589 C CA . THR B 1 238 ? 6.139 28.812 1.195 1.00 29.17 254 THR B CA 1
ATOM 5590 C C . THR B 1 238 ? 7.539 29.037 1.763 1.00 31.81 254 THR B C 1
ATOM 5591 O O . THR B 1 238 ? 8.453 29.357 1.000 1.00 33.42 254 THR B O 1
ATOM 5595 N N . ASN B 1 239 ? 7.698 28.873 3.081 1.00 32.92 255 ASN B N 1
ATOM 5596 C CA . ASN B 1 239 ? 8.976 29.095 3.796 1.00 33.01 255 ASN B CA 1
ATOM 5597 C C . ASN B 1 239 ? 9.796 27.864 4.103 1.00 34.72 255 ASN B C 1
ATOM 5598 O O . ASN B 1 239 ? 10.987 27.975 4.317 1.00 38.47 255 ASN B O 1
ATOM 5603 N N . THR B 1 240 ? 9.165 26.706 4.193 1.00 36.25 256 THR B N 1
ATOM 5604 C CA . THR B 1 240 ? 9.845 25.498 4.657 1.00 37.28 256 THR B CA 1
ATOM 5605 C C . THR B 1 240 ? 9.115 24.284 4.109 1.00 39.78 256 THR B C 1
ATOM 5606 O O . THR B 1 240 ? 7.897 24.315 3.911 1.00 38.41 256 THR B O 1
ATOM 5610 N N . LYS B 1 241 ? 9.872 23.219 3.872 1.00 43.33 257 LYS B N 1
ATOM 5611 C CA . LYS B 1 241 ? 9.315 21.959 3.386 1.00 46.40 257 LYS B CA 1
ATOM 5612 C C . LYS B 1 241 ? 9.397 20.889 4.506 1.00 47.09 257 LYS B C 1
ATOM 5613 O O . LYS B 1 241 ? 9.172 19.693 4.254 1.00 51.53 257 LYS B O 1
ATOM 5615 N N . HIS B 1 242 ? 9.689 21.320 5.739 1.00 44.84 258 HIS B N 1
ATOM 5616 C CA . HIS B 1 242 ? 10.027 20.388 6.824 1.00 43.42 258 HIS B CA 1
ATOM 5617 C C . HIS B 1 242 ? 8.966 20.234 7.944 1.00 38.58 258 HIS B C 1
ATOM 5618 O O . HIS B 1 242 ? 9.045 19.290 8.742 1.00 35.89 258 HIS B O 1
ATOM 5625 N N . ALA B 1 243 ? 7.970 21.126 7.995 1.00 34.16 259 ALA B N 1
ATOM 5626 C CA . ALA B 1 243 ? 6.965 21.117 9.092 1.00 30.43 259 ALA B CA 1
ATOM 5627 C C . ALA B 1 243 ? 6.202 19.780 9.172 1.00 26.45 259 ALA B C 1
ATOM 5628 O O . ALA B 1 243 ? 5.809 19.325 10.253 1.00 21.85 259 ALA B O 1
ATOM 5630 N N . GLY B 1 244 ? 6.052 19.145 8.016 1.00 22.70 260 GLY B N 1
ATOM 5631 C CA . GLY B 1 244 ? 5.523 17.784 7.898 1.00 22.99 260 GLY B CA 1
ATOM 5632 C C . GLY B 1 244 ? 6.218 16.674 8.682 1.00 21.10 260 GLY B C 1
ATOM 5633 O O . GLY B 1 244 ? 5.658 15.577 8.822 1.00 23.94 260 GLY B O 1
ATOM 5634 N N . TYR B 1 245 ? 7.418 16.925 9.209 1.00 20.00 261 TYR B N 1
ATOM 5635 C CA . TYR B 1 245 ? 8.073 15.948 10.109 1.00 18.73 261 TYR B CA 1
ATOM 5636 C C . TYR B 1 245 ? 7.679 16.058 11.581 1.00 17.72 261 TYR B C 1
ATOM 5637 O O . TYR B 1 245 ? 8.123 15.237 12.399 1.00 17.97 261 TYR B O 1
ATOM 5646 N N . ALA B 1 246 ? 6.887 17.066 11.939 1.00 18.89 262 ALA B N 1
ATOM 5647 C CA . ALA B 1 246 ? 6.481 17.273 13.344 1.00 17.36 262 ALA B CA 1
ATOM 5648 C C . ALA B 1 246 ? 5.412 16.267 13.755 1.00 16.32 262 ALA B C 1
ATOM 5649 O O . ALA B 1 246 ? 4.422 16.067 13.055 1.00 17.53 262 ALA B O 1
ATOM 5659 N N . LEU B 1 248 ? 3.219 15.596 17.071 1.00 15.44 264 LEU B N 1
ATOM 5660 C CA . LEU B 1 248 ? 2.863 16.231 18.339 1.00 15.06 264 LEU B CA 1
ATOM 5661 C C . LEU B 1 248 ? 2.952 15.188 19.437 1.00 15.06 264 LEU B C 1
ATOM 5662 O O . LEU B 1 248 ? 2.580 14.034 19.222 1.00 13.96 264 LEU B O 1
ATOM 5667 N N . SER B 1 249 ? 3.574 15.599 20.548 1.00 14.31 265 SER B N 1
ATOM 5668 C CA . SER B 1 249 ? 3.891 14.730 21.669 1.00 14.78 265 SER B CA 1
ATOM 5669 C C . SER B 1 249 ? 2.677 14.285 22.479 1.00 15.46 265 SER B C 1
ATOM 5670 O O . SER B 1 249 ? 1.625 14.954 22.483 1.00 17.08 265 SER B O 1
ATOM 5673 N N . THR B 1 250 ? 2.845 13.155 23.172 1.00 14.80 266 THR B N 1
ATOM 5674 C CA . THR B 1 250 ? 1.925 12.716 24.199 1.00 14.54 266 THR B CA 1
ATOM 5675 C C . THR B 1 250 ? 1.786 13.768 25.300 1.00 14.30 266 THR B C 1
ATOM 5676 O O . THR B 1 250 ? 0.753 13.812 25.969 1.00 15.86 266 THR B O 1
ATOM 5688 N N . LEU B 1 252 ? 1.376 16.839 24.915 1.00 13.56 268 LEU B N 1
ATOM 5689 C CA . LEU B 1 252 ? 0.225 17.650 24.530 1.00 13.49 268 LEU B CA 1
ATOM 5690 C C . LEU B 1 252 ? -1.052 16.791 24.461 1.00 13.99 268 LEU B C 1
ATOM 5691 O O . LEU B 1 252 ? -2.040 17.047 25.188 1.00 12.71 268 LEU B O 1
ATOM 5696 N N . ILE B 1 253 ? -1.045 15.800 23.570 1.00 13.82 269 ILE B N 1
ATOM 5697 C CA . ILE B 1 253 ? -2.278 15.084 23.217 1.00 15.21 269 ILE B CA 1
ATOM 5698 C C . ILE B 1 253 ? -2.929 14.409 24.437 1.00 16.24 269 ILE B C 1
ATOM 5699 O O . ILE B 1 253 ? -4.137 14.528 24.645 1.00 12.82 269 ILE B O 1
ATOM 5704 N N . ASP B 1 254 ? -2.141 13.703 25.230 1.00 16.49 270 ASP B N 1
ATOM 5705 C CA . ASP B 1 254 ? -2.666 12.968 26.383 1.00 18.50 270 ASP B CA 1
ATOM 5706 C C . ASP B 1 254 ? -3.207 13.909 27.473 1.00 19.48 270 ASP B C 1
ATOM 5707 O O . ASP B 1 254 ? -4.272 13.648 28.070 1.00 21.78 270 ASP B O 1
ATOM 5712 N N . LYS B 1 255 ? -2.509 15.013 27.731 1.00 17.57 271 LYS B N 1
ATOM 5713 C CA . LYS B 1 255 ? -3.002 15.986 28.705 1.00 16.72 271 LYS B CA 1
ATOM 5714 C C . LYS B 1 255 ? -4.323 16.613 28.221 1.00 16.88 271 LYS B C 1
ATOM 5715 O O . LYS B 1 255 ? -5.222 16.898 29.009 1.00 16.02 271 LYS B O 1
ATOM 5721 N N . PHE B 1 256 ? -4.412 16.874 26.928 1.00 15.59 272 PHE B N 1
ATOM 5722 C CA . PHE B 1 256 ? -5.594 17.491 26.361 1.00 14.45 272 PHE B CA 1
ATOM 5723 C C . PHE B 1 256 ? -6.802 16.563 26.475 1.00 16.20 272 PHE B C 1
ATOM 5724 O O . PHE B 1 256 ? -7.903 16.965 26.899 1.00 15.83 272 PHE B O 1
ATOM 5732 N N . LYS B 1 257 ? -6.584 15.299 26.124 1.00 16.80 273 LYS B N 1
ATOM 5733 C CA . LYS B 1 257 ? -7.621 14.307 26.256 1.00 18.44 273 LYS B CA 1
ATOM 5734 C C . LYS B 1 257 ? -8.069 14.129 27.710 1.00 18.77 273 LYS B C 1
ATOM 5735 O O . LYS B 1 257 ? -9.258 14.129 27.976 1.00 20.38 273 LYS B O 1
ATOM 5741 N N . ALA B 1 258 ? -7.130 14.004 28.641 1.00 17.07 274 ALA B N 1
ATOM 5742 C CA . ALA B 1 258 ? -7.476 13.812 30.072 1.00 18.40 274 ALA B CA 1
ATOM 5743 C C . ALA B 1 258 ? -8.342 14.919 30.614 1.00 17.44 274 ALA B C 1
ATOM 5744 O O . ALA B 1 258 ? -9.046 14.720 31.566 1.00 19.69 274 ALA B O 1
ATOM 5746 N N . THR B 1 259 ? -8.267 16.111 30.039 1.00 17.80 275 THR B N 1
ATOM 5747 C CA . THR B 1 259 ? -9.010 17.258 30.580 1.00 16.11 275 THR B CA 1
ATOM 5748 C C . THR B 1 259 ? -10.060 17.811 29.611 1.00 15.46 275 THR B C 1
ATOM 5749 O O . THR B 1 259 ? -10.649 18.833 29.893 1.00 18.74 275 THR B O 1
ATOM 5753 N N . GLY B 1 260 ? -10.364 17.086 28.534 1.00 15.93 276 GLY B N 1
ATOM 5754 C CA . GLY B 1 260 ? -11.318 17.586 27.538 1.00 17.82 276 GLY B CA 1
ATOM 5755 C C . GLY B 1 260 ? -10.954 18.978 27.015 1.00 15.23 276 GLY B C 1
ATOM 5756 O O . GLY B 1 260 ? -11.800 19.832 26.825 1.00 11.63 276 GLY B O 1
ATOM 5757 N N . ASP B 1 261 ? -9.677 19.180 26.733 1.00 14.96 277 ASP B N 1
ATOM 5758 C CA . ASP B 1 261 ? -9.165 20.509 26.355 1.00 14.13 277 ASP B CA 1
ATOM 5759 C C . ASP B 1 261 ? -9.221 20.614 24.837 1.00 12.28 277 ASP B C 1
ATOM 5760 O O . ASP B 1 261 ? -8.414 19.994 24.118 1.00 9.74 277 ASP B O 1
ATOM 5765 N N . ILE B 1 262 ? -10.189 21.373 24.326 1.00 13.78 278 ILE B N 1
ATOM 5766 C CA . ILE B 1 262 ? -10.349 21.490 22.853 1.00 15.06 278 ILE B CA 1
ATOM 5767 C C . ILE B 1 262 ? -9.200 22.154 22.091 1.00 14.18 278 ILE B C 1
ATOM 5768 O O . ILE B 1 262 ? -9.180 22.148 20.853 1.00 14.25 278 ILE B O 1
ATOM 5773 N N . ARG B 1 263 ? -8.228 22.716 22.801 1.00 15.86 279 ARG B N 1
ATOM 5774 C CA . ARG B 1 263 ? -7.051 23.277 22.125 1.00 14.03 279 ARG B CA 1
ATOM 5775 C C . ARG B 1 263 ? -6.324 22.162 21.316 1.00 13.08 279 ARG B C 1
ATOM 5776 O O . ARG B 1 263 ? -5.681 22.428 20.294 1.00 10.98 279 ARG B O 1
ATOM 5792 N N . PHE B 1 265 ? -7.582 20.272 19.180 1.00 14.06 281 PHE B N 1
ATOM 5793 C CA . PHE B 1 265 ? -8.074 20.332 17.802 1.00 14.19 281 PHE B CA 1
ATOM 5794 C C . PHE B 1 265 ? -7.472 21.478 17.019 1.00 13.50 281 PHE B C 1
ATOM 5795 O O . PHE B 1 265 ? -7.444 21.420 15.790 1.00 13.39 281 PHE B O 1
ATOM 5803 N N . TYR B 1 266 ? -7.015 22.521 17.727 1.00 13.29 282 TYR B N 1
ATOM 5804 C CA . TYR B 1 266 ? -6.351 23.699 17.139 1.00 12.28 282 TYR B CA 1
ATOM 5805 C C . TYR B 1 266 ? -4.821 23.564 16.945 1.00 14.55 282 TYR B C 1
ATOM 5806 O O . TYR B 1 266 ? -4.217 24.295 16.131 1.00 13.29 282 TYR B O 1
ATOM 5815 N N . TYR B 1 267 ? -4.218 22.654 17.704 1.00 13.16 283 TYR B N 1
ATOM 5816 C CA . TYR B 1 267 ? -2.770 22.427 17.720 1.00 14.68 283 TYR B CA 1
ATOM 5817 C C . TYR B 1 267 ? -2.379 21.297 16.743 1.00 14.93 283 TYR B C 1
ATOM 5818 O O . TYR B 1 267 ? -1.322 21.371 16.106 1.00 15.03 283 TYR B O 1
ATOM 5827 N N . ALA B 1 268 ? -3.224 20.258 16.659 1.00 13.08 284 ALA B N 1
ATOM 5828 C CA . ALA B 1 268 ? -2.993 19.084 15.813 1.00 13.63 284 ALA B CA 1
ATOM 5829 C C . ALA B 1 268 ? -3.883 18.979 14.599 1.00 13.92 284 ALA B C 1
ATOM 5830 O O . ALA B 1 268 ? -4.881 19.672 14.466 1.00 15.05 284 ALA B O 1
ATOM 5832 N N . LYS B 1 269 ? -3.508 18.051 13.716 1.00 15.96 285 LYS B N 1
ATOM 5833 C CA . LYS B 1 269 ? -4.438 17.477 12.753 1.00 16.65 285 LYS B CA 1
ATOM 5834 C C . LYS B 1 269 ? -4.527 15.985 13.003 1.00 16.55 285 LYS B C 1
ATOM 5835 O O . LYS B 1 269 ? -3.671 15.400 13.694 1.00 16.50 285 LYS B O 1
ATOM 5841 N N . PRO B 1 270 ? -5.583 15.364 12.486 1.00 17.95 286 PRO B N 1
ATOM 5842 C CA . PRO B 1 270 ? -5.751 13.943 12.650 1.00 21.00 286 PRO B CA 1
ATOM 5843 C C . PRO B 1 270 ? -4.580 13.099 12.141 1.00 18.49 286 PRO B C 1
ATOM 5844 O O . PRO B 1 270 ? -3.904 13.478 11.200 1.00 18.87 286 PRO B O 1
ATOM 5848 N N . ALA B 1 271 ? -4.356 11.972 12.802 1.00 18.82 287 ALA B N 1
ATOM 5849 C CA . ALA B 1 271 ? -3.408 10.977 12.337 1.00 19.59 287 ALA B CA 1
ATOM 5850 C C . ALA B 1 271 ? -3.997 10.405 11.061 1.00 20.51 287 ALA B C 1
ATOM 5851 O O . ALA B 1 271 ? -5.139 10.007 11.050 1.00 20.62 287 ALA B O 1
ATOM 5853 N N . LYS B 1 272 ? -3.231 10.411 9.975 1.00 23.18 288 LYS B N 1
ATOM 5854 C CA . LYS B 1 272 ? -3.731 9.933 8.699 1.00 25.58 288 LYS B CA 1
ATOM 5855 C C . LYS B 1 272 ? -4.137 8.455 8.800 1.00 24.74 288 LYS B C 1
ATOM 5856 O O . LYS B 1 272 ? -5.141 8.060 8.228 1.00 25.02 288 LYS B O 1
ATOM 5862 N N . ALA B 1 273 ? -3.397 7.662 9.567 1.00 22.99 289 ALA B N 1
ATOM 5863 C CA . ALA B 1 273 ? -3.762 6.276 9.785 1.00 25.50 289 ALA B CA 1
ATOM 5864 C C . ALA B 1 273 ? -5.158 6.146 10.418 1.00 25.55 289 ALA B C 1
ATOM 5865 O O . ALA B 1 273 ? -5.841 5.186 10.163 1.00 22.84 289 ALA B O 1
ATOM 5867 N N . LYS B 1 274 ? -5.584 7.117 11.223 1.00 24.66 290 LYS B N 1
ATOM 5868 C CA . LYS B 1 274 ? -6.994 7.166 11.672 1.00 24.62 290 LYS B CA 1
ATOM 5869 C C . LYS B 1 274 ? -7.951 7.665 10.558 1.00 23.13 290 LYS B C 1
ATOM 5870 O O . LYS B 1 274 ? -9.045 7.140 10.404 1.00 24.24 290 LYS B O 1
ATOM 5876 N N . LEU B 1 275 ? -7.564 8.669 9.782 1.00 23.26 291 LEU B N 1
ATOM 5877 C CA . LEU B 1 275 ? -8.436 9.126 8.689 1.00 24.77 291 LEU B CA 1
ATOM 5878 C C . LEU B 1 275 ? -8.650 8.012 7.638 1.00 28.76 291 LEU B C 1
ATOM 5879 O O . LEU B 1 275 ? -9.714 7.954 7.022 1.00 32.09 291 LEU B O 1
ATOM 5884 N N . ASN B 1 276 ? -7.663 7.127 7.468 1.00 28.89 292 ASN B N 1
ATOM 5885 C CA . ASN B 1 276 ? -7.771 5.956 6.606 1.00 31.27 292 ASN B CA 1
ATOM 5886 C C . ASN B 1 276 ? -8.673 4.885 7.176 1.00 32.83 292 ASN B C 1
ATOM 5887 O O . ASN B 1 276 ? -9.223 4.106 6.415 1.00 33.46 292 ASN B O 1
ATOM 5892 N N . GLU B 1 277 ? -8.796 4.811 8.500 1.00 33.07 293 GLU B N 1
ATOM 5893 C CA . GLU B 1 277 ? -9.718 3.849 9.142 1.00 36.03 293 GLU B CA 1
ATOM 5894 C C . GLU B 1 277 ? -11.181 4.328 9.146 1.00 34.56 293 GLU B C 1
ATOM 5895 O O . GLU B 1 277 ? -12.064 3.621 9.654 1.00 34.34 293 GLU B O 1
ATOM 5901 N N . GLY B 1 278 ? -11.440 5.520 8.614 1.00 31.92 294 GLY B N 1
ATOM 5902 C CA . GLY B 1 278 ? -12.764 6.143 8.733 1.00 32.27 294 GLY B CA 1
ATOM 5903 C C . GLY B 1 278 ? -13.080 6.663 10.129 1.00 31.43 294 GLY B C 1
ATOM 5904 O O . GLY B 1 278 ? -14.208 6.555 10.592 1.00 33.34 294 GLY B O 1
ATOM 5905 N N . VAL B 1 279 ? -12.070 7.188 10.825 1.00 31.48 295 VAL B N 1
ATOM 5906 C CA . VAL B 1 279 ? -12.294 8.005 12.032 1.00 28.48 295 VAL B CA 1
ATOM 5907 C C . VAL B 1 279 ? -12.401 9.459 11.564 1.00 26.72 295 VAL B C 1
ATOM 5908 O O . VAL B 1 279 ? -11.709 9.867 10.632 1.00 27.21 295 VAL B O 1
ATOM 5912 N N . THR B 1 280 ? -13.307 10.233 12.151 1.00 26.03 296 THR B N 1
ATOM 5913 C CA . THR B 1 280 ? -13.496 11.607 11.690 1.00 25.31 296 THR B CA 1
ATOM 5914 C C . THR B 1 280 ? -12.705 12.616 12.496 1.00 22.77 296 THR B C 1
ATOM 5915 O O . THR B 1 280 ? -12.415 12.417 13.682 1.00 21.84 296 THR B O 1
ATOM 5919 N N . ALA B 1 281 ? -12.442 13.743 11.842 1.00 23.28 297 ALA B N 1
ATOM 5920 C CA . ALA B 1 281 ? -11.601 14.818 12.384 1.00 21.33 297 ALA B CA 1
ATOM 5921 C C . ALA B 1 281 ? -12.108 15.403 13.701 1.00 21.99 297 ALA B C 1
ATOM 5922 O O . ALA B 1 281 ? -11.304 15.898 14.511 1.00 20.94 297 ALA B O 1
ATOM 5924 N N . ASP B 1 282 ? -13.418 15.318 13.941 1.00 19.91 298 ASP B N 1
ATOM 5925 C CA . ASP B 1 282 ? -13.987 15.822 15.190 1.00 19.93 298 ASP B CA 1
ATOM 5926 C C . ASP B 1 282 ? -13.920 14.825 16.347 1.00 21.11 298 ASP B C 1
ATOM 5927 O O . ASP B 1 282 ? -14.278 15.179 17.470 1.00 18.95 298 ASP B O 1
ATOM 5932 N N . SER B 1 283 ? -13.514 13.580 16.072 1.00 21.09 299 SER B N 1
ATOM 5933 C CA A SER B 1 283 ? -13.387 12.582 17.133 0.50 22.12 299 SER B CA 1
ATOM 5934 C CA B SER B 1 283 ? -13.385 12.560 17.108 0.50 21.62 299 SER B CA 1
ATOM 5935 C C . SER B 1 283 ? -12.055 12.703 17.846 1.00 22.86 299 SER B C 1
ATOM 5936 O O . SER B 1 283 ? -11.021 12.875 17.228 1.00 23.32 299 SER B O 1
ATOM 5941 N N . TRP B 1 284 ? -12.090 12.601 19.169 1.00 25.05 300 TRP B N 1
ATOM 5942 C CA . TRP B 1 284 ? -10.876 12.629 19.982 1.00 24.35 300 TRP B CA 1
ATOM 5943 C C . TRP B 1 284 ? -9.937 11.470 19.593 1.00 24.61 300 TRP B C 1
ATOM 5944 O O . TRP B 1 284 ? -8.705 11.611 19.659 1.00 22.31 300 TRP B O 1
ATOM 5955 N N . ASP B 1 285 ? -10.521 10.348 19.162 1.00 25.96 301 ASP B N 1
ATOM 5956 C CA A ASP B 1 285 ? -9.737 9.163 18.772 0.50 25.48 301 ASP B CA 1
ATOM 5957 C CA B ASP B 1 285 ? -9.753 9.157 18.771 0.50 26.16 301 ASP B CA 1
ATOM 5958 C C . ASP B 1 285 ? -8.935 9.333 17.478 1.00 24.30 301 ASP B C 1
ATOM 5959 O O . ASP B 1 285 ? -8.104 8.476 17.148 1.00 24.73 301 ASP B O 1
ATOM 5968 N N . ALA B 1 286 ? -9.168 10.417 16.732 1.00 22.91 302 ALA B N 1
ATOM 5969 C CA . ALA B 1 286 ? -8.436 10.654 15.465 1.00 22.56 302 ALA B CA 1
ATOM 5970 C C . ALA B 1 286 ? -6.998 11.139 15.704 1.00 20.30 302 ALA B C 1
ATOM 5971 O O . ALA B 1 286 ? -6.161 11.081 14.806 1.00 21.25 302 ALA B O 1
ATOM 5973 N N . TYR B 1 287 ? -6.721 11.566 16.932 1.00 21.13 303 TYR B N 1
ATOM 5974 C CA . TYR B 1 287 ? -5.451 12.207 17.310 1.00 18.89 303 TYR B CA 1
ATOM 5975 C C . TYR B 1 287 ? -4.585 11.263 18.134 1.00 18.64 303 TYR B C 1
ATOM 5976 O O . TYR B 1 287 ? -5.055 10.708 19.133 1.00 17.51 303 TYR B O 1
ATOM 5985 N N . ILE B 1 288 ? -3.332 11.081 17.704 1.00 18.31 304 ILE B N 1
ATOM 5986 C CA . ILE B 1 288 ? -2.365 10.223 18.373 1.00 18.12 304 ILE B CA 1
ATOM 5987 C C . ILE B 1 288 ? -1.144 11.042 18.824 1.00 18.03 304 ILE B C 1
ATOM 5988 O O . ILE B 1 288 ? -0.571 11.757 18.031 1.00 16.37 304 ILE B O 1
ATOM 5993 N N . GLY B 1 289 ? -0.763 10.914 20.105 1.00 17.98 305 GLY B N 1
ATOM 5994 C CA . GLY B 1 289 ? 0.434 11.559 20.641 1.00 16.00 305 GLY B CA 1
ATOM 5995 C C . GLY B 1 289 ? 1.644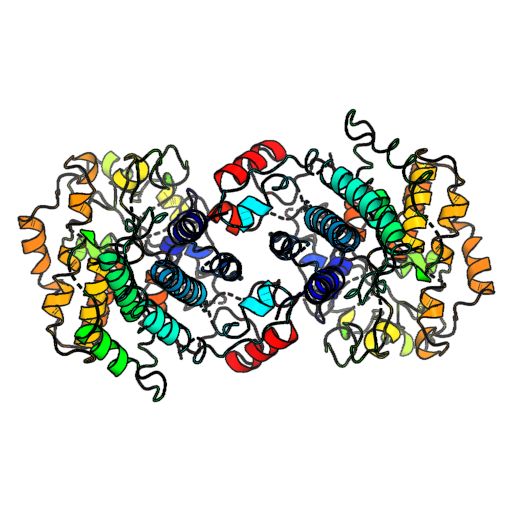 10.653 20.430 1.00 17.80 305 GLY B C 1
ATOM 5996 O O . GLY B 1 289 ? 1.501 9.412 20.478 1.00 18.30 305 GLY B O 1
ATOM 5997 N N . THR B 1 290 ? 2.817 11.270 20.188 1.00 17.62 306 THR B N 1
ATOM 5998 C CA . THR B 1 290 ? 4.099 10.555 20.017 1.00 16.33 306 THR B CA 1
ATOM 5999 C C . THR B 1 290 ? 5.003 10.765 21.231 1.00 15.12 306 THR B C 1
ATOM 6000 O O . THR B 1 290 ? 5.337 11.890 21.553 1.00 15.22 306 THR B O 1
ATOM 6004 N N . ASP B 1 291 ? 5.402 9.674 21.884 1.00 13.48 307 ASP B N 1
ATOM 6005 C CA . ASP B 1 291 ? 6.339 9.734 23.011 1.00 14.91 307 ASP B CA 1
ATOM 6006 C C . ASP B 1 291 ? 7.779 9.916 22.501 1.00 15.39 307 ASP B C 1
ATOM 6007 O O . ASP B 1 291 ? 8.385 8.980 21.897 1.00 15.27 307 ASP B O 1
ATOM 6012 N N . PRO B 1 292 ? 8.325 11.141 22.715 1.00 14.60 308 PRO B N 1
ATOM 6013 C CA . PRO B 1 292 ? 9.604 11.499 22.117 1.00 14.12 308 PRO B CA 1
ATOM 6014 C C . PRO B 1 292 ? 10.796 10.818 22.755 1.00 15.10 308 PRO B C 1
ATOM 6015 O O . PRO B 1 292 ? 11.863 10.823 22.124 1.00 14.52 308 PRO B O 1
ATOM 6019 N N . SER B 1 293 ? 10.590 10.197 23.931 1.00 12.73 309 SER B N 1
ATOM 6020 C CA . SER B 1 293 ? 11.603 9.390 24.625 1.00 14.14 309 SER B CA 1
ATOM 6021 C C . SER B 1 293 ? 11.721 7.942 24.086 1.00 17.00 309 SER B C 1
ATOM 6022 O O . SER B 1 293 ? 12.637 7.175 24.480 1.00 14.16 309 SER B O 1
ATOM 6025 N N . LEU B 1 294 ? 10.828 7.563 23.179 1.00 16.57 310 LEU B N 1
ATOM 6026 C CA . LEU B 1 294 ? 10.959 6.258 22.512 1.00 18.73 310 LEU B CA 1
ATOM 6027 C C . LEU B 1 294 ? 12.232 6.147 21.658 1.00 19.48 310 LEU B C 1
ATOM 6028 O O . LEU B 1 294 ? 12.686 7.125 21.091 1.00 18.76 310 LEU B O 1
ATOM 6033 N N . PRO B 1 295 ? 12.786 4.928 21.517 1.00 19.83 311 PRO B N 1
ATOM 6034 C CA . PRO B 1 295 ? 13.887 4.776 20.545 1.00 19.49 311 PRO B CA 1
ATOM 6035 C C . PRO B 1 295 ? 13.520 5.336 19.178 1.00 18.71 311 PRO B C 1
ATOM 6036 O O . PRO B 1 295 ? 12.360 5.211 18.754 1.00 15.98 311 PRO B O 1
ATOM 6040 N N . PHE B 1 296 ? 14.483 5.978 18.512 1.00 17.61 312 PHE B N 1
ATOM 6041 C CA . PHE B 1 296 ? 14.215 6.624 17.235 1.00 18.17 312 PHE B CA 1
ATOM 6042 C C . PHE B 1 296 ? 13.733 5.626 16.167 1.00 20.19 312 PHE B C 1
ATOM 6043 O O . PHE B 1 296 ? 12.880 5.986 15.363 1.00 18.01 312 PHE B O 1
ATOM 6051 N N . GLU B 1 297 ? 14.266 4.392 16.165 1.00 22.89 313 GLU B N 1
ATOM 6052 C CA A GLU B 1 297 ? 13.757 3.399 15.224 0.50 25.45 313 GLU B CA 1
ATOM 6053 C CA B GLU B 1 297 ? 13.753 3.276 15.349 0.50 25.03 313 GLU B CA 1
ATOM 6054 C C . GLU B 1 297 ? 12.225 3.242 15.381 1.00 23.73 313 GLU B C 1
ATOM 6055 O O . GLU B 1 297 ? 11.535 3.189 14.383 1.00 24.11 313 GLU B O 1
ATOM 6066 N N . GLN B 1 298 ? 11.698 3.235 16.597 1.00 24.09 314 GLN B N 1
ATOM 6067 C CA . GLN B 1 298 ? 10.243 3.201 16.790 1.00 24.02 314 GLN B CA 1
ATOM 6068 C C . GLN B 1 298 ? 9.560 4.478 16.284 1.00 23.73 314 GLN B C 1
ATOM 6069 O O . GLN B 1 298 ? 8.578 4.403 15.544 1.00 24.22 314 GLN B O 1
ATOM 6075 N N . ILE B 1 299 ? 10.074 5.648 16.654 1.00 22.15 315 ILE B N 1
ATOM 6076 C CA . ILE B 1 299 ? 9.544 6.919 16.109 1.00 22.51 315 ILE B CA 1
ATOM 6077 C C . ILE B 1 299 ? 9.465 6.894 14.574 1.00 21.61 315 ILE B C 1
ATOM 6078 O O . ILE B 1 299 ? 8.484 7.343 14.000 1.00 22.59 315 ILE B O 1
ATOM 6083 N N . GLU B 1 300 ? 10.505 6.367 13.917 1.00 22.12 316 GLU B N 1
ATOM 6084 C CA . GLU B 1 300 ? 10.563 6.286 12.445 1.00 23.44 316 GLU B CA 1
ATOM 6085 C C . GLU B 1 300 ? 9.409 5.459 11.872 1.00 23.00 316 GLU B C 1
ATOM 6086 O O . GLU B 1 300 ? 8.800 5.837 10.868 1.00 19.81 316 GLU B O 1
ATOM 6092 N N . LYS B 1 301 ? 9.110 4.343 12.535 1.00 24.05 317 LYS B N 1
ATOM 6093 C CA . LYS B 1 301 ? 8.053 3.416 12.110 1.00 25.87 317 LYS B CA 1
ATOM 6094 C C . LYS B 1 301 ? 6.686 4.034 12.214 1.00 24.15 317 LYS B C 1
ATOM 6095 O O . LYS B 1 301 ? 5.893 3.930 11.304 1.00 26.00 317 LYS B O 1
ATOM 6101 N N . ALA B 1 302 ? 6.413 4.677 13.336 1.00 24.25 318 ALA B N 1
ATOM 6102 C CA . ALA B 1 302 ? 5.160 5.408 13.521 1.00 23.99 318 ALA B CA 1
ATOM 6103 C C . ALA B 1 302 ? 5.015 6.517 12.485 1.00 23.96 318 ALA B C 1
ATOM 6104 O O . ALA B 1 302 ? 3.913 6.759 12.006 1.00 24.12 318 ALA B O 1
ATOM 6106 N N . TYR B 1 303 ? 6.115 7.171 12.109 1.00 22.50 319 TYR B N 1
ATOM 6107 C CA . TYR B 1 303 ? 6.034 8.261 11.130 1.00 23.29 319 TYR B CA 1
ATOM 6108 C C . TYR B 1 303 ? 5.678 7.721 9.747 1.00 25.06 319 TYR B C 1
ATOM 6109 O O . TYR B 1 303 ? 4.813 8.275 9.046 1.00 24.19 319 TYR B O 1
ATOM 6118 N N . ALA B 1 304 ? 6.363 6.635 9.366 1.00 26.29 320 ALA B N 1
ATOM 6119 C CA . ALA B 1 304 ? 6.152 5.993 8.082 1.00 27.26 320 ALA B CA 1
ATOM 6120 C C . ALA B 1 304 ? 4.718 5.465 7.954 1.00 27.60 320 ALA B C 1
ATOM 6121 O O . ALA B 1 304 ? 4.074 5.673 6.933 1.00 28.70 320 ALA B O 1
ATOM 6123 N N . THR B 1 305 ? 4.226 4.809 9.002 1.00 27.23 321 THR B N 1
ATOM 6124 C CA . THR B 1 305 ? 2.883 4.241 9.001 1.00 27.56 321 THR B CA 1
ATOM 6125 C C . THR B 1 305 ? 1.821 5.293 9.396 1.00 26.52 321 THR B C 1
ATOM 6126 O O . THR B 1 305 ? 0.648 4.969 9.570 1.00 25.19 321 THR B O 1
ATOM 6130 N N . GLU B 1 306 ? 2.242 6.543 9.574 1.00 26.53 322 GLU B N 1
ATOM 6131 C CA . GLU B 1 306 ? 1.326 7.669 9.817 1.00 26.64 322 GLU B CA 1
ATOM 6132 C C . GLU B 1 306 ? 0.470 7.523 11.080 1.00 24.26 322 GLU B C 1
ATOM 6133 O O . GLU B 1 306 ? -0.607 8.106 11.178 1.00 25.02 322 GLU B O 1
ATOM 6139 N N . GLN B 1 307 ? 0.983 6.787 12.061 1.00 20.65 323 GLN B N 1
ATOM 6140 C CA . GLN B 1 307 ? 0.375 6.702 13.381 1.00 21.78 323 GLN B CA 1
ATOM 6141 C C . GLN B 1 307 ? 0.902 7.819 14.306 1.00 19.23 323 GLN B C 1
ATOM 6142 O O . GLN B 1 307 ? 1.513 7.579 15.342 1.00 17.69 323 GLN B O 1
ATOM 6148 N N . TYR B 1 308 ? 0.661 9.054 13.888 1.00 17.83 324 TYR B N 1
ATOM 6149 C CA . TYR B 1 308 ? 1.064 10.232 14.623 1.00 18.27 324 TYR B CA 1
ATOM 6150 C C . TYR B 1 308 ? 0.165 11.383 14.161 1.00 17.78 324 TYR B C 1
ATOM 6151 O O . TYR B 1 308 ? -0.378 11.326 13.070 1.00 21.20 324 TYR B O 1
ATOM 6160 N N . SER B 1 309 ? 0.044 12.423 14.969 1.00 17.16 325 SER B N 1
ATOM 6161 C CA . SER B 1 309 ? -0.627 13.659 14.553 1.00 16.23 325 SER B CA 1
ATOM 6162 C C . SER B 1 309 ? 0.360 14.787 14.284 1.00 14.69 325 SER B C 1
ATOM 6163 O O . SER B 1 309 ? 1.128 15.150 15.166 1.00 15.56 325 SER B O 1
ATOM 6166 N N . GLY B 1 310 ? 0.336 15.332 13.066 1.00 14.93 326 GLY B N 1
ATOM 6167 C CA . GLY B 1 310 ? 1.110 16.509 12.681 1.00 15.70 326 GLY B CA 1
ATOM 6168 C C . GLY B 1 310 ? 0.501 17.847 13.149 1.00 15.91 326 GLY B C 1
ATOM 6169 O O . GLY B 1 310 ? -0.467 17.872 13.910 1.00 15.48 326 GLY B O 1
ATOM 6170 N N . PHE B 1 311 ? 1.090 18.953 12.696 1.00 14.60 327 PHE B N 1
ATOM 6171 C CA . PHE B 1 311 ? 0.594 20.304 12.954 1.00 14.03 327 PHE B CA 1
ATOM 6172 C C . PHE B 1 311 ? -0.788 20.553 12.338 1.00 15.91 327 PHE B C 1
ATOM 6173 O O . PHE B 1 311 ? -1.057 20.180 11.184 1.00 18.42 327 PHE B O 1
ATOM 6181 N N . ASN B 1 312 ? -1.635 21.245 13.091 1.00 16.98 328 ASN B N 1
ATOM 6182 C CA . ASN B 1 312 ? -2.814 21.893 12.545 1.00 15.28 328 ASN B CA 1
ATOM 6183 C C . ASN B 1 312 ? -2.413 22.723 11.342 1.00 13.88 328 ASN B C 1
ATOM 6184 O O . ASN B 1 312 ? -1.301 23.262 11.266 1.00 14.44 328 ASN B O 1
ATOM 6189 N N . ALA B 1 313 ? -3.337 22.835 10.406 1.00 14.32 329 ALA B N 1
ATOM 6190 C CA . ALA B 1 313 ? -3.110 23.568 9.178 1.00 14.27 329 ALA B CA 1
ATOM 6191 C C . ALA B 1 313 ? -2.850 25.041 9.453 1.00 14.09 329 ALA B C 1
ATOM 6192 O O . ALA B 1 313 ? -2.267 25.705 8.596 1.00 15.72 329 ALA B O 1
ATOM 6194 N N . ARG B 1 314 ? -3.246 25.577 10.622 1.00 13.98 330 ARG B N 1
ATOM 6195 C CA . ARG B 1 314 ? -3.037 27.020 10.847 1.00 13.39 330 ARG B CA 1
ATOM 6196 C C . ARG B 1 314 ? -1.573 27.351 10.933 1.00 14.03 330 ARG B C 1
ATOM 6197 O O . ARG B 1 314 ? -1.188 28.489 10.622 1.00 14.06 330 ARG B O 1
ATOM 6205 N N . TYR B 1 315 ? -0.744 26.374 11.321 1.00 14.38 331 TYR B N 1
ATOM 6206 C CA . TYR B 1 315 ? 0.708 26.622 11.397 1.00 14.10 331 TYR B CA 1
ATOM 6207 C C . TYR B 1 315 ? 1.425 26.525 10.062 1.00 14.94 331 TYR B C 1
ATOM 6208 O O . TYR B 1 315 ? 2.443 27.168 9.916 1.00 16.02 331 TYR B O 1
ATOM 6217 N N . THR B 1 316 ? 0.896 25.734 9.120 1.00 15.94 332 THR B N 1
ATOM 6218 C CA . THR B 1 316 ? 1.575 25.369 7.858 1.00 16.49 332 THR B CA 1
ATOM 6219 C C . THR B 1 316 ? 0.951 25.931 6.572 1.00 21.14 332 THR B C 1
ATOM 6220 O O . THR B 1 316 ? 1.643 26.126 5.568 1.00 19.93 332 THR B O 1
ATOM 6224 N N . ASP B 1 317 ? -0.364 26.107 6.563 1.00 21.69 333 ASP B N 1
ATOM 6225 C CA . ASP B 1 317 ? -1.071 26.500 5.345 1.00 25.98 333 ASP B CA 1
ATOM 6226 C C . ASP B 1 317 ? -1.715 27.881 5.414 1.00 25.13 333 ASP B C 1
ATOM 6227 O O . ASP B 1 317 ? -2.115 28.401 4.406 1.00 28.53 333 ASP B O 1
ATOM 6232 N N . TYR B 1 318 ? -1.793 28.467 6.601 1.00 23.60 334 TYR B N 1
ATOM 6233 C CA . TYR B 1 318 ? -2.399 29.770 6.810 1.00 21.79 334 TYR B CA 1
ATOM 6234 C C . TYR B 1 318 ? -1.293 30.807 6.927 1.00 21.92 334 TYR B C 1
ATOM 6235 O O . TYR B 1 318 ? -0.492 30.767 7.858 1.00 20.39 334 TYR B O 1
ATOM 6244 N N . PRO B 1 319 ? -1.226 31.737 5.966 1.00 22.69 335 PRO B N 1
ATOM 6245 C CA . PRO B 1 319 ? -0.043 32.620 5.896 1.00 22.47 335 PRO B CA 1
ATOM 6246 C C . PRO B 1 319 ? 0.259 33.402 7.165 1.00 20.70 335 PRO B C 1
ATOM 6247 O O . PRO B 1 319 ? 1.424 33.553 7.493 1.00 17.39 335 PRO B O 1
ATOM 6251 N N . SER B 1 320 ? -0.748 33.871 7.904 1.00 19.24 336 SER B N 1
ATOM 6252 C CA . SER B 1 320 ? -0.433 34.680 9.089 1.00 20.67 336 SER B CA 1
ATOM 6253 C C . SER B 1 320 ? -0.176 33.814 10.344 1.00 18.56 336 SER B C 1
ATOM 6254 O O . SER B 1 320 ? 0.251 34.327 11.376 1.00 15.12 336 SER B O 1
ATOM 6257 N N . GLY B 1 321 ? -0.384 32.499 10.212 1.00 16.89 337 GLY B N 1
ATOM 6258 C CA . GLY B 1 321 ? -0.163 31.555 11.313 1.00 14.52 337 GLY B CA 1
ATOM 6259 C C . GLY B 1 321 ? -0.790 32.046 12.601 1.00 13.74 337 GLY B C 1
ATOM 6260 O O . GLY B 1 321 ? -1.996 32.228 12.680 1.00 13.51 337 GLY B O 1
ATOM 6261 N N . GLU B 1 322 ? 0.052 32.208 13.627 1.00 14.08 338 GLU B N 1
ATOM 6262 C CA . GLU B 1 322 ? -0.302 32.902 14.846 1.00 12.17 338 GLU B CA 1
ATOM 6263 C C . GLU B 1 322 ? 0.863 33.806 15.199 1.00 13.08 338 GLU B C 1
ATOM 6264 O O . GLU B 1 322 ? 1.985 33.584 14.755 1.00 15.24 338 GLU B O 1
ATOM 6270 N N . PRO B 1 323 ? 0.614 34.848 15.996 1.00 13.08 339 PRO B N 1
ATOM 6271 C CA . PRO B 1 323 ? 1.741 35.643 16.433 1.00 13.16 339 PRO B CA 1
ATOM 6272 C C . PRO B 1 323 ? 2.672 34.872 17.357 1.00 12.08 339 PRO B C 1
ATOM 6273 O O . PRO B 1 323 ? 2.218 34.027 18.109 1.00 11.95 339 PRO B O 1
ATOM 6277 N N . VAL B 1 324 ? 3.965 35.177 17.277 1.00 11.31 340 VAL B N 1
ATOM 6278 C CA . VAL B 1 324 ? 4.980 34.568 18.146 1.00 12.09 340 VAL B CA 1
ATOM 6279 C C . VAL B 1 324 ? 5.252 35.588 19.255 1.00 11.87 340 VAL B C 1
ATOM 6280 O O . VAL B 1 324 ? 5.749 36.705 19.021 1.00 15.38 340 VAL B O 1
ATOM 6284 N N . VAL B 1 325 ? 4.903 35.193 20.461 1.00 11.28 341 VAL B N 1
ATOM 6285 C CA . VAL B 1 325 ? 4.871 36.108 21.592 1.00 9.17 341 VAL B CA 1
ATOM 6286 C C . VAL B 1 325 ? 6.175 35.953 22.392 1.00 9.54 341 VAL B C 1
ATOM 6287 O O . VAL B 1 325 ? 6.639 34.835 22.616 1.00 9.11 341 VAL B O 1
ATOM 6291 N N . ARG B 1 326 ? 6.734 37.084 22.827 1.00 9.33 342 ARG B N 1
ATOM 6292 C CA . ARG B 1 326 ? 7.872 37.083 23.759 1.00 9.71 342 ARG B CA 1
ATOM 6293 C C . ARG B 1 326 ? 7.428 37.432 25.169 1.00 10.36 342 ARG B C 1
ATOM 6294 O O . ARG B 1 326 ? 7.843 36.757 26.171 1.00 10.88 342 ARG B O 1
ATOM 6302 N N . LEU B 1 327 ? 6.605 38.472 25.250 1.00 8.83 343 LEU B N 1
ATOM 6303 C CA . LEU B 1 327 ? 5.933 38.842 26.494 1.00 9.47 343 LEU B CA 1
ATOM 6304 C C . LEU B 1 327 ? 4.457 39.023 26.283 1.00 11.17 343 LEU B C 1
ATOM 6305 O O . LEU B 1 327 ? 4.024 39.819 25.423 1.00 12.89 343 LEU B O 1
ATOM 6310 N N . GLY B 1 328 ? 3.656 38.290 27.057 1.00 9.97 344 GLY B N 1
ATOM 6311 C CA . GLY B 1 328 ? 2.227 38.344 26.869 1.00 10.79 344 GLY B CA 1
ATOM 6312 C C . GLY B 1 328 ? 1.363 38.423 28.108 1.00 12.12 344 GLY B C 1
ATOM 6313 O O . GLY B 1 328 ? 1.798 38.147 29.223 1.00 13.07 344 GLY B O 1
ATOM 6314 N N . TYR B 1 329 ? 0.101 38.740 27.856 1.00 11.06 345 TYR B N 1
ATOM 6315 C CA . TYR B 1 329 ? -0.912 38.839 28.866 1.00 9.71 345 TYR B CA 1
ATOM 6316 C C . TYR B 1 329 ? -1.215 37.496 29.504 1.00 6.27 345 TYR B C 1
ATOM 6317 O O . TYR B 1 329 ? -1.261 37.404 30.715 1.00 9.64 345 TYR B O 1
ATOM 6326 N N . ALA B 1 330 ? -1.449 36.457 28.718 1.00 9.85 346 ALA B N 1
ATOM 6327 C CA . ALA B 1 330 ? -1.646 35.107 29.277 1.00 7.82 346 ALA B CA 1
ATOM 6328 C C . ALA B 1 330 ? -0.448 34.679 30.147 1.00 9.96 346 ALA B C 1
ATOM 6329 O O . ALA B 1 330 ? -0.593 34.229 31.299 1.00 10.10 346 ALA B O 1
ATOM 6331 N N . GLU B 1 331 ? 0.740 34.846 29.599 1.00 8.43 347 GLU B N 1
ATOM 6332 C CA . GLU B 1 331 ? 1.979 34.545 30.341 1.00 7.76 347 GLU B CA 1
ATOM 6333 C C . GLU B 1 331 ? 2.077 35.309 31.635 1.00 8.51 347 GLU B C 1
ATOM 6334 O O . GLU B 1 331 ? 2.339 34.691 32.684 1.00 5.65 347 GLU B O 1
ATOM 6340 N N . GLN B 1 332 ? 1.845 36.628 31.571 1.00 5.75 348 GLN B N 1
ATOM 6341 C CA . GLN B 1 332 ? 1.890 37.473 32.788 1.00 7.98 348 GLN B CA 1
ATOM 6342 C C . GLN B 1 332 ? 0.980 36.912 33.878 1.00 8.02 348 GLN B C 1
ATOM 6343 O O . GLN B 1 332 ? 1.336 36.903 35.039 1.00 7.22 348 GLN B O 1
ATOM 6349 N N . ASN B 1 333 ? -0.197 36.425 33.487 1.00 9.65 349 ASN B N 1
ATOM 6350 C CA . ASN B 1 333 ? -1.159 35.912 34.475 1.00 8.87 349 ASN B CA 1
ATOM 6351 C C . ASN B 1 333 ? -0.800 34.519 35.008 1.00 9.21 349 ASN B C 1
ATOM 6352 O O . ASN B 1 333 ? -1.167 34.189 36.151 1.00 8.42 349 ASN B O 1
ATOM 6357 N N . PHE B 1 334 ? -0.047 33.737 34.230 1.00 8.67 350 PHE B N 1
ATOM 6358 C CA . PHE B 1 334 ? 0.525 32.501 34.757 1.00 9.68 350 PHE B CA 1
ATOM 6359 C C . PHE B 1 334 ? 1.621 32.827 35.755 1.00 9.53 350 PHE B C 1
ATOM 6360 O O . PHE B 1 334 ? 1.783 32.125 36.769 1.00 10.28 350 PHE B O 1
ATOM 6368 N N . ILE B 1 335 ? 2.390 33.881 35.477 1.00 8.72 351 ILE B N 1
ATOM 6369 C CA . ILE B 1 335 ? 3.439 34.317 36.412 1.00 8.95 351 ILE B CA 1
ATOM 6370 C C . ILE B 1 335 ? 2.820 34.823 37.734 1.00 10.12 351 ILE B C 1
ATOM 6371 O O . ILE B 1 335 ? 3.261 34.441 38.824 1.00 10.11 351 ILE B O 1
ATOM 6376 N N . LEU B 1 336 ? 1.795 35.670 37.623 1.00 10.34 352 LEU B N 1
ATOM 6377 C CA . LEU B 1 336 ? 1.086 36.174 38.782 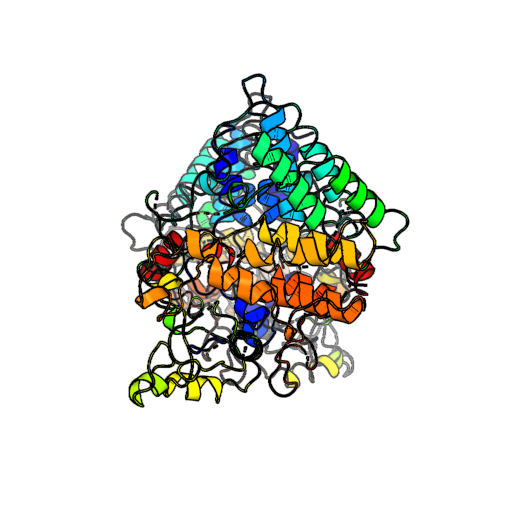1.00 9.95 352 LEU B CA 1
ATOM 6378 C C . LEU B 1 336 ? 0.467 34.993 39.591 1.00 10.04 352 LEU B C 1
ATOM 6379 O O . LEU B 1 336 ? 0.585 34.944 40.816 1.00 9.79 352 LEU B O 1
ATOM 6384 N N . ALA B 1 337 ? -0.120 34.016 38.912 1.00 9.07 353 ALA B N 1
ATOM 6385 C CA . ALA B 1 337 ? -0.720 32.874 39.591 1.00 10.01 353 ALA B CA 1
ATOM 6386 C C . ALA B 1 337 ? 0.322 32.195 40.456 1.00 11.00 353 ALA B C 1
ATOM 6387 O O . ALA B 1 337 ? 0.095 31.924 41.629 1.00 11.40 353 ALA B O 1
ATOM 6389 N N . GLU B 1 338 ? 1.480 31.925 39.879 1.00 13.72 354 GLU B N 1
ATOM 6390 C CA . GLU B 1 338 ? 2.530 31.235 40.611 1.00 12.66 354 GLU B CA 1
ATOM 6391 C C . GLU B 1 338 ? 2.989 32.098 41.809 1.00 12.21 354 GLU B C 1
ATOM 6392 O O . GLU B 1 338 ? 3.147 31.600 42.923 1.00 10.11 354 GLU B O 1
ATOM 6398 N N . ALA B 1 339 ? 3.223 33.389 41.560 1.00 9.55 355 ALA B N 1
ATOM 6399 C CA . ALA B 1 339 ? 3.555 34.322 42.641 1.00 10.73 355 ALA B CA 1
ATOM 6400 C C . ALA B 1 339 ? 2.579 34.262 43.802 1.00 11.01 355 ALA B C 1
ATOM 6401 O O . ALA B 1 339 ? 2.995 34.302 44.960 1.00 10.67 355 ALA B O 1
ATOM 6403 N N . ALA B 1 340 ? 1.282 34.213 43.483 1.00 9.47 356 ALA B N 1
ATOM 6404 C CA . ALA B 1 340 ? 0.219 34.116 44.513 1.00 11.73 356 ALA B CA 1
ATOM 6405 C C . ALA B 1 340 ? 0.357 32.807 45.294 1.00 11.10 356 ALA B C 1
ATOM 6406 O O . ALA B 1 340 ? 0.426 32.837 46.522 1.00 11.65 356 ALA B O 1
ATOM 6408 N N . VAL B 1 341 ? 0.475 31.681 44.600 1.00 8.56 357 VAL B N 1
ATOM 6409 C CA . VAL B 1 341 ? 0.653 30.385 45.261 1.00 10.69 357 VAL B CA 1
ATOM 6410 C C . VAL B 1 341 ? 1.865 30.421 46.175 1.00 12.70 357 VAL B C 1
ATOM 6411 O O . VAL B 1 341 ? 1.827 29.920 47.281 1.00 13.05 357 VAL B O 1
ATOM 6415 N N . ARG B 1 342 ? 2.943 31.040 45.706 1.00 14.92 358 ARG B N 1
ATOM 6416 C CA . ARG B 1 342 ? 4.174 31.156 46.478 1.00 13.34 358 ARG B CA 1
ATOM 6417 C C . ARG B 1 342 ? 4.092 32.192 47.614 1.00 14.95 358 ARG B C 1
ATOM 6418 O O . ARG B 1 342 ? 4.978 32.276 48.427 1.00 12.11 358 ARG B O 1
ATOM 6426 N N . GLY B 1 343 ? 3.047 32.986 47.675 1.00 14.02 359 GLY B N 1
ATOM 6427 C CA . GLY B 1 343 ? 2.924 33.962 48.757 1.00 15.48 359 GLY B CA 1
ATOM 6428 C C . GLY B 1 343 ? 3.632 35.284 48.528 1.00 15.75 359 GLY B C 1
ATOM 6429 O O . GLY B 1 343 ? 3.625 36.139 49.414 1.00 14.98 359 GLY B O 1
ATOM 6430 N N . TRP B 1 344 ? 4.230 35.477 47.350 1.00 14.76 360 TRP B N 1
ATOM 6431 C CA . TRP B 1 344 ? 4.930 36.738 47.044 1.00 13.72 360 TRP B CA 1
ATOM 6432 C C . TRP B 1 344 ? 3.981 37.927 46.950 1.00 13.67 360 TRP B C 1
ATOM 6433 O O . TRP B 1 344 ? 4.342 39.065 47.310 1.00 12.56 360 TRP B O 1
ATOM 6444 N N . ILE B 1 345 ? 2.787 37.663 46.423 1.00 14.18 361 ILE B N 1
ATOM 6445 C CA . ILE B 1 345 ? 1.702 38.647 46.353 1.00 14.58 361 ILE B CA 1
ATOM 6446 C C . ILE B 1 345 ? 0.410 38.045 46.981 1.00 15.44 361 ILE B C 1
ATOM 6447 O O . ILE B 1 345 ? 0.298 36.812 47.177 1.00 14.82 361 ILE B O 1
ATOM 6452 N N . SER B 1 346 ? -0.551 38.912 47.274 1.00 14.89 362 SER B N 1
ATOM 6453 C CA . SER B 1 346 ? -1.707 38.544 48.114 1.00 18.12 362 SER B CA 1
ATOM 6454 C C . SER B 1 346 ? -2.958 38.150 47.325 1.00 17.14 362 SER B C 1
ATOM 6455 O O . SER B 1 346 ? -3.854 37.533 47.884 1.00 16.43 362 SER B O 1
ATOM 6458 N N . GLY B 1 347 ? -3.018 38.479 46.039 1.00 16.59 363 GLY B N 1
ATOM 6459 C CA . GLY B 1 347 ? -4.191 38.130 45.199 1.00 18.65 363 GLY B CA 1
ATOM 6460 C C . GLY B 1 347 ? -4.591 36.655 45.112 1.00 18.83 363 GLY B C 1
ATOM 6461 O O . GLY B 1 347 ? -3.859 35.777 45.559 1.00 19.15 363 GLY B O 1
ATOM 6462 N N . ASP B 1 348 ? -5.751 36.378 44.515 1.00 18.83 364 ASP B N 1
ATOM 6463 C CA . ASP B 1 348 ? -6.227 35.015 44.392 1.00 20.13 364 ASP B CA 1
ATOM 6464 C C . ASP B 1 348 ? -5.523 34.308 43.223 1.00 17.17 364 ASP B C 1
ATOM 6465 O O . ASP B 1 348 ? -5.586 34.743 42.076 1.00 15.07 364 ASP B O 1
ATOM 6470 N N . ALA B 1 349 ? -4.857 33.206 43.542 1.00 16.28 365 ALA B N 1
ATOM 6471 C CA . ALA B 1 349 ? -4.134 32.429 42.564 1.00 15.70 365 ALA B CA 1
ATOM 6472 C C . ALA B 1 349 ? -5.066 31.873 41.479 1.00 14.92 365 ALA B C 1
ATOM 6473 O O . ALA B 1 349 ? -4.745 31.919 40.290 1.00 12.93 365 ALA B O 1
ATOM 6475 N N . SER B 1 350 ? -6.220 31.358 41.878 1.00 13.12 366 SER B N 1
ATOM 6476 C CA . SER B 1 350 ? -7.143 30.804 40.893 1.00 14.46 366 SER B CA 1
ATOM 6477 C C . SER B 1 350 ? -7.618 31.870 39.884 1.00 14.61 366 SER B C 1
ATOM 6478 O O . SER B 1 350 ? -7.716 31.591 38.701 1.00 14.65 366 SER B O 1
ATOM 6481 N N . ALA B 1 351 ? -7.890 33.089 40.352 1.00 13.04 367 ALA B N 1
ATOM 6482 C CA . ALA B 1 351 ? -8.370 34.147 39.470 1.00 12.96 367 ALA B CA 1
ATOM 6483 C C . ALA B 1 351 ? -7.281 34.452 38.414 1.00 10.96 367 ALA B C 1
ATOM 6484 O O . ALA B 1 351 ? -7.597 34.570 37.243 1.00 10.40 367 ALA B O 1
ATOM 6486 N N . TYR B 1 352 ? -6.007 34.499 38.816 1.00 9.52 368 TYR B N 1
ATOM 6487 C CA . TYR B 1 352 ? -4.908 34.759 37.875 1.00 10.39 368 TYR B CA 1
ATOM 6488 C C . TYR B 1 352 ? -4.785 33.608 36.825 1.00 11.09 368 TYR B C 1
ATOM 6489 O O . TYR B 1 352 ? -4.708 33.847 35.620 1.00 12.20 368 TYR B O 1
ATOM 6498 N N . TYR B 1 353 ? -4.790 32.379 37.328 1.00 9.83 369 TYR B N 1
ATOM 6499 C CA . TYR B 1 353 ? -4.724 31.143 36.566 1.00 9.18 369 TYR B CA 1
ATOM 6500 C C . TYR B 1 353 ? -5.802 31.057 35.513 1.00 12.60 369 TYR B C 1
ATOM 6501 O O . TYR B 1 353 ? -5.523 30.674 34.348 1.00 10.48 369 TYR B O 1
ATOM 6510 N N . LYS B 1 354 ? -7.037 31.377 35.914 1.00 11.44 370 LYS B N 1
ATOM 6511 C CA . LYS B 1 354 ? -8.158 31.329 34.972 1.00 10.93 370 LYS B CA 1
ATOM 6512 C C . LYS B 1 354 ? -8.095 32.499 33.975 1.00 10.91 370 LYS B C 1
ATOM 6513 O O . LYS B 1 354 ? -8.455 32.337 32.818 1.00 8.73 370 LYS B O 1
ATOM 6519 N N . LYS B 1 355 ? -7.665 33.677 34.421 1.00 10.61 371 LYS B N 1
ATOM 6520 C CA A LYS B 1 355 ? -7.423 34.798 33.510 0.50 11.68 371 LYS B CA 1
ATOM 6521 C CA B LYS B 1 355 ? -7.409 34.802 33.499 0.50 11.22 371 LYS B CA 1
ATOM 6522 C C . LYS B 1 355 ? -6.396 34.415 32.438 1.00 10.68 371 LYS B C 1
ATOM 6523 O O . LYS B 1 355 ? -6.561 34.746 31.290 1.00 8.56 371 LYS B O 1
ATOM 6534 N N . ALA B 1 356 ? -5.331 33.714 32.849 1.00 12.31 372 ALA B N 1
ATOM 6535 C CA . ALA B 1 356 ? -4.295 33.259 31.925 1.00 11.13 372 ALA B CA 1
ATOM 6536 C C . ALA B 1 356 ? -4.833 32.250 30.929 1.00 9.31 372 ALA B C 1
ATOM 6537 O O . ALA B 1 356 ? -4.502 32.308 29.754 1.00 9.48 372 ALA B O 1
ATOM 6539 N N . ILE B 1 357 ? -5.633 31.291 31.385 1.00 12.42 373 ILE B N 1
ATOM 6540 C CA . ILE B 1 357 ? -6.063 30.203 30.479 1.00 10.37 373 ILE B CA 1
ATOM 6541 C C . ILE B 1 357 ? -7.072 30.817 29.464 1.00 11.20 373 ILE B C 1
ATOM 6542 O O . ILE B 1 357 ? -7.032 30.551 28.263 1.00 10.14 373 ILE B O 1
ATOM 6547 N N . ARG B 1 358 ? -7.964 31.638 29.975 1.00 11.05 374 ARG B N 1
ATOM 6548 C CA . ARG B 1 358 ? -8.919 32.370 29.142 1.00 12.70 374 ARG B CA 1
ATOM 6549 C C . ARG B 1 358 ? -8.195 33.174 28.089 1.00 12.59 374 ARG B C 1
ATOM 6550 O O . ARG B 1 358 ? -8.534 33.099 26.920 1.00 10.39 374 ARG B O 1
ATOM 6558 N N . ALA B 1 359 ? -7.197 33.952 28.516 1.00 12.79 375 ALA B N 1
ATOM 6559 C CA . ALA B 1 359 ? -6.453 34.810 27.584 1.00 11.42 375 ALA B CA 1
ATOM 6560 C C . ALA B 1 359 ? -5.788 34.011 26.468 1.00 11.73 375 ALA B C 1
ATOM 6561 O O . ALA B 1 359 ? -5.745 34.481 25.319 1.00 10.39 375 ALA B O 1
ATOM 6563 N N . HIS B 1 360 ? -5.257 32.817 26.783 1.00 9.39 376 HIS B N 1
ATOM 6564 C CA . HIS B 1 360 ? -4.672 31.979 25.737 1.00 10.93 376 HIS B CA 1
ATOM 6565 C C . HIS B 1 360 ? -5.734 31.454 24.732 1.00 12.63 376 HIS B C 1
ATOM 6566 O O . HIS B 1 360 ? -5.544 31.544 23.515 1.00 14.62 376 HIS B O 1
ATOM 6581 N N . GLU B 1 362 ? -8.566 32.790 24.123 1.00 9.93 378 GLU B N 1
ATOM 6582 C CA . GLU B 1 362 ? -9.013 33.974 23.390 1.00 11.45 378 GLU B CA 1
ATOM 6583 C C . GLU B 1 362 ? -7.974 34.409 22.333 1.00 12.16 378 GLU B C 1
ATOM 6584 O O . GLU B 1 362 ? -8.353 34.861 21.227 1.00 11.63 378 GLU B O 1
ATOM 6590 N N . PHE B 1 363 ? -6.683 34.232 22.650 1.00 8.90 379 PHE B N 1
ATOM 6591 C CA . PHE B 1 363 ? -5.589 34.442 21.694 1.00 9.45 379 PHE B CA 1
ATOM 6592 C C . PHE B 1 363 ? -5.732 33.576 20.435 1.00 9.97 379 PHE B C 1
ATOM 6593 O O . PHE B 1 363 ? -5.659 34.079 19.302 1.00 7.90 379 PHE B O 1
ATOM 6601 N N . ILE B 1 364 ? -5.976 32.279 20.625 1.00 8.65 380 ILE B N 1
ATOM 6602 C CA . ILE B 1 364 ? -6.074 31.354 19.502 1.00 10.22 380 ILE B CA 1
ATOM 6603 C C . ILE B 1 364 ? -7.279 31.762 18.646 1.00 10.84 380 ILE B C 1
ATOM 6604 O O . ILE B 1 364 ? -7.150 31.888 17.447 1.00 11.72 380 ILE B O 1
ATOM 6609 N N . ALA B 1 365 ? -8.421 32.025 19.289 1.00 11.06 381 ALA B N 1
ATOM 6610 C CA . ALA B 1 365 ? -9.655 32.353 18.571 1.00 13.22 381 ALA B CA 1
ATOM 6611 C C . ALA B 1 365 ? -9.535 33.659 17.799 1.00 14.51 381 ALA B C 1
ATOM 6612 O O . ALA B 1 365 ? -10.046 33.750 16.692 1.00 14.08 381 ALA B O 1
ATOM 6614 N N . SER B 1 366 ? -8.848 34.652 18.367 1.00 14.07 382 SER B N 1
ATOM 6615 C CA . SER B 1 366 ? -8.709 35.940 17.689 1.00 15.56 382 SER B CA 1
ATOM 6616 C C . SER B 1 366 ? -7.776 35.841 16.503 1.00 16.11 382 SER B C 1
ATOM 6617 O O . SER B 1 366 ? -7.825 36.696 15.651 1.00 18.31 382 SER B O 1
ATOM 6620 N N . ASN B 1 367 ? -6.955 34.792 16.433 1.00 15.74 383 ASN B N 1
ATOM 6621 C CA . ASN B 1 367 ? -5.937 34.688 15.405 1.00 15.96 383 ASN B CA 1
ATOM 6622 C C . ASN B 1 367 ? -6.110 33.484 14.457 1.00 16.84 383 ASN B C 1
ATOM 6623 O O . ASN B 1 367 ? -5.221 33.171 13.648 1.00 16.61 383 ASN B O 1
ATOM 6628 N N . THR B 1 368 ? -7.271 32.835 14.548 1.00 15.88 384 THR B N 1
ATOM 6629 C CA . THR B 1 368 ? -7.593 31.681 13.736 1.00 16.20 384 THR B CA 1
ATOM 6630 C C . THR B 1 368 ? -8.994 31.849 13.147 1.00 15.80 384 THR B C 1
ATOM 6631 O O . THR B 1 368 ? -9.952 32.086 13.890 1.00 17.86 384 THR B O 1
ATOM 6635 N N . PRO B 1 369 ? -9.119 31.742 11.805 1.00 18.03 385 PRO B N 1
ATOM 6636 C CA . PRO B 1 369 ? -10.437 31.725 11.154 1.00 18.49 385 PRO B CA 1
ATOM 6637 C C . PRO B 1 369 ? -11.380 30.641 11.717 1.00 19.89 385 PRO B C 1
ATOM 6638 O O . PRO B 1 369 ? -10.940 29.584 12.187 1.00 17.27 385 PRO B O 1
ATOM 6642 N N . ASP B 1 370 ? -12.675 30.894 11.625 1.00 23.67 386 ASP B N 1
ATOM 6643 C CA . ASP B 1 370 ? -13.701 29.958 12.097 1.00 23.80 386 ASP B CA 1
ATOM 6644 C C . ASP B 1 370 ? -14.008 28.989 10.959 1.00 25.56 386 ASP B C 1
ATOM 6645 O O . ASP B 1 370 ? -14.986 29.169 10.227 1.00 26.55 386 ASP B O 1
ATOM 6650 N N . GLU B 1 371 ? -13.163 27.982 10.788 1.00 23.76 387 GLU B N 1
ATOM 6651 C CA . GLU B 1 371 ? -13.317 27.034 9.709 1.00 24.14 387 GLU B CA 1
ATOM 6652 C C . GLU B 1 371 ? -12.928 25.655 10.191 1.00 24.40 387 GLU B C 1
ATOM 6653 O O . GLU B 1 371 ? -12.077 25.515 11.077 1.00 22.88 387 GLU B O 1
ATOM 6659 N N . GLU B 1 372 ? -13.526 24.638 9.583 1.00 24.19 388 GLU B N 1
ATOM 6660 C CA . GLU B 1 372 ? -13.363 23.266 10.038 1.00 24.43 388 GLU B CA 1
ATOM 6661 C C . GLU B 1 372 ? -11.922 22.815 9.958 1.00 21.39 388 GLU B C 1
ATOM 6662 O O . GLU B 1 372 ? -11.457 22.081 10.837 1.00 19.16 388 GLU B O 1
ATOM 6668 N N . VAL B 1 373 ? -11.227 23.239 8.902 1.00 19.66 389 VAL B N 1
ATOM 6669 C CA . VAL B 1 373 ? -9.828 22.893 8.672 1.00 19.86 389 VAL B CA 1
ATOM 6670 C C . VAL B 1 373 ? -8.946 23.240 9.882 1.00 21.75 389 VAL B C 1
ATOM 6671 O O . VAL B 1 373 ? -7.964 22.544 10.158 1.00 22.38 389 VAL B O 1
ATOM 6675 N N . TYR B 1 374 ? -9.316 24.298 10.616 1.00 20.74 390 TYR B N 1
ATOM 6676 C CA . TYR B 1 374 ? -8.572 24.717 11.795 1.00 18.78 390 TYR B CA 1
ATOM 6677 C C . TYR B 1 374 ? -9.116 24.206 13.125 1.00 18.32 390 TYR B C 1
ATOM 6678 O O . TYR B 1 374 ? -8.329 23.880 14.001 1.00 18.08 390 TYR B O 1
ATOM 6687 N N . HIS B 1 375 ? -10.444 24.146 13.287 1.00 19.25 391 HIS B N 1
ATOM 6688 C CA . HIS B 1 375 ? -11.033 23.736 14.571 1.00 17.86 391 HIS B CA 1
ATOM 6689 C C . HIS B 1 375 ? -11.580 22.310 14.585 1.00 16.90 391 HIS B C 1
ATOM 6690 O O . HIS B 1 375 ? -11.941 21.779 15.639 1.00 18.06 391 HIS B O 1
ATOM 6697 N N . HIS B 1 376 ? -11.620 21.679 13.426 1.00 18.09 392 HIS B N 1
ATOM 6698 C CA . HIS B 1 376 ? -12.072 20.284 13.301 1.00 19.43 392 HIS B CA 1
ATOM 6699 C C . HIS B 1 376 ? -13.396 20.012 14.036 1.00 20.54 392 HIS B C 1
ATOM 6700 O O . HIS B 1 376 ? -13.645 18.922 14.566 1.00 19.47 392 HIS B O 1
ATOM 6707 N N . GLY B 1 377 ? -14.267 21.015 13.991 1.00 20.83 393 GLY B N 1
ATOM 6708 C CA . GLY B 1 377 ? -15.584 20.930 14.600 1.00 21.20 393 GLY B CA 1
ATOM 6709 C C . GLY B 1 377 ? -15.662 21.300 16.063 1.00 20.87 393 GLY B C 1
ATOM 6710 O O . GLY B 1 377 ? -16.734 21.183 16.647 1.00 20.63 393 GLY B O 1
ATOM 6711 N N . HIS B 1 378 ? -14.556 21.738 16.666 1.00 18.01 394 HIS B N 1
ATOM 6712 C CA . HIS B 1 378 ? -14.580 22.195 18.070 1.00 16.92 394 HIS B CA 1
ATOM 6713 C C . HIS B 1 378 ? -14.147 23.643 18.232 1.00 17.29 394 HIS B C 1
ATOM 6714 O O . HIS B 1 378 ? -13.130 23.935 18.848 1.00 16.41 394 HIS B O 1
ATOM 6721 N N . PRO B 1 379 ? -14.923 24.576 17.686 1.00 17.03 395 PRO B N 1
ATOM 6722 C CA . PRO B 1 379 ? -14.486 25.960 17.735 1.00 14.50 395 PRO B CA 1
ATOM 6723 C C . PRO B 1 379 ? -14.381 26.505 19.152 1.00 16.02 395 PRO B C 1
ATOM 6724 O O . PRO B 1 379 ? -15.158 26.129 20.031 1.00 15.66 395 PRO B O 1
ATOM 6728 N N . ILE B 1 380 ? -13.391 27.371 19.374 1.00 15.51 396 ILE B N 1
ATOM 6729 C CA . ILE B 1 380 ? -13.272 28.110 20.630 1.00 16.73 396 ILE B CA 1
ATOM 6730 C C . ILE B 1 380 ? -14.281 29.260 20.694 1.00 15.82 396 ILE B C 1
ATOM 6731 O O . ILE B 1 380 ? -14.149 30.253 20.002 1.00 14.28 396 ILE B O 1
ATOM 6736 N N . THR B 1 381 ? -15.313 29.070 21.520 1.00 15.43 397 THR B N 1
ATOM 6737 C CA . THR B 1 381 ? -16.395 30.017 21.725 1.00 16.67 397 THR B CA 1
ATOM 6738 C C . THR B 1 381 ? -16.368 30.427 23.192 1.00 17.50 397 THR B C 1
ATOM 6739 O O . THR B 1 381 ? -15.684 29.775 24.021 1.00 12.95 397 THR B O 1
ATOM 6743 N N . GLU B 1 382 ? -17.120 31.478 23.521 1.00 16.53 398 GLU B N 1
ATOM 6744 C CA . GLU B 1 382 ? -17.208 31.927 24.918 1.00 18.50 398 GLU B CA 1
ATOM 6745 C C . GLU B 1 382 ? -17.675 30.762 25.815 1.00 18.34 398 GLU B C 1
ATOM 6746 O O . GLU B 1 382 ? -17.103 30.496 26.887 1.00 15.87 398 GLU B O 1
ATOM 6752 N N . GLU B 1 383 ? -18.675 30.018 25.338 1.00 20.45 399 GLU B N 1
ATOM 6753 C CA . GLU B 1 383 ? -19.247 28.850 26.053 1.00 20.52 399 GLU B CA 1
ATOM 6754 C C . GLU B 1 383 ? -18.173 27.792 26.355 1.00 19.27 399 GLU B C 1
ATOM 6755 O O . GLU B 1 383 ? -18.151 27.216 27.465 1.00 14.82 399 GLU B O 1
ATOM 6761 N N . ALA B 1 384 ? -17.305 27.512 25.370 1.00 16.07 400 ALA B N 1
ATOM 6762 C CA . ALA B 1 384 ? -16.282 26.488 25.524 1.00 15.28 400 ALA B CA 1
ATOM 6763 C C . ALA B 1 384 ? -15.204 26.924 26.527 1.00 15.13 400 ALA B C 1
ATOM 6764 O O . ALA B 1 384 ? -14.682 26.096 27.280 1.00 13.06 400 ALA B O 1
ATOM 6766 N N . ILE B 1 385 ? -14.908 28.225 26.547 1.00 11.37 401 ILE B N 1
ATOM 6767 C CA . ILE B 1 385 ? -13.965 28.811 27.483 1.00 12.57 401 ILE B CA 1
ATOM 6768 C C . ILE B 1 385 ? -14.487 28.697 28.912 1.00 14.91 401 ILE B C 1
ATOM 6769 O O . ILE B 1 385 ? -13.799 28.158 29.801 1.00 11.28 401 ILE B O 1
ATOM 6774 N N . ALA B 1 386 ? -15.703 29.215 29.128 1.00 14.05 402 ALA B N 1
ATOM 6775 C CA . ALA B 1 386 ? -16.333 29.225 30.466 1.00 14.12 402 ALA B CA 1
ATOM 6776 C C . ALA B 1 386 ? -16.466 27.790 31.022 1.00 13.84 402 ALA B C 1
ATOM 6777 O O . ALA B 1 386 ? -16.251 27.551 32.200 1.00 14.46 402 ALA B O 1
ATOM 6779 N N . ALA B 1 387 ? -16.808 26.852 30.146 1.00 13.58 403 ALA B N 1
ATOM 6780 C CA . ALA B 1 387 ? -16.935 25.459 30.498 1.00 13.89 403 ALA B CA 1
ATOM 6781 C C . ALA B 1 387 ? -15.566 24.922 30.914 1.00 13.61 403 ALA B C 1
ATOM 6782 O O . ALA B 1 387 ? -15.414 24.400 32.009 1.00 12.72 403 ALA B O 1
ATOM 6784 N N . PHE B 1 388 ? -14.552 25.118 30.078 1.00 15.91 404 PHE B N 1
ATOM 6785 C CA . PHE B 1 388 ? -13.225 24.578 30.373 1.00 15.34 404 PHE B CA 1
ATOM 6786 C C . PHE B 1 388 ? -12.642 25.086 31.697 1.00 15.50 404 PHE B C 1
ATOM 6787 O O . PHE B 1 388 ? -12.100 24.297 32.504 1.00 13.55 404 PHE B O 1
ATOM 6795 N N . LEU B 1 389 ? -12.744 26.397 31.908 1.00 13.21 405 LEU B N 1
ATOM 6796 C CA . LEU B 1 389 ? -12.252 27.056 33.144 1.00 13.34 405 LEU B CA 1
ATOM 6797 C C . LEU B 1 389 ? -12.720 26.406 34.455 1.00 14.14 405 LEU B C 1
ATOM 6798 O O . LEU B 1 389 ? -12.019 26.480 35.488 1.00 15.30 405 LEU B O 1
ATOM 6803 N N . GLU B 1 390 ? -13.901 25.779 34.425 1.00 15.80 406 GLU B N 1
ATOM 6804 C CA . GLU B 1 390 ? -14.456 25.106 35.604 1.00 14.76 406 GLU B CA 1
ATOM 6805 C C . GLU B 1 390 ? -14.361 23.580 35.588 1.00 17.67 406 GLU B C 1
ATOM 6806 O O . GLU B 1 390 ? -14.997 22.915 36.423 1.00 16.96 406 GLU B O 1
ATOM 6812 N N . THR B 1 391 ? -13.542 23.028 34.686 1.00 17.95 407 THR B N 1
ATOM 6813 C CA . THR B 1 391 ? -13.230 21.582 34.694 1.00 22.05 407 THR B CA 1
ATOM 6814 C C . THR B 1 391 ? -12.655 21.206 36.063 1.00 21.26 407 THR B C 1
ATOM 6815 O O . THR B 1 391 ? -11.686 21.824 36.509 1.00 18.39 407 THR B O 1
ATOM 6819 N N . PRO B 1 392 ? -13.260 20.212 36.755 1.00 20.56 408 PRO B N 1
ATOM 6820 C CA . PRO B 1 392 ? -12.729 19.847 38.085 1.00 19.73 408 PRO B CA 1
ATOM 6821 C C . PRO B 1 392 ? -11.227 19.459 38.090 1.00 18.07 408 PRO B C 1
ATOM 6822 O O . PRO B 1 392 ? -10.505 19.948 38.932 1.00 15.37 408 PRO B O 1
ATOM 6826 N N . ALA B 1 393 ? -10.776 18.671 37.110 1.00 17.63 409 ALA B N 1
ATOM 6827 C CA . ALA B 1 393 ? -9.382 18.208 37.025 1.00 19.92 409 ALA B CA 1
ATOM 6828 C C . ALA B 1 393 ? -8.312 19.307 37.036 1.00 19.72 409 ALA B C 1
ATOM 6829 O O . ALA B 1 393 ? -7.271 19.083 37.588 1.00 22.70 409 ALA B O 1
ATOM 6831 N N . ILE B 1 394 ? -8.556 20.471 36.436 1.00 18.60 410 ILE B N 1
ATOM 6832 C CA . ILE B 1 394 ? -7.569 21.554 36.430 1.00 16.58 410 ILE B CA 1
ATOM 6833 C C . ILE B 1 394 ? -7.656 22.520 37.614 1.00 14.43 410 ILE B C 1
ATOM 6834 O O . ILE B 1 394 ? -6.869 23.443 37.665 1.00 13.33 410 ILE B O 1
ATOM 6839 N N . GLN B 1 395 ? -8.610 22.341 38.529 1.00 12.58 411 GLN B N 1
ATOM 6840 C CA . GLN B 1 395 ? -8.777 23.303 39.613 1.00 12.95 411 GLN B CA 1
ATOM 6841 C C . GLN B 1 395 ? -7.603 23.263 40.592 1.00 13.74 411 GLN B C 1
ATOM 6842 O O . GLN B 1 395 ? -7.053 22.183 40.893 1.00 14.01 411 GLN B O 1
ATOM 6848 N N . LEU B 1 396 ? -7.201 24.447 41.059 1.00 12.51 412 LEU B N 1
ATOM 6849 C CA . LEU B 1 396 ? -6.182 24.572 42.068 1.00 14.38 412 LEU B CA 1
ATOM 6850 C C . LEU B 1 396 ? -6.793 24.117 43.372 1.00 19.71 412 LEU B C 1
ATOM 6851 O O . LEU B 1 396 ? -7.986 24.291 43.597 1.00 19.46 412 LEU B O 1
ATOM 6856 N N . SER B 1 397 ? -5.977 23.529 44.236 1.00 22.91 413 SER B N 1
ATOM 6857 C CA . SER B 1 397 ? -6.449 22.869 45.433 1.00 23.67 413 SER B CA 1
ATOM 6858 C C . SER B 1 397 ? -6.030 23.553 46.732 1.00 23.33 413 SER B C 1
ATOM 6859 O O . SER B 1 397 ? -6.492 23.177 47.776 1.00 25.22 413 SER B O 1
ATOM 6862 N N . GLY B 1 398 ? -5.155 24.549 46.671 1.00 22.75 414 GLY B N 1
ATOM 6863 C CA . GLY B 1 398 ? -4.608 25.169 47.875 1.00 21.35 414 GLY B CA 1
ATOM 6864 C C . GLY B 1 398 ? -3.353 24.497 48.399 1.00 23.62 414 GLY B C 1
ATOM 6865 O O . GLY B 1 398 ? -2.756 24.996 49.336 1.00 24.97 414 GLY B O 1
ATOM 6866 N N . GLU B 1 399 ? -2.975 23.361 47.820 1.00 25.17 415 GLU B N 1
ATOM 6867 C CA A GLU B 1 399 ? -1.716 22.690 48.158 0.50 26.30 415 GLU B CA 1
ATOM 6868 C CA B GLU B 1 399 ? -1.720 22.695 48.163 0.50 26.39 415 GLU B CA 1
ATOM 6869 C C . GLU B 1 399 ? -0.626 23.246 47.253 1.00 25.05 415 GLU B C 1
ATOM 6870 O O . GLU B 1 399 ? -0.790 23.269 46.051 1.00 21.56 415 GLU B O 1
ATOM 6881 N N . LYS B 1 400 ? 0.491 23.671 47.839 1.00 23.27 416 LYS B N 1
ATOM 6882 C CA . LYS B 1 400 ? 1.500 24.446 47.123 1.00 25.81 416 LYS B CA 1
ATOM 6883 C C . LYS B 1 400 ? 2.108 23.771 45.885 1.00 23.34 416 LYS B C 1
ATOM 6884 O O . LYS B 1 400 ? 1.943 24.266 44.757 1.00 20.82 416 LYS B O 1
ATOM 6890 N N . GLU B 1 401 ? 2.785 22.648 46.081 1.00 22.62 417 GLU B N 1
ATOM 6891 C CA . GLU B 1 401 ? 3.458 21.974 44.962 1.00 23.10 417 GLU B CA 1
ATOM 6892 C C . GLU B 1 401 ? 2.497 21.546 43.870 1.00 20.37 417 GLU B C 1
ATOM 6893 O O . GLU B 1 401 ? 2.811 21.706 42.697 1.00 21.34 417 GLU B O 1
ATOM 6899 N N . GLU B 1 402 ? 1.340 21.028 44.254 1.00 20.13 418 GLU B N 1
ATOM 6900 C CA . GLU B 1 402 ? 0.338 20.554 43.312 1.00 21.93 418 GLU B CA 1
ATOM 6901 C C . GLU B 1 402 ? -0.169 21.711 42.452 1.00 18.46 418 GLU B C 1
ATOM 6902 O O . GLU B 1 402 ? -0.398 21.553 41.242 1.00 17.82 418 GLU B O 1
ATOM 6908 N N . ASP B 1 403 ? -0.351 22.864 43.081 1.00 14.07 419 ASP B N 1
ATOM 6909 C CA . ASP B 1 403 ? -0.788 24.051 42.365 1.00 15.06 419 ASP B CA 1
ATOM 6910 C C . ASP B 1 403 ? 0.299 24.638 41.430 1.00 14.19 419 ASP B C 1
ATOM 6911 O O . ASP B 1 403 ? 0.005 25.063 40.311 1.00 14.28 419 ASP B O 1
ATOM 6916 N N . ILE B 1 404 ? 1.542 24.672 41.882 1.00 15.91 420 ILE B N 1
ATOM 6917 C CA . ILE B 1 404 ? 2.640 25.115 41.018 1.00 15.55 420 ILE B CA 1
ATOM 6918 C C . ILE B 1 404 ? 2.663 24.202 39.809 1.00 15.76 420 ILE B C 1
ATOM 6919 O O . ILE B 1 404 ? 2.703 24.677 38.681 1.00 15.75 420 ILE B O 1
ATOM 6924 N N . GLU B 1 405 ? 2.561 22.897 40.040 1.00 13.87 421 GLU B N 1
ATOM 6925 C CA . GLU B 1 405 ? 2.550 21.931 38.939 1.00 15.07 421 GLU B CA 1
ATOM 6926 C C . GLU B 1 405 ? 1.426 22.223 37.941 1.00 13.70 421 GLU B C 1
ATOM 6927 O O . GLU B 1 405 ? 1.661 22.225 36.744 1.00 13.96 421 GLU B O 1
ATOM 6933 N N . LYS B 1 406 ? 0.225 22.519 38.429 1.00 13.67 422 LYS B N 1
ATOM 6934 C CA . LYS B 1 406 ? -0.886 22.826 37.534 1.00 12.42 422 LYS B CA 1
ATOM 6935 C C . LYS B 1 406 ? -0.649 24.135 36.753 1.00 11.94 422 LYS B C 1
ATOM 6936 O O . LYS B 1 406 ? -0.922 24.213 35.550 1.00 9.46 422 LYS B O 1
ATOM 6942 N N . ILE B 1 407 ? -0.149 25.150 37.445 1.00 9.71 423 ILE B N 1
ATOM 6943 C CA . ILE B 1 407 ? 0.131 26.443 36.811 1.00 10.38 423 ILE B CA 1
ATOM 6944 C C . ILE B 1 407 ? 1.202 26.230 35.705 1.00 10.92 423 ILE B C 1
ATOM 6945 O O . ILE B 1 407 ? 1.030 26.670 34.553 1.00 11.53 423 ILE B O 1
ATOM 6950 N N . LEU B 1 408 ? 2.282 25.520 36.060 1.00 8.85 424 LEU B N 1
ATOM 6951 C CA . LEU B 1 408 ? 3.360 25.242 35.110 1.00 10.05 424 LEU B CA 1
ATOM 6952 C C . LEU B 1 408 ? 2.901 24.413 33.901 1.00 10.02 424 LEU B C 1
ATOM 6953 O O . LEU B 1 408 ? 3.389 24.603 32.790 1.00 11.71 424 LEU B O 1
ATOM 6958 N N . THR B 1 409 ? 1.976 23.492 34.131 1.00 10.82 425 THR B N 1
ATOM 6959 C CA . THR B 1 409 ? 1.496 22.599 33.080 1.00 11.88 425 THR B CA 1
ATOM 6960 C C . THR B 1 409 ? 0.612 23.347 32.127 1.00 10.84 425 THR B C 1
ATOM 6961 O O . THR B 1 409 ? 0.713 23.188 30.913 1.00 9.51 425 THR B O 1
ATOM 6965 N N . GLN B 1 410 ? -0.270 24.166 32.687 1.00 11.54 426 GLN B N 1
ATOM 6966 C CA . GLN B 1 410 ? -1.129 25.008 31.863 1.00 10.45 426 GLN B CA 1
ATOM 6967 C C . GLN B 1 410 ? -0.308 25.973 31.053 1.00 9.62 426 GLN B C 1
ATOM 6968 O O . GLN B 1 410 ? -0.589 26.177 29.864 1.00 6.84 426 GLN B O 1
ATOM 6974 N N . ARG B 1 411 ? 0.714 26.545 31.698 1.00 8.02 427 ARG B N 1
ATOM 6975 C CA . ARG B 1 411 ? 1.675 27.417 31.026 1.00 11.63 427 ARG B CA 1
ATOM 6976 C C . ARG B 1 411 ? 2.411 26.726 29.869 1.00 12.70 427 ARG B C 1
ATOM 6977 O O . ARG B 1 411 ? 2.565 27.307 28.784 1.00 10.70 427 ARG B O 1
ATOM 6985 N N . TYR B 1 412 ? 2.849 25.494 30.131 1.00 10.70 428 TYR B N 1
ATOM 6986 C CA . TYR B 1 412 ? 3.549 24.648 29.173 1.00 12.15 428 TYR B CA 1
ATOM 6987 C C . TYR B 1 412 ? 2.674 24.453 27.959 1.00 10.74 428 TYR B C 1
ATOM 6988 O O . TYR B 1 412 ? 3.113 24.689 26.890 1.00 8.55 428 TYR B O 1
ATOM 6997 N N . LEU B 1 413 ? 1.420 24.066 28.156 1.00 11.07 429 LEU B N 1
ATOM 6998 C CA . LEU B 1 413 ? 0.509 23.842 27.047 1.00 11.71 429 LEU B CA 1
ATOM 6999 C C . LEU B 1 413 ? 0.246 25.148 26.279 1.00 11.99 429 LEU B C 1
ATOM 7000 O O . LEU B 1 413 ? 0.276 25.134 25.055 1.00 10.81 429 LEU B O 1
ATOM 7005 N N . ALA B 1 414 ? 0.031 26.269 26.992 1.00 10.73 430 ALA B N 1
ATOM 7006 C CA . ALA B 1 414 ? -0.301 27.547 26.348 1.00 11.23 430 ALA B CA 1
ATOM 7007 C C . ALA B 1 414 ? 0.882 28.191 25.594 1.00 12.34 430 ALA B C 1
ATOM 7008 O O . ALA B 1 414 ? 0.701 29.199 24.863 1.00 12.56 430 ALA B O 1
ATOM 7010 N N . SER B 1 415 ? 2.087 27.638 25.812 1.00 13.88 431 SER B N 1
ATOM 7011 C CA A SER B 1 415 ? 3.345 28.178 25.269 0.50 11.94 431 SER B CA 1
ATOM 7012 C CA B SER B 1 415 ? 3.341 28.194 25.274 0.50 12.26 431 SER B CA 1
ATOM 7013 C C . SER B 1 415 ? 3.924 27.317 24.173 1.00 11.65 431 SER B C 1
ATOM 7014 O O . SER B 1 415 ? 5.042 27.496 23.776 1.00 12.74 431 SER B O 1
ATOM 7019 N N . PHE B 1 416 ? 3.157 26.354 23.701 1.00 11.77 432 PHE B N 1
ATOM 7020 C CA . PHE B 1 416 ? 3.565 25.596 22.512 1.00 11.41 432 PHE B CA 1
ATOM 7021 C C . PHE B 1 416 ? 3.776 26.508 21.302 1.00 10.27 432 PHE B C 1
ATOM 7022 O O . PHE B 1 416 ? 2.885 27.281 20.973 1.00 8.90 432 PHE B O 1
ATOM 7038 N N . GLN B 1 418 ? 5.667 29.043 21.244 1.00 9.13 434 GLN B N 1
ATOM 7039 C CA . GLN B 1 418 ? 5.719 30.406 21.786 1.00 10.52 434 GLN B CA 1
ATOM 7040 C C . GLN B 1 418 ? 6.929 30.567 22.708 1.00 11.13 434 GLN B C 1
ATOM 7041 O O . GLN B 1 418 ? 7.485 29.565 23.187 1.00 11.81 434 GLN B O 1
ATOM 7047 N N . HIS B 1 419 ? 7.342 31.821 22.947 1.00 11.44 435 HIS B N 1
ATOM 7048 C CA . HIS B 1 419 ? 8.343 32.139 23.991 1.00 9.27 435 HIS B CA 1
ATOM 7049 C C . HIS B 1 419 ? 9.584 31.276 23.906 1.00 11.82 435 HIS B C 1
ATOM 7050 O O . HIS B 1 419 ? 9.776 30.399 24.769 1.00 13.08 435 HIS B O 1
ATOM 7057 N N . PRO B 1 420 ? 10.428 31.473 22.869 1.00 10.60 436 PRO B N 1
ATOM 7058 C CA . PRO B 1 420 ? 11.508 30.496 22.595 1.00 10.19 436 PRO B CA 1
ATOM 7059 C C . PRO B 1 420 ? 12.378 30.080 23.806 1.00 11.13 436 PRO B C 1
ATOM 7060 O O . PRO B 1 420 ? 12.923 30.939 24.482 1.00 11.30 436 PRO B O 1
ATOM 7064 N N . TYR B 1 421 ? 12.441 28.769 24.093 1.00 7.24 437 TYR B N 1
ATOM 7065 C CA . TYR B 1 421 ? 13.240 28.175 25.190 1.00 9.14 437 TYR B CA 1
ATOM 7066 C C . TYR B 1 421 ? 12.698 28.397 26.633 1.00 11.36 437 TYR B C 1
ATOM 7067 O O . TYR B 1 421 ? 13.195 27.739 27.589 1.00 8.99 437 TYR B O 1
ATOM 7076 N N . ASP B 1 422 ? 11.688 29.284 26.794 1.00 10.71 438 ASP B N 1
ATOM 7077 C CA . ASP B 1 422 ? 11.146 29.624 28.115 1.00 10.52 438 ASP B CA 1
ATOM 7078 C C . ASP B 1 422 ? 10.525 28.423 28.845 1.00 9.69 438 ASP B C 1
ATOM 7079 O O . ASP B 1 422 ? 10.622 28.311 30.086 1.00 9.38 438 ASP B O 1
ATOM 7084 N N . VAL B 1 423 ? 9.851 27.553 28.091 1.00 7.72 439 VAL B N 1
ATOM 7085 C CA . VAL B 1 423 ? 9.259 26.359 28.673 1.00 10.80 439 VAL B CA 1
ATOM 7086 C C . VAL B 1 423 ? 10.353 25.458 29.289 1.00 10.99 439 VAL B C 1
ATOM 7087 O O . VAL B 1 423 ? 10.198 24.947 30.421 1.00 10.35 439 VAL B O 1
ATOM 7091 N N . TYR B 1 424 ? 11.453 25.287 28.534 1.00 9.82 440 TYR B N 1
ATOM 7092 C CA . TYR B 1 424 ? 12.636 24.597 29.064 1.00 8.82 440 TYR B CA 1
ATOM 7093 C C . TYR B 1 424 ? 13.165 25.312 30.328 1.00 7.38 440 TYR B C 1
ATOM 7094 O O . TYR B 1 424 ? 13.484 24.660 31.304 1.00 8.47 440 TYR B O 1
ATOM 7103 N N . TYR B 1 425 ? 13.213 26.650 30.343 1.00 5.45 441 TYR B N 1
ATOM 7104 C CA . TYR B 1 425 ? 13.731 27.352 31.507 1.00 7.07 441 TYR B CA 1
ATOM 7105 C C . TYR B 1 425 ? 12.837 27.175 32.733 1.00 7.89 441 TYR B C 1
ATOM 7106 O O . TYR B 1 425 ? 13.322 26.923 33.838 1.00 10.84 441 TYR B O 1
ATOM 7115 N N . ASP B 1 426 ? 11.524 27.270 32.544 1.00 9.44 442 ASP B N 1
ATOM 7116 C CA . ASP B 1 426 ? 10.583 27.006 33.667 1.00 10.62 442 ASP B CA 1
ATOM 7117 C C . ASP B 1 426 ? 10.680 25.589 34.181 1.00 8.24 442 ASP B C 1
ATOM 7118 O O . ASP B 1 426 ? 10.565 25.370 35.376 1.00 9.95 442 ASP B O 1
ATOM 7123 N N . TYR B 1 427 ? 10.933 24.633 33.287 1.00 10.29 443 TYR B N 1
ATOM 7124 C CA . TYR B 1 427 ? 11.139 23.247 33.679 1.00 7.37 443 TYR B CA 1
ATOM 7125 C C . TYR B 1 427 ? 12.425 23.100 34.521 1.00 9.49 443 TYR B C 1
ATOM 7126 O O . TYR B 1 427 ? 12.468 22.373 35.532 1.00 7.15 443 TYR B O 1
ATOM 7135 N N . ARG B 1 428 ? 13.504 23.721 34.086 1.00 10.11 444 ARG B N 1
ATOM 7136 C CA . ARG B 1 428 ? 14.738 23.625 34.888 1.00 11.84 444 ARG B CA 1
ATOM 7137 C C . ARG B 1 428 ? 14.464 24.109 36.310 1.00 12.58 444 ARG B C 1
ATOM 7138 O O . ARG B 1 428 ? 14.954 23.521 37.277 1.00 7.09 444 ARG B O 1
ATOM 7146 N N . ARG B 1 429 ? 13.753 25.240 36.376 1.00 11.34 445 ARG B N 1
ATOM 7147 C CA . ARG B 1 429 ? 13.451 25.975 37.606 1.00 9.65 445 ARG B CA 1
ATOM 7148 C C . ARG B 1 429 ? 12.572 25.215 38.569 1.00 10.47 445 ARG B C 1
ATOM 7149 O O . ARG B 1 429 ? 12.829 25.230 39.755 1.00 9.39 445 ARG B O 1
ATOM 7157 N N . THR B 1 430 ? 11.507 24.587 38.059 1.00 10.90 446 THR B N 1
ATOM 7158 C CA . THR B 1 430 ? 10.497 23.936 38.883 1.00 11.40 446 THR B CA 1
ATOM 7159 C C . THR B 1 430 ? 10.389 22.409 38.766 1.00 11.89 446 THR B C 1
ATOM 7160 O O . THR B 1 430 ? 9.705 21.774 39.567 1.00 12.11 446 THR B O 1
ATOM 7164 N N . GLY B 1 431 ? 10.977 21.824 37.737 1.00 8.12 447 GLY B N 1
ATOM 7165 C CA . GLY B 1 431 ? 10.797 20.411 37.487 1.00 13.14 447 GLY B CA 1
ATOM 7166 C C . GLY B 1 431 ? 9.436 20.047 36.909 1.00 13.41 447 GLY B C 1
ATOM 7167 O O . GLY B 1 431 ? 9.110 18.881 36.837 1.00 13.17 447 GLY B O 1
ATOM 7168 N N . TYR B 1 432 ? 8.655 21.050 36.502 1.00 12.80 448 TYR B N 1
ATOM 7169 C CA . TYR B 1 432 ? 7.280 20.856 36.007 1.00 12.28 448 TYR B CA 1
ATOM 7170 C C . TYR B 1 432 ? 7.110 21.406 34.580 1.00 13.26 448 TYR B C 1
ATOM 7171 O O . TYR B 1 432 ? 7.768 22.382 34.213 1.00 11.51 448 TYR B O 1
ATOM 7180 N N . PRO B 1 433 ? 6.282 20.741 33.737 1.00 14.17 449 PRO B N 1
ATOM 7181 C CA . PRO B 1 433 ? 5.730 19.414 33.973 1.00 14.82 449 PRO B CA 1
ATOM 7182 C C . PRO B 1 433 ? 6.835 18.348 33.928 1.00 14.90 449 PRO B C 1
ATOM 7183 O O . PRO B 1 433 ? 7.908 18.599 33.338 1.00 14.32 449 PRO B O 1
ATOM 7187 N N . VAL B 1 434 ? 6.561 17.171 34.497 1.00 14.58 450 VAL B N 1
ATOM 7188 C CA . VAL B 1 434 ? 7.474 16.044 34.432 1.00 13.10 450 VAL B CA 1
ATOM 7189 C C . VAL B 1 434 ? 7.556 15.567 32.975 1.00 16.39 450 VAL B C 1
ATOM 7190 O O . VAL B 1 434 ? 6.542 15.323 32.321 1.00 16.11 450 VAL B O 1
ATOM 7194 N N . LEU B 1 435 ? 8.777 15.508 32.450 1.00 15.70 451 LEU B N 1
ATOM 7195 C CA . LEU B 1 435 ? 9.003 15.224 31.032 1.00 15.81 451 LEU B CA 1
ATOM 7196 C C . LEU B 1 435 ? 9.378 13.756 30.825 1.00 16.39 451 LEU B C 1
ATOM 7197 O O . LEU B 1 435 ? 9.886 13.118 31.732 1.00 19.26 451 LEU B O 1
ATOM 7202 N N . PRO B 1 436 ? 9.097 13.218 29.634 1.00 15.58 452 PRO B N 1
ATOM 7203 C CA . PRO B 1 436 ? 9.417 11.826 29.310 1.00 16.01 452 PRO B CA 1
ATOM 7204 C C . PRO B 1 436 ? 10.919 11.618 29.057 1.00 16.03 452 PRO B C 1
ATOM 7205 O O . PRO B 1 436 ? 11.498 12.190 28.118 1.00 15.83 452 PRO B O 1
ATOM 7209 N N . ILE B 1 437 ? 11.535 10.851 29.950 1.00 14.00 453 ILE B N 1
ATOM 7210 C CA . ILE B 1 437 ? 12.978 10.619 29.953 1.00 16.09 453 ILE B CA 1
ATOM 7211 C C . ILE B 1 437 ? 13.157 9.125 30.068 1.00 17.08 453 ILE B C 1
ATOM 7212 O O . ILE B 1 437 ? 12.636 8.527 30.997 1.00 16.54 453 ILE B O 1
ATOM 7217 N N . ASN B 1 438 ? 13.846 8.534 29.099 1.00 17.27 454 ASN B N 1
ATOM 7218 C CA . ASN B 1 438 ? 14.080 7.096 29.070 1.00 19.71 454 ASN B CA 1
ATOM 7219 C C . ASN B 1 438 ? 15.581 6.881 29.141 1.00 19.10 454 ASN B C 1
ATOM 7220 O O . ASN B 1 438 ? 16.283 7.175 28.180 1.00 17.39 454 ASN B O 1
ATOM 7225 N N . PRO B 1 439 ? 16.080 6.372 30.275 1.00 20.72 455 PRO B N 1
ATOM 7226 C CA . PRO B 1 439 ? 17.556 6.223 30.406 1.00 21.17 455 PRO B CA 1
ATOM 7227 C C . PRO B 1 439 ? 18.251 5.350 29.345 1.00 21.47 455 PRO B C 1
ATOM 7228 O O . PRO B 1 439 ? 19.435 5.550 29.092 1.00 22.11 455 PRO B O 1
ATOM 7232 N N . ALA B 1 440 ? 17.521 4.443 28.694 1.00 19.39 456 ALA B N 1
ATOM 7233 C CA . ALA B 1 440 ? 18.073 3.693 27.564 1.00 18.42 456 ALA B CA 1
ATOM 7234 C C . ALA B 1 440 ? 18.169 4.469 26.237 1.00 18.36 456 ALA B C 1
ATOM 7235 O O . ALA B 1 440 ? 18.918 4.052 25.365 1.00 20.88 456 ALA B O 1
ATOM 7237 N N . THR B 1 441 ? 17.442 5.575 26.068 1.00 17.04 457 THR B N 1
ATOM 7238 C CA . THR B 1 441 ? 17.558 6.365 24.818 1.00 18.27 457 THR B CA 1
ATOM 7239 C C . THR B 1 441 ? 18.150 7.788 24.988 1.00 17.49 457 THR B C 1
ATOM 7240 O O . THR B 1 441 ? 18.584 8.416 24.014 1.00 16.08 457 THR B O 1
ATOM 7244 N N . ASN B 1 442 ? 18.133 8.298 26.218 1.00 17.69 458 ASN B N 1
ATOM 7245 C CA . ASN B 1 442 ? 18.635 9.635 26.523 1.00 16.26 458 ASN B CA 1
ATOM 7246 C C . ASN B 1 442 ? 20.104 9.743 26.097 1.00 16.92 458 ASN B C 1
ATOM 7247 O O . ASN B 1 442 ? 20.915 8.903 26.440 1.00 19.17 458 ASN B O 1
ATOM 7252 N N . ARG B 1 443 ? 20.433 10.751 25.306 1.00 16.80 459 ARG B N 1
ATOM 7253 C CA . ARG B 1 443 ? 21.800 10.901 24.813 1.00 16.39 459 ARG B CA 1
ATOM 7254 C C . ARG B 1 443 ? 22.558 11.981 25.566 1.00 14.88 459 ARG B C 1
ATOM 7255 O O . ARG B 1 443 ? 23.718 12.233 25.293 1.00 13.15 459 ARG B O 1
ATOM 7263 N N . ASN B 1 444 ? 21.918 12.634 26.524 1.00 13.53 460 ASN B N 1
ATOM 7264 C CA . ASN B 1 444 ? 22.681 13.359 27.512 1.00 13.44 460 ASN B CA 1
ATOM 7265 C C . ASN B 1 444 ? 23.689 12.379 28.210 1.00 15.73 460 ASN B C 1
ATOM 7266 O O . ASN B 1 444 ? 23.477 11.153 28.285 1.00 16.25 460 ASN B O 1
ATOM 7271 N N . THR B 1 445 ? 24.809 12.925 28.666 1.00 15.87 461 THR B N 1
ATOM 7272 C CA . THR B 1 445 ? 25.837 12.132 29.345 1.00 15.41 461 THR B CA 1
ATOM 7273 C C . THR B 1 445 ? 25.354 11.642 30.729 1.00 17.27 461 THR B C 1
ATOM 7274 O O . THR B 1 445 ? 25.869 10.644 31.237 1.00 18.76 461 THR B O 1
ATOM 7286 N N . ASN B 1 447 ? 22.082 9.980 32.137 1.00 9.95 463 ASN B N 1
ATOM 7287 C CA . ASN B 1 447 ? 20.939 9.337 31.461 1.00 12.20 463 ASN B CA 1
ATOM 7288 C C . ASN B 1 447 ? 19.552 9.588 32.080 1.00 13.79 463 ASN B C 1
ATOM 7289 O O . ASN B 1 447 ? 18.523 9.290 31.445 1.00 14.57 463 ASN B O 1
ATOM 7294 N N . ASP B 1 448 ? 19.531 10.094 33.315 1.00 14.02 464 ASP B N 1
ATOM 7295 C CA . ASP B 1 448 ? 18.291 10.337 34.058 1.00 14.29 464 ASP B CA 1
ATOM 7296 C C . ASP B 1 448 ? 17.754 11.739 33.876 1.00 14.59 464 ASP B C 1
ATOM 7297 O O . ASP B 1 448 ? 16.723 12.057 34.446 1.00 15.53 464 ASP B O 1
ATOM 7302 N N . ARG B 1 449 ? 18.430 12.590 33.113 1.00 12.77 465 ARG B N 1
ATOM 7303 C CA . ARG B 1 449 ? 18.121 14.014 33.147 1.00 11.44 465 ARG B CA 1
ATOM 7304 C C . ARG B 1 449 ? 18.417 14.776 31.877 1.00 9.28 465 ARG B C 1
ATOM 7305 O O . ARG B 1 449 ? 19.218 14.343 31.064 1.00 12.89 465 ARG B O 1
ATOM 7313 N N . LEU B 1 450 ? 17.727 15.906 31.699 1.00 9.03 466 LEU B N 1
ATOM 7314 C CA . LEU B 1 450 ? 18.117 16.850 30.643 1.00 10.59 466 LEU B CA 1
ATOM 7315 C C . LEU B 1 450 ? 19.356 17.648 31.121 1.00 10.92 466 LEU B C 1
ATOM 7316 O O . LEU B 1 450 ? 19.541 17.844 32.309 1.00 8.09 466 LEU B O 1
ATOM 7321 N N . PRO B 1 451 ? 20.193 18.098 30.182 1.00 13.93 467 PRO B N 1
ATOM 7322 C CA . PRO B 1 451 ? 21.235 19.043 30.528 1.00 14.73 467 PRO B CA 1
ATOM 7323 C C . PRO B 1 451 ? 20.658 20.365 31.058 1.00 11.46 467 PRO B C 1
ATOM 7324 O O . PRO B 1 451 ? 19.556 20.750 30.678 1.00 9.93 467 PRO B O 1
ATOM 7336 N N . ARG B 1 453 ? 22.594 23.454 31.272 1.00 9.29 469 ARG B N 1
ATOM 7337 C CA . ARG B 1 453 ? 23.201 24.671 30.675 1.00 11.39 469 ARG B CA 1
ATOM 7338 C C . ARG B 1 453 ? 23.953 24.321 29.417 1.00 8.92 469 ARG B C 1
ATOM 7339 O O . ARG B 1 453 ? 24.358 23.163 29.210 1.00 11.64 469 ARG B O 1
ATOM 7347 N N . TRP B 1 454 ? 24.123 25.328 28.569 1.00 8.91 470 TRP B N 1
ATOM 7348 C CA . TRP B 1 454 ? 25.029 25.179 27.437 1.00 8.50 470 TRP B CA 1
ATOM 7349 C C . TRP B 1 454 ? 26.448 25.576 27.866 1.00 9.68 470 TRP B C 1
ATOM 7350 O O . TRP B 1 454 ? 26.633 26.336 28.817 1.00 11.01 470 TRP B O 1
ATOM 7369 N N . TYR B 1 456 ? 30.121 27.516 27.053 1.00 10.05 472 TYR B N 1
ATOM 7370 C CA . TYR B 1 456 ? 30.514 28.807 26.516 1.00 9.80 472 TYR B CA 1
ATOM 7371 C C . TYR B 1 456 ? 31.033 28.652 25.098 1.00 7.55 472 TYR B C 1
ATOM 7372 O O . TYR B 1 456 ? 31.506 27.561 24.695 1.00 7.96 472 TYR B O 1
ATOM 7381 N N . PRO B 1 457 ? 30.942 29.726 24.314 1.00 8.89 473 PRO B N 1
ATOM 7382 C CA . PRO B 1 457 ? 31.508 29.687 22.951 1.00 10.55 473 PRO B CA 1
ATOM 7383 C C . PRO B 1 457 ? 33.030 29.449 22.948 1.00 11.65 473 PRO B C 1
ATOM 7384 O O . PRO B 1 457 ? 33.734 29.895 23.873 1.00 10.26 473 PRO B O 1
ATOM 7388 N N . LYS B 1 458 ? 33.535 28.746 21.928 1.00 10.68 474 LYS B N 1
ATOM 7389 C CA . LYS B 1 458 ? 34.960 28.468 21.863 1.00 12.09 474 LYS B CA 1
ATOM 7390 C C . LYS B 1 458 ? 35.777 29.769 21.837 1.00 10.84 474 LYS B C 1
ATOM 7391 O O . LYS B 1 458 ? 36.883 29.797 22.347 1.00 9.79 474 LYS B O 1
ATOM 7397 N N . SER B 1 459 ? 35.237 30.810 21.206 1.00 9.16 475 SER B N 1
ATOM 7398 C CA . SER B 1 459 ? 35.900 32.124 21.147 1.00 12.56 475 SER B CA 1
ATOM 7399 C C . SER B 1 459 ? 36.295 32.719 22.514 1.00 11.08 475 SER B C 1
ATOM 7400 O O . SER B 1 459 ? 37.238 33.495 22.604 1.00 14.34 475 SER B O 1
ATOM 7403 N N . GLU B 1 460 ? 35.599 32.360 23.577 1.00 13.18 476 GLU B N 1
ATOM 7404 C CA . GLU B 1 460 ? 36.028 32.790 24.914 1.00 13.59 476 GLU B CA 1
ATOM 7405 C C . GLU B 1 460 ? 37.364 32.148 25.375 1.00 12.79 476 GLU B C 1
ATOM 7406 O O . GLU B 1 460 ? 38.154 32.806 26.017 1.00 14.58 476 GLU B O 1
ATOM 7412 N N . SER B 1 461 ? 37.624 30.887 25.020 1.00 14.33 477 SER B N 1
ATOM 7413 C CA A SER B 1 461 ? 38.922 30.283 25.309 0.50 14.28 477 SER B CA 1
ATOM 7414 C CA B SER B 1 461 ? 38.917 30.257 25.283 0.50 13.83 477 SER B CA 1
ATOM 7415 C C . SER B 1 461 ? 39.988 30.790 24.321 1.00 15.44 477 SER B C 1
ATOM 7416 O O . SER B 1 461 ? 41.177 30.832 24.657 1.00 15.40 477 SER B O 1
ATOM 7421 N N . ASP B 1 462 ? 39.571 31.201 23.115 1.00 14.66 478 ASP B N 1
ATOM 7422 C CA . ASP B 1 462 ? 40.509 31.778 22.146 1.00 14.75 478 ASP B CA 1
ATOM 7423 C C . ASP B 1 462 ? 40.976 33.186 22.568 1.00 14.30 478 ASP B C 1
ATOM 7424 O O . ASP B 1 462 ? 42.149 33.494 22.477 1.00 15.30 478 ASP B O 1
ATOM 7429 N N . TYR B 1 463 ? 40.068 34.040 23.043 1.00 13.20 479 TYR B N 1
ATOM 7430 C CA . TYR B 1 463 ? 40.394 35.451 23.238 1.00 14.97 479 TYR B CA 1
ATOM 7431 C C . TYR B 1 463 ? 40.259 35.955 24.679 1.00 14.23 479 TYR B C 1
ATOM 7432 O O . TYR B 1 463 ? 40.629 37.075 24.959 1.00 12.32 479 TYR B O 1
ATOM 7441 N N . ASN B 1 464 ? 39.700 35.163 25.590 1.00 13.43 480 ASN B N 1
ATOM 7442 C CA . ASN B 1 464 ? 39.476 35.658 26.955 1.00 13.58 480 ASN B CA 1
ATOM 7443 C C . ASN B 1 464 ? 39.668 34.522 27.924 1.00 12.02 480 ASN B C 1
ATOM 7444 O O . ASN B 1 464 ? 38.881 34.354 28.842 1.00 12.76 480 ASN B O 1
ATOM 7449 N N . LEU B 1 465 ? 40.712 33.731 27.710 1.00 12.82 481 LEU B N 1
ATOM 7450 C CA . LEU B 1 465 ? 40.862 32.463 28.434 1.00 13.66 481 LEU B CA 1
ATOM 7451 C C . LEU B 1 465 ? 40.990 32.647 29.956 1.00 13.39 481 LEU B C 1
ATOM 7452 O O . LEU B 1 465 ? 40.394 31.920 30.726 1.00 12.66 481 LEU B O 1
ATOM 7457 N N . GLU B 1 466 ? 41.790 33.599 30.393 1.00 15.74 482 GLU B N 1
ATOM 7458 C CA . GLU B 1 466 ? 42.056 33.735 31.821 1.00 17.20 482 GLU B CA 1
ATOM 7459 C C . GLU B 1 466 ? 40.736 33.988 32.619 1.00 15.81 482 GLU B C 1
ATOM 7460 O O . GLU B 1 466 ? 40.423 33.328 33.637 1.00 13.66 482 GLU B O 1
ATOM 7466 N N . HIS B 1 467 ? 39.947 34.920 32.124 1.00 16.06 483 HIS B N 1
ATOM 7467 C CA . HIS B 1 467 ? 38.675 35.274 32.737 1.00 15.33 483 HIS B CA 1
ATOM 7468 C C . HIS B 1 467 ? 37.651 34.164 32.625 1.00 14.11 483 HIS B C 1
ATOM 7469 O O . HIS B 1 467 ? 36.943 33.855 33.607 1.00 15.24 483 HIS B O 1
ATOM 7476 N N . GLN B 1 468 ? 37.544 33.560 31.451 1.00 14.95 484 GLN B N 1
ATOM 7477 C CA . GLN B 1 468 ? 36.651 32.408 31.303 1.00 14.42 484 GLN B CA 1
ATOM 7478 C C . GLN B 1 468 ? 37.019 31.332 32.315 1.00 13.61 484 GLN B C 1
ATOM 7479 O O . GLN B 1 468 ? 36.133 30.726 32.921 1.00 13.05 484 GLN B O 1
ATOM 7485 N N . ASN B 1 469 ? 38.317 31.097 32.504 1.00 12.26 485 ASN B N 1
ATOM 7486 C CA . ASN B 1 469 ? 38.753 30.042 33.415 1.00 14.62 485 ASN B CA 1
ATOM 7487 C C . ASN B 1 469 ? 38.489 30.364 34.884 1.00 14.79 485 ASN B C 1
ATOM 7488 O O . ASN B 1 469 ? 38.166 29.442 35.673 1.00 14.62 485 ASN B O 1
ATOM 7493 N N . GLU B 1 470 ? 38.636 31.643 35.267 1.00 15.01 486 GLU B N 1
ATOM 7494 C CA . GLU B 1 470 ? 38.264 32.085 36.611 1.00 17.13 486 GLU B CA 1
ATOM 7495 C C . GLU B 1 470 ? 36.816 31.765 36.781 1.00 13.61 486 GLU B C 1
ATOM 7496 O O . GLU B 1 470 ? 36.407 31.281 37.839 1.00 15.30 486 GLU B O 1
ATOM 7502 N N . ALA B 1 471 ? 36.032 31.993 35.723 1.00 11.63 487 ALA B N 1
ATOM 7503 C CA . ALA B 1 471 ? 34.591 31.795 35.849 1.00 12.25 487 ALA B CA 1
ATOM 7504 C C . ALA B 1 471 ? 34.248 30.300 36.019 1.00 12.18 487 ALA B C 1
ATOM 7505 O O . ALA B 1 471 ? 33.398 29.934 36.857 1.00 14.95 487 ALA B O 1
ATOM 7507 N N . LEU B 1 472 ? 34.920 29.445 35.251 1.00 11.20 488 LEU B N 1
ATOM 7508 C CA . LEU B 1 472 ? 34.705 28.016 35.296 1.00 11.71 488 LEU B CA 1
ATOM 7509 C C . LEU B 1 472 ? 35.131 27.400 36.640 1.00 14.00 488 LEU B C 1
ATOM 7510 O O . LEU B 1 472 ? 34.446 26.543 37.192 1.00 11.55 488 LEU B O 1
ATOM 7515 N N . GLU B 1 473 ? 36.243 27.864 37.186 1.00 13.34 489 GLU B N 1
ATOM 7516 C CA . GLU B 1 473 ? 36.687 27.371 38.502 1.00 17.91 489 GLU B CA 1
ATOM 7517 C C . GLU B 1 473 ? 35.674 27.716 39.635 1.00 17.61 489 GLU B C 1
ATOM 7518 O O . GLU B 1 473 ? 35.241 26.846 40.413 1.00 17.41 489 GLU B O 1
ATOM 7524 N N . ARG B 1 474 ? 35.283 28.984 39.674 1.00 16.62 490 ARG B N 1
ATOM 7525 C CA . ARG B 1 474 ? 34.337 29.542 40.648 1.00 18.13 490 ARG B CA 1
ATOM 7526 C C . ARG B 1 474 ? 33.000 28.845 40.592 1.00 15.05 490 ARG B C 1
ATOM 7527 O O . ARG B 1 474 ? 32.488 28.415 41.592 1.00 17.87 490 ARG B O 1
ATOM 7535 N N . GLN B 1 475 ? 32.430 28.741 39.400 1.00 14.38 491 GLN B N 1
ATOM 7536 C CA . GLN B 1 475 ? 31.126 28.112 39.205 1.00 12.09 491 GLN B CA 1
ATOM 7537 C C . GLN B 1 475 ? 31.174 26.580 39.286 1.00 15.63 491 GLN B C 1
ATOM 7538 O O . GLN B 1 475 ? 30.324 25.977 39.945 1.00 14.21 491 GLN B O 1
ATOM 7544 N N . PHE B 1 476 ? 32.117 25.943 38.594 1.00 14.56 492 PHE B N 1
ATOM 7545 C CA . PHE B 1 476 ? 31.966 24.509 38.337 1.00 15.80 492 PHE B CA 1
ATOM 7546 C C . PHE B 1 476 ? 33.164 23.625 38.739 1.00 20.24 492 PHE B C 1
ATOM 7547 O O . PHE B 1 476 ? 33.174 22.448 38.387 1.00 22.14 492 PHE B O 1
ATOM 7555 N N . GLY B 1 477 ? 34.152 24.182 39.453 1.00 20.30 493 GLY B N 1
ATOM 7556 C CA . GLY B 1 477 ? 35.380 23.459 39.767 1.00 20.81 493 GLY B CA 1
ATOM 7557 C C . GLY B 1 477 ? 36.201 23.233 38.505 1.00 23.17 493 GLY B C 1
ATOM 7558 O O . GLY B 1 477 ? 36.952 22.256 38.404 1.00 24.88 493 GLY B O 1
ATOM 7559 N N . GLY B 1 478 ? 36.028 24.128 37.531 1.00 20.96 494 GLY B N 1
ATOM 7560 C CA . GLY B 1 478 ? 36.918 24.257 36.401 1.00 21.84 494 GLY B CA 1
ATOM 7561 C C . GLY B 1 478 ? 36.512 23.602 35.096 1.00 22.19 494 GLY B C 1
ATOM 7562 O O . GLY B 1 478 ? 37.193 23.823 34.111 1.00 26.57 494 GLY B O 1
ATOM 7563 N N . VAL B 1 479 ? 35.470 22.775 35.061 1.00 20.90 495 VAL B N 1
ATOM 7564 C CA A VAL B 1 479 ? 35.068 22.162 33.775 0.50 19.69 495 VAL B CA 1
ATOM 7565 C CA B VAL B 1 479 ? 35.013 22.093 33.824 0.50 20.02 495 VAL B CA 1
ATOM 7566 C C . VAL B 1 479 ? 33.765 22.755 33.188 1.00 17.53 495 VAL B C 1
ATOM 7567 O O . VAL B 1 479 ? 32.780 22.956 33.885 1.00 18.85 495 VAL B O 1
ATOM 7574 N N . ASP B 1 480 ? 33.795 23.068 31.885 1.00 14.07 496 ASP B N 1
ATOM 7575 C CA . ASP B 1 480 ? 32.646 23.656 31.183 1.00 12.21 496 ASP B CA 1
ATOM 7576 C C . ASP B 1 480 ? 31.727 22.485 30.828 1.00 11.97 496 ASP B C 1
ATOM 7577 O O . ASP B 1 480 ? 31.995 21.700 29.921 1.00 14.66 496 ASP B O 1
ATOM 7582 N N . ASP B 1 481 ? 30.704 22.300 31.639 1.00 13.59 497 ASP B N 1
ATOM 7583 C CA . ASP B 1 481 ? 29.938 21.071 31.653 1.00 15.26 497 ASP B CA 1
ATOM 7584 C C . ASP B 1 481 ? 28.450 21.372 31.518 1.00 11.01 497 ASP B C 1
ATOM 7585 O O . ASP B 1 481 ? 27.913 22.154 32.271 1.00 11.88 497 ASP B O 1
ATOM 7590 N N . VAL B 1 482 ? 27.762 20.668 30.633 1.00 10.52 498 VAL B N 1
ATOM 7591 C CA . VAL B 1 482 ? 26.322 20.869 30.446 1.00 10.56 498 VAL B CA 1
ATOM 7592 C C . VAL B 1 482 ? 25.407 20.373 31.592 1.00 12.59 498 VAL B C 1
ATOM 7593 O O . VAL B 1 482 ? 24.247 20.780 31.638 1.00 10.97 498 VAL B O 1
ATOM 7597 N N . ASN B 1 483 ? 25.927 19.573 32.539 1.00 11.82 499 ASN B N 1
ATOM 7598 C CA . ASN B 1 483 ? 25.113 19.072 33.668 1.00 14.04 499 ASN B CA 1
ATOM 7599 C C . ASN B 1 483 ? 25.341 19.774 34.997 1.00 13.24 499 ASN B C 1
ATOM 7600 O O . ASN B 1 483 ? 24.719 19.435 35.994 1.00 14.53 499 ASN B O 1
ATOM 7605 N N . LYS B 1 484 ? 26.258 20.727 35.015 1.00 12.27 500 LYS B N 1
ATOM 7606 C CA . LYS B 1 484 ? 26.459 21.570 36.181 1.00 13.84 500 LYS B CA 1
ATOM 7607 C C . LYS B 1 484 ? 25.355 22.573 36.328 1.00 13.41 500 LYS B C 1
ATOM 7608 O O . LYS B 1 484 ? 24.817 23.051 35.327 1.00 13.10 500 LYS B O 1
ATOM 7614 N N . LEU B 1 485 ? 24.998 22.857 37.583 1.00 13.30 501 LEU B N 1
ATOM 7615 C CA . LEU B 1 485 ? 23.958 23.835 37.908 1.00 13.55 501 LEU B CA 1
ATOM 7616 C C . LEU B 1 485 ? 24.543 25.229 38.062 1.00 11.66 501 LEU B C 1
ATOM 7617 O O . LEU B 1 485 ? 25.420 25.451 38.875 1.00 14.31 501 LEU B O 1
ATOM 7630 N N . TRP B 1 487 ? 24.321 29.228 39.248 1.00 10.51 503 TRP B N 1
ATOM 7631 C CA . TRP B 1 487 ? 23.945 29.796 40.533 1.00 11.70 503 TRP B CA 1
ATOM 7632 C C . TRP B 1 487 ? 22.417 29.934 40.739 1.00 12.83 503 TRP B C 1
ATOM 7633 O O .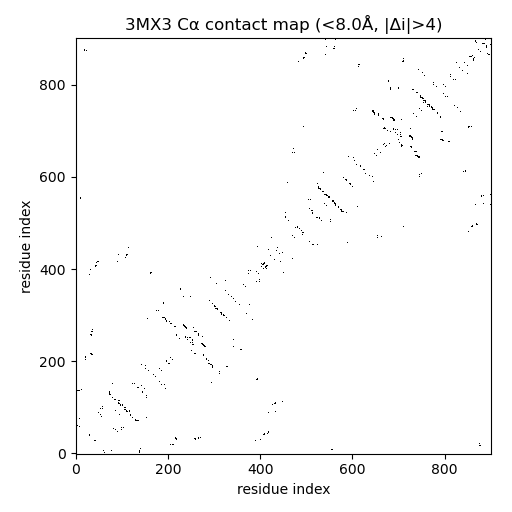 TRP B 1 487 ? 21.916 29.571 41.810 1.00 9.60 503 TRP B O 1
ATOM 7644 N N . ILE B 1 488 ? 21.689 30.454 39.734 1.00 13.13 504 ILE B N 1
ATOM 7645 C CA . ILE B 1 488 ? 20.236 30.614 39.885 1.00 13.03 504 ILE B CA 1
ATOM 7646 C C . ILE B 1 488 ? 19.473 29.267 40.036 1.00 13.10 504 ILE B C 1
ATOM 7647 O O . ILE B 1 488 ? 18.349 29.238 40.560 1.00 12.36 504 ILE B O 1
ATOM 7652 N N . LEU B 1 489 ? 20.079 28.159 39.620 1.00 12.69 505 LEU B N 1
ATOM 7653 C CA . LEU B 1 489 ? 19.474 26.857 39.814 1.00 12.79 505 LEU B CA 1
ATOM 7654 C C . LEU B 1 489 ? 19.937 26.116 41.073 1.00 15.76 505 LEU B C 1
ATOM 7655 O O . LEU B 1 489 ? 19.456 25.025 41.340 1.00 18.05 505 LEU B O 1
ATOM 7660 N N . GLN B 1 490 ? 20.863 26.681 41.846 1.00 17.39 506 GLN B N 1
ATOM 7661 C CA . GLN B 1 490 ? 21.318 26.007 43.067 1.00 19.15 506 GLN B CA 1
ATOM 7662 C C . GLN B 1 490 ? 20.370 26.256 44.219 1.00 20.49 506 GLN B C 1
ATOM 7663 O O . GLN B 1 490 ? 19.731 27.304 44.381 1.00 24.88 506 GLN B O 1
#

InterPro domains:
  IPR011990 Tetratricopeptide-like helical domain superfamily [SSF48452] (20-503)
  IPR041662 SusD-like 2 [PF12771] (32-473)

Solvent-accessible surface area: 34534 Å² total

Organism: Bacteroides fragilis (strain ATCC 25285 / DSM 2151 / CCUG 4856 / JCM 11019 / LMG 10263 / NCTC 9343 / Onslow / VPI 2553 / EN-2) (NCBI:txid272559)

CATH classification: 1.25.40.390 (+1 more: 1.20.120.840)

B-factor: mean 17.15, std 8.02, range [3.91, 56.53]

Nearest PDB structures (foldseek):
  3mx3-assembly2_B  TM=9.998E-01  e=3.016E-64  Bacteroides fragilis NCTC 9343
  4ler-assembly1_A  TM=8.766E-01  e=1.215E-25  Phocaeicola vulgatus ATCC 8482
  3ejn-assembly1_A  TM=8.673E-01  e=5.083E-25  Bacteroides fragilis NCTC 9343
  6dmf-assembly6_F  TM=7.362E-01  e=5.669E-15  Bacteroides ovatus ATCC 8483
  5fq6-assembly1_L  TM=7.280E-01  e=3.836E-11  Bacteroides thetaiotaomicron

Sequence (901 aa):
KVTSSLLATGLLLDITSSSASKKSFIYDELLAKQAWGESEDYQYNVFGRSGFGGYTTLIINAQKVESVSDDNVNAYDGLAHFIKAYKIFYSEGDLPYEEALQGELGLVRPKYNTQKEVNNFILSDLETAYELFSTAKDFDGDPILGGSISSKWKKATTAFQLKVLHLSKKESDADLKVKERRFARIIVASGSLESNEDNLQKYAANTVYPFHNNTNTKHAGYALSTLIDKFKATGDIRFYYAKPAKAKLNEEGVTADSSWDAYIGTDPSLPFEQIEEKKAYATEQYSGFNARYTDYPSGEPVVRLGYAEQNFILAEAAVRGWISGDASAYYKKKAIRAHEFIASNTPDEEVYHHGHPITEEAIAAFLETPAIQLSGEKEEDIEKILLTQRYLASSFQHPYDVYYDYRRTGYPVLPINPATNRRNTNDRLPRWYPKSESDYNLEHQNEALERQFGGVVDDVNKLWILQVTSSSLLATGLLLDDIITSSSASKKSFIYDELLAKQAWGESEDYQYNVFGRSGFGGYTTLIINAQKVESVSDDNVNAYDGLAHFIKAYKIFYSEGDLPYEEALQGELGLVRPKYNTQKEVNFILSDLETAYEELFSTAKKDFDGDPILGGSISKWKKATTAFQLKVLHLSKKESDADLKVKERFARIVASGSLESNEDNLQKYAANTVYPFHNTNTKHAGYALSTLIDKFKATGDIRFYYAKPAKAKLNEGVTADSSWDDAYIGTDPSLPFEEQIEKAYATEQYSGFNARYTDYPSGEPVVRLGYAEQNFILAEAAVRGWISGDASAYYKKKAIRAHEFIASNTPDEEVYHHGHPITEEAIAAFLETPAIQLSGEEKEEDIEKILTQRYLASSFQHPYDVYYDYRRTGYPVLPINPATNRNTNDRLPRWYPKSESSDYNLEHQNEALERQFGGVVDDVNKLWILQ

Foldseek 3Di:
DDALQQLLLVLLCVVFPDALDPVNCLLVLLLQLAFQPFDCSVLFHFAFDEPVLLVSLVSLVVLVRHDDPQSLLSLLVNLLSLLVSLLVCLFWAFDPCSVVVVVVNDLGFTDGRLVNLSSLVSLVSSLVSLVPGQFDHNDPQQRSHSLLSQQVSLQVNLVSLLLVLVCPPPPSVSLNVNQVSVVPTRHDAQNSFRWWFPVPAFQSQAQVSDPRLLRAGACLLVVCVVLVNLVLQFWFFQVLCVVVVNARLDSVRAAHDASQDDSVVSNVCSVSRVHIGGQCLNYHNGTSAIFTQGGNLLSLLSVLLSCLVVSYPDDSLVSLLSSLLRLVSSLVRDDPDCSRSVPNDDDPVSSVVSSVRVVLGDDSPRLVSNQSSLVSVLSSPSHNRNVNVSVCLQNVPPPGDFQQVRNPFVGGDHWSYHDPVCCVRNVVSVQVNCCVQPVRDPDGHGDVSSD/DALQQLLLVLLCVVAPDALDPVNCLLVLLLQLAFQPFDCSVQFHFAFDEPVLLVSLVSLVVLVRDDDPQSLLSLLSSLLSLLVSLLVCLFWAFDPCSNVVVVVNDLGFTDGRVVNLSSLVSLVSSLVSLVPGQFDHNDPQQNSHSLLSQQVSLQVSLVSLLLVLVCVPPPSVSLVSNQVSVVPGRHDAQVSFRWWFPVPAFFSQAQVNDVRLLRAGACLLVVCVVQVNLVLQFWFFQVLCVVVVDARLDSVRAAHDASQDASVVSNVCSVSSVHIGGQCLRYHPGTRAIFTQGGDLVSLLSVLLCCLVVSYPDDSLVSLLSSLLRLVRSLVGDDPDCSRSVPPHDDPVSSVVSSPRPVLDDDSDRLVSNQSSLASVLSSPSHNRNVNVSVCLQNVHPPGDFDQVRNPAVGRDRWSYHDVVCCVRNVVSVQVNCCVQPVRDRDGHGDVSSD